Protein AF-A0A899G1Y4-F1 (afdb_monomer_lite)

Sequence (806 aa):
MKIKSWVNHPHIFFKFIDTICAAPNYISNDNKEQNKNSEANNYFNDMNSLYKSNNDQNHQKSSDLHDIEMRFMDSCDSITSRIKNQNTKKCVLDKLKKTHCADNDMLCLCDSKASYRVIYDCSEAQNDLSFEFYFDRLCFSASLHPHCTSAPNPFFPRIICKDPFEGSELDENARNCIKKAAKHSLCKNISYVSCLCDSRTFIFEVGSCIEDISYGENVGIFLNTLCRMTTLPPGCTYSSDYLSNDNGTEHHLYLKDQENIKILSTEFKKPDNDHSLYRLIEMSNKLQVLLINDPQSELFAASMSISIGHYSDPDDIPGLVHLCEHMLFMGTKKYPEEDDFSSYMETHSGKFNARTSSEETNFFFHIAPDYFEQALDRFSQLFIAPLFPRTAIEREIHAINSEFKKNQQNEEWNMLQLEKSLSNEKSPYHKFGTGNYQTLMDNPKKNGKDILEELKNFYLKYYSANLMKLVVISKESLDDLQRLIIKYFSQIPNRGTQKPQFTEKPFTDRHLGTRCWYKSAKNSTKMTLTFPIESQDILYKRSSFIYLRYLLEHQSSNSLYNFLSEKGWILSISTDVEYIVSNVDFFRIILVLTSKGLDESEDLIITIFQYLDFLRNMGPQERIFNELRQLDDMLFRFSDYIASFQRVSILSKVMQKTYLDYSDLLKLDFFSEYNAQYIMDLLNLLRPNNYLLSISSKTKPGDWNAKEFWYGSEYKLEFLPEALVQTNNLAINDLLKMTHFLILKHSCFYFSEYPNIRYTSIRSTIKDLHKYYSTSKLEFQLSIYGFNVHKHVYLKKKVTKFINWI

Structure (mmCIF, N/CA/C/O backbone):
data_AF-A0A899G1Y4-F1
#
_entry.id   AF-A0A899G1Y4-F1
#
loop_
_atom_site.group_PDB
_atom_site.id
_atom_site.type_symbol
_atom_site.label_atom_id
_atom_site.label_alt_id
_atom_site.label_comp_id
_atom_site.label_asym_id
_atom_site.label_entity_id
_atom_site.label_seq_id
_atom_site.pdbx_PDB_ins_code
_atom_site.Cartn_x
_atom_site.Cartn_y
_atom_site.Cartn_z
_atom_site.occupancy
_atom_site.B_iso_or_equiv
_atom_site.auth_seq_id
_atom_site.auth_comp_id
_atom_site.auth_asym_id
_atom_site.auth_atom_id
_atom_site.pdbx_PDB_model_num
ATOM 1 N N . MET A 1 1 ? 17.814 -62.929 -9.741 1.00 28.33 1 MET A N 1
ATOM 2 C CA . MET A 1 1 ? 17.060 -64.001 -9.050 1.00 28.33 1 MET A CA 1
ATOM 3 C C . MET A 1 1 ? 15.638 -63.518 -8.791 1.00 28.33 1 MET A C 1
ATOM 5 O O . MET A 1 1 ? 15.480 -62.422 -8.276 1.00 28.33 1 MET A O 1
ATOM 9 N N . LYS A 1 2 ? 14.620 -64.286 -9.203 1.00 30.11 2 LYS A N 1
ATOM 10 C CA . LYS A 1 2 ? 13.205 -64.059 -8.848 1.00 30.11 2 LYS A CA 1
ATOM 11 C C . LYS A 1 2 ? 12.941 -64.563 -7.423 1.00 30.11 2 LYS A C 1
ATOM 13 O O . LYS A 1 2 ? 13.466 -65.619 -7.106 1.00 30.11 2 LYS A O 1
ATOM 18 N N . ILE A 1 3 ? 12.102 -63.841 -6.668 1.00 24.03 3 ILE A N 1
ATOM 19 C CA . ILE A 1 3 ? 11.123 -64.220 -5.606 1.00 24.03 3 ILE A CA 1
ATOM 20 C C . ILE A 1 3 ? 10.677 -62.848 -5.034 1.00 24.03 3 ILE A C 1
ATOM 22 O O . ILE A 1 3 ? 11.529 -62.111 -4.563 1.00 24.03 3 ILE A O 1
ATOM 26 N N . LYS A 1 4 ? 9.477 -62.274 -5.233 1.00 26.19 4 LYS A N 1
ATOM 27 C CA . LYS A 1 4 ? 8.079 -62.683 -4.956 1.00 26.19 4 LYS A CA 1
ATOM 28 C C . LYS A 1 4 ? 7.788 -63.048 -3.487 1.00 26.19 4 LYS A C 1
ATOM 30 O O . LYS A 1 4 ? 7.617 -64.208 -3.151 1.00 26.19 4 LYS A O 1
ATOM 35 N N . SER A 1 5 ? 7.696 -62.031 -2.636 1.00 25.36 5 SER A N 1
ATOM 36 C CA . SER A 1 5 ? 6.735 -61.811 -1.530 1.00 25.36 5 SER A CA 1
ATOM 37 C C . SER A 1 5 ? 7.367 -60.701 -0.674 1.00 25.36 5 SER A C 1
ATOM 39 O O . SER A 1 5 ? 8.571 -60.718 -0.468 1.00 25.36 5 SER A O 1
ATOM 41 N N . TRP A 1 6 ? 6.701 -59.602 -0.341 1.00 26.00 6 TRP A N 1
ATOM 42 C CA . TRP A 1 6 ? 5.816 -59.458 0.813 1.00 26.00 6 TRP A CA 1
ATOM 43 C C . TRP A 1 6 ? 4.896 -58.253 0.542 1.00 26.00 6 TRP A C 1
ATOM 45 O O . TRP A 1 6 ? 5.337 -57.110 0.580 1.00 26.00 6 TRP A O 1
ATOM 55 N N . VAL A 1 7 ? 3.624 -58.517 0.241 1.00 29.88 7 VAL A N 1
ATOM 56 C CA . VAL A 1 7 ? 2.563 -57.497 0.096 1.00 29.88 7 VAL A CA 1
ATOM 57 C C . VAL A 1 7 ? 1.518 -57.606 1.221 1.00 29.88 7 VAL A C 1
ATOM 59 O O . VAL A 1 7 ? 0.636 -56.770 1.317 1.00 29.88 7 VAL A O 1
ATOM 62 N N . ASN A 1 8 ? 1.623 -58.558 2.155 1.00 28.48 8 ASN A N 1
ATOM 63 C CA . ASN A 1 8 ? 0.464 -58.945 2.975 1.00 28.48 8 ASN A CA 1
ATOM 64 C C . ASN A 1 8 ? 0.605 -58.839 4.504 1.00 28.48 8 ASN A C 1
ATOM 66 O O . ASN A 1 8 ? -0.085 -59.577 5.195 1.00 28.48 8 ASN A O 1
ATOM 70 N N . HIS A 1 9 ? 1.401 -57.924 5.078 1.00 32.00 9 HIS A N 1
ATOM 71 C CA . HIS A 1 9 ? 1.354 -57.708 6.542 1.00 32.00 9 HIS A CA 1
ATOM 72 C C . HIS A 1 9 ? 1.509 -56.238 6.991 1.00 32.00 9 HIS A C 1
ATOM 74 O O . HIS A 1 9 ? 2.562 -55.862 7.510 1.00 32.00 9 HIS A O 1
ATOM 80 N N . PRO A 1 10 ? 0.443 -55.414 6.913 1.00 31.89 10 PRO A N 1
ATOM 81 C CA . PRO A 1 10 ? 0.408 -54.080 7.530 1.00 31.89 10 PRO A CA 1
ATOM 82 C C . PRO A 1 10 ? 0.582 -54.137 9.058 1.00 31.89 10 PRO A C 1
ATOM 84 O O . PRO A 1 10 ? 1.180 -53.251 9.660 1.00 31.89 10 PRO A O 1
ATOM 87 N N . HIS A 1 11 ? 0.141 -55.228 9.692 1.00 31.38 11 HIS A N 1
ATOM 88 C CA . HIS A 1 11 ? 0.218 -55.415 11.144 1.00 31.38 11 HIS A CA 1
ATOM 89 C C . HIS A 1 11 ? 1.641 -55.593 11.697 1.00 31.38 11 HIS A C 1
ATOM 91 O O . HIS A 1 11 ? 1.841 -55.380 12.886 1.00 31.38 11 HIS A O 1
ATOM 97 N N . ILE A 1 12 ? 2.636 -55.949 10.875 1.00 33.06 12 ILE A N 1
ATOM 98 C CA . ILE A 1 12 ? 4.042 -56.047 11.319 1.00 33.06 12 ILE A CA 1
ATOM 99 C C . ILE A 1 12 ? 4.717 -54.665 11.285 1.00 33.06 12 ILE A C 1
ATOM 101 O O . ILE A 1 12 ? 5.552 -54.372 12.136 1.00 33.06 12 ILE A O 1
ATOM 105 N N . PHE A 1 13 ? 4.289 -53.777 10.380 1.00 33.88 13 PHE A N 1
ATOM 106 C CA . PHE A 1 13 ? 4.712 -52.374 10.366 1.00 33.88 13 PHE A CA 1
ATOM 107 C C . PHE A 1 13 ? 4.057 -51.579 11.507 1.00 33.88 13 PHE A C 1
ATOM 109 O O . PHE A 1 13 ? 4.746 -50.841 12.206 1.00 33.88 13 PHE A O 1
ATOM 116 N N . PHE A 1 14 ? 2.767 -51.813 11.782 1.00 32.50 14 PHE A N 1
ATOM 117 C CA . PHE A 1 14 ? 2.104 -51.225 12.950 1.00 32.50 14 PHE A CA 1
ATOM 118 C C . PHE A 1 14 ? 2.611 -51.809 14.275 1.00 32.50 14 PHE A C 1
ATOM 120 O O . PHE A 1 14 ? 2.851 -51.035 15.185 1.00 32.50 14 PHE A O 1
ATOM 127 N N . LYS A 1 15 ? 2.960 -53.105 14.367 1.00 30.00 15 LYS A N 1
ATOM 128 C CA . LYS A 1 15 ? 3.648 -53.638 15.562 1.00 30.00 15 LYS A CA 1
ATOM 129 C C . LYS A 1 15 ? 5.060 -53.083 15.763 1.00 30.00 15 LYS A C 1
ATOM 131 O O . LYS A 1 15 ? 5.495 -52.993 16.904 1.00 30.00 15 LYS A O 1
ATOM 136 N N . PHE A 1 16 ? 5.780 -52.695 14.710 1.00 31.48 16 PHE A N 1
ATOM 137 C CA . PHE A 1 16 ? 7.088 -52.038 14.841 1.00 31.48 16 PHE A CA 1
ATOM 138 C C . PHE A 1 16 ? 6.955 -50.580 15.316 1.00 31.48 16 PHE A C 1
ATOM 140 O O . PHE A 1 16 ? 7.772 -50.123 16.109 1.00 31.48 16 PHE A O 1
ATOM 147 N N . ILE A 1 17 ? 5.893 -49.880 14.900 1.00 30.94 17 ILE A N 1
ATOM 148 C CA . ILE A 1 17 ? 5.538 -48.539 15.393 1.00 30.94 17 ILE A CA 1
ATOM 149 C C . ILE A 1 17 ? 4.981 -48.607 16.831 1.00 30.94 17 ILE A C 1
ATOM 151 O O . ILE A 1 17 ? 5.403 -47.826 17.677 1.00 30.94 17 ILE A O 1
ATOM 155 N N . ASP A 1 18 ? 4.151 -49.602 17.159 1.00 29.83 18 ASP A N 1
ATOM 156 C CA . ASP A 1 18 ? 3.610 -49.821 18.510 1.00 29.83 18 ASP A CA 1
ATOM 157 C C . ASP A 1 18 ? 4.698 -50.259 19.507 1.00 29.83 18 ASP A C 1
ATOM 159 O O . ASP A 1 18 ? 4.645 -49.893 20.676 1.00 29.83 18 ASP A O 1
ATOM 163 N N . THR A 1 19 ? 5.746 -50.960 19.051 1.00 29.73 19 THR A N 1
ATOM 164 C CA . THR A 1 19 ? 6.918 -51.299 19.890 1.00 29.73 19 THR A CA 1
ATOM 165 C C . THR A 1 19 ? 7.820 -50.080 20.151 1.00 29.73 19 THR A C 1
ATOM 167 O O . THR A 1 19 ? 8.605 -50.088 21.094 1.00 29.73 19 THR A O 1
ATOM 170 N N . ILE A 1 20 ? 7.703 -49.011 19.352 1.00 30.09 20 ILE A N 1
ATOM 171 C CA . ILE A 1 20 ? 8.434 -47.747 19.552 1.00 30.09 20 ILE A CA 1
ATOM 172 C C . ILE A 1 20 ? 7.578 -46.717 20.317 1.00 30.09 20 ILE A C 1
ATOM 174 O O . ILE A 1 20 ? 8.133 -45.813 20.940 1.00 30.09 20 ILE A O 1
ATOM 178 N N . CYS A 1 21 ? 6.249 -46.872 20.342 1.00 27.64 21 CYS A N 1
ATOM 179 C CA . CYS A 1 21 ? 5.325 -45.907 20.948 1.00 27.64 21 CYS A CA 1
ATOM 180 C C . CYS A 1 21 ? 4.522 -46.412 22.165 1.00 27.64 21 CYS A C 1
ATOM 182 O O . CYS A 1 21 ? 3.718 -45.651 22.698 1.00 27.64 21 CYS A O 1
ATOM 184 N N . ALA A 1 22 ? 4.769 -47.623 22.674 1.00 23.14 22 ALA A N 1
ATOM 185 C CA . ALA A 1 22 ? 4.164 -48.118 23.913 1.00 23.14 22 ALA A CA 1
ATOM 186 C C . ALA A 1 22 ? 5.216 -48.619 24.920 1.00 23.14 22 ALA A C 1
ATOM 188 O O . ALA A 1 22 ? 5.585 -49.789 24.911 1.00 23.14 22 ALA A O 1
ATOM 189 N N . ALA A 1 23 ? 5.683 -47.739 25.812 1.00 22.12 23 ALA A N 1
ATOM 190 C CA . ALA A 1 23 ? 5.460 -47.883 27.257 1.00 22.12 23 ALA A CA 1
ATOM 191 C C . ALA A 1 23 ? 6.217 -46.816 28.084 1.00 22.12 23 ALA A C 1
ATOM 193 O O . ALA A 1 23 ? 7.266 -46.333 27.661 1.00 22.12 23 ALA A O 1
ATOM 194 N N . PRO A 1 24 ? 5.677 -46.441 29.258 1.00 25.91 24 PRO A N 1
ATOM 195 C CA . PRO A 1 24 ? 5.788 -45.099 29.816 1.00 25.91 24 PRO A CA 1
ATOM 196 C C . PRO A 1 24 ? 6.366 -45.057 31.251 1.00 25.91 24 PRO A C 1
ATOM 198 O O . PRO A 1 24 ? 6.651 -46.082 31.864 1.00 25.91 24 PRO A O 1
ATOM 201 N N . ASN A 1 25 ? 6.405 -43.831 31.784 1.00 23.23 25 ASN A N 1
ATOM 202 C CA . ASN A 1 25 ? 6.352 -43.423 33.197 1.00 23.23 25 ASN A CA 1
ATOM 203 C C . ASN A 1 25 ? 7.656 -43.246 33.997 1.00 23.23 25 ASN A C 1
ATOM 205 O O . ASN A 1 25 ? 8.321 -44.181 34.431 1.00 23.23 25 ASN A O 1
ATOM 209 N N . TYR A 1 26 ? 7.887 -41.973 34.333 1.00 22.36 26 TYR A N 1
ATOM 210 C CA . TYR A 1 26 ? 8.274 -41.537 35.674 1.00 22.36 26 TYR A CA 1
ATOM 211 C C . TYR A 1 26 ? 7.502 -42.318 36.747 1.00 22.36 26 TYR A C 1
ATOM 213 O O . TYR A 1 26 ? 6.282 -42.194 36.787 1.00 22.36 26 TYR A O 1
ATOM 221 N N . ILE A 1 27 ? 8.207 -43.008 37.647 1.00 22.95 27 ILE A N 1
ATOM 222 C CA . ILE A 1 27 ? 7.853 -43.098 39.072 1.00 22.95 27 ILE A CA 1
ATOM 223 C C . ILE A 1 27 ? 9.162 -43.143 39.874 1.00 22.95 27 ILE A C 1
ATOM 225 O O . ILE A 1 27 ? 9.947 -44.082 39.752 1.00 22.95 27 ILE A O 1
ATOM 229 N N . SER A 1 28 ? 9.394 -42.126 40.706 1.00 22.48 28 SER A N 1
ATOM 230 C CA . SER A 1 28 ? 10.196 -42.267 41.923 1.00 22.48 28 SER A CA 1
ATOM 231 C C . SER A 1 28 ? 9.313 -42.885 43.006 1.00 22.48 28 SER A C 1
ATOM 233 O O . SER A 1 28 ? 8.190 -42.430 43.217 1.00 22.48 28 SER A O 1
ATOM 235 N N . ASN A 1 29 ? 9.831 -43.929 43.644 1.00 22.22 29 ASN A N 1
ATOM 236 C CA . ASN A 1 29 ? 9.186 -44.729 44.680 1.00 22.22 29 ASN A CA 1
ATOM 237 C C . ASN A 1 29 ? 8.923 -43.983 45.997 1.00 22.22 29 ASN A C 1
ATOM 239 O O . ASN A 1 29 ? 9.615 -43.021 46.322 1.00 22.22 29 ASN A O 1
ATOM 243 N N . ASP A 1 30 ? 8.018 -44.619 46.754 1.00 23.19 30 ASP A N 1
ATOM 244 C CA . ASP A 1 30 ? 7.795 -44.628 48.210 1.00 23.19 30 ASP A CA 1
ATOM 245 C C . ASP A 1 30 ? 6.540 -43.870 48.682 1.00 23.19 30 ASP A C 1
ATOM 247 O O . ASP A 1 30 ? 6.345 -42.710 48.357 1.00 23.19 30 ASP A O 1
ATOM 251 N N . ASN A 1 31 ? 5.649 -44.429 49.510 1.00 23.36 31 ASN A N 1
ATOM 252 C CA . ASN A 1 31 ? 5.498 -45.783 50.048 1.00 23.36 31 ASN A CA 1
ATOM 253 C C . ASN A 1 31 ? 4.111 -45.893 50.723 1.00 23.36 31 ASN A C 1
ATOM 255 O O . ASN A 1 31 ? 3.688 -44.949 51.378 1.00 23.36 31 ASN A O 1
ATOM 259 N N . LYS A 1 32 ? 3.527 -47.102 50.667 1.00 24.19 32 LYS A N 1
ATOM 260 C CA . LYS A 1 32 ? 2.625 -47.740 51.657 1.00 24.19 32 LYS A CA 1
ATOM 261 C C . LYS A 1 32 ? 1.237 -47.136 51.935 1.00 24.19 32 LYS A C 1
ATOM 263 O O . LYS A 1 32 ? 1.125 -46.148 52.636 1.00 24.19 32 LYS A O 1
ATOM 268 N N . GLU A 1 33 ? 0.199 -47.918 51.620 1.00 24.75 33 GLU A N 1
ATOM 269 C CA . GLU A 1 33 ? -0.645 -48.526 52.665 1.00 24.75 33 GLU A CA 1
ATOM 270 C C . GLU A 1 33 ? -1.509 -49.691 52.140 1.00 24.75 33 GLU A C 1
ATOM 272 O O . GLU A 1 33 ? -2.119 -49.635 51.075 1.00 24.75 33 GLU A O 1
ATOM 277 N N . GLN A 1 34 ? -1.511 -50.777 52.918 1.00 23.70 34 GLN A N 1
ATOM 278 C CA . GLN A 1 34 ? -2.439 -51.905 52.872 1.00 23.70 34 GLN A CA 1
ATOM 279 C C . GLN A 1 34 ? -3.525 -51.673 53.933 1.00 23.70 34 GLN A C 1
ATOM 281 O O . GLN A 1 34 ? -3.162 -51.375 55.066 1.00 23.70 34 GLN A O 1
ATOM 286 N N . ASN A 1 35 ? -4.804 -51.889 53.595 1.00 24.17 35 ASN A N 1
ATOM 287 C CA . ASN A 1 35 ? -5.882 -52.511 54.404 1.00 24.17 35 ASN A CA 1
ATOM 288 C C . ASN A 1 35 ? -7.222 -52.283 53.670 1.00 24.17 35 ASN A C 1
ATOM 290 O O . ASN A 1 35 ? -7.550 -51.162 53.315 1.00 24.17 35 ASN A O 1
ATOM 294 N N . LYS A 1 36 ? -7.881 -53.325 53.144 1.00 22.94 36 LYS A N 1
ATOM 295 C CA . LYS A 1 36 ? -8.922 -54.158 53.787 1.00 22.94 36 LYS A CA 1
ATOM 296 C C . LYS A 1 36 ? -10.142 -53.381 54.299 1.00 22.94 36 LYS A C 1
ATOM 298 O O . LYS A 1 36 ? -10.008 -52.674 55.285 1.00 22.94 36 LYS A O 1
ATOM 303 N N . ASN A 1 37 ? -11.298 -53.763 53.730 1.00 21.70 37 ASN A N 1
ATOM 304 C CA . ASN A 1 37 ? -12.662 -53.736 54.285 1.00 21.70 37 ASN A CA 1
ATOM 305 C C . ASN A 1 37 ? -13.213 -52.347 54.648 1.00 21.70 37 ASN A C 1
ATOM 307 O O . ASN A 1 37 ? -12.514 -51.515 55.188 1.00 21.70 37 ASN A O 1
ATOM 311 N N . SER A 1 38 ? -14.479 -52.000 54.495 1.00 22.58 38 SER A N 1
ATOM 312 C CA . SER A 1 38 ? -15.708 -52.569 53.942 1.00 22.58 38 SER A CA 1
ATOM 313 C C . SER A 1 38 ? -16.749 -51.515 54.332 1.00 22.58 38 SER A C 1
ATOM 315 O O . SER A 1 38 ? -16.694 -51.113 55.487 1.00 22.58 38 SER A O 1
ATOM 317 N N . GLU A 1 39 ? -17.640 -51.092 53.431 1.00 25.05 39 GLU A N 1
ATOM 318 C CA . GLU A 1 39 ? -18.982 -50.513 53.697 1.00 25.05 39 GLU A CA 1
ATOM 319 C C . GLU A 1 39 ? -19.349 -49.476 52.630 1.00 25.05 39 GLU A C 1
ATOM 321 O O . GLU A 1 39 ? -18.991 -48.311 52.725 1.00 25.05 39 GLU A O 1
ATOM 326 N N . ALA A 1 40 ? -20.052 -49.937 51.592 1.00 22.61 40 ALA A N 1
ATOM 327 C CA . ALA A 1 40 ? -21.154 -49.222 50.930 1.00 22.61 40 ALA A CA 1
ATOM 328 C C . ALA A 1 40 ? -21.742 -50.086 49.792 1.00 22.61 40 ALA A C 1
ATOM 330 O O . ALA A 1 40 ? -22.037 -49.612 48.700 1.00 22.61 40 ALA A O 1
ATOM 331 N N . ASN A 1 41 ? -21.920 -51.387 50.043 1.00 25.08 41 ASN A N 1
ATOM 332 C CA . ASN A 1 41 ? -22.961 -52.155 49.368 1.00 25.08 41 ASN A CA 1
ATOM 333 C C . ASN A 1 41 ? -24.217 -51.953 50.210 1.00 25.08 41 ASN A C 1
ATOM 335 O O . ASN A 1 41 ? -24.247 -52.503 51.306 1.00 25.08 41 ASN A O 1
ATOM 339 N N . ASN A 1 42 ? -25.181 -51.147 49.744 1.00 30.22 42 ASN A N 1
ATOM 340 C CA . ASN A 1 42 ? -26.616 -51.293 50.056 1.00 30.22 42 ASN A CA 1
ATOM 341 C C . ASN A 1 42 ? -27.504 -50.216 49.398 1.00 30.22 42 ASN A C 1
ATOM 343 O O . ASN A 1 42 ? -28.295 -49.588 50.083 1.00 30.22 42 ASN A O 1
ATOM 347 N N . TYR A 1 43 ? -27.433 -50.010 48.076 1.00 26.53 43 TYR A N 1
ATOM 348 C CA . TYR A 1 43 ? -28.514 -49.283 47.369 1.00 26.53 43 TYR A CA 1
ATOM 349 C C . TYR A 1 43 ? -28.753 -49.725 45.910 1.00 26.53 43 TYR A C 1
ATOM 351 O O . TYR A 1 43 ? -29.296 -48.972 45.112 1.00 26.53 43 TYR A O 1
ATOM 359 N N . PHE A 1 44 ? -28.385 -50.964 45.549 1.00 27.03 44 PHE A N 1
ATOM 360 C CA . PHE A 1 44 ? -28.617 -51.514 44.197 1.00 27.03 44 PHE A CA 1
ATOM 361 C C . PHE A 1 44 ? -29.355 -52.865 44.155 1.00 27.03 44 PHE A C 1
ATOM 363 O O . PHE A 1 44 ? -29.469 -53.465 43.088 1.00 27.03 44 PHE A O 1
ATOM 370 N N . ASN A 1 45 ? -29.906 -53.337 45.281 1.00 26.78 45 ASN A N 1
ATOM 371 C CA . ASN A 1 45 ? -30.550 -54.658 45.351 1.00 26.78 45 ASN A CA 1
ATOM 372 C C . ASN A 1 45 ? -32.089 -54.679 45.298 1.00 26.78 45 ASN A C 1
ATOM 374 O O . ASN A 1 45 ? -32.634 -55.774 45.209 1.00 26.78 45 ASN A O 1
ATOM 378 N N . ASP A 1 46 ? -32.791 -53.541 45.220 1.00 29.34 46 ASP A N 1
ATOM 379 C CA . ASP A 1 46 ? -34.271 -53.542 45.271 1.00 29.34 46 ASP A CA 1
ATOM 380 C C . ASP A 1 46 ? -35.010 -53.248 43.950 1.00 29.34 46 ASP A C 1
ATOM 382 O O . ASP A 1 46 ? -36.235 -53.204 43.936 1.00 29.34 46 ASP A O 1
ATOM 386 N N . MET A 1 47 ? -34.325 -53.146 42.803 1.00 27.33 47 MET A N 1
ATOM 387 C CA . MET A 1 47 ? -34.994 -52.981 41.488 1.00 27.33 47 MET A CA 1
ATOM 388 C C . MET A 1 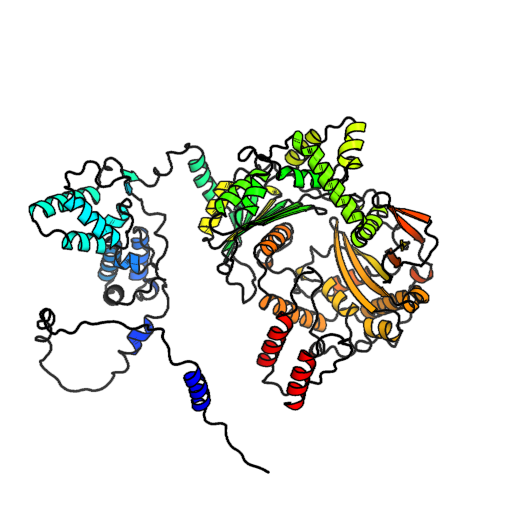47 ? -34.831 -54.167 40.524 1.00 27.33 47 MET A C 1
ATOM 390 O O . MET A 1 47 ? -35.335 -54.131 39.404 1.00 27.33 47 MET A O 1
ATOM 394 N N . ASN A 1 48 ? -34.196 -55.260 40.961 1.00 29.36 48 ASN A N 1
ATOM 395 C CA . ASN A 1 48 ? -34.020 -56.480 40.157 1.00 29.36 48 ASN A CA 1
ATOM 396 C C . ASN A 1 48 ? -35.033 -57.602 40.466 1.00 29.36 48 ASN A C 1
ATOM 398 O O . ASN A 1 48 ? -34.904 -58.704 39.931 1.00 29.36 48 ASN A O 1
ATOM 402 N N . SER A 1 49 ? -36.061 -57.348 41.285 1.00 27.55 49 SER A N 1
ATOM 403 C CA . SER A 1 49 ? -37.064 -58.359 41.666 1.00 27.55 49 SER A CA 1
ATOM 404 C C . SER A 1 49 ? -38.411 -58.256 40.933 1.00 27.55 49 SER A C 1
ATOM 406 O O . SER A 1 49 ? -39.256 -59.123 41.131 1.00 27.55 49 SER A O 1
ATOM 408 N N . LEU A 1 50 ? -38.607 -57.285 40.029 1.00 28.23 50 LEU A N 1
ATOM 409 C CA . LEU A 1 50 ? -39.857 -57.151 39.254 1.00 28.23 50 LEU A CA 1
ATOM 410 C C . LEU A 1 50 ? -39.766 -57.553 37.770 1.00 28.23 50 LEU A C 1
ATOM 412 O O . LEU A 1 50 ? -40.796 -57.632 37.110 1.00 28.23 50 LEU A O 1
ATOM 416 N N . TYR A 1 51 ? -38.582 -57.895 37.247 1.00 27.95 51 TYR A N 1
ATOM 417 C CA . TYR A 1 51 ? -38.406 -58.297 35.837 1.00 27.95 51 TYR A CA 1
ATOM 418 C C . TYR A 1 51 ? -37.747 -59.673 35.654 1.00 27.95 51 TYR A C 1
ATOM 420 O O . TYR A 1 51 ? -36.996 -59.918 34.713 1.00 27.95 51 TYR A O 1
ATOM 428 N N . LYS A 1 52 ? -38.080 -60.618 36.539 1.00 29.09 52 LYS A N 1
ATOM 429 C CA . LYS A 1 52 ? -37.938 -62.056 36.272 1.00 29.09 52 LYS A CA 1
ATOM 430 C C . LYS A 1 52 ? -39.271 -62.766 36.485 1.00 29.09 52 LYS A C 1
ATOM 432 O O . LYS A 1 52 ? -39.470 -63.454 37.477 1.00 29.09 52 LYS A O 1
ATOM 437 N N . SER A 1 53 ? -40.162 -62.659 35.507 1.00 27.97 53 SER A N 1
ATOM 438 C CA . SER A 1 53 ? -41.008 -63.801 35.167 1.00 27.97 53 SER A CA 1
ATOM 439 C C . SER A 1 53 ? -41.266 -63.813 33.663 1.00 27.97 53 SER A C 1
ATOM 441 O O . SER A 1 53 ? -41.713 -62.820 33.098 1.00 27.97 53 SER A O 1
ATOM 443 N N . ASN A 1 54 ? -40.946 -64.959 33.066 1.00 26.69 54 ASN A N 1
ATOM 444 C CA . ASN A 1 54 ? -41.227 -65.392 31.698 1.00 26.69 54 ASN A CA 1
ATOM 445 C C . ASN A 1 54 ? -40.261 -64.917 30.602 1.00 26.69 54 ASN A C 1
ATOM 447 O O . ASN A 1 54 ? -40.571 -64.098 29.741 1.00 26.69 54 ASN A O 1
ATOM 451 N N . ASN A 1 55 ? -39.099 -65.579 30.598 1.00 30.28 55 ASN A N 1
ATOM 452 C CA . ASN A 1 55 ? -38.532 -66.141 29.372 1.00 30.28 55 ASN A CA 1
ATOM 453 C C . ASN A 1 55 ? -39.637 -66.822 28.540 1.00 30.28 55 ASN A C 1
ATOM 455 O O . ASN A 1 55 ? -40.417 -67.588 29.099 1.00 30.28 55 ASN A O 1
ATOM 459 N N . ASP A 1 56 ? -39.686 -66.588 27.230 1.00 27.09 56 ASP A N 1
ATOM 460 C CA . ASP A 1 56 ? -39.240 -67.586 26.246 1.00 27.09 56 ASP A CA 1
ATOM 461 C C . ASP A 1 56 ? -39.638 -67.198 24.806 1.00 27.09 56 ASP A C 1
ATOM 463 O O . ASP A 1 56 ? -40.775 -66.841 24.520 1.00 27.09 56 ASP A O 1
ATOM 467 N N . GLN A 1 57 ? -38.664 -67.349 23.899 1.00 28.75 57 GLN A N 1
ATOM 468 C CA . GLN A 1 57 ? -38.790 -67.448 22.434 1.00 28.75 57 GLN A CA 1
ATOM 469 C C . GLN A 1 57 ? -39.096 -66.171 21.623 1.00 28.75 57 GLN A C 1
ATOM 471 O O . GLN A 1 57 ? -40.214 -65.922 21.188 1.00 28.75 57 GLN A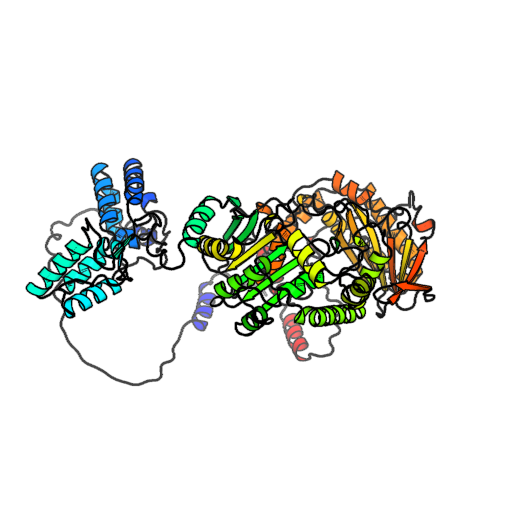 O 1
ATOM 476 N N . ASN A 1 58 ? -38.044 -65.438 21.238 1.00 29.20 58 ASN A N 1
ATOM 477 C CA . ASN A 1 58 ? -37.484 -65.560 19.880 1.00 29.20 58 ASN A CA 1
ATOM 478 C C . ASN A 1 58 ? -36.289 -64.619 19.672 1.00 29.20 58 ASN A C 1
ATOM 480 O O . ASN A 1 58 ? -36.377 -63.399 19.789 1.00 29.20 58 ASN A O 1
ATOM 484 N N . HIS A 1 59 ? -35.157 -65.225 19.323 1.00 33.06 59 HIS A N 1
ATOM 485 C CA . HIS A 1 59 ? -33.945 -64.558 18.871 1.00 33.06 59 HIS A CA 1
ATOM 486 C C . HIS A 1 59 ? -34.164 -63.878 17.514 1.00 33.06 59 HIS A C 1
ATOM 488 O O . HIS A 1 59 ? -34.249 -64.563 16.500 1.00 33.06 59 HIS A O 1
ATOM 494 N N . GLN A 1 60 ? -34.147 -62.544 17.482 1.00 31.58 60 GLN A N 1
ATOM 495 C CA . GLN A 1 60 ? -33.559 -61.746 16.398 1.00 31.58 60 GLN A CA 1
ATOM 496 C C . GLN A 1 60 ? -33.504 -60.268 16.816 1.00 31.58 60 GLN A C 1
ATOM 498 O O . GLN A 1 60 ? -34.479 -59.744 17.339 1.00 31.58 60 GLN A O 1
ATOM 503 N N . LYS A 1 61 ? -32.369 -59.612 16.522 1.00 31.88 61 LYS A N 1
ATOM 504 C CA . LYS A 1 61 ? -31.975 -58.216 16.834 1.00 31.88 61 LYS A CA 1
ATOM 505 C C . LYS A 1 61 ? -31.277 -57.983 18.181 1.00 31.88 61 LYS A C 1
ATOM 507 O O . LYS A 1 61 ? -31.807 -57.344 19.078 1.00 31.88 61 LYS A O 1
ATOM 512 N N . SER A 1 62 ? -30.012 -58.398 18.264 1.00 31.58 62 SER A N 1
ATOM 513 C CA . SER A 1 62 ? -29.031 -57.804 19.191 1.00 31.58 62 SER A CA 1
ATOM 514 C C . SER A 1 62 ? -27.986 -56.942 18.459 1.00 31.58 62 SER A C 1
ATOM 516 O O . SER A 1 62 ? -26.859 -56.814 18.928 1.00 31.58 62 SER A O 1
ATOM 518 N N . SER A 1 63 ? -28.338 -56.370 17.300 1.00 30.67 63 SER A N 1
ATOM 519 C CA . SER A 1 63 ? -27.514 -55.383 16.579 1.00 30.67 63 SER A CA 1
ATOM 520 C C . SER A 1 63 ? -27.925 -53.932 16.846 1.00 30.67 63 SER A C 1
ATOM 522 O O . SER A 1 63 ? -27.210 -53.029 16.440 1.00 30.67 63 SER A O 1
ATOM 524 N N . ASP A 1 64 ? -29.039 -53.691 17.545 1.00 32.69 64 ASP A N 1
ATOM 525 C CA . ASP A 1 64 ? -29.624 -52.345 17.647 1.00 32.69 64 ASP A CA 1
ATOM 526 C C . ASP A 1 64 ? -29.275 -51.611 18.956 1.00 32.69 64 ASP A C 1
ATOM 528 O O . ASP A 1 64 ? -29.598 -50.437 19.083 1.00 32.69 64 ASP A O 1
ATOM 532 N N . LEU A 1 65 ? -28.599 -52.246 19.929 1.00 31.92 65 LEU A N 1
ATOM 533 C CA . LEU A 1 65 ? -28.186 -51.557 21.168 1.00 31.92 65 LEU A CA 1
ATOM 534 C C . LEU A 1 65 ? -26.802 -50.903 21.072 1.00 31.92 65 LEU A C 1
ATOM 536 O O . LEU A 1 65 ? -26.612 -49.815 21.607 1.00 31.92 65 LEU A O 1
ATOM 540 N N . HIS A 1 66 ? -25.857 -51.512 20.353 1.00 29.27 66 HIS A N 1
ATOM 541 C CA . HIS A 1 66 ? -24.513 -50.941 20.179 1.00 29.27 66 HIS A CA 1
ATOM 542 C C . HIS A 1 66 ? -24.487 -49.791 19.153 1.00 29.27 66 HIS A C 1
ATOM 544 O O . HIS A 1 66 ? -23.615 -48.929 19.187 1.00 29.27 66 HIS A O 1
ATOM 550 N N . ASP A 1 67 ? -25.506 -49.732 18.292 1.00 32.19 67 ASP A N 1
ATOM 551 C CA . ASP A 1 67 ? -25.712 -48.668 17.305 1.00 32.19 67 ASP A CA 1
ATOM 552 C C . ASP A 1 67 ? -26.363 -47.406 17.908 1.00 32.19 67 ASP A C 1
ATOM 554 O O . ASP A 1 67 ? -26.413 -46.355 17.267 1.00 32.19 67 ASP A O 1
ATOM 558 N N . ILE A 1 68 ? -26.867 -47.493 19.146 1.00 36.38 68 ILE A N 1
ATOM 559 C CA . ILE A 1 68 ? -27.436 -46.353 19.877 1.00 36.38 68 ILE A CA 1
ATOM 560 C C . ILE A 1 68 ? -26.330 -45.586 20.609 1.00 36.38 68 ILE A C 1
ATOM 562 O O . ILE A 1 68 ? -26.331 -44.362 20.545 1.00 36.38 68 ILE A O 1
ATOM 566 N N . GLU A 1 69 ? -25.352 -46.264 21.218 1.00 34.12 69 GLU A N 1
ATOM 567 C CA . GLU A 1 69 ? -24.235 -45.605 21.921 1.00 34.12 69 GLU A CA 1
ATOM 568 C C . GLU A 1 69 ? -23.270 -44.877 20.967 1.00 34.12 69 GLU A C 1
ATOM 570 O O . GLU A 1 69 ? -22.782 -43.800 21.301 1.00 34.12 69 GLU A O 1
ATOM 575 N N . MET A 1 70 ? -23.061 -45.377 19.740 1.00 32.62 70 MET A N 1
ATOM 576 C CA . MET A 1 70 ? -22.203 -44.707 18.743 1.00 32.62 70 MET A CA 1
ATOM 577 C C . MET A 1 70 ? -22.859 -43.521 18.013 1.00 32.62 70 MET A C 1
ATOM 579 O O . MET A 1 70 ? -22.152 -42.743 17.380 1.00 32.62 70 MET A O 1
ATOM 583 N N . ARG A 1 71 ? -24.184 -43.323 18.108 1.00 39.59 71 ARG A N 1
ATOM 584 C CA . ARG A 1 71 ? -24.882 -42.186 17.463 1.00 39.59 71 ARG A CA 1
ATOM 585 C C . ARG A 1 71 ? -24.967 -40.919 18.316 1.00 39.59 71 ARG A C 1
ATOM 587 O O . ARG A 1 71 ? -25.455 -39.908 17.817 1.00 39.59 71 ARG A O 1
ATOM 594 N N . PHE A 1 72 ? -24.515 -40.962 19.569 1.00 41.69 72 PHE A N 1
ATOM 595 C CA . PHE A 1 72 ? -24.480 -39.797 20.466 1.00 41.69 72 PHE A CA 1
ATOM 596 C C . PHE A 1 72 ? -23.172 -38.991 20.377 1.00 41.69 72 PHE A C 1
ATOM 598 O O . PHE A 1 72 ? -23.006 -38.018 21.103 1.00 41.69 72 PHE A O 1
ATOM 605 N N . MET A 1 73 ? -22.265 -39.370 19.470 1.00 38.97 73 MET A N 1
ATOM 606 C CA . MET A 1 73 ? -20.967 -38.714 19.256 1.00 38.97 73 MET A CA 1
ATOM 607 C C . MET A 1 73 ? -20.984 -37.623 18.170 1.00 38.97 73 MET A C 1
ATOM 609 O O . MET A 1 73 ? -19.977 -36.944 17.994 1.00 38.97 73 MET A O 1
ATOM 613 N N . ASP A 1 74 ? -22.116 -37.401 17.489 1.00 36.91 74 ASP A N 1
ATOM 614 C CA . ASP A 1 74 ? -22.227 -36.395 16.428 1.00 36.91 74 ASP A CA 1
ATOM 615 C C . ASP A 1 74 ? -23.075 -35.185 16.859 1.00 36.91 74 ASP A C 1
ATOM 617 O O . ASP A 1 74 ? -24.305 -35.237 16.897 1.00 36.91 74 ASP A O 1
ATOM 621 N N . SER A 1 75 ? -22.364 -34.072 17.082 1.00 47.84 75 SER A N 1
ATOM 622 C CA . SER A 1 75 ? -22.788 -32.659 17.102 1.00 47.84 75 SER A CA 1
ATOM 623 C C . SER A 1 75 ? -23.631 -32.149 18.285 1.00 47.84 75 SER A C 1
ATOM 625 O O . SER A 1 75 ? -24.732 -32.622 18.556 1.00 47.84 75 SER A O 1
ATOM 627 N N . CYS A 1 76 ? -23.161 -31.067 18.921 1.00 53.66 76 CYS A N 1
ATOM 628 C CA . CYS A 1 76 ? -23.981 -30.152 19.730 1.00 53.66 76 CYS A CA 1
ATOM 629 C C . CYS A 1 76 ? -24.942 -29.334 18.822 1.00 53.66 76 CYS A C 1
ATOM 631 O O . CYS A 1 76 ? -25.063 -28.117 18.958 1.00 53.66 76 CYS A O 1
ATOM 633 N N . ASP A 1 77 ? -25.572 -29.986 17.841 1.00 59.03 77 ASP A N 1
ATOM 634 C CA . ASP A 1 77 ? -26.607 -29.396 16.999 1.00 59.03 77 ASP A CA 1
ATOM 635 C C . ASP A 1 77 ? -27.903 -29.253 17.809 1.00 59.03 77 ASP A C 1
ATOM 637 O O . ASP A 1 77 ? -28.153 -30.001 18.756 1.00 59.03 77 ASP A O 1
ATOM 641 N N . SER A 1 78 ? -28.743 -28.285 17.420 1.00 71.94 78 SER A N 1
ATOM 642 C CA . SER A 1 78 ? -30.048 -27.995 18.035 1.00 71.94 78 SER A CA 1
ATOM 643 C C . SER A 1 78 ? -30.781 -29.265 18.480 1.00 71.94 78 SER A C 1
ATOM 645 O O . SER A 1 78 ? -31.018 -30.168 17.671 1.00 71.94 78 SER A O 1
ATOM 647 N N . ILE A 1 79 ? -31.238 -29.311 19.735 1.00 74.44 79 ILE A N 1
ATOM 648 C CA . ILE A 1 79 ? -32.037 -30.410 20.298 1.00 74.44 79 ILE A CA 1
ATOM 649 C C . ILE A 1 79 ? -33.294 -30.693 19.472 1.00 74.44 79 ILE A C 1
ATOM 651 O O . ILE A 1 79 ? -33.804 -31.814 19.415 1.00 74.44 79 ILE A O 1
ATOM 655 N N . THR A 1 80 ? -33.763 -29.668 18.761 1.00 75.38 80 THR A N 1
ATOM 656 C CA . THR A 1 80 ? -34.952 -29.724 17.920 1.00 75.38 80 THR A CA 1
ATOM 657 C C . THR A 1 80 ? -34.704 -30.347 16.543 1.00 75.38 80 THR A C 1
ATOM 659 O O . THR A 1 80 ? -35.646 -30.576 15.780 1.00 75.38 80 THR A O 1
ATOM 662 N N . SER A 1 81 ? -33.450 -30.667 16.204 1.00 74.69 81 SER A N 1
ATOM 663 C CA . SER A 1 81 ? -33.070 -31.373 14.971 1.00 74.69 81 SER A CA 1
ATOM 664 C C . SER A 1 81 ? -33.642 -32.794 14.903 1.00 74.69 81 SER A C 1
ATOM 666 O O . SER A 1 81 ? -33.984 -33.269 13.821 1.00 74.69 81 SER A O 1
ATOM 668 N N . ARG A 1 82 ? -33.810 -33.449 16.059 1.00 70.06 82 ARG A N 1
ATOM 669 C CA . ARG A 1 82 ? -34.299 -34.833 16.189 1.00 70.06 82 ARG A CA 1
ATOM 670 C C . ARG A 1 82 ? -35.810 -34.932 16.422 1.00 70.06 82 ARG A C 1
ATOM 672 O O . ARG A 1 82 ? -36.348 -36.039 16.386 1.00 70.06 82 ARG A O 1
ATOM 679 N N . ILE A 1 83 ? -36.500 -33.801 16.600 1.00 79.31 83 ILE A N 1
ATOM 680 C CA . ILE A 1 83 ? -37.961 -33.759 16.716 1.00 79.31 83 ILE A CA 1
ATOM 681 C C . ILE A 1 83 ? -38.577 -34.049 15.344 1.00 79.31 83 ILE A C 1
ATOM 683 O O . ILE A 1 83 ? -38.483 -33.237 14.421 1.00 79.31 83 ILE A O 1
ATOM 687 N N . LYS A 1 84 ? -39.233 -35.206 15.209 1.00 77.31 84 LYS A N 1
ATOM 688 C CA . LYS A 1 84 ? -39.919 -35.595 13.965 1.00 77.31 84 LYS A CA 1
ATOM 689 C C . LYS A 1 84 ? -41.248 -34.860 13.785 1.00 77.31 84 LYS A C 1
ATOM 691 O O . LYS A 1 84 ? -41.631 -34.568 12.653 1.00 77.31 84 LYS A O 1
ATOM 696 N N . ASN A 1 85 ? -41.947 -34.551 14.877 1.00 82.69 85 ASN A N 1
ATOM 697 C CA . ASN A 1 85 ? -43.203 -33.811 14.836 1.00 82.69 85 ASN A CA 1
ATOM 698 C C . ASN A 1 85 ? -42.943 -32.301 14.674 1.00 82.69 85 ASN A C 1
ATOM 700 O O . ASN A 1 85 ? -42.471 -31.624 15.586 1.00 82.69 85 ASN A O 1
ATOM 704 N N . GLN A 1 86 ? -43.284 -31.746 13.509 1.00 83.06 86 GLN A N 1
ATOM 705 C CA . GLN A 1 86 ? -43.066 -30.324 13.204 1.00 83.06 86 GLN A CA 1
ATOM 706 C C . GLN A 1 86 ? -43.810 -29.374 14.161 1.00 83.06 86 GLN A C 1
ATOM 708 O O . GLN A 1 86 ? -43.317 -28.279 14.437 1.00 83.06 86 GLN A O 1
ATOM 713 N N . ASN A 1 87 ? -44.953 -29.789 14.719 1.00 83.94 87 ASN A N 1
ATOM 714 C CA . ASN A 1 87 ? -45.689 -28.984 15.695 1.00 83.94 87 ASN A CA 1
ATOM 715 C C . ASN A 1 87 ? -44.989 -28.978 17.057 1.00 83.94 87 ASN A C 1
ATOM 717 O O . ASN A 1 87 ? -44.857 -27.914 17.662 1.00 83.94 87 ASN A O 1
ATOM 721 N N . THR A 1 88 ? -44.469 -30.128 17.501 1.00 81.94 88 THR A N 1
ATOM 722 C CA . THR A 1 88 ? -43.617 -30.222 18.699 1.00 81.94 88 THR A CA 1
ATOM 723 C C . THR A 1 88 ? -42.371 -29.363 18.524 1.00 81.94 88 THR A C 1
ATOM 725 O O . THR A 1 88 ? -42.045 -28.563 19.396 1.00 81.94 88 THR A O 1
ATOM 728 N N . LYS A 1 89 ? -41.728 -29.433 17.350 1.00 86.75 89 LYS A N 1
ATOM 729 C CA . LYS A 1 89 ? -40.536 -28.642 17.023 1.00 86.75 89 LYS A CA 1
ATOM 730 C C . LYS A 1 89 ? -40.801 -27.145 17.116 1.00 86.75 89 LYS A C 1
ATOM 732 O O . LYS A 1 89 ? -40.058 -26.424 17.777 1.00 86.75 89 LYS A O 1
ATOM 737 N N . LYS A 1 90 ? -41.884 -26.683 16.490 1.00 86.38 90 LYS A N 1
ATOM 738 C CA . LYS A 1 90 ? -42.298 -25.281 16.545 1.00 86.38 90 LYS A CA 1
ATOM 739 C C . LYS A 1 90 ? -42.643 -24.846 17.972 1.00 86.38 90 LYS A C 1
ATOM 741 O O . LYS A 1 90 ? -42.188 -23.792 18.400 1.00 86.38 90 LYS A O 1
ATOM 746 N N . CYS A 1 91 ? -43.386 -25.667 18.719 1.00 85.81 91 CYS A N 1
ATOM 747 C CA . CYS A 1 91 ? -43.743 -25.392 20.112 1.00 85.81 91 CYS A CA 1
ATOM 748 C C . CYS A 1 91 ? -42.500 -25.223 20.994 1.00 85.81 91 CYS A C 1
ATOM 750 O O . CYS A 1 91 ? -42.399 -24.232 21.718 1.00 85.81 91 CYS A O 1
ATOM 752 N N . VAL A 1 92 ? -41.544 -26.154 20.896 1.00 82.00 92 VAL A N 1
ATOM 753 C CA . VAL A 1 92 ? -40.298 -26.128 21.671 1.00 82.00 92 VAL A CA 1
ATOM 754 C C . VAL A 1 92 ? -39.477 -24.891 21.311 1.00 82.00 92 VAL A C 1
ATOM 756 O O . VAL A 1 92 ? -39.120 -24.140 22.211 1.00 82.00 92 VAL A O 1
ATOM 759 N N . LEU A 1 93 ? -39.258 -24.600 20.024 1.00 82.38 93 LEU A N 1
ATOM 760 C CA . LEU A 1 93 ? -38.511 -23.406 19.602 1.00 82.38 93 LEU A CA 1
ATOM 761 C C . LEU A 1 93 ? -39.174 -22.099 20.060 1.00 82.38 93 LEU A C 1
ATOM 763 O O . LEU A 1 93 ? -38.491 -21.189 20.526 1.00 82.38 93 LEU A O 1
ATOM 767 N N . ASP A 1 94 ? -40.497 -21.983 19.950 1.00 79.50 94 ASP A N 1
ATOM 768 C CA . ASP A 1 94 ? -41.207 -20.756 20.320 1.00 79.50 94 ASP A CA 1
ATOM 769 C C . ASP A 1 94 ? -41.272 -20.540 21.835 1.00 79.50 94 ASP A C 1
ATOM 771 O O . ASP A 1 94 ? -41.191 -19.400 22.300 1.00 79.50 94 ASP A O 1
ATOM 775 N N . LYS A 1 95 ? -41.390 -21.615 22.622 1.00 78.44 95 LYS A N 1
ATOM 776 C CA . LYS A 1 95 ? -41.374 -21.525 24.084 1.00 78.44 95 LYS A CA 1
ATOM 777 C C . LYS A 1 95 ? -39.954 -21.396 24.653 1.00 78.44 95 LYS A C 1
ATOM 779 O O . LYS A 1 95 ? -39.790 -20.650 25.615 1.00 78.44 95 LYS A O 1
ATOM 784 N N . LEU A 1 96 ? -38.932 -22.022 24.054 1.00 75.31 96 LEU A N 1
ATOM 785 C CA . LEU A 1 96 ? -37.528 -21.888 24.485 1.00 75.31 96 LEU A CA 1
ATOM 786 C C . LEU A 1 96 ? -36.998 -20.460 24.322 1.00 75.31 96 LEU A C 1
ATOM 788 O O . LEU A 1 96 ? -36.217 -20.016 25.158 1.00 75.31 96 LEU A O 1
ATOM 792 N N . LYS A 1 97 ? -37.497 -19.683 23.348 1.00 71.75 97 LYS A N 1
ATOM 793 C CA . LYS A 1 97 ? -37.205 -18.235 23.237 1.00 71.75 97 LYS A CA 1
ATOM 794 C C . LYS A 1 97 ? -37.531 -17.444 24.510 1.00 71.75 97 LYS A C 1
ATOM 796 O O . LYS A 1 97 ? -36.999 -16.356 24.698 1.00 71.75 97 LYS A O 1
ATOM 801 N N . LYS A 1 98 ? -38.419 -17.965 25.366 1.00 67.44 98 LYS A N 1
ATOM 802 C CA . LYS A 1 98 ? -38.803 -17.364 26.654 1.00 67.44 98 LYS A CA 1
ATOM 803 C C . LYS A 1 98 ? -37.978 -17.891 27.834 1.00 67.44 98 LYS A C 1
ATOM 805 O O . LYS A 1 98 ? -38.268 -17.538 28.972 1.00 67.44 98 LYS A O 1
ATOM 810 N N . THR A 1 99 ? -36.990 -18.743 27.576 1.00 68.81 99 THR A N 1
ATOM 811 C CA . THR A 1 99 ? -36.069 -19.313 28.566 1.00 68.81 99 THR A CA 1
ATOM 812 C C . THR A 1 99 ? -34.655 -18.770 28.346 1.00 68.81 99 THR A C 1
ATOM 814 O O . THR A 1 99 ? -34.357 -18.173 27.308 1.00 68.81 99 THR A O 1
ATOM 817 N N . HIS A 1 100 ? -33.777 -18.951 29.333 1.00 66.81 100 HIS A N 1
ATOM 818 C CA . HIS A 1 100 ? -32.391 -18.489 29.244 1.00 66.81 100 HIS A CA 1
ATOM 819 C C . HIS A 1 100 ? -31.476 -19.444 28.452 1.00 66.81 100 HIS A C 1
ATOM 821 O O . HIS A 1 100 ? -30.353 -19.063 28.114 1.00 66.81 100 HIS A O 1
ATOM 827 N N . CYS A 1 101 ? -31.955 -20.652 28.141 1.00 70.19 101 CYS A N 1
ATOM 828 C CA . CYS A 1 101 ? -31.207 -21.667 27.412 1.00 70.19 101 CYS A CA 1
ATOM 829 C C . CYS A 1 101 ? -31.431 -21.560 25.906 1.00 70.19 101 CYS A C 1
ATOM 831 O O . CYS A 1 101 ? -32.556 -21.369 25.438 1.00 70.19 101 CYS A O 1
ATOM 833 N N . ALA A 1 102 ? -30.348 -21.707 25.147 1.00 69.88 102 ALA A N 1
ATOM 834 C CA . ALA A 1 102 ? -30.419 -21.882 23.706 1.00 69.88 102 ALA A CA 1
ATOM 835 C C . ALA A 1 102 ? -30.782 -23.336 23.367 1.00 69.88 102 ALA A C 1
ATOM 837 O O . ALA A 1 102 ? -30.521 -24.258 24.139 1.00 69.88 102 ALA A O 1
ATOM 838 N N . ASP A 1 103 ? -31.381 -23.554 22.200 1.00 75.94 103 ASP A N 1
ATOM 839 C CA . ASP A 1 103 ? -31.814 -24.877 21.748 1.00 75.94 103 ASP A CA 1
ATOM 840 C C . ASP A 1 103 ? -30.645 -25.819 21.409 1.00 75.94 103 ASP A C 1
ATOM 842 O O . ASP A 1 103 ? -30.850 -27.022 21.276 1.00 75.94 103 ASP A O 1
ATOM 846 N N . ASN A 1 104 ? -29.427 -25.295 21.291 1.00 71.56 104 ASN A N 1
ATOM 847 C CA . ASN A 1 104 ? -28.182 -26.046 21.137 1.00 71.56 104 ASN A CA 1
ATOM 848 C C . ASN A 1 104 ? -27.375 -26.184 22.447 1.00 71.56 104 ASN A C 1
ATOM 850 O O . ASN A 1 104 ? -26.324 -26.823 22.445 1.00 71.56 104 ASN A O 1
ATOM 854 N N . ASP A 1 105 ? -27.853 -25.630 23.568 1.00 71.38 105 ASP A N 1
ATOM 855 C CA . ASP A 1 105 ? -27.167 -25.693 24.863 1.00 71.38 105 ASP A CA 1
ATOM 856 C C . ASP A 1 105 ? -27.699 -26.841 25.723 1.00 71.38 105 ASP A C 1
ATOM 858 O O . ASP A 1 105 ? -28.532 -26.663 26.612 1.00 71.38 105 ASP A O 1
ATOM 862 N N . MET A 1 106 ? -27.233 -28.056 25.438 1.00 70.25 106 MET A N 1
ATOM 863 C CA . MET A 1 106 ? -27.719 -29.264 26.115 1.00 70.25 106 MET A CA 1
ATOM 864 C C . MET A 1 106 ? -27.517 -29.227 27.634 1.00 70.25 106 MET A C 1
ATOM 866 O O . MET A 1 106 ? -28.374 -29.704 28.376 1.00 70.25 106 MET A O 1
ATOM 870 N N . LEU A 1 107 ? -26.415 -28.638 28.108 1.00 67.00 107 LEU A N 1
ATOM 871 C CA . LEU A 1 107 ? -26.127 -28.534 29.539 1.00 67.00 107 LEU A CA 1
ATOM 872 C C . LEU A 1 107 ? -27.118 -27.591 30.232 1.00 67.00 107 LEU A C 1
ATOM 874 O O . LEU A 1 107 ? -27.696 -27.958 31.255 1.00 67.00 107 LEU A O 1
ATOM 878 N N . CYS A 1 108 ? -27.372 -26.418 29.646 1.00 71.44 108 CYS A N 1
ATOM 879 C CA . CYS A 1 108 ? -28.377 -25.485 30.144 1.00 71.44 108 CYS A CA 1
ATOM 880 C C . CYS A 1 108 ? -29.783 -26.094 30.094 1.00 71.44 108 CYS A C 1
ATOM 882 O O . CYS A 1 108 ? -30.517 -26.036 31.078 1.00 71.44 108 CYS A O 1
ATOM 884 N N . LEU A 1 109 ? -30.163 -26.713 28.971 1.00 74.31 109 LEU A N 1
ATOM 885 C CA . LEU A 1 109 ? -31.495 -27.293 28.782 1.00 74.31 109 LEU A CA 1
ATOM 886 C C . LEU A 1 109 ? -31.804 -28.385 29.815 1.00 74.31 109 LEU A C 1
ATOM 888 O O . LEU A 1 109 ? -32.926 -28.440 30.319 1.00 74.31 109 LEU A O 1
ATOM 892 N N . CYS A 1 110 ? -30.821 -29.225 30.151 1.00 71.75 110 CYS A N 1
ATOM 893 C CA . CYS A 1 110 ? -30.978 -30.274 31.157 1.00 71.75 110 CYS A CA 1
ATOM 894 C C . CYS A 1 110 ? -31.046 -29.728 32.591 1.00 71.75 110 CYS A C 1
ATOM 896 O O . CYS A 1 110 ? -31.771 -30.284 33.426 1.00 71.75 110 CYS A O 1
ATOM 898 N N . ASP A 1 111 ? -30.333 -28.635 32.875 1.00 71.75 111 ASP A N 1
ATOM 899 C CA . ASP A 1 111 ? -30.309 -28.013 34.201 1.00 71.75 111 ASP A CA 1
ATOM 900 C C . ASP A 1 111 ? -31.446 -27.002 34.427 1.00 71.75 111 ASP A C 1
ATOM 902 O O . ASP A 1 111 ? -31.838 -26.776 35.566 1.00 71.75 111 ASP A O 1
ATOM 906 N N . SER A 1 112 ? -32.039 -26.426 33.379 1.00 74.94 112 SER A N 1
ATOM 907 C CA . SER A 1 112 ? -33.108 -25.422 33.483 1.00 74.94 112 SER A CA 1
ATOM 908 C C . SER A 1 112 ? -34.476 -26.049 33.770 1.00 74.94 112 SER A C 1
ATOM 910 O O . SER A 1 112 ? -35.009 -26.832 32.979 1.00 74.94 112 SER A O 1
ATOM 912 N N . LYS A 1 113 ? -35.115 -25.645 34.874 1.00 72.00 113 LYS A N 1
ATOM 913 C CA . LYS A 1 113 ? -36.495 -26.037 35.214 1.00 72.00 113 LYS A CA 1
ATOM 914 C C . LYS A 1 113 ? -37.494 -25.552 34.169 1.00 72.00 113 LYS A C 1
ATOM 916 O O . LYS A 1 113 ? -38.403 -26.298 33.798 1.00 72.00 113 LYS A O 1
ATOM 921 N N . ALA A 1 114 ? -37.346 -24.308 33.713 1.00 69.88 114 ALA A N 1
ATOM 922 C CA . ALA A 1 114 ? -38.222 -23.718 32.712 1.00 69.88 114 ALA A CA 1
ATOM 923 C C . ALA A 1 114 ? -38.107 -24.450 31.369 1.00 69.88 114 ALA A C 1
ATOM 925 O O . ALA A 1 114 ? -39.128 -24.802 30.779 1.00 69.88 114 ALA A O 1
ATOM 926 N N . SER A 1 115 ? -36.885 -24.737 30.918 1.00 75.75 115 SER A N 1
ATOM 927 C CA . SER A 1 115 ? -36.638 -25.427 29.646 1.00 75.75 115 SER A CA 1
ATOM 928 C C . SER A 1 115 ? -37.123 -26.873 29.680 1.00 75.75 115 SER A C 1
ATOM 930 O O . SER A 1 115 ? -37.809 -27.313 28.757 1.00 75.75 115 SER A O 1
ATOM 932 N N . TYR A 1 116 ? -36.863 -27.582 30.783 1.00 75.38 116 TYR A N 1
ATOM 933 C CA . TYR A 1 116 ? -37.354 -28.942 30.994 1.00 75.38 116 TYR A CA 1
ATOM 934 C C . TYR A 1 116 ? -38.888 -29.007 30.910 1.00 75.38 116 TYR A C 1
ATOM 936 O O . TYR A 1 116 ? -39.445 -29.832 30.188 1.00 75.38 116 TYR A O 1
ATOM 944 N N . ARG A 1 117 ? -39.585 -28.066 31.564 1.00 75.88 117 ARG A N 1
ATOM 945 C CA . ARG A 1 117 ? -41.051 -27.973 31.515 1.00 75.88 117 ARG A CA 1
ATOM 946 C C . ARG A 1 117 ? -41.577 -27.614 30.128 1.00 75.88 117 ARG A C 1
ATOM 948 O O . ARG A 1 117 ? -42.584 -28.161 29.699 1.00 75.88 117 ARG A O 1
ATOM 955 N N . VAL A 1 118 ? -40.899 -26.718 29.412 1.00 80.75 118 VAL A N 1
ATOM 956 C CA . VAL A 1 118 ? -41.247 -26.366 28.028 1.00 80.75 118 VAL A CA 1
ATOM 957 C C . VAL A 1 118 ? -41.215 -27.594 27.121 1.00 80.75 118 VAL A C 1
ATOM 959 O O . VAL A 1 118 ? -42.145 -27.788 26.337 1.00 80.75 118 VAL A O 1
ATOM 962 N N . ILE A 1 119 ? -40.170 -28.415 27.235 1.00 79.19 119 ILE A N 1
ATOM 963 C CA . ILE A 1 119 ? -40.015 -29.635 26.439 1.00 79.19 119 ILE A CA 1
ATOM 964 C C . ILE A 1 119 ? -41.115 -30.642 26.783 1.00 79.19 119 ILE A C 1
ATOM 966 O O . ILE A 1 119 ? -41.731 -31.186 25.866 1.00 79.19 119 ILE A O 1
ATOM 970 N N . TYR A 1 120 ? -41.424 -30.812 28.068 1.00 78.69 120 TYR A N 1
ATOM 971 C CA . TYR A 1 120 ? -42.496 -31.692 28.534 1.00 78.69 120 TYR A CA 1
ATOM 972 C C . TYR A 1 120 ? -43.876 -31.243 28.032 1.00 78.69 120 TYR A C 1
ATOM 974 O O . TYR A 1 120 ? -44.534 -31.969 27.292 1.00 78.69 120 TYR A O 1
ATOM 982 N N . ASP A 1 121 ? -44.264 -29.993 28.313 1.00 80.19 121 ASP A N 1
ATOM 983 C CA . ASP A 1 121 ? -45.556 -29.424 27.916 1.00 80.19 121 ASP A CA 1
ATOM 984 C C . ASP A 1 121 ? -45.775 -29.503 26.396 1.00 80.19 121 ASP A C 1
ATOM 986 O O . ASP A 1 121 ? -46.889 -29.720 25.925 1.00 80.19 121 ASP A O 1
ATOM 990 N N . CYS A 1 122 ? -44.726 -29.250 25.603 1.00 84.44 122 CYS A N 1
ATOM 991 C CA . CYS A 1 122 ? -44.813 -29.305 24.146 1.00 84.44 122 CYS A CA 1
ATOM 992 C C . CYS A 1 122 ? -44.878 -30.738 23.611 1.00 84.44 122 CYS A C 1
ATOM 994 O O . CYS A 1 122 ? -45.540 -30.960 22.598 1.00 84.44 122 CYS A O 1
ATOM 996 N N . SER A 1 123 ? -44.208 -31.688 24.263 1.00 82.12 123 SER A N 1
ATOM 997 C CA . SER A 1 123 ? -44.242 -33.102 23.876 1.00 82.12 123 SER A CA 1
ATOM 998 C C . SER A 1 123 ? -45.595 -33.722 24.217 1.00 82.12 123 SER A C 1
ATOM 1000 O O . SER A 1 123 ? -46.212 -34.346 23.354 1.00 82.12 123 SER A O 1
ATOM 1002 N N . GLU A 1 124 ? -46.111 -33.451 25.417 1.00 75.31 124 GLU A N 1
ATOM 1003 C CA . GLU A 1 124 ? -47.417 -33.916 25.887 1.00 75.31 124 GLU A CA 1
ATOM 1004 C C . GLU A 1 124 ? -48.558 -33.312 25.054 1.00 75.31 124 GLU A C 1
ATOM 1006 O O . GLU A 1 124 ? -49.381 -34.041 24.501 1.00 75.31 124 GLU A O 1
ATOM 1011 N N . ALA A 1 125 ? -48.565 -31.987 24.845 1.00 74.06 125 ALA A N 1
ATOM 1012 C CA . ALA A 1 125 ? -49.612 -31.315 24.068 1.00 74.06 125 ALA A CA 1
ATOM 1013 C C . ALA A 1 125 ? -49.679 -31.758 22.595 1.00 74.06 125 ALA A C 1
ATOM 1015 O O . ALA A 1 125 ? -50.689 -31.525 21.929 1.00 74.06 125 ALA A O 1
ATOM 1016 N N . GLN A 1 126 ? -48.604 -32.346 22.064 1.00 81.75 126 GLN A N 1
ATOM 1017 C CA . GLN A 1 126 ? -48.513 -32.811 20.679 1.00 81.75 126 GLN A CA 1
ATOM 1018 C C . GLN A 1 126 ? -48.466 -34.344 20.555 1.00 81.75 126 GLN A C 1
ATOM 1020 O O . GLN A 1 126 ? -48.270 -34.844 19.445 1.00 81.75 126 GLN A O 1
ATOM 1025 N N . ASN A 1 127 ? -48.657 -35.086 21.657 1.00 78.50 127 ASN A N 1
ATOM 1026 C CA . ASN A 1 127 ? -48.527 -36.547 21.730 1.00 78.50 127 ASN A CA 1
ATOM 1027 C C . ASN A 1 127 ? -47.194 -37.088 21.159 1.00 78.50 127 ASN A C 1
ATOM 1029 O O . ASN A 1 127 ? -47.156 -38.165 20.564 1.00 78.50 127 ASN A O 1
ATOM 1033 N N . ASP A 1 128 ? -46.085 -36.361 21.331 1.00 76.19 128 ASP A N 1
ATOM 1034 C CA . ASP A 1 128 ? -44.742 -36.778 20.897 1.00 76.19 128 ASP A CA 1
ATOM 1035 C C . ASP A 1 128 ? -43.898 -37.291 22.074 1.00 76.19 128 ASP A C 1
ATOM 1037 O O . ASP A 1 128 ? -42.811 -36.792 22.366 1.00 76.19 128 ASP A O 1
ATOM 1041 N N . LEU A 1 129 ? -44.399 -38.340 22.737 1.00 74.50 129 LEU A N 1
ATOM 1042 C CA . LEU A 1 129 ? -43.720 -39.016 23.855 1.00 74.50 129 LEU A CA 1
ATOM 1043 C C . LEU A 1 129 ? -42.324 -39.539 23.464 1.00 74.50 129 LEU A C 1
ATOM 1045 O O . LEU A 1 129 ? -41.458 -39.738 24.309 1.00 74.50 129 LEU A O 1
ATOM 1049 N N . SER A 1 130 ? -42.079 -39.759 22.166 1.00 73.25 130 SER A N 1
ATOM 1050 C CA . SER A 1 130 ? -40.784 -40.226 21.663 1.00 73.25 130 SER A CA 1
ATOM 1051 C C . SER A 1 130 ? -39.670 -39.194 21.848 1.00 73.25 130 SER A C 1
ATOM 1053 O O . SER A 1 130 ? -38.529 -39.566 22.131 1.00 73.25 130 SER A O 1
ATOM 1055 N N . PHE A 1 131 ? -40.005 -37.907 21.720 1.00 74.06 131 PHE A N 1
ATOM 1056 C CA . PHE A 1 131 ? -39.064 -36.819 21.939 1.00 74.06 131 PHE A CA 1
ATOM 1057 C C . PHE A 1 131 ? -38.816 -36.568 23.430 1.00 74.06 131 PHE A C 1
ATOM 1059 O O . PHE A 1 131 ? -37.675 -36.334 23.818 1.00 74.06 131 PHE A O 1
ATOM 1066 N N . GLU A 1 132 ? -39.845 -36.706 24.265 1.00 72.25 132 GLU A N 1
ATOM 1067 C CA . GLU A 1 132 ? -39.728 -36.652 25.727 1.00 72.25 132 GLU A CA 1
ATOM 1068 C C . GLU A 1 132 ? -38.734 -37.704 26.247 1.00 72.25 132 GLU A C 1
ATOM 1070 O O . GLU A 1 132 ? -37.735 -37.356 26.876 1.00 72.25 132 GLU A O 1
ATOM 1075 N N . PHE A 1 133 ? -38.909 -38.978 25.867 1.00 69.50 133 PHE A N 1
ATOM 1076 C CA . PHE A 1 133 ? -37.973 -40.049 26.237 1.00 69.50 133 PHE A CA 1
ATOM 1077 C C . PHE A 1 133 ? -36.555 -39.833 25.689 1.00 69.50 133 PHE A C 1
ATOM 1079 O O . PHE A 1 133 ? -35.572 -40.229 26.322 1.00 69.50 133 PHE A O 1
ATOM 1086 N N . TYR A 1 134 ? -36.433 -39.242 24.498 1.00 74.12 134 TYR A N 1
ATOM 1087 C CA . TYR A 1 134 ? -35.139 -38.890 23.914 1.00 74.12 134 TYR A CA 1
ATOM 1088 C C . TYR A 1 134 ? -34.427 -37.812 24.737 1.00 74.12 134 TYR A C 1
ATOM 1090 O O . TYR A 1 134 ? -33.239 -37.954 25.028 1.00 74.12 134 TYR A O 1
ATOM 1098 N N . PHE A 1 135 ? -35.156 -36.771 25.139 1.00 74.56 135 PHE A N 1
ATOM 1099 C CA . PHE A 1 135 ? -34.626 -35.690 25.957 1.00 74.56 135 PHE A CA 1
ATOM 1100 C C . PHE A 1 135 ? -34.206 -36.165 27.351 1.00 74.56 135 PHE A C 1
ATOM 1102 O O . PHE A 1 135 ? -33.099 -35.857 27.789 1.00 74.56 135 PHE A O 1
ATOM 1109 N N . ASP A 1 136 ? -35.018 -36.994 28.010 1.00 69.69 136 ASP A N 1
ATOM 1110 C CA . ASP A 1 136 ? -34.644 -37.566 29.306 1.00 69.69 136 ASP A CA 1
ATOM 1111 C C . ASP A 1 136 ? -33.371 -38.418 29.194 1.00 69.69 136 ASP A C 1
ATOM 1113 O O . ASP A 1 136 ? -32.433 -38.241 29.970 1.00 69.69 136 ASP A O 1
ATOM 1117 N N . ARG A 1 137 ? -33.264 -39.291 28.182 1.00 66.44 137 ARG A N 1
ATOM 1118 C CA . ARG A 1 137 ? -32.036 -40.081 27.976 1.00 66.44 137 ARG A CA 1
ATOM 1119 C C . ARG A 1 137 ? -30.797 -39.218 27.758 1.00 66.44 137 ARG A C 1
ATOM 1121 O O . ARG A 1 137 ? -29.731 -39.585 28.244 1.00 66.44 137 ARG A O 1
ATOM 1128 N N . LEU A 1 138 ? -30.927 -38.102 27.042 1.00 67.88 138 LEU A N 1
ATOM 1129 C CA . LEU A 1 138 ? -29.838 -37.142 26.852 1.00 67.88 138 LEU A CA 1
ATOM 1130 C C . LEU A 1 138 ? -29.360 -36.576 28.189 1.00 67.88 138 LEU A C 1
ATOM 1132 O O . LEU A 1 138 ? -28.166 -36.637 28.481 1.00 67.88 138 LEU A O 1
ATOM 1136 N N . CYS A 1 139 ? -30.287 -36.096 29.019 1.00 66.81 139 CYS A N 1
ATOM 1137 C CA . CYS A 1 139 ? -29.957 -35.494 30.308 1.00 66.81 139 CYS A CA 1
ATOM 1138 C C . CYS A 1 139 ? -29.418 -36.495 31.342 1.00 66.81 139 CYS A C 1
ATOM 1140 O O . CYS A 1 139 ? -28.707 -36.090 32.257 1.00 66.81 139 CYS A O 1
ATOM 1142 N N . PHE A 1 140 ? -29.708 -37.791 31.188 1.00 56.97 140 PHE A N 1
ATOM 1143 C CA . PHE A 1 140 ? -29.191 -38.862 32.050 1.00 56.97 140 PHE A CA 1
ATOM 1144 C C . PHE A 1 140 ? -27.953 -39.586 31.490 1.00 56.97 140 PHE A C 1
ATOM 1146 O O . PHE A 1 140 ? -27.432 -40.496 32.138 1.00 56.97 140 PHE A O 1
ATOM 1153 N N . SER A 1 141 ? -27.458 -39.207 30.308 1.00 55.62 141 SER A N 1
ATOM 1154 C CA . SER A 1 141 ? -26.235 -39.792 29.752 1.00 55.62 141 SER A CA 1
ATOM 1155 C C . SER A 1 141 ? -24.993 -39.250 30.476 1.00 55.62 141 SER A C 1
ATOM 1157 O O . SER A 1 141 ? -24.798 -38.043 30.598 1.00 55.62 141 SER A O 1
ATOM 1159 N N . ALA A 1 142 ? -24.128 -40.142 30.968 1.00 36.78 142 ALA A N 1
ATOM 1160 C CA . ALA A 1 142 ? -22.965 -39.807 31.804 1.00 36.78 142 ALA A CA 1
ATOM 1161 C C . ALA A 1 142 ? -21.812 -39.089 31.058 1.00 36.78 142 ALA A C 1
ATOM 1163 O O . ALA A 1 142 ? -20.702 -38.989 31.577 1.00 36.78 142 ALA A O 1
ATOM 1164 N N . SER A 1 143 ? -22.046 -38.606 29.836 1.00 45.94 143 SER A N 1
ATOM 1165 C CA . SER A 1 143 ? -21.012 -38.134 28.910 1.00 45.94 143 SER A CA 1
ATOM 1166 C C . SER A 1 143 ? -21.443 -36.894 28.118 1.00 45.94 143 SER A C 1
ATOM 1168 O O . SER A 1 143 ? -21.310 -36.852 26.897 1.00 45.94 143 SER A O 1
ATOM 1170 N N . LEU A 1 144 ? -21.946 -35.861 28.796 1.00 51.56 144 LEU A N 1
ATOM 1171 C CA . LEU A 1 144 ? -22.038 -34.522 28.204 1.00 51.56 144 LEU A CA 1
ATOM 1172 C C . LEU A 1 144 ? -20.632 -33.892 28.158 1.00 51.56 144 LEU A C 1
ATOM 1174 O O . LEU A 1 144 ? -20.034 -33.577 29.186 1.00 51.56 144 LEU A O 1
ATOM 1178 N N . HIS A 1 145 ? -20.076 -33.762 26.951 1.00 47.34 145 HIS A N 1
ATOM 1179 C CA . HIS A 1 145 ? -18.727 -33.242 26.708 1.00 47.34 145 HIS A CA 1
ATOM 1180 C C . HIS A 1 145 ? -18.662 -31.717 26.976 1.00 47.34 145 HIS A C 1
ATOM 1182 O O . HIS A 1 145 ? -19.584 -30.996 26.589 1.00 47.34 145 HIS A O 1
ATOM 1188 N N . PRO A 1 146 ? -17.562 -31.173 27.538 1.00 47.66 146 PRO A N 1
ATOM 1189 C CA . PRO A 1 146 ? -17.412 -29.741 27.860 1.00 47.66 146 PRO A CA 1
ATOM 1190 C C . PRO A 1 146 ? -17.475 -28.758 26.671 1.00 47.66 146 PRO A C 1
ATOM 1192 O O . PRO A 1 146 ? -17.406 -27.554 26.885 1.00 47.66 146 PRO A O 1
ATOM 1195 N N . HIS A 1 147 ? -17.613 -29.237 25.430 1.00 48.72 147 HIS A N 1
ATOM 1196 C CA . HIS A 1 147 ? -17.752 -28.400 24.230 1.00 48.72 147 HIS A CA 1
ATOM 1197 C C . HIS A 1 147 ? -19.207 -28.021 23.890 1.00 48.72 147 HIS A C 1
ATOM 1199 O O . HIS A 1 147 ? -19.409 -27.233 22.972 1.00 48.72 147 HIS A O 1
ATOM 1205 N N . CYS A 1 148 ? -20.214 -28.523 24.619 1.00 48.50 148 CYS A N 1
ATOM 1206 C CA . CYS A 1 148 ? -21.626 -28.158 24.414 1.00 48.50 148 CYS A CA 1
ATOM 1207 C C . CYS A 1 148 ? -22.104 -26.990 25.305 1.00 48.50 148 CYS A C 1
ATOM 1209 O O . CYS A 1 148 ? -23.263 -26.960 25.710 1.00 48.50 148 CYS A O 1
ATOM 1211 N N . THR A 1 149 ? -21.220 -26.042 25.634 1.00 47.25 149 THR A N 1
ATOM 1212 C CA . THR A 1 149 ? -21.567 -24.809 26.361 1.00 47.25 149 THR A CA 1
ATOM 1213 C C . THR A 1 149 ? -21.690 -23.643 25.387 1.00 47.25 149 THR A C 1
ATOM 1215 O O . THR A 1 149 ? -20.718 -23.325 24.697 1.00 47.25 149 THR A O 1
ATOM 1218 N N . SER A 1 150 ? -22.843 -22.977 25.348 1.00 47.88 150 SER A N 1
ATOM 1219 C CA . SER A 1 150 ? -23.026 -21.727 24.606 1.00 47.88 150 SER A CA 1
ATOM 1220 C C . SER A 1 150 ? -23.082 -20.533 25.567 1.00 47.88 150 SER A C 1
ATOM 1222 O O . SER A 1 150 ? -23.268 -20.692 26.774 1.00 47.88 150 SER A O 1
ATOM 1224 N N . ALA A 1 151 ? -22.877 -19.315 25.060 1.00 38.88 151 ALA A N 1
ATOM 1225 C CA . ALA A 1 151 ? -23.115 -18.121 25.866 1.00 38.88 151 ALA A CA 1
ATOM 1226 C C . ALA A 1 151 ? -24.628 -17.999 26.158 1.00 38.88 151 ALA A C 1
ATOM 1228 O O . ALA A 1 151 ? -25.431 -18.160 25.237 1.00 38.88 151 ALA A O 1
ATOM 1229 N N . PRO A 1 152 ? -25.044 -17.703 27.405 1.00 45.94 152 PRO A N 1
ATOM 1230 C CA . PRO A 1 152 ? -26.459 -17.661 27.772 1.00 45.94 152 PRO A CA 1
ATOM 1231 C C . PRO A 1 152 ? -27.231 -16.613 26.959 1.00 45.94 152 PRO A C 1
ATOM 1233 O O . PRO A 1 152 ? -26.700 -15.537 26.665 1.00 45.94 152 PRO A O 1
ATOM 1236 N N . ASN A 1 153 ? -28.500 -16.912 26.650 1.00 44.28 153 ASN A N 1
ATOM 1237 C CA . ASN A 1 153 ? -29.375 -16.081 25.817 1.00 44.28 153 ASN A CA 1
ATOM 1238 C C . ASN A 1 153 ? -29.337 -14.596 26.264 1.00 44.28 153 ASN A C 1
ATOM 1240 O O . ASN A 1 153 ? -29.691 -14.288 27.410 1.00 44.28 153 ASN A O 1
ATOM 1244 N N . PRO A 1 154 ? -28.918 -13.654 25.395 1.00 39.53 154 PRO A N 1
ATOM 1245 C CA . PRO A 1 154 ? -28.765 -12.244 25.755 1.00 39.53 154 PRO A CA 1
ATOM 1246 C C . PRO A 1 154 ? -30.094 -11.521 26.030 1.00 39.53 154 PRO A C 1
ATOM 1248 O O . PRO A 1 154 ? -30.074 -10.447 26.621 1.00 39.53 154 PRO A O 1
ATOM 1251 N N . PHE A 1 155 ? -31.241 -12.106 25.663 1.00 40.72 155 PHE A N 1
ATOM 1252 C CA . PHE A 1 155 ? -32.566 -11.491 25.809 1.00 40.72 155 PHE A CA 1
ATOM 1253 C C . PHE A 1 155 ? -33.309 -11.858 27.108 1.00 40.72 155 PHE A C 1
ATOM 1255 O O . PHE A 1 155 ? -34.440 -11.415 27.308 1.00 40.72 155 PHE A O 1
ATOM 1262 N N . PHE A 1 156 ? -32.714 -12.658 28.002 1.00 46.47 156 PHE A N 1
ATOM 1263 C CA . PHE A 1 156 ? -33.357 -13.025 29.269 1.00 46.47 156 PHE A CA 1
ATOM 1264 C C . PHE A 1 156 ? -33.139 -11.935 30.340 1.00 46.47 156 PHE A C 1
ATOM 1266 O O . PHE A 1 156 ? -31.994 -11.522 30.547 1.00 46.47 156 PHE A O 1
ATOM 1273 N N . PRO A 1 157 ? -34.186 -11.461 31.048 1.00 48.62 157 PRO A N 1
ATOM 1274 C CA . PRO A 1 157 ? -34.041 -10.439 32.083 1.00 48.62 157 PRO A CA 1
ATOM 1275 C C . PRO A 1 157 ? -33.165 -10.966 33.228 1.00 48.62 157 PRO A C 1
ATOM 1277 O O . PRO A 1 157 ? -33.544 -11.892 33.947 1.00 48.62 157 PRO A O 1
ATOM 1280 N N . ARG A 1 158 ? -31.966 -10.392 33.389 1.00 61.88 158 ARG A N 1
ATOM 1281 C CA . ARG A 1 158 ? -30.996 -10.845 34.396 1.00 61.88 158 ARG A CA 1
ATOM 1282 C C . ARG A 1 158 ? -31.175 -10.027 35.671 1.00 61.88 158 ARG A C 1
ATOM 1284 O O . ARG A 1 158 ? -30.988 -8.819 35.640 1.00 61.88 158 ARG A O 1
ATOM 1291 N N . ILE A 1 159 ? -31.536 -10.661 36.778 1.00 63.62 159 ILE A N 1
ATOM 1292 C CA . ILE A 1 159 ? -31.450 -10.055 38.108 1.00 63.62 159 ILE A CA 1
ATOM 1293 C C . ILE A 1 159 ? -30.058 -10.382 38.640 1.00 63.62 159 ILE A C 1
ATOM 1295 O O . ILE A 1 159 ? -29.694 -11.559 38.741 1.00 63.62 159 ILE A O 1
ATOM 1299 N N . ILE A 1 160 ? -29.273 -9.347 38.933 1.00 67.81 160 ILE A N 1
ATOM 1300 C CA . ILE A 1 160 ? -27.938 -9.481 39.518 1.00 67.81 160 ILE A CA 1
ATOM 1301 C C . ILE A 1 160 ? -27.961 -8.839 40.899 1.00 67.81 160 ILE A C 1
ATOM 1303 O O . ILE A 1 160 ? -28.389 -7.696 41.042 1.00 67.81 160 ILE A O 1
ATOM 1307 N N . CYS A 1 161 ? -27.490 -9.566 41.907 1.00 69.31 161 CYS A N 1
ATOM 1308 C CA . CYS A 1 161 ? -27.382 -9.071 43.274 1.00 69.31 161 CYS A CA 1
ATOM 1309 C C . CYS A 1 161 ? -25.916 -8.945 43.679 1.00 69.31 161 CYS A C 1
ATOM 1311 O O . CYS A 1 161 ? -25.153 -9.908 43.563 1.00 69.31 161 CYS A O 1
ATOM 1313 N N . LYS A 1 162 ? -25.519 -7.768 44.177 1.00 70.94 162 LYS A N 1
ATOM 1314 C CA . LYS A 1 162 ? -24.161 -7.526 44.689 1.00 70.94 162 LYS A CA 1
ATOM 1315 C C . LYS A 1 162 ? -23.842 -8.468 45.850 1.00 70.94 162 LYS A C 1
ATOM 1317 O O . LYS A 1 162 ? -22.767 -9.060 45.877 1.00 70.94 162 LYS A O 1
ATOM 1322 N N . ASP A 1 163 ? -24.808 -8.644 46.745 1.00 77.94 163 ASP A N 1
ATOM 1323 C CA . ASP A 1 163 ? -24.849 -9.711 47.736 1.00 77.94 163 ASP A CA 1
ATOM 1324 C C . ASP A 1 163 ? -26.294 -10.236 47.834 1.00 77.94 163 ASP A C 1
ATOM 1326 O O . ASP A 1 163 ? -27.167 -9.518 48.318 1.00 77.94 163 ASP A O 1
ATOM 1330 N N . PRO A 1 164 ? -26.593 -11.465 47.371 1.00 74.81 164 PRO A N 1
ATOM 1331 C CA . PRO A 1 164 ? -27.945 -12.016 47.457 1.00 74.81 164 PRO A CA 1
ATOM 1332 C C . PRO A 1 164 ? -28.389 -12.285 48.904 1.00 74.81 164 PRO A C 1
ATOM 1334 O O . PRO A 1 164 ? -29.566 -12.546 49.128 1.00 74.81 164 PRO A O 1
ATOM 1337 N N . PHE A 1 165 ? -27.475 -12.242 49.882 1.00 81.94 165 PHE A N 1
ATOM 1338 C CA . PHE A 1 165 ? -27.771 -12.462 51.298 1.00 81.94 165 PHE A CA 1
ATOM 1339 C C . PHE A 1 165 ? -28.033 -11.167 52.077 1.00 81.94 165 PHE A C 1
ATOM 1341 O O . PHE A 1 165 ? -28.343 -11.232 53.273 1.00 81.94 165 PHE A O 1
ATOM 1348 N N . GLU A 1 166 ? -27.900 -10.001 51.443 1.00 76.44 166 GLU A N 1
ATOM 1349 C CA . GLU A 1 166 ? -28.113 -8.707 52.087 1.00 76.44 166 GLU A CA 1
ATOM 1350 C C . GLU A 1 166 ? -29.575 -8.571 52.545 1.00 76.44 166 GLU A C 1
ATOM 1352 O O . GLU A 1 166 ? -30.513 -8.742 51.770 1.00 76.44 166 GLU A O 1
ATOM 1357 N N . GLY A 1 167 ? -29.784 -8.328 53.843 1.00 69.88 167 GLY A N 1
ATOM 1358 C CA . GLY A 1 167 ? -31.123 -8.296 54.445 1.00 69.88 167 GLY A CA 1
ATOM 1359 C C . GLY A 1 167 ? -31.779 -9.668 54.667 1.00 69.88 167 GLY A C 1
ATOM 1360 O O . GLY A 1 167 ? -32.933 -9.713 55.081 1.00 69.88 167 GLY A O 1
ATOM 1361 N N . SER A 1 168 ? -31.071 -10.780 54.430 1.00 75.44 168 SER A N 1
ATOM 1362 C CA . SER A 1 168 ? -31.563 -12.121 54.780 1.00 75.44 168 SER A CA 1
ATOM 1363 C C . SER A 1 168 ? -31.324 -12.451 56.260 1.00 75.44 168 SER A C 1
ATOM 1365 O O . SER A 1 168 ? -30.246 -12.190 56.799 1.00 75.44 168 SER A O 1
ATOM 1367 N N . GLU A 1 169 ? -32.299 -13.100 56.904 1.00 78.06 169 GLU A N 1
ATOM 1368 C CA . GLU A 1 169 ? -32.178 -13.653 58.268 1.00 78.06 169 GLU A CA 1
ATOM 1369 C C . GLU A 1 169 ? -31.430 -15.006 58.298 1.00 78.06 169 GLU A C 1
ATOM 1371 O O . GLU A 1 169 ? -31.483 -15.741 59.280 1.00 78.06 169 GLU A O 1
ATOM 1376 N N . LEU A 1 170 ? -30.718 -15.357 57.219 1.00 82.12 170 LEU A N 1
ATOM 1377 C CA . LEU A 1 170 ? -29.951 -16.599 57.134 1.00 82.12 170 LEU A CA 1
ATOM 1378 C C . LEU A 1 170 ? -28.679 -16.529 57.983 1.00 82.12 170 LEU A C 1
ATOM 1380 O O . LEU A 1 170 ? -27.893 -15.581 57.852 1.00 82.12 170 LEU A O 1
ATOM 1384 N N . ASP A 1 171 ? -28.439 -17.576 58.772 1.00 83.56 171 ASP A N 1
ATOM 1385 C CA . ASP A 1 171 ? -27.186 -17.777 59.498 1.00 83.56 171 ASP A CA 1
ATOM 1386 C C . ASP A 1 171 ? -26.005 -18.111 58.559 1.00 83.56 171 ASP A C 1
ATOM 1388 O O . ASP A 1 171 ? -26.143 -18.286 57.343 1.00 83.56 171 ASP A O 1
ATOM 1392 N N . GLU A 1 172 ? -24.795 -18.161 59.114 1.00 82.00 172 GLU A N 1
ATOM 1393 C CA . GLU A 1 172 ? -23.576 -18.355 58.326 1.00 82.00 172 GLU A CA 1
ATOM 1394 C C . GLU A 1 172 ? -23.445 -19.768 57.739 1.00 82.00 172 GLU A C 1
ATOM 1396 O O . GLU A 1 172 ? -22.893 -19.935 56.645 1.00 82.00 172 GLU A O 1
ATOM 1401 N N . ASN A 1 173 ? -24.025 -20.775 58.397 1.00 81.00 173 ASN A N 1
ATOM 1402 C CA . ASN A 1 173 ? -24.083 -22.130 57.860 1.00 81.00 173 ASN A CA 1
ATOM 1403 C C . ASN A 1 173 ? -24.948 -22.145 56.589 1.00 81.00 173 ASN A C 1
ATOM 1405 O O . ASN A 1 173 ? -24.499 -22.649 55.556 1.00 81.00 173 ASN A O 1
ATOM 1409 N N . ALA A 1 174 ? -26.106 -21.473 56.614 1.00 80.69 174 ALA A N 1
ATOM 1410 C CA . ALA A 1 174 ? -27.070 -21.410 55.514 1.00 80.69 174 ALA A CA 1
ATOM 1411 C C . ALA A 1 174 ? -26.464 -20.718 54.300 1.00 80.69 174 ALA A C 1
ATOM 1413 O O . ALA A 1 174 ? -26.547 -21.204 53.169 1.00 80.69 174 ALA A O 1
ATOM 1414 N N . ARG A 1 175 ? -25.754 -19.613 54.537 1.00 86.19 175 ARG A N 1
ATOM 1415 C CA . ARG A 1 175 ? -25.032 -18.890 53.485 1.00 86.19 175 ARG A CA 1
ATOM 1416 C C . ARG A 1 175 ? -23.928 -19.746 52.866 1.00 86.19 175 ARG A C 1
ATOM 1418 O O . ARG A 1 175 ? -23.774 -19.749 51.645 1.00 86.19 175 ARG A O 1
ATOM 1425 N N . ASN A 1 176 ? -23.160 -20.478 53.674 1.00 83.62 176 ASN A N 1
ATOM 1426 C CA . ASN A 1 176 ? -22.088 -21.347 53.180 1.00 83.62 176 ASN A CA 1
ATOM 1427 C C . ASN A 1 176 ? -22.625 -22.533 52.378 1.00 83.62 176 ASN A C 1
ATOM 1429 O O . ASN A 1 176 ? -22.054 -22.885 51.344 1.00 83.62 176 ASN A O 1
ATOM 1433 N N . CYS A 1 177 ? -23.754 -23.087 52.804 1.00 83.62 177 CYS A N 1
ATOM 1434 C CA . CYS A 1 177 ? -24.470 -24.132 52.095 1.00 83.62 177 CYS A CA 1
ATOM 1435 C C . CYS A 1 177 ? -24.909 -23.682 50.696 1.00 83.62 177 CYS A C 1
ATOM 1437 O O . CYS A 1 177 ? -24.552 -24.304 49.695 1.00 83.62 177 CYS A O 1
ATOM 1439 N N . ILE A 1 178 ? -25.567 -22.523 50.608 1.00 82.88 178 ILE A N 1
ATOM 1440 C CA . ILE A 1 178 ? -26.001 -21.932 49.337 1.00 82.88 178 ILE A CA 1
ATOM 1441 C C . ILE A 1 178 ? -24.795 -21.587 48.445 1.00 82.88 178 ILE A C 1
ATOM 1443 O O . ILE A 1 178 ? -24.811 -21.855 47.243 1.00 82.88 178 ILE A O 1
ATOM 1447 N N . LYS A 1 179 ? -23.705 -21.056 49.018 1.00 84.88 179 LYS A N 1
ATOM 1448 C CA . LYS A 1 179 ? -22.452 -20.787 48.285 1.00 84.88 179 LYS A CA 1
ATOM 1449 C C . LYS A 1 179 ? -21.817 -22.053 47.715 1.00 84.88 179 LYS A C 1
ATOM 1451 O O . LYS A 1 179 ? -21.298 -22.020 46.599 1.00 84.88 179 LYS A O 1
ATOM 1456 N N . LYS A 1 180 ? -21.834 -23.156 48.465 1.00 82.56 180 LYS A N 1
ATOM 1457 C CA . LYS A 1 180 ? -21.317 -24.451 48.011 1.00 82.56 180 LYS A CA 1
ATOM 1458 C C . LYS A 1 180 ? -22.179 -25.012 46.878 1.00 82.56 180 LYS A C 1
ATOM 1460 O O . LYS A 1 180 ? -21.633 -25.368 45.838 1.00 82.56 180 LYS A O 1
ATOM 1465 N N . ALA A 1 181 ? -23.501 -24.974 47.036 1.00 81.25 181 ALA A N 1
ATOM 1466 C CA . ALA A 1 181 ? -24.445 -25.405 46.010 1.00 81.25 181 ALA A CA 1
ATOM 1467 C C . ALA A 1 181 ? -24.306 -24.601 44.705 1.00 81.25 181 ALA A C 1
ATOM 1469 O O . ALA A 1 181 ? -24.266 -25.181 43.622 1.00 81.25 181 ALA A O 1
ATOM 1470 N N . ALA A 1 182 ? -24.137 -23.275 44.788 1.00 78.94 182 ALA A N 1
ATOM 1471 C CA . ALA A 1 182 ? -23.901 -22.432 43.614 1.00 78.94 182 ALA A CA 1
ATOM 1472 C C . ALA A 1 182 ? -22.617 -22.834 42.867 1.00 78.94 182 ALA A C 1
ATOM 1474 O O . ALA A 1 182 ? -22.634 -22.972 41.646 1.00 78.94 182 ALA A O 1
ATOM 1475 N N . LYS A 1 183 ? -21.519 -23.101 43.592 1.00 76.50 183 LYS A N 1
ATOM 1476 C CA . LYS A 1 183 ? -20.243 -23.546 43.000 1.00 76.50 183 LYS A CA 1
ATOM 1477 C C . LYS A 1 183 ? -20.328 -24.909 42.305 1.00 76.50 183 LYS A C 1
ATOM 1479 O O . LYS A 1 183 ? -19.569 -25.134 41.363 1.00 76.50 183 LYS A O 1
ATOM 1484 N N . HIS A 1 184 ? -21.190 -25.802 42.788 1.00 70.75 184 HIS A N 1
ATOM 1485 C CA . HIS A 1 184 ? -21.417 -27.127 42.201 1.00 70.75 184 HIS A CA 1
ATOM 1486 C C . HIS A 1 184 ? -22.424 -27.107 41.044 1.00 70.75 184 HIS A C 1
ATOM 1488 O O . HIS A 1 184 ? -22.396 -27.994 40.196 1.00 70.75 184 HIS A O 1
ATOM 1494 N N . SER A 1 185 ? -23.282 -26.089 40.979 1.00 71.25 185 SER A N 1
ATOM 1495 C CA . SER A 1 185 ? -24.205 -25.887 39.862 1.00 71.25 185 SER A CA 1
ATOM 1496 C C . SER A 1 185 ? -23.506 -25.345 38.607 1.00 71.25 185 SER A C 1
ATOM 1498 O O . SER A 1 185 ? -22.390 -24.816 38.660 1.00 71.25 185 SER A O 1
ATOM 1500 N N . LEU A 1 186 ? -24.193 -25.404 37.462 1.00 65.25 186 LEU A N 1
ATOM 1501 C CA . LEU A 1 186 ? -23.750 -24.726 36.236 1.00 65.25 186 LEU A CA 1
ATOM 1502 C C . LEU A 1 186 ? -23.812 -23.190 36.367 1.00 65.25 186 LEU A C 1
ATOM 1504 O O . LEU A 1 186 ? -23.081 -22.475 35.681 1.00 65.25 186 LEU A O 1
ATOM 1508 N N . CYS A 1 187 ? -24.591 -22.676 37.321 1.00 67.12 187 CYS A N 1
ATOM 1509 C CA . CYS A 1 187 ? -24.680 -21.263 37.682 1.00 67.12 187 CYS A CA 1
ATOM 1510 C C . CYS A 1 187 ? -23.648 -20.894 38.763 1.00 67.12 187 CYS A C 1
ATOM 1512 O O . CYS A 1 187 ? -23.988 -20.540 39.891 1.00 67.12 187 CYS A O 1
ATOM 1514 N N . LYS A 1 188 ? -22.357 -20.948 38.410 1.00 66.81 188 LYS A N 1
ATOM 1515 C CA . LYS A 1 188 ? -21.241 -20.756 39.361 1.00 66.81 188 LYS A CA 1
ATOM 1516 C C . LYS A 1 188 ? -21.196 -19.381 40.035 1.00 66.81 188 LYS A C 1
ATOM 1518 O O . LYS A 1 188 ? -20.585 -19.238 41.094 1.00 66.81 188 LYS A O 1
ATOM 1523 N N . ASN A 1 189 ? -21.791 -18.360 39.415 1.00 70.81 189 ASN A N 1
ATOM 1524 C CA . ASN A 1 189 ? -21.820 -17.008 39.960 1.00 70.81 189 ASN A CA 1
ATOM 1525 C C . ASN A 1 189 ? -23.062 -16.807 40.833 1.00 70.81 189 ASN A C 1
ATOM 1527 O O . ASN A 1 189 ? -24.175 -16.688 40.324 1.00 70.81 189 ASN A O 1
ATOM 1531 N N . ILE A 1 190 ? -22.848 -16.702 42.145 1.00 74.75 190 ILE A N 1
ATOM 1532 C CA . ILE A 1 190 ? -23.931 -16.568 43.119 1.00 74.75 190 ILE A CA 1
ATOM 1533 C C . ILE A 1 190 ? -24.710 -15.250 43.000 1.00 74.75 190 ILE A C 1
ATOM 1535 O O . ILE A 1 190 ? -25.868 -15.168 43.397 1.00 74.75 190 ILE A O 1
ATOM 1539 N N . SER A 1 191 ? -24.093 -14.222 42.419 1.00 73.06 191 SER A N 1
ATOM 1540 C CA . SER A 1 191 ? -24.748 -12.944 42.151 1.00 73.06 191 SER A CA 1
ATOM 1541 C C . SER A 1 191 ? -25.783 -13.043 41.032 1.00 73.06 191 SER A C 1
ATOM 1543 O O . SER A 1 191 ? -26.620 -12.153 40.911 1.00 73.06 191 SER A O 1
ATOM 1545 N N . TYR A 1 192 ? -25.754 -14.099 40.208 1.00 72.38 192 TYR A N 1
ATOM 1546 C CA . TYR A 1 192 ? -26.669 -14.256 39.082 1.00 72.38 192 TYR A CA 1
ATOM 1547 C C . TYR A 1 192 ? -27.939 -15.016 39.485 1.00 72.38 192 TYR A C 1
ATOM 1549 O O . TYR A 1 192 ? -28.133 -16.192 39.166 1.00 72.38 192 TYR A O 1
ATOM 1557 N N . VAL A 1 193 ? -28.829 -14.312 40.180 1.00 72.06 193 VAL A N 1
ATOM 1558 C CA . VAL A 1 193 ? -30.021 -14.892 40.808 1.00 72.06 193 VAL A CA 1
ATOM 1559 C C . VAL A 1 193 ? -30.969 -15.545 39.804 1.00 72.06 193 VAL A C 1
ATOM 1561 O O . VAL A 1 193 ? -31.452 -16.646 40.059 1.00 72.06 193 VAL A O 1
ATOM 1564 N N . SER A 1 194 ? -31.181 -14.939 38.632 1.00 67.69 194 SER A N 1
ATOM 1565 C CA . SER A 1 194 ? -32.043 -15.531 37.598 1.00 67.69 194 SER A CA 1
ATOM 1566 C C . SER A 1 194 ? -31.552 -16.903 37.117 1.00 67.69 194 SER A C 1
ATOM 1568 O O . SER A 1 194 ? -32.375 -17.765 36.828 1.00 67.69 194 SER A O 1
ATOM 1570 N N . CYS A 1 195 ? -30.233 -17.121 37.060 1.00 69.81 195 CYS A N 1
ATOM 1571 C CA . CYS A 1 195 ? -29.644 -18.416 36.704 1.00 69.81 195 CYS A CA 1
ATOM 1572 C C . CYS A 1 195 ? -29.856 -19.430 37.832 1.00 69.81 195 CYS A C 1
ATOM 1574 O O . CYS A 1 195 ? -30.385 -20.515 37.606 1.00 69.81 195 CYS A O 1
ATOM 1576 N N . LEU A 1 196 ? -29.507 -19.051 39.069 1.00 72.94 196 LEU A N 1
ATOM 1577 C CA . LEU A 1 196 ? -29.653 -19.920 40.241 1.00 72.94 196 LEU A CA 1
ATOM 1578 C C . LEU A 1 196 ? -31.093 -20.415 40.414 1.00 72.94 196 LEU A C 1
ATOM 1580 O O . LEU A 1 196 ? -31.321 -21.597 40.650 1.00 72.94 196 LEU A O 1
ATOM 1584 N N . CYS A 1 197 ? -32.069 -19.521 40.257 1.00 73.06 197 CYS A N 1
ATOM 1585 C CA . CYS A 1 197 ? -33.482 -19.845 40.421 1.00 73.06 197 CYS A CA 1
ATOM 1586 C C . CYS A 1 197 ? -34.028 -20.805 39.357 1.00 73.06 197 CYS A C 1
ATOM 1588 O O . CYS A 1 197 ? -35.000 -21.519 39.627 1.00 73.06 197 CYS A O 1
ATOM 1590 N N . ASP A 1 198 ? -33.405 -20.849 38.178 1.00 68.06 198 ASP A N 1
ATOM 1591 C CA . ASP A 1 198 ? -33.784 -21.769 37.107 1.00 68.06 198 ASP A CA 1
ATOM 1592 C C . ASP A 1 198 ? -32.979 -23.083 37.129 1.00 68.06 198 ASP A C 1
ATOM 1594 O O . ASP A 1 198 ? -33.415 -24.060 36.528 1.00 68.06 198 ASP A O 1
ATOM 1598 N N . SER A 1 199 ? -31.864 -23.161 37.868 1.00 74.50 199 SER A N 1
ATOM 1599 C CA . SER A 1 199 ? -31.016 -24.363 37.959 1.00 74.50 199 SER A CA 1
ATOM 1600 C C . SER A 1 199 ? -31.621 -25.458 38.857 1.00 74.50 199 SER A C 1
ATOM 1602 O O . SER A 1 199 ? -31.912 -25.263 40.042 1.00 74.50 199 SER A O 1
ATOM 1604 N N . ARG A 1 200 ? -31.793 -26.663 38.303 1.00 74.50 200 ARG A N 1
ATOM 1605 C CA . ARG A 1 200 ? -32.207 -27.887 39.011 1.00 74.50 200 ARG A CA 1
ATOM 1606 C C . ARG A 1 200 ? -31.093 -28.396 39.913 1.00 74.50 200 ARG A C 1
ATOM 1608 O O . ARG A 1 200 ? -31.378 -28.757 41.053 1.00 74.50 200 ARG A O 1
ATOM 1615 N N . THR A 1 201 ? -29.856 -28.383 39.422 1.00 72.12 201 THR A N 1
ATOM 1616 C CA . THR A 1 201 ? -28.663 -28.823 40.153 1.00 72.12 201 THR A CA 1
ATOM 1617 C C . THR A 1 201 ? -28.449 -27.964 41.386 1.00 72.12 201 THR A C 1
ATOM 1619 O O . THR A 1 201 ? -28.277 -28.499 42.474 1.00 72.12 201 THR A O 1
ATOM 1622 N N . PHE A 1 202 ? -28.554 -26.637 41.258 1.00 78.44 202 PHE A N 1
ATOM 1623 C CA . PHE A 1 202 ? -28.461 -25.735 42.405 1.00 78.44 202 PHE A CA 1
ATOM 1624 C C . PHE A 1 202 ? -29.486 -26.086 43.491 1.00 78.44 202 PHE A C 1
ATOM 1626 O O . PHE A 1 202 ? -29.141 -26.202 44.662 1.00 78.44 202 PHE A O 1
ATOM 1633 N N . ILE A 1 203 ? -30.742 -26.310 43.108 1.00 74.50 203 ILE A N 1
ATOM 1634 C CA . ILE A 1 203 ? -31.826 -26.590 44.058 1.00 74.50 203 ILE A CA 1
ATOM 1635 C C . ILE A 1 203 ? -31.657 -27.965 44.713 1.00 74.50 203 ILE A C 1
ATOM 1637 O O . ILE A 1 203 ? -31.924 -28.110 45.905 1.00 74.50 203 ILE A O 1
ATOM 1641 N N . PHE A 1 204 ? -31.184 -28.955 43.957 1.00 73.94 204 PHE A N 1
ATOM 1642 C CA . PHE A 1 204 ? -30.855 -30.278 44.479 1.00 73.94 204 PHE A CA 1
ATOM 1643 C C . PHE A 1 204 ? -29.686 -30.233 45.475 1.00 73.94 204 PHE A C 1
ATOM 1645 O O . PHE A 1 204 ? -29.773 -30.815 46.556 1.00 73.94 204 PHE A O 1
ATOM 1652 N N . GLU A 1 205 ? -28.618 -29.504 45.148 1.00 77.12 205 GLU A N 1
ATOM 1653 C CA . GLU A 1 205 ? -27.446 -29.329 46.013 1.00 77.12 205 GLU A CA 1
ATOM 1654 C C . GLU A 1 205 ? -27.788 -28.551 47.289 1.00 77.12 205 GLU A C 1
ATOM 1656 O O . GLU A 1 205 ? -27.319 -28.910 48.368 1.00 77.12 205 GLU A O 1
ATOM 1661 N N . VAL A 1 206 ? -28.648 -27.526 47.201 1.00 80.31 206 VAL A N 1
ATOM 1662 C CA . VAL A 1 206 ? -29.161 -26.840 48.397 1.00 80.31 206 VAL A CA 1
ATOM 1663 C C . VAL A 1 206 ? -29.970 -27.809 49.260 1.00 80.31 206 VAL A C 1
ATOM 1665 O O . VAL A 1 206 ? -29.740 -27.876 50.464 1.00 80.31 206 VAL A O 1
ATOM 1668 N N . GLY A 1 207 ? -30.868 -28.599 48.661 1.00 73.25 207 GLY A N 1
ATOM 1669 C CA . GLY A 1 207 ? -31.662 -29.595 49.387 1.00 73.25 207 GLY A CA 1
ATOM 1670 C C . GLY A 1 207 ? -30.812 -30.670 50.070 1.00 73.25 207 GLY A C 1
ATOM 1671 O O . GLY A 1 207 ? -31.095 -31.043 51.200 1.00 73.25 207 GLY A O 1
ATOM 1672 N N . SER A 1 208 ? -29.729 -31.108 49.424 1.00 71.25 208 SER A N 1
ATOM 1673 C CA . SER A 1 208 ? -28.799 -32.114 49.964 1.00 71.25 208 SER A CA 1
ATOM 1674 C C . SER A 1 208 ? -27.934 -31.592 51.115 1.00 71.25 208 SER A C 1
ATOM 1676 O O . SER A 1 208 ? -27.307 -32.368 51.824 1.00 71.25 208 SER A O 1
ATOM 1678 N N . CYS A 1 209 ? -27.866 -30.275 51.281 1.00 72.25 209 CYS A N 1
ATOM 1679 C CA . CYS A 1 209 ? -27.028 -29.601 52.264 1.00 72.25 209 CYS A CA 1
ATOM 1680 C C . CYS A 1 209 ? -27.834 -29.090 53.483 1.00 72.25 209 CYS A C 1
ATOM 1682 O O . CYS A 1 209 ? -27.267 -28.584 54.453 1.00 72.25 209 CYS A O 1
ATOM 1684 N N . ILE A 1 210 ? -29.158 -29.252 53.458 1.00 74.19 210 ILE A N 1
ATOM 1685 C CA . ILE A 1 210 ? -30.074 -28.920 54.548 1.00 74.19 210 ILE A CA 1
ATOM 1686 C C . ILE A 1 210 ? -30.446 -30.213 55.282 1.00 74.19 210 ILE A C 1
ATOM 1688 O O . ILE A 1 210 ? -31.298 -30.968 54.824 1.00 74.19 210 ILE A O 1
ATOM 1692 N N . GLU A 1 211 ? -29.815 -30.465 56.428 1.00 60.91 211 GLU A N 1
ATOM 1693 C CA . GLU A 1 211 ? -30.114 -31.637 57.272 1.00 60.91 211 GLU A CA 1
ATOM 1694 C C . GLU A 1 211 ? -31.006 -31.297 58.487 1.00 60.91 211 GLU A C 1
ATOM 1696 O O . GLU A 1 211 ? -31.692 -32.174 59.009 1.00 60.91 211 GLU A O 1
ATOM 1701 N N . ASP A 1 212 ? -31.048 -30.028 58.921 1.00 66.94 212 ASP A N 1
ATOM 1702 C CA . ASP A 1 212 ? -31.842 -29.542 60.065 1.00 66.94 212 ASP A CA 1
ATOM 1703 C C . ASP A 1 212 ? -33.146 -28.852 59.598 1.00 66.94 212 ASP A C 1
ATOM 1705 O O . ASP A 1 212 ? -33.153 -28.065 58.648 1.00 66.94 212 ASP A O 1
ATOM 1709 N N . ILE A 1 213 ? -34.265 -29.143 60.273 1.00 61.81 213 ILE A N 1
ATOM 1710 C CA . ILE A 1 213 ? -35.617 -28.663 59.942 1.00 61.81 213 ILE A CA 1
ATOM 1711 C C . ILE A 1 213 ? -35.735 -27.138 60.097 1.00 61.81 213 ILE A C 1
ATOM 1713 O O . ILE A 1 213 ? -36.301 -26.485 59.220 1.00 61.81 213 ILE A O 1
ATOM 1717 N N . SER A 1 214 ? -35.180 -26.554 61.166 1.00 60.03 214 SER A N 1
ATOM 1718 C CA . SER A 1 214 ? -35.265 -25.099 61.411 1.00 60.03 214 SER A CA 1
ATOM 1719 C C . SER A 1 214 ? -34.401 -24.316 60.418 1.00 60.03 214 SER A C 1
ATOM 1721 O O . SER A 1 214 ? -34.759 -23.228 59.966 1.00 60.03 214 SER A O 1
ATOM 1723 N N . TYR A 1 215 ? -33.262 -24.898 60.065 1.00 67.25 215 TYR A N 1
ATOM 1724 C CA . TYR A 1 215 ? -32.327 -24.392 59.074 1.00 67.25 215 TYR A CA 1
ATOM 1725 C C . TYR A 1 215 ? -32.915 -24.449 57.653 1.00 67.25 215 TYR A C 1
ATOM 1727 O O . TYR A 1 215 ? -32.804 -23.496 56.879 1.00 67.25 215 TYR A O 1
ATOM 1735 N N . GLY A 1 216 ? -33.606 -25.543 57.326 1.00 71.25 216 GLY A N 1
ATOM 1736 C CA . GLY A 1 216 ? -34.226 -25.758 56.023 1.00 71.25 216 GLY A CA 1
ATOM 1737 C C . GLY A 1 216 ? -35.420 -24.876 55.724 1.00 71.25 216 GLY A C 1
ATOM 1738 O O . GLY A 1 216 ? -35.576 -24.425 54.588 1.00 71.25 216 GLY A O 1
ATOM 1739 N N . GLU A 1 217 ? -36.237 -24.587 56.733 1.00 73.94 217 GLU A N 1
ATOM 1740 C CA . GLU A 1 217 ? -37.388 -23.700 56.586 1.00 73.94 217 GLU A CA 1
ATOM 1741 C C . GLU A 1 217 ? -36.945 -22.279 56.202 1.00 73.94 217 GLU A C 1
ATOM 1743 O O . GLU A 1 217 ? -37.445 -21.715 55.226 1.00 73.94 217 GLU A O 1
ATOM 1748 N N . ASN A 1 218 ? -35.914 -21.750 56.869 1.00 73.88 218 ASN A N 1
ATOM 1749 C CA . ASN A 1 218 ? -35.356 -20.428 56.575 1.00 73.88 218 ASN A CA 1
ATOM 1750 C C . ASN A 1 218 ? -34.713 -20.354 55.183 1.00 73.88 218 ASN A C 1
ATOM 1752 O O . ASN A 1 218 ? -34.935 -19.386 54.449 1.00 73.88 218 ASN A O 1
ATOM 1756 N N . VAL A 1 219 ? -33.967 -21.386 54.768 1.00 78.12 219 VAL A N 1
ATOM 1757 C CA . VAL A 1 219 ? -33.411 -21.454 53.405 1.00 78.12 219 VAL A CA 1
ATOM 1758 C C . VAL A 1 219 ? -34.523 -21.569 52.357 1.00 78.12 219 VAL A C 1
ATOM 1760 O O . VAL A 1 219 ? -34.455 -20.920 51.312 1.00 78.12 219 VAL A O 1
ATOM 1763 N N . GLY A 1 220 ? -35.579 -22.333 52.639 1.00 70.38 220 GLY A N 1
ATOM 1764 C CA . GLY A 1 220 ? -36.749 -22.459 51.772 1.00 70.38 220 GLY A CA 1
ATOM 1765 C C . GLY A 1 220 ? -37.513 -21.143 51.599 1.00 70.38 220 GLY A C 1
ATOM 1766 O O . GLY A 1 220 ? -37.881 -20.788 50.476 1.00 70.38 220 GLY A O 1
ATOM 1767 N N . ILE A 1 221 ? -37.720 -20.390 52.684 1.00 73.56 221 ILE A N 1
ATOM 1768 C CA . ILE A 1 221 ? -38.335 -19.053 52.656 1.00 73.56 221 ILE A CA 1
ATOM 1769 C C . ILE A 1 221 ? -37.455 -18.081 51.866 1.00 73.56 221 ILE A C 1
ATOM 1771 O O . ILE A 1 221 ? -37.960 -17.370 50.991 1.00 73.56 221 ILE A O 1
ATOM 1775 N N . PHE A 1 222 ? -36.143 -18.087 52.115 1.00 79.56 222 PHE A N 1
ATOM 1776 C CA . PHE A 1 222 ? -35.188 -17.245 51.400 1.00 79.56 222 PHE A CA 1
ATOM 1777 C C . PHE A 1 222 ? -35.192 -17.531 49.896 1.00 79.56 222 PHE A C 1
ATOM 1779 O O . PHE A 1 222 ? -35.372 -16.608 49.108 1.00 79.56 222 PHE A O 1
ATOM 1786 N N . LEU A 1 223 ? -35.080 -18.796 49.476 1.00 75.19 223 LEU A N 1
ATOM 1787 C CA . LEU A 1 223 ? -35.094 -19.162 48.058 1.00 75.19 223 LEU A CA 1
ATOM 1788 C C . LEU A 1 223 ? -36.436 -18.865 47.385 1.00 75.19 223 LEU A C 1
ATOM 1790 O O . LEU A 1 223 ? -36.456 -18.415 46.242 1.00 75.19 223 LEU A O 1
ATOM 1794 N N . ASN A 1 224 ? -37.564 -19.064 48.071 1.00 68.81 224 ASN A N 1
ATOM 1795 C CA . ASN A 1 224 ? -38.865 -18.671 47.527 1.00 68.81 224 ASN A CA 1
ATOM 1796 C C . ASN A 1 224 ? -38.973 -17.154 47.348 1.00 68.81 224 ASN A C 1
ATOM 1798 O O . ASN A 1 224 ? -39.490 -16.705 46.328 1.00 68.81 224 ASN A O 1
ATOM 1802 N N . THR A 1 225 ? -38.456 -16.376 48.297 1.00 70.19 225 THR A N 1
ATOM 1803 C CA . THR A 1 225 ? -38.414 -14.909 48.210 1.00 70.19 225 THR A CA 1
ATOM 1804 C C . THR A 1 225 ? -37.500 -14.458 47.070 1.00 70.19 225 THR A C 1
ATOM 1806 O O . THR A 1 225 ? -37.882 -13.619 46.257 1.00 70.19 225 THR A O 1
ATOM 1809 N N . LEU A 1 226 ? -36.328 -15.082 46.956 1.00 70.00 226 LEU A N 1
ATOM 1810 C CA . LEU A 1 226 ? -35.331 -14.812 45.929 1.00 70.00 226 LEU A CA 1
ATOM 1811 C C . LEU A 1 226 ? -35.829 -15.192 44.519 1.00 70.00 226 LEU A C 1
ATOM 1813 O O . LEU A 1 226 ? -35.547 -14.494 43.554 1.00 70.00 226 LEU A O 1
ATOM 1817 N N . CYS A 1 227 ? -36.606 -16.269 44.378 1.00 69.69 227 CYS A N 1
ATOM 1818 C CA . CYS A 1 227 ? -37.002 -16.801 43.070 1.00 69.69 227 CYS A CA 1
ATOM 1819 C C . CYS A 1 227 ? -38.427 -16.446 42.615 1.00 69.69 227 CYS A C 1
ATOM 1821 O O . CYS A 1 227 ? -38.779 -16.735 41.472 1.00 69.69 227 CYS A O 1
ATOM 1823 N N . ARG A 1 228 ? -39.261 -15.830 43.464 1.00 62.38 228 ARG A N 1
ATOM 1824 C CA . ARG A 1 228 ? -40.653 -15.442 43.135 1.00 62.38 228 ARG A CA 1
ATOM 1825 C C . ARG A 1 228 ? -40.896 -13.927 43.190 1.00 62.38 228 ARG A C 1
ATOM 1827 O O . ARG A 1 228 ? -42.019 -13.495 43.437 1.00 62.38 228 ARG A O 1
ATOM 1834 N N . MET A 1 229 ? -39.848 -13.128 42.989 1.00 59.38 229 MET A N 1
ATOM 1835 C CA . MET A 1 229 ? -39.850 -11.680 43.227 1.00 59.38 229 MET A CA 1
ATOM 1836 C C . MET A 1 229 ? -40.972 -10.929 42.485 1.00 59.38 229 MET A C 1
ATOM 1838 O O . MET A 1 229 ? -41.020 -10.917 41.257 1.00 59.38 229 MET A O 1
ATOM 1842 N N . THR A 1 230 ? -41.822 -10.220 43.235 1.00 48.91 230 THR A N 1
ATOM 1843 C CA . THR A 1 230 ? -42.690 -9.136 42.727 1.00 48.91 230 THR A CA 1
ATOM 1844 C C . THR A 1 230 ? -42.022 -7.757 42.835 1.00 48.91 230 THR A C 1
ATOM 1846 O O . THR A 1 230 ? -42.436 -6.815 42.166 1.00 48.91 230 THR A O 1
ATOM 1849 N N . THR A 1 231 ? -40.979 -7.642 43.665 1.00 54.56 231 THR A N 1
ATOM 1850 C CA . THR A 1 231 ? -40.151 -6.449 43.917 1.00 54.56 231 THR A CA 1
ATOM 1851 C C . THR A 1 231 ? -38.701 -6.888 44.162 1.00 54.56 231 THR A C 1
ATOM 1853 O O . THR A 1 231 ? -38.491 -7.912 44.813 1.00 54.56 231 THR A O 1
ATOM 1856 N N . LEU A 1 232 ? -37.707 -6.148 43.652 1.00 56.53 232 LEU A N 1
ATOM 1857 C CA . LEU A 1 232 ? -36.280 -6.482 43.809 1.00 56.53 232 LEU A CA 1
ATOM 1858 C C . LEU A 1 232 ? -35.817 -6.342 45.280 1.00 56.53 232 LEU A C 1
ATOM 1860 O O . LEU A 1 232 ? -36.135 -5.323 45.898 1.00 56.53 232 LEU A O 1
ATOM 1864 N N . PRO A 1 233 ? -35.060 -7.305 45.846 1.00 62.62 233 PRO A N 1
ATOM 1865 C CA . PRO A 1 233 ? -34.439 -7.174 47.163 1.00 62.62 233 PRO A CA 1
ATOM 1866 C C . PRO A 1 233 ? -33.374 -6.069 47.216 1.00 62.62 233 PRO A C 1
ATOM 1868 O O . PRO A 1 233 ? -32.825 -5.692 46.174 1.00 62.62 233 PRO A O 1
ATOM 1871 N N . PRO A 1 234 ? -33.022 -5.585 48.423 1.00 61.12 234 PRO A N 1
ATOM 1872 C CA . PRO A 1 234 ? -31.887 -4.687 48.617 1.00 61.12 234 PRO A CA 1
ATOM 1873 C C . PRO A 1 234 ? -30.612 -5.273 47.991 1.00 61.12 234 PRO A C 1
ATOM 1875 O O . PRO A 1 234 ? -30.318 -6.450 48.171 1.00 61.12 234 PRO A O 1
ATOM 1878 N N . GLY A 1 235 ? -29.881 -4.469 47.214 1.00 61.28 235 GLY A N 1
ATOM 1879 C CA . GLY A 1 235 ? -28.642 -4.909 46.561 1.00 61.28 235 GLY A CA 1
ATOM 1880 C C . GLY A 1 235 ? -28.824 -5.690 45.250 1.00 61.28 235 GLY A C 1
ATOM 1881 O O . GLY A 1 235 ? -27.818 -6.047 44.632 1.00 61.28 235 GLY A O 1
ATOM 1882 N N . CYS A 1 236 ? -30.063 -5.915 44.796 1.00 65.12 236 CYS A N 1
ATOM 1883 C CA . CYS A 1 236 ? -30.392 -6.549 43.517 1.00 65.12 236 CYS A CA 1
ATOM 1884 C C . CYS A 1 236 ? -30.888 -5.537 42.479 1.00 65.12 236 CYS A C 1
ATOM 1886 O O . CYS A 1 236 ? -31.719 -4.683 42.780 1.00 65.12 236 CYS A O 1
ATOM 1888 N N . THR A 1 237 ? -30.435 -5.666 41.233 1.00 61.28 237 THR A N 1
ATOM 1889 C CA . THR A 1 237 ? -30.879 -4.824 40.115 1.00 61.28 237 THR A CA 1
ATOM 1890 C C . THR A 1 237 ? -31.209 -5.665 38.883 1.00 61.28 237 THR A C 1
ATOM 1892 O O . THR A 1 237 ? -30.680 -6.766 38.696 1.00 61.28 237 THR A O 1
ATOM 1895 N N . TYR A 1 238 ? -32.108 -5.166 38.031 1.00 59.06 238 TYR A N 1
ATOM 1896 C CA . TYR A 1 238 ? -32.265 -5.718 36.687 1.00 59.06 238 TYR A CA 1
ATOM 1897 C C . TYR A 1 238 ? -31.026 -5.346 35.863 1.00 59.06 238 TYR A C 1
ATOM 1899 O O . TYR A 1 238 ? -30.467 -4.269 36.015 1.00 59.06 238 TYR A O 1
ATOM 1907 N N . SER A 1 239 ? -30.580 -6.227 34.973 1.00 52.69 239 SER A N 1
ATOM 1908 C CA . SER A 1 239 ? -29.335 -6.106 34.200 1.00 52.69 239 SER A CA 1
ATOM 1909 C C . SER A 1 239 ? -29.301 -4.967 33.180 1.00 52.69 239 SER A C 1
ATOM 1911 O O . SER A 1 239 ? -28.311 -4.843 32.461 1.00 52.69 239 SER A O 1
ATOM 1913 N N . SER A 1 240 ? -30.319 -4.108 33.143 1.00 42.78 240 SER A N 1
ATOM 1914 C CA . SER A 1 240 ? -30.194 -2.765 32.573 1.00 42.78 240 SER A CA 1
ATOM 1915 C C . SER A 1 240 ? -29.346 -1.828 33.448 1.00 42.78 240 SER A C 1
ATOM 1917 O O . SER A 1 240 ? -28.758 -0.888 32.926 1.00 42.78 240 SER A O 1
ATOM 1919 N N . ASP A 1 241 ? -29.219 -2.112 34.749 1.00 34.06 241 ASP A N 1
ATOM 1920 C CA . ASP A 1 241 ? -28.765 -1.147 35.762 1.00 34.06 241 ASP A CA 1
ATOM 1921 C C . ASP A 1 241 ? -27.399 -1.502 36.384 1.00 34.06 241 ASP A C 1
ATOM 1923 O O . ASP A 1 241 ? -26.878 -0.772 37.223 1.00 34.06 241 ASP A O 1
ATOM 1927 N N . TYR A 1 242 ? -26.747 -2.588 35.946 1.00 30.50 242 TYR A N 1
ATOM 1928 C CA . TYR A 1 242 ? -25.324 -2.837 36.264 1.00 30.50 242 TYR A CA 1
ATOM 1929 C C . TYR A 1 242 ? -24.351 -2.060 35.366 1.00 30.50 242 TYR A C 1
ATOM 1931 O O . TYR A 1 242 ? -23.137 -2.240 35.430 1.00 30.50 242 TYR A O 1
ATOM 1939 N N . LEU A 1 243 ? -24.899 -1.164 34.550 1.00 32.78 243 LEU A N 1
ATOM 1940 C CA . LEU A 1 243 ? -24.195 -0.324 33.592 1.00 32.78 243 LEU A CA 1
ATOM 1941 C C . LEU A 1 243 ? -24.413 1.172 33.864 1.00 32.78 243 LEU A C 1
ATOM 1943 O O . LEU A 1 243 ? -24.170 2.014 33.004 1.00 32.78 243 LEU A O 1
ATOM 1947 N N . SER A 1 244 ? -24.862 1.513 35.074 1.00 29.95 244 SER A N 1
ATOM 1948 C CA . SER A 1 244 ? -25.171 2.883 35.482 1.00 29.95 244 SER A CA 1
ATOM 1949 C C . SER A 1 244 ? -24.459 3.283 36.772 1.00 29.95 244 SER A C 1
ATOM 1951 O O . SER A 1 244 ? -25.074 3.859 37.662 1.00 29.95 244 SER A O 1
ATOM 1953 N N . ASN A 1 245 ? -23.166 2.976 36.879 1.00 29.81 245 ASN A N 1
ATOM 1954 C CA . ASN A 1 245 ? -22.273 3.643 37.834 1.00 29.81 245 ASN A CA 1
ATOM 1955 C C . ASN A 1 245 ? -20.889 3.941 37.238 1.00 29.81 245 ASN A C 1
ATOM 1957 O O . ASN A 1 245 ? -19.899 4.006 37.957 1.00 29.81 245 ASN A O 1
ATOM 1961 N N . ASP A 1 246 ? -20.845 4.188 35.929 1.00 30.06 246 ASP A N 1
ATOM 1962 C CA . ASP A 1 246 ? -19.859 5.090 35.341 1.00 30.06 246 ASP A CA 1
ATOM 1963 C C . ASP A 1 246 ? -20.587 5.926 34.275 1.00 30.06 246 ASP A C 1
ATOM 1965 O O . ASP A 1 246 ? -21.215 5.382 33.371 1.00 30.06 246 ASP A O 1
ATOM 1969 N N . ASN A 1 247 ? -20.643 7.242 34.500 1.00 30.28 247 ASN A N 1
ATOM 1970 C CA . ASN A 1 247 ? -21.219 8.310 33.667 1.00 30.28 247 ASN A CA 1
ATOM 1971 C C . ASN A 1 247 ? -22.236 7.893 32.575 1.00 30.28 247 ASN A C 1
ATOM 1973 O O . ASN A 1 247 ? -21.869 7.566 31.445 1.00 30.28 247 ASN A O 1
ATOM 1977 N N . GLY A 1 248 ? -23.534 8.037 32.889 1.00 28.98 248 GLY A N 1
ATOM 1978 C CA . GLY A 1 248 ? -24.722 7.697 32.078 1.00 28.98 248 GLY A CA 1
ATOM 1979 C C . GLY A 1 248 ? -24.884 8.342 30.687 1.00 28.98 248 GLY A C 1
ATOM 1980 O O . GLY A 1 248 ? -25.988 8.379 30.153 1.00 28.98 248 GLY A O 1
ATOM 1981 N N . THR A 1 249 ? -23.811 8.818 30.068 1.00 32.28 249 THR A N 1
ATOM 1982 C CA . THR A 1 249 ? -23.734 9.192 28.652 1.00 32.28 249 THR A CA 1
ATOM 1983 C C . THR A 1 249 ? -23.191 8.064 27.766 1.00 32.28 249 THR A C 1
ATOM 1985 O O . THR A 1 249 ? -23.658 7.927 26.639 1.00 32.28 249 THR A O 1
ATOM 1988 N N . GLU A 1 250 ? -22.269 7.216 28.243 1.00 32.56 250 GLU A N 1
ATOM 1989 C CA . GLU A 1 250 ? -21.605 6.207 27.389 1.00 32.56 250 GLU A CA 1
ATOM 1990 C C . GLU A 1 250 ? -22.497 5.001 27.055 1.00 32.56 250 GLU A C 1
ATOM 1992 O O . GLU A 1 250 ? -22.484 4.508 25.927 1.00 32.56 250 GLU A O 1
ATOM 1997 N N . HIS A 1 251 ? -23.339 4.550 27.988 1.00 31.89 251 HIS A N 1
ATOM 1998 C CA . HIS A 1 251 ? -24.126 3.334 27.770 1.00 31.89 251 HIS A CA 1
ATOM 1999 C C . HIS A 1 251 ? -25.324 3.514 26.825 1.00 31.89 251 HIS A C 1
ATOM 2001 O O . HIS A 1 251 ? -25.707 2.597 26.093 1.00 31.89 251 HIS A O 1
ATOM 2007 N N . HIS A 1 252 ? -25.900 4.719 26.812 1.00 30.23 252 HIS A N 1
ATOM 2008 C CA . HIS A 1 252 ? -26.953 5.093 25.871 1.00 30.23 252 HIS A CA 1
ATOM 2009 C C . HIS A 1 252 ? -26.399 5.286 24.449 1.00 30.23 252 HIS A C 1
ATOM 2011 O O . HIS A 1 252 ? -27.104 5.000 23.481 1.00 30.23 252 HIS A O 1
ATOM 2017 N N . LEU A 1 253 ? -25.138 5.730 24.324 1.00 34.47 253 LEU A N 1
ATOM 2018 C CA . LEU A 1 253 ? -24.396 5.781 23.060 1.00 34.47 253 LEU A CA 1
ATOM 2019 C C . LEU A 1 253 ? -24.087 4.366 22.549 1.00 34.47 253 LEU A C 1
ATOM 2021 O O . LEU A 1 253 ? -24.382 4.081 21.398 1.00 34.47 253 LEU A O 1
ATOM 2025 N N . TYR A 1 254 ? -23.630 3.451 23.412 1.00 36.03 254 TYR A N 1
ATOM 2026 C CA . TYR A 1 254 ? -23.299 2.067 23.041 1.00 36.03 254 TYR A CA 1
ATOM 2027 C C . TYR A 1 254 ? -24.481 1.269 22.455 1.00 36.03 254 TYR A C 1
ATOM 2029 O O . TYR A 1 254 ? -24.341 0.642 21.406 1.00 36.03 254 TYR A O 1
ATOM 2037 N N . LEU A 1 255 ? -25.658 1.296 23.097 1.00 34.75 255 LEU A N 1
ATOM 2038 C CA . LEU A 1 255 ? -26.848 0.582 22.597 1.00 34.75 255 LEU A CA 1
ATOM 2039 C C . LEU A 1 255 ? -27.374 1.192 21.291 1.00 34.75 255 LEU A C 1
ATOM 2041 O O . LEU A 1 255 ? -27.762 0.470 20.375 1.00 34.75 255 LEU A O 1
ATOM 2045 N N . LYS A 1 256 ? -27.314 2.522 21.175 1.00 40.69 256 LYS A N 1
ATOM 2046 C CA . LYS A 1 256 ? -27.660 3.236 19.944 1.00 40.69 256 LYS A CA 1
ATOM 2047 C C . LYS A 1 256 ? -26.645 2.967 18.827 1.00 40.69 256 LYS A C 1
ATOM 2049 O O . LYS A 1 256 ? -27.028 2.904 17.665 1.00 40.69 256 LYS A O 1
ATOM 2054 N N . ASP A 1 257 ? -25.367 2.791 19.149 1.00 48.38 257 ASP A N 1
ATOM 2055 C CA . ASP A 1 257 ? -24.322 2.463 18.178 1.00 48.38 257 ASP A CA 1
ATOM 2056 C C . ASP A 1 257 ? -24.404 1.005 17.712 1.00 48.38 257 ASP A C 1
ATOM 2058 O O . ASP A 1 257 ? -24.186 0.755 16.529 1.00 48.38 257 ASP A O 1
ATOM 2062 N N . GLN A 1 258 ? -24.805 0.051 18.566 1.00 52.16 258 GLN A N 1
ATOM 2063 C CA . GLN A 1 258 ? -25.076 -1.328 18.131 1.00 52.16 258 GLN A CA 1
ATOM 2064 C C . GLN A 1 258 ? -26.210 -1.407 17.095 1.00 52.16 258 GLN A C 1
ATOM 2066 O O . GLN A 1 258 ? -26.076 -2.136 16.114 1.00 52.16 258 GLN A O 1
ATOM 2071 N N . GLU A 1 259 ? -27.284 -0.628 17.263 1.00 53.03 259 GLU A N 1
ATOM 2072 C CA . GLU A 1 259 ? -28.390 -0.547 16.291 1.00 53.03 259 GLU A CA 1
ATOM 2073 C C . GLU A 1 259 ? -27.987 0.114 14.959 1.00 53.03 259 GLU A C 1
ATOM 2075 O O . GLU A 1 259 ? -28.659 -0.077 13.946 1.00 53.03 259 GLU A O 1
ATOM 2080 N N . ASN A 1 260 ? -26.878 0.864 14.934 1.00 70.44 260 ASN A N 1
ATOM 2081 C CA . ASN A 1 260 ? -26.407 1.615 13.766 1.00 70.44 260 ASN A CA 1
ATOM 2082 C C . ASN A 1 260 ? -25.179 0.995 13.074 1.00 70.44 260 ASN A C 1
ATOM 2084 O O . ASN A 1 260 ? -24.617 1.611 12.163 1.00 70.44 260 ASN A O 1
ATOM 2088 N N . ILE A 1 261 ? -24.762 -0.214 13.466 1.00 88.44 261 ILE A N 1
ATOM 2089 C CA . ILE A 1 261 ? -23.723 -0.960 12.750 1.00 88.44 261 ILE A CA 1
ATOM 2090 C C . ILE A 1 261 ? -24.329 -1.690 11.563 1.00 88.44 261 ILE A C 1
ATOM 2092 O O . ILE A 1 261 ? -25.246 -2.500 11.692 1.00 88.44 261 ILE A O 1
ATOM 2096 N N . LYS A 1 262 ? -23.738 -1.468 10.393 1.00 93.94 262 LYS A N 1
ATOM 2097 C CA . LYS A 1 262 ? -24.076 -2.204 9.182 1.00 93.94 262 LYS A CA 1
ATOM 2098 C C . LYS A 1 262 ? -23.086 -3.346 8.983 1.00 93.94 262 LYS A C 1
ATOM 2100 O O . LYS A 1 262 ? -21.897 -3.103 8.809 1.00 93.94 262 LYS A O 1
ATOM 2105 N N . ILE A 1 263 ? -23.568 -4.586 8.937 1.00 94.19 263 ILE A N 1
ATOM 2106 C CA . ILE A 1 263 ? -22.763 -5.719 8.460 1.00 94.19 263 ILE A CA 1
ATOM 2107 C C . ILE A 1 263 ? -22.654 -5.604 6.937 1.00 94.19 263 ILE A C 1
ATOM 2109 O O . ILE A 1 263 ? -23.664 -5.594 6.235 1.00 94.19 263 ILE A O 1
ATOM 2113 N N . LEU A 1 264 ? -21.430 -5.468 6.434 1.00 94.81 264 LEU A N 1
ATOM 2114 C CA . LEU A 1 264 ? -21.144 -5.348 5.005 1.00 94.81 264 LEU A CA 1
ATOM 2115 C C . LEU A 1 264 ? -20.911 -6.714 4.355 1.00 94.81 264 LEU A C 1
ATOM 2117 O O . LEU A 1 264 ? -21.366 -6.934 3.237 1.00 94.81 264 LEU A O 1
ATOM 2121 N N . SER A 1 265 ? -20.211 -7.620 5.046 1.00 95.06 265 SER A N 1
ATOM 2122 C CA . SER A 1 265 ? -20.028 -9.006 4.609 1.00 95.06 265 SER A CA 1
ATOM 2123 C C . SER A 1 265 ? -19.652 -9.923 5.773 1.00 95.06 265 SER A C 1
ATOM 2125 O O . SER A 1 265 ? -18.924 -9.532 6.688 1.00 95.06 265 SER A O 1
ATOM 2127 N N . THR A 1 266 ? -20.112 -11.167 5.700 1.00 93.62 266 THR A N 1
ATOM 2128 C CA . THR A 1 266 ? -19.662 -12.305 6.521 1.00 93.62 266 THR A CA 1
ATOM 2129 C C . THR A 1 266 ? -19.111 -13.444 5.664 1.00 93.62 266 THR A C 1
ATOM 2131 O O . THR A 1 266 ? -18.672 -14.458 6.197 1.00 93.62 266 THR A O 1
ATOM 2134 N N . GLU A 1 267 ? -19.139 -13.292 4.340 1.00 92.12 267 GLU A N 1
ATOM 2135 C CA . GLU A 1 267 ? -18.742 -14.320 3.385 1.00 92.12 267 GLU A CA 1
ATOM 2136 C C . GLU A 1 267 ? -17.479 -13.876 2.652 1.00 92.12 267 GLU A C 1
ATOM 2138 O O . GLU A 1 267 ? -17.447 -12.824 2.009 1.00 92.12 267 GLU A O 1
ATOM 2143 N N . PHE A 1 268 ? -16.431 -14.691 2.764 1.00 94.31 268 PHE A N 1
ATOM 2144 C CA . PHE A 1 268 ? -15.121 -14.437 2.178 1.00 94.31 268 PHE A CA 1
ATOM 2145 C C . PHE A 1 268 ? -14.590 -15.721 1.552 1.00 94.31 268 PHE A C 1
ATOM 2147 O O . PHE A 1 268 ? -14.691 -16.800 2.142 1.00 94.31 268 PHE A O 1
ATOM 2154 N N . LYS A 1 269 ? -13.990 -15.608 0.367 1.00 91.94 269 LYS A N 1
ATOM 2155 C CA . LYS A 1 269 ? -13.155 -16.669 -0.192 1.00 91.94 269 LYS A CA 1
ATOM 2156 C C . LYS A 1 269 ? -11.898 -16.737 0.659 1.00 91.94 269 LYS A C 1
ATOM 2158 O O . LYS A 1 269 ? -11.229 -15.723 0.832 1.00 91.94 269 LYS A O 1
ATOM 2163 N N . LYS A 1 270 ? -11.589 -17.913 1.191 1.00 92.00 270 LYS A N 1
ATOM 2164 C CA . LYS A 1 270 ? -10.452 -18.118 2.089 1.00 92.00 270 LYS A CA 1
ATOM 2165 C C . LYS A 1 270 ? -9.619 -19.328 1.662 1.00 92.00 270 LYS A C 1
ATOM 2167 O O . LYS A 1 270 ? -10.176 -20.224 1.021 1.00 92.00 270 LYS A O 1
ATOM 2172 N N . PRO A 1 271 ? -8.324 -19.360 2.012 1.00 91.94 271 PRO A N 1
ATOM 2173 C CA . PRO A 1 271 ? -7.500 -20.556 1.879 1.00 91.94 271 PRO A CA 1
ATOM 2174 C C . PRO A 1 271 ? -8.115 -21.760 2.606 1.00 91.94 271 PRO A C 1
ATOM 2176 O O . PRO A 1 271 ? -8.807 -21.599 3.613 1.00 91.94 271 PRO A O 1
ATOM 2179 N N . ASP A 1 272 ? -7.837 -22.979 2.138 1.00 91.12 272 ASP A N 1
ATOM 2180 C CA . ASP A 1 272 ? -8.426 -24.206 2.700 1.00 91.12 272 ASP A CA 1
ATOM 2181 C C . ASP A 1 272 ? -7.957 -24.448 4.153 1.00 91.12 272 ASP A C 1
ATOM 2183 O O . ASP A 1 272 ? -8.667 -25.058 4.953 1.00 91.12 272 ASP A O 1
ATOM 2187 N N . ASN A 1 273 ? -6.764 -23.958 4.505 1.00 88.69 273 ASN A N 1
ATOM 2188 C CA . ASN A 1 273 ? -6.179 -24.036 5.848 1.00 88.69 273 ASN A CA 1
ATOM 2189 C C . ASN A 1 273 ? -6.561 -22.855 6.763 1.00 88.69 273 ASN A C 1
ATOM 2191 O O . ASN A 1 273 ? -6.140 -22.819 7.921 1.00 88.69 273 ASN A O 1
ATOM 2195 N N . ASP A 1 274 ? -7.347 -21.897 6.267 1.00 92.88 274 ASP A N 1
ATOM 2196 C CA . ASP A 1 274 ? -7.791 -20.747 7.041 1.00 92.88 274 ASP A CA 1
ATOM 2197 C C . ASP A 1 274 ? -9.057 -21.090 7.842 1.00 92.88 274 ASP A C 1
ATOM 2199 O O . ASP A 1 274 ? -10.185 -21.156 7.335 1.00 92.88 274 ASP A O 1
ATOM 2203 N N . HIS A 1 275 ? -8.866 -21.308 9.140 1.00 92.44 275 HIS A N 1
ATOM 2204 C CA . HIS A 1 275 ? -9.945 -21.586 10.088 1.00 92.44 275 HIS A CA 1
ATOM 2205 C C . HIS A 1 275 ? -10.460 -20.334 10.806 1.00 92.44 275 HIS A C 1
ATOM 2207 O O . HIS A 1 275 ? -11.312 -20.457 11.685 1.00 92.44 275 HIS A O 1
ATOM 2213 N N . SER A 1 276 ? -9.977 -19.145 10.443 1.00 95.75 276 SER A N 1
ATOM 2214 C CA . SER A 1 276 ? -10.444 -17.897 11.029 1.00 95.75 276 SER A CA 1
ATOM 2215 C C . SER A 1 276 ? -11.894 -17.599 10.619 1.00 95.75 276 SER A C 1
ATOM 2217 O O . SER A 1 276 ? -12.373 -18.012 9.551 1.00 95.75 276 SER A O 1
ATOM 2219 N N . LEU A 1 277 ? -12.605 -16.873 11.481 1.00 96.94 277 LEU A N 1
ATOM 2220 C CA . LEU A 1 277 ? -13.925 -16.310 11.192 1.00 96.94 277 LEU A CA 1
ATOM 2221 C C . LEU A 1 277 ? -13.795 -14.814 10.927 1.00 96.94 277 LEU A C 1
ATOM 2223 O O . LEU A 1 277 ? -12.986 -14.137 11.560 1.00 96.94 277 LEU A O 1
ATOM 2227 N N . TYR A 1 278 ? -14.632 -14.296 10.032 1.00 97.75 278 TYR A N 1
ATOM 2228 C CA . TYR A 1 278 ? -14.548 -12.924 9.545 1.00 97.75 278 TYR A CA 1
ATOM 2229 C C . TYR A 1 278 ? -15.888 -12.215 9.642 1.00 97.75 278 TYR A C 1
ATOM 2231 O O . TYR A 1 278 ? -16.938 -12.798 9.366 1.00 97.75 278 TYR A O 1
ATOM 2239 N N . ARG A 1 279 ? -15.847 -10.921 9.954 1.00 97.56 279 ARG A N 1
ATOM 2240 C CA . ARG A 1 279 ? -16.995 -10.026 9.810 1.00 97.56 279 ARG A CA 1
ATOM 2241 C C . ARG A 1 279 ? -16.514 -8.644 9.406 1.00 97.56 279 ARG A C 1
ATOM 2243 O O . ARG A 1 279 ? -15.759 -8.015 10.141 1.00 97.56 279 ARG A O 1
ATOM 2250 N N . LEU A 1 280 ? -16.972 -8.166 8.256 1.00 98.31 280 LEU A N 1
ATOM 2251 C CA . LEU A 1 280 ? -16.770 -6.789 7.828 1.00 98.31 280 LEU A CA 1
ATOM 2252 C C . LEU A 1 280 ? -17.991 -5.960 8.222 1.00 98.31 280 LEU A C 1
ATOM 2254 O O . LEU A 1 280 ? -19.118 -6.275 7.834 1.00 98.31 280 LEU A O 1
ATOM 2258 N N . ILE A 1 281 ? -17.754 -4.886 8.966 1.00 97.25 281 ILE A N 1
ATOM 2259 C CA . ILE A 1 281 ? -18.784 -3.962 9.436 1.00 97.25 281 ILE A CA 1
ATOM 2260 C C . ILE A 1 281 ? -18.471 -2.521 9.026 1.00 97.25 281 ILE A C 1
ATOM 2262 O O . ILE A 1 281 ? -17.320 -2.159 8.800 1.00 97.25 281 ILE A O 1
ATOM 2266 N N . GLU A 1 282 ? -19.502 -1.688 8.962 1.00 97.31 282 GLU A N 1
ATOM 2267 C CA . GLU A 1 282 ? -19.412 -0.230 8.917 1.00 97.31 282 GLU A CA 1
ATOM 2268 C C . GLU A 1 282 ? -20.066 0.338 10.177 1.00 97.31 282 GLU A C 1
ATOM 2270 O O . GLU A 1 282 ? -21.223 0.037 10.481 1.00 97.31 282 GLU A O 1
ATOM 2275 N N . MET A 1 283 ? -19.309 1.149 10.912 1.00 95.62 283 MET A N 1
ATOM 2276 C CA . MET A 1 283 ? -19.765 1.836 12.117 1.00 95.62 283 MET A CA 1
ATOM 2277 C C . MET A 1 283 ? -20.618 3.068 11.781 1.00 95.62 283 MET A C 1
ATOM 2279 O O . MET A 1 283 ? -20.604 3.579 10.657 1.00 95.62 283 MET A O 1
ATOM 2283 N N . SER A 1 284 ? -21.310 3.609 12.787 1.00 93.19 284 SER A N 1
ATOM 2284 C CA . SER A 1 284 ? -22.121 4.831 12.670 1.00 93.19 284 SER A CA 1
ATOM 2285 C C . SER A 1 284 ? -21.310 6.036 12.159 1.00 93.19 284 SER A C 1
ATOM 2287 O O . SER A 1 284 ? -21.797 6.818 11.338 1.00 93.19 284 SER A O 1
ATOM 2289 N N . ASN A 1 285 ? -20.034 6.137 12.544 1.00 94.06 285 ASN A N 1
ATOM 2290 C CA . ASN A 1 285 ? -19.085 7.150 12.068 1.00 94.06 285 ASN A CA 1
ATOM 2291 C C . ASN A 1 285 ? -18.454 6.840 10.691 1.00 94.06 285 ASN A C 1
ATOM 2293 O O . ASN A 1 285 ? -17.531 7.534 10.279 1.00 94.06 285 ASN A O 1
ATOM 2297 N N . LYS A 1 286 ? -18.943 5.844 9.940 1.00 96.81 286 LYS A N 1
ATOM 2298 C CA . LYS A 1 286 ? -18.422 5.437 8.617 1.00 96.81 286 LYS A CA 1
ATOM 2299 C C . LYS A 1 286 ? -17.039 4.784 8.609 1.00 96.81 286 LYS A C 1
ATOM 2301 O O . LYS A 1 286 ? -16.544 4.472 7.526 1.00 96.81 286 LYS A O 1
ATOM 2306 N N . LEU A 1 287 ? -16.455 4.506 9.774 1.00 98.06 287 LEU A N 1
ATOM 2307 C CA . LEU A 1 287 ? -15.293 3.628 9.865 1.00 98.06 287 LEU A CA 1
ATOM 2308 C C . LEU A 1 287 ? -15.695 2.213 9.432 1.00 98.06 287 LEU A C 1
ATOM 2310 O O . LEU A 1 287 ? -16.658 1.650 9.957 1.00 98.06 287 LEU A O 1
ATOM 2314 N N . GLN A 1 288 ? -14.955 1.629 8.491 1.00 98.25 288 GLN A N 1
ATOM 2315 C CA . GLN A 1 288 ? -15.128 0.222 8.129 1.00 98.25 288 GLN A CA 1
ATOM 2316 C C . GLN A 1 288 ? -14.112 -0.640 8.863 1.00 98.25 288 GLN A C 1
ATOM 2318 O O . GLN A 1 288 ? -12.935 -0.283 8.942 1.00 98.25 288 GLN A O 1
ATOM 2323 N N . VAL A 1 289 ? -14.573 -1.773 9.386 1.00 98.62 289 VAL A N 1
ATOM 2324 C CA . VAL A 1 289 ? -13.789 -2.629 10.272 1.00 98.62 289 VAL A CA 1
ATOM 2325 C C . VAL A 1 289 ? -13.917 -4.088 9.864 1.00 98.62 289 VAL A C 1
ATOM 2327 O O . VAL A 1 289 ? -15.027 -4.612 9.806 1.00 98.62 289 VAL A O 1
ATOM 2330 N N . LEU A 1 290 ? -12.791 -4.751 9.613 1.00 98.69 290 LEU A N 1
ATOM 2331 C CA . LEU A 1 290 ? -12.722 -6.199 9.449 1.00 98.69 290 LEU A CA 1
ATOM 2332 C C . LEU A 1 290 ? -12.302 -6.844 10.770 1.00 98.69 290 LEU A C 1
ATOM 2334 O O . LEU A 1 290 ? -11.169 -6.688 11.230 1.00 98.69 290 LEU A O 1
ATOM 2338 N N . LEU A 1 291 ? -13.234 -7.578 11.364 1.00 98.62 291 LEU A N 1
ATOM 2339 C CA . LEU A 1 291 ? -13.029 -8.367 12.569 1.00 98.62 291 LEU A CA 1
ATOM 2340 C C . LEU A 1 291 ? -12.617 -9.778 12.166 1.00 98.62 291 LEU A C 1
ATOM 2342 O O . LEU A 1 291 ? -13.270 -10.389 11.316 1.00 98.62 291 LEU A O 1
ATOM 2346 N N . ILE A 1 292 ? -11.554 -10.284 12.781 1.00 98.50 292 ILE A N 1
ATOM 2347 C CA . ILE A 1 292 ? -10.992 -11.598 12.494 1.00 98.50 292 ILE A CA 1
ATOM 2348 C C . ILE A 1 292 ? -10.814 -12.342 13.817 1.00 98.50 292 ILE A C 1
ATOM 2350 O O . ILE A 1 292 ? -9.960 -11.991 14.631 1.00 98.50 292 ILE A O 1
ATOM 2354 N N . ASN A 1 293 ? -11.610 -13.389 14.012 1.00 98.00 293 ASN A N 1
ATOM 2355 C CA . ASN A 1 293 ? -11.348 -14.383 15.044 1.00 98.00 293 ASN A CA 1
ATOM 2356 C C . ASN A 1 293 ? -10.363 -15.400 14.465 1.00 98.00 293 ASN A C 1
ATOM 2358 O O . ASN A 1 293 ? -10.718 -16.136 13.547 1.00 98.00 293 ASN A O 1
ATOM 2362 N N . ASP A 1 294 ? -9.138 -15.428 14.974 1.00 97.25 294 ASP A N 1
ATOM 2363 C CA . ASP A 1 294 ? -8.081 -16.327 14.526 1.00 97.25 294 ASP A CA 1
ATOM 2364 C C . ASP A 1 294 ? -7.636 -17.258 15.670 1.00 97.25 294 ASP A C 1
ATOM 2366 O O . ASP A 1 294 ? -6.798 -16.880 16.498 1.00 97.25 294 ASP A O 1
ATOM 2370 N N . PRO A 1 295 ? -8.163 -18.499 15.720 1.00 92.75 295 PRO A N 1
ATOM 2371 C CA . PRO A 1 295 ? -7.811 -19.472 16.752 1.00 92.75 295 PRO A CA 1
ATOM 2372 C C . PRO A 1 295 ? -6.322 -19.839 16.786 1.00 92.75 295 PRO A C 1
ATOM 2374 O O . PRO A 1 295 ? -5.831 -20.283 17.826 1.00 92.75 295 PRO A O 1
ATOM 2377 N N . GLN A 1 296 ? -5.594 -19.665 15.676 1.00 91.94 296 GLN A N 1
ATOM 2378 C CA . GLN A 1 296 ? -4.168 -19.991 15.581 1.00 91.94 296 GLN A CA 1
ATOM 2379 C C . GLN A 1 296 ? -3.270 -18.836 16.037 1.00 91.94 296 GLN A C 1
ATOM 2381 O O . GLN A 1 296 ? -2.079 -19.044 16.269 1.00 91.94 296 GLN A O 1
ATOM 2386 N N . SER A 1 297 ? -3.815 -17.629 16.216 1.00 93.50 297 SER A N 1
ATOM 2387 C CA . SER A 1 297 ? -3.000 -16.456 16.518 1.00 93.50 297 SER A CA 1
ATOM 2388 C C . SER A 1 297 ? -2.424 -16.484 17.938 1.00 93.50 297 SER A C 1
ATOM 2390 O O . SER A 1 297 ? -3.150 -16.548 18.933 1.00 93.50 297 SER A O 1
ATOM 2392 N N . GLU A 1 298 ? -1.099 -16.412 18.054 1.00 94.38 298 GLU A N 1
ATOM 2393 C CA . GLU A 1 298 ? -0.397 -16.309 19.344 1.00 94.38 298 GLU A CA 1
ATOM 2394 C C . GLU A 1 298 ? -0.365 -14.871 19.882 1.00 94.38 298 GLU A C 1
ATOM 2396 O O . GLU A 1 298 ? -0.406 -14.667 21.092 1.00 94.38 298 GLU A O 1
ATOM 2401 N N . LEU A 1 299 ? -0.334 -13.883 18.984 1.00 97.38 299 LEU A N 1
ATOM 2402 C CA . LEU A 1 299 ? -0.326 -12.453 19.300 1.00 97.38 299 LEU A CA 1
ATOM 2403 C C . LEU A 1 299 ? -1.523 -11.782 18.637 1.00 97.38 299 LEU A C 1
ATOM 2405 O O . LEU A 1 299 ? -1.823 -12.053 17.471 1.00 97.38 299 LEU A O 1
ATOM 2409 N N . PHE A 1 300 ? -2.196 -10.893 19.352 1.00 98.31 300 PHE A N 1
ATOM 2410 C CA . PHE A 1 300 ? -3.330 -10.150 18.807 1.00 98.31 300 PHE A CA 1
ATOM 2411 C C . PHE A 1 300 ? -2.830 -8.886 18.140 1.00 98.31 300 PHE A C 1
ATOM 2413 O O . PHE A 1 300 ? -1.805 -8.335 18.536 1.00 98.31 300 PHE A O 1
ATOM 2420 N N . ALA A 1 301 ? -3.509 -8.463 17.084 1.00 98.75 301 ALA A N 1
ATOM 2421 C CA . ALA A 1 301 ? -3.013 -7.412 16.217 1.00 98.75 301 ALA A CA 1
ATOM 2422 C C . ALA A 1 301 ? -4.140 -6.507 15.741 1.00 98.75 301 ALA A C 1
ATOM 2424 O O . ALA A 1 301 ? -5.276 -6.943 15.566 1.00 98.75 301 ALA A O 1
ATOM 2425 N N . ALA A 1 302 ? -3.805 -5.250 15.480 1.00 98.88 302 ALA A N 1
ATOM 2426 C CA . ALA A 1 302 ? -4.710 -4.322 14.827 1.00 98.88 302 ALA A CA 1
ATOM 2427 C C . ALA A 1 302 ? -3.956 -3.423 13.849 1.00 98.88 302 ALA A C 1
ATOM 2429 O O . ALA A 1 302 ? -2.761 -3.168 14.012 1.00 98.88 302 ALA A O 1
ATOM 2430 N N . SER A 1 303 ? -4.655 -2.945 12.823 1.00 98.88 303 SER A N 1
ATOM 2431 C CA . SER A 1 303 ? -4.128 -1.969 11.876 1.00 98.88 303 SER A CA 1
ATOM 2432 C C . SER A 1 303 ? -5.190 -0.977 11.440 1.00 98.88 303 SER A C 1
ATOM 2434 O O . SER A 1 303 ? -6.277 -1.382 11.043 1.00 98.88 303 SER A O 1
ATOM 2436 N N . MET A 1 304 ? -4.842 0.307 11.463 1.00 98.81 304 MET A N 1
ATOM 2437 C CA . MET A 1 304 ? -5.630 1.399 10.910 1.00 98.81 304 MET A CA 1
ATOM 2438 C C . MET A 1 304 ? -4.949 1.921 9.646 1.00 98.81 304 MET A C 1
ATOM 2440 O O . MET A 1 304 ? -3.828 2.425 9.703 1.00 98.81 304 MET A O 1
ATOM 2444 N N . SER A 1 305 ? -5.637 1.823 8.515 1.00 98.56 305 SER A N 1
ATOM 2445 C CA . SER A 1 305 ? -5.248 2.445 7.252 1.00 98.56 305 SER A CA 1
ATOM 2446 C C . SER A 1 305 ? -6.077 3.705 7.030 1.00 98.56 305 SER A C 1
ATOM 2448 O O . SER A 1 305 ? -7.299 3.672 7.168 1.00 98.56 305 SER A O 1
ATOM 2450 N N . ILE A 1 306 ? -5.435 4.806 6.652 1.00 98.19 306 ILE A N 1
ATOM 2451 C CA . ILE A 1 306 ? -6.074 6.061 6.260 1.00 98.19 306 ILE A CA 1
ATOM 2452 C C . ILE A 1 306 ? -5.778 6.273 4.778 1.00 98.19 306 ILE A C 1
ATOM 2454 O O . ILE A 1 306 ? -4.615 6.252 4.387 1.00 98.19 306 ILE A O 1
ATOM 2458 N N . SER A 1 307 ? -6.802 6.516 3.954 1.00 96.62 307 SER A N 1
ATOM 2459 C CA . SER A 1 307 ? -6.655 6.721 2.501 1.00 96.62 307 SER A CA 1
ATOM 2460 C C . SER A 1 307 ? -6.108 8.112 2.129 1.00 96.62 307 SER A C 1
ATOM 2462 O O . SER A 1 307 ? -6.647 8.779 1.240 1.00 96.62 307 SER A O 1
ATOM 2464 N N . ILE A 1 308 ? -5.069 8.560 2.830 1.00 97.31 308 ILE A N 1
ATOM 2465 C CA . ILE A 1 308 ? -4.326 9.795 2.593 1.00 97.31 308 ILE A CA 1
ATOM 2466 C C . ILE A 1 308 ? -2.840 9.482 2.761 1.00 97.31 308 ILE A C 1
ATOM 2468 O O . ILE A 1 308 ? -2.462 8.862 3.745 1.00 97.31 308 ILE A O 1
ATOM 2472 N N . GLY A 1 309 ? -2.012 9.918 1.813 1.00 97.06 309 GLY A N 1
ATOM 2473 C CA . GLY A 1 309 ? -0.559 9.726 1.816 1.00 97.06 309 GLY A CA 1
ATOM 2474 C C . GLY A 1 309 ? 0.173 10.977 1.329 1.00 97.06 309 GLY A C 1
ATOM 2475 O O . GLY A 1 309 ? -0.440 12.037 1.171 1.00 97.06 309 GLY A O 1
ATOM 2476 N N . HIS A 1 310 ? 1.474 10.861 1.055 1.00 97.00 310 HIS A N 1
ATOM 2477 C CA . HIS A 1 310 ? 2.340 12.010 0.748 1.00 97.00 310 HIS A CA 1
ATOM 2478 C C . HIS A 1 310 ? 1.983 12.763 -0.546 1.00 97.00 310 HIS A C 1
ATOM 2480 O O . HIS A 1 310 ? 2.394 13.904 -0.733 1.00 97.00 310 HIS A O 1
ATOM 2486 N N . TYR A 1 311 ? 1.151 12.209 -1.433 1.00 97.12 311 TYR A N 1
ATOM 2487 C CA . TYR A 1 311 ? 0.602 12.984 -2.557 1.00 97.12 311 TYR A CA 1
ATOM 2488 C C . TYR A 1 311 ? -0.250 14.173 -2.103 1.00 97.12 311 TYR A C 1
ATOM 2490 O O . TYR A 1 311 ? -0.391 15.163 -2.826 1.00 97.12 311 TYR A O 1
ATOM 2498 N N . SER A 1 312 ? -0.781 14.088 -0.883 1.00 97.19 312 SER A N 1
ATOM 2499 C CA . SER A 1 312 ? -1.577 15.133 -0.242 1.00 97.19 312 SER A CA 1
ATOM 2500 C C . SER A 1 312 ? -0.743 16.126 0.574 1.00 97.19 312 SER A C 1
ATOM 2502 O O . SER A 1 312 ? -1.335 17.011 1.194 1.00 97.19 312 SER A O 1
ATOM 2504 N N . ASP A 1 313 ? 0.591 16.008 0.575 1.00 97.81 313 ASP A N 1
ATOM 2505 C CA . ASP A 1 313 ? 1.471 17.028 1.155 1.00 97.81 313 ASP A CA 1
ATOM 2506 C C . ASP A 1 313 ? 1.205 18.392 0.498 1.00 97.81 313 ASP A C 1
ATOM 2508 O O . ASP A 1 313 ? 1.040 18.449 -0.729 1.00 97.81 313 ASP A O 1
ATOM 2512 N N . PRO A 1 314 ? 1.192 19.501 1.259 1.00 96.12 314 PRO A N 1
ATOM 2513 C CA . PRO A 1 314 ? 1.287 20.832 0.676 1.00 96.12 314 PRO A CA 1
ATOM 2514 C C . PRO A 1 314 ? 2.552 20.942 -0.178 1.00 96.12 314 PRO A C 1
ATOM 2516 O O . PRO A 1 314 ? 3.618 20.481 0.229 1.00 96.12 314 PRO A O 1
ATOM 2519 N N . ASP A 1 315 ? 2.452 21.577 -1.347 1.00 94.06 315 ASP A N 1
ATOM 2520 C CA . ASP A 1 315 ? 3.577 21.652 -2.291 1.00 94.06 315 ASP A CA 1
ATOM 2521 C C . ASP A 1 315 ? 4.800 22.373 -1.695 1.00 94.06 315 ASP A C 1
ATOM 2523 O O . ASP A 1 315 ? 5.936 22.099 -2.077 1.00 94.06 315 ASP A O 1
ATOM 2527 N N . ASP A 1 316 ? 4.582 23.264 -0.723 1.00 95.25 316 ASP A N 1
ATOM 2528 C CA . ASP A 1 316 ? 5.634 23.997 -0.022 1.00 95.25 316 ASP A CA 1
ATOM 2529 C C . ASP A 1 316 ? 6.098 23.347 1.296 1.00 95.25 316 ASP A C 1
ATOM 2531 O O . ASP A 1 316 ? 7.044 23.846 1.909 1.00 95.25 316 ASP A O 1
ATOM 2535 N N . ILE A 1 317 ? 5.487 22.227 1.710 1.00 97.50 317 ILE A N 1
ATOM 2536 C CA . ILE A 1 317 ? 5.879 21.439 2.892 1.00 97.50 317 ILE A CA 1
ATOM 2537 C C . ILE A 1 317 ? 5.930 19.927 2.564 1.00 97.50 317 ILE A C 1
ATOM 2539 O O . ILE A 1 317 ? 5.148 19.143 3.112 1.00 97.50 317 ILE A O 1
ATOM 2543 N N . PRO A 1 318 ? 6.842 19.474 1.679 1.00 97.75 318 PRO A N 1
ATOM 2544 C CA . PRO A 1 318 ? 7.021 18.045 1.419 1.00 97.75 318 PRO A CA 1
ATOM 2545 C C . PRO A 1 318 ? 7.390 17.256 2.689 1.00 97.75 318 PRO A C 1
ATOM 2547 O O . PRO A 1 318 ? 8.302 17.648 3.429 1.00 97.75 318 PRO A O 1
ATOM 2550 N N . GLY A 1 319 ? 6.708 16.132 2.919 1.00 98.06 319 GLY A N 1
ATOM 2551 C CA . GLY A 1 319 ? 6.852 15.267 4.092 1.00 98.06 319 GLY A CA 1
ATOM 2552 C C . GLY A 1 319 ? 5.914 15.578 5.262 1.00 98.06 319 GLY A C 1
ATOM 2553 O O . GLY A 1 319 ? 6.082 14.989 6.330 1.00 98.06 319 GLY A O 1
ATOM 2554 N N . LEU A 1 320 ? 4.945 16.491 5.117 1.00 98.50 320 LEU A N 1
ATOM 2555 C CA . LEU A 1 320 ? 4.022 16.847 6.203 1.00 98.50 320 LEU A CA 1
ATOM 2556 C C . LEU A 1 320 ? 3.157 15.659 6.651 1.00 98.50 320 LEU A C 1
ATOM 2558 O O . LEU A 1 320 ? 2.940 15.488 7.850 1.00 98.50 320 LEU A O 1
ATOM 2562 N N . VAL A 1 321 ? 2.681 14.823 5.721 1.00 98.44 321 VAL A N 1
ATOM 2563 C CA . VAL A 1 321 ? 1.909 13.612 6.051 1.00 98.44 321 VAL A CA 1
ATOM 2564 C C . VAL A 1 321 ? 2.768 12.639 6.860 1.00 98.44 321 VAL A C 1
ATOM 2566 O O . VAL A 1 321 ? 2.300 12.091 7.856 1.00 98.44 321 VAL A O 1
ATOM 2569 N N . HIS A 1 322 ? 4.036 12.479 6.476 1.00 98.56 322 HIS A N 1
ATOM 2570 C CA . HIS A 1 322 ? 4.984 11.626 7.187 1.00 98.56 322 HIS A CA 1
ATOM 2571 C C . HIS A 1 322 ? 5.310 12.177 8.587 1.00 98.56 322 HIS A C 1
ATOM 2573 O O . HIS A 1 322 ? 5.320 11.434 9.564 1.00 98.56 322 HIS A O 1
ATOM 2579 N N . LEU A 1 323 ? 5.459 13.499 8.733 1.00 98.62 323 LEU A N 1
ATOM 2580 C CA . LEU A 1 323 ? 5.566 14.125 10.053 1.00 98.62 323 LEU A CA 1
ATOM 2581 C C . LEU A 1 323 ? 4.298 13.919 10.892 1.00 98.62 323 LEU A C 1
ATOM 2583 O O . LEU A 1 323 ? 4.391 13.679 12.094 1.00 98.62 323 LEU A O 1
ATOM 2587 N N . CYS A 1 324 ? 3.115 13.982 10.276 1.00 98.50 324 CYS A N 1
ATOM 2588 C CA . CYS A 1 324 ? 1.856 13.694 10.958 1.00 98.50 324 CYS A CA 1
ATOM 2589 C C . CYS A 1 324 ? 1.840 12.266 11.508 1.00 98.50 324 CYS A C 1
ATOM 2591 O O . CYS A 1 324 ? 1.492 12.093 12.672 1.00 98.50 324 CYS A O 1
ATOM 2593 N N . GLU A 1 325 ? 2.297 11.281 10.729 1.00 98.50 325 GLU A N 1
ATOM 2594 C CA . GLU A 1 325 ? 2.448 9.892 11.174 1.00 98.50 325 GLU A CA 1
ATOM 2595 C C . GLU A 1 325 ? 3.300 9.771 12.444 1.00 98.50 325 GLU A C 1
ATOM 2597 O O . GLU A 1 325 ? 2.829 9.219 13.439 1.00 98.50 325 GLU A O 1
ATOM 2602 N N . HIS A 1 326 ? 4.510 10.338 12.438 1.00 98.19 326 HIS A N 1
ATOM 2603 C CA . HIS A 1 326 ? 5.399 10.348 13.605 1.00 98.19 326 HIS A CA 1
ATOM 2604 C C . HIS A 1 326 ? 4.728 10.971 14.830 1.00 98.19 326 HIS A C 1
ATOM 2606 O O . HIS A 1 326 ? 4.724 10.413 15.928 1.00 98.19 326 HIS A O 1
ATOM 2612 N N . MET A 1 327 ? 4.118 12.137 14.628 1.00 98.06 327 MET A N 1
ATOM 2613 C CA . MET A 1 327 ? 3.580 12.933 15.718 1.00 98.06 327 MET A CA 1
ATOM 2614 C C . MET A 1 327 ? 2.327 12.330 16.366 1.00 98.06 327 MET A C 1
ATOM 2616 O O . MET A 1 327 ? 2.004 12.717 17.489 1.00 98.06 327 MET A O 1
ATOM 2620 N N . LEU A 1 328 ? 1.631 11.383 15.722 1.00 97.88 328 LEU A N 1
ATOM 2621 C CA . LEU A 1 328 ? 0.514 10.675 16.361 1.00 97.88 328 LEU A CA 1
ATOM 2622 C C . LEU A 1 328 ? 0.960 9.783 17.518 1.00 97.88 328 LEU A C 1
ATOM 2624 O O . LEU A 1 328 ? 0.187 9.587 18.452 1.00 97.88 328 LEU A O 1
ATOM 2628 N N . PHE A 1 329 ? 2.199 9.294 17.502 1.00 97.50 329 PHE A N 1
ATOM 2629 C CA . PHE A 1 329 ? 2.736 8.504 18.608 1.00 97.50 329 PHE A CA 1
ATOM 2630 C C . PHE A 1 329 ? 3.173 9.354 19.807 1.00 97.50 329 PHE A C 1
ATOM 2632 O O . PHE A 1 329 ? 3.373 8.799 20.880 1.00 97.50 329 PHE A O 1
ATOM 2639 N N . MET A 1 330 ? 3.279 10.681 19.659 1.00 97.25 330 MET A N 1
ATOM 2640 C CA . MET A 1 330 ? 3.833 11.598 20.667 1.00 97.25 330 MET A CA 1
ATOM 2641 C C . MET A 1 330 ? 2.789 12.043 21.707 1.00 97.25 330 MET A C 1
ATOM 2643 O O . MET A 1 330 ? 2.637 13.233 21.987 1.00 97.25 330 MET A O 1
ATOM 2647 N N . GLY A 1 331 ? 2.037 11.094 22.261 1.00 96.25 331 GLY A N 1
ATOM 2648 C CA . GLY A 1 331 ? 1.053 11.348 23.313 1.00 96.25 331 GLY A CA 1
ATOM 2649 C C . GLY A 1 331 ? -0.328 11.813 22.826 1.00 96.25 331 GLY A C 1
ATOM 2650 O O . GLY A 1 331 ? -0.523 12.475 21.800 1.00 96.25 331 GLY A O 1
ATOM 2651 N N . THR A 1 332 ? -1.335 11.467 23.621 1.00 98.06 332 THR A N 1
ATOM 2652 C CA . THR A 1 332 ? -2.759 11.717 23.368 1.00 98.06 332 THR A CA 1
ATOM 2653 C C . THR A 1 332 ? -3.422 12.308 24.607 1.00 98.06 332 THR A C 1
ATOM 2655 O O . THR A 1 332 ? -2.880 12.255 25.705 1.00 98.06 332 THR A O 1
ATOM 2658 N N . LYS A 1 333 ? -4.628 12.867 24.477 1.00 97.25 333 LYS A N 1
ATOM 2659 C CA . LYS A 1 333 ? -5.326 13.472 25.624 1.00 97.25 333 LYS A CA 1
ATOM 2660 C C . LYS A 1 333 ? -5.521 12.498 26.798 1.00 97.25 333 LYS A C 1
ATOM 2662 O O . LYS A 1 333 ? -5.469 12.929 27.946 1.00 97.25 333 LYS A O 1
ATOM 2667 N N . LYS A 1 334 ? -5.774 11.216 26.514 1.00 97.75 334 LYS A N 1
ATOM 2668 C CA . LYS A 1 334 ? -5.986 10.173 27.533 1.00 97.75 334 LYS A CA 1
ATOM 2669 C C . LYS A 1 334 ? -4.671 9.572 28.045 1.00 97.75 334 LYS A C 1
ATOM 2671 O O . LYS A 1 334 ? -4.599 9.209 29.214 1.00 97.75 334 LYS A O 1
ATOM 2676 N N . TYR A 1 335 ? -3.651 9.513 27.191 1.00 97.81 335 TYR A N 1
ATOM 2677 C CA . TYR A 1 335 ? -2.313 9.006 27.503 1.00 97.81 335 TYR A CA 1
ATOM 2678 C C . TYR A 1 335 ? -1.274 10.072 27.123 1.00 97.81 335 TYR A C 1
ATOM 2680 O O . TYR A 1 335 ? -0.776 10.049 25.996 1.00 97.81 335 TYR A O 1
ATOM 2688 N N . PRO A 1 336 ? -1.028 11.067 27.997 1.00 96.88 336 PRO A N 1
ATOM 2689 C CA . PRO A 1 336 ? -0.311 12.287 27.624 1.00 96.88 336 PRO A CA 1
ATOM 2690 C C . PRO A 1 336 ? 1.209 12.138 27.544 1.00 96.88 336 PRO A C 1
ATOM 2692 O O . PRO A 1 336 ? 1.846 12.972 26.904 1.00 96.88 336 PRO A O 1
ATOM 2695 N N . GLU A 1 337 ? 1.782 11.111 28.171 1.00 96.94 337 GLU A N 1
ATOM 2696 C CA . GLU A 1 337 ? 3.221 10.851 28.101 1.00 96.94 337 GLU A CA 1
ATOM 2697 C C . GLU A 1 337 ? 3.624 10.493 26.662 1.00 96.94 337 GLU A C 1
ATOM 2699 O O . GLU A 1 337 ? 2.976 9.670 26.010 1.00 96.94 337 GLU A O 1
ATOM 2704 N N . GLU A 1 338 ? 4.684 11.133 26.156 1.00 93.50 338 GLU A N 1
ATOM 2705 C CA . GLU A 1 338 ? 5.085 11.046 24.743 1.00 93.50 338 GLU A CA 1
ATOM 2706 C C . GLU A 1 338 ? 5.463 9.621 24.309 1.00 93.50 338 GLU A C 1
ATOM 2708 O O . GLU A 1 338 ? 5.324 9.291 23.135 1.00 93.50 338 GLU A O 1
ATOM 2713 N N . ASP A 1 339 ? 5.931 8.780 25.233 1.00 93.75 339 ASP A N 1
ATOM 2714 C CA . ASP A 1 339 ? 6.377 7.410 24.980 1.00 93.75 339 ASP A CA 1
ATOM 2715 C C . ASP A 1 339 ? 5.415 6.335 25.519 1.00 93.75 339 ASP A C 1
ATOM 2717 O O . ASP A 1 339 ? 5.755 5.151 25.455 1.00 93.75 339 ASP A O 1
ATOM 2721 N N . ASP A 1 340 ? 4.216 6.696 26.008 1.00 97.56 340 ASP A N 1
ATOM 2722 C CA . ASP A 1 340 ? 3.287 5.742 26.646 1.00 97.56 340 ASP A CA 1
ATOM 2723 C C . ASP A 1 340 ? 2.951 4.564 25.723 1.00 97.56 340 ASP A C 1
ATOM 2725 O O . ASP A 1 340 ? 3.054 3.410 26.142 1.00 97.56 340 ASP A O 1
ATOM 2729 N N . PHE A 1 341 ? 2.618 4.823 24.452 1.00 97.44 341 PHE A N 1
ATOM 2730 C CA . PHE A 1 341 ? 2.295 3.745 23.514 1.00 97.44 341 PHE A CA 1
ATOM 2731 C C . PHE A 1 341 ? 3.504 2.843 23.252 1.00 97.44 341 PHE A C 1
ATOM 2733 O O . PHE A 1 341 ? 3.385 1.621 23.340 1.00 97.44 341 PHE A O 1
ATOM 2740 N N . SER A 1 342 ? 4.678 3.422 22.977 1.00 97.00 342 SER A N 1
ATOM 2741 C CA . SER A 1 342 ? 5.903 2.651 22.736 1.00 97.00 342 SER A CA 1
ATOM 2742 C C . SER A 1 342 ? 6.315 1.819 23.946 1.00 97.00 342 SER A C 1
ATOM 2744 O O . SER A 1 342 ? 6.555 0.621 23.806 1.00 97.00 342 SER A O 1
ATOM 2746 N N . SER A 1 343 ? 6.312 2.421 25.135 1.00 97.62 343 SER A N 1
ATOM 2747 C CA . SER A 1 343 ? 6.656 1.766 26.396 1.00 97.62 343 SER A CA 1
ATOM 2748 C C . SER A 1 343 ? 5.674 0.637 26.715 1.00 97.62 343 SER A C 1
ATOM 2750 O O . SER A 1 343 ? 6.082 -0.468 27.084 1.00 97.62 343 SER A O 1
ATOM 2752 N N . TYR A 1 344 ? 4.375 0.857 26.477 1.00 98.44 344 TYR A N 1
ATOM 2753 C CA . TYR A 1 344 ? 3.358 -0.177 26.636 1.00 98.44 344 TYR A CA 1
ATOM 2754 C C . TYR A 1 344 ? 3.600 -1.367 25.702 1.00 98.44 344 TYR A C 1
ATOM 2756 O O . TYR A 1 344 ? 3.509 -2.510 26.144 1.00 98.44 344 TYR A O 1
ATOM 2764 N N . MET A 1 345 ? 3.959 -1.134 24.437 1.00 98.12 345 MET A N 1
ATOM 2765 C CA . MET A 1 345 ? 4.269 -2.234 23.521 1.00 98.12 345 MET A CA 1
ATOM 2766 C C . MET A 1 345 ? 5.517 -3.002 23.946 1.00 98.12 345 MET A C 1
ATOM 2768 O O . MET A 1 345 ? 5.477 -4.228 24.039 1.00 98.12 345 MET A O 1
ATOM 2772 N N . GLU A 1 346 ? 6.611 -2.303 24.241 1.00 97.12 346 GLU A N 1
ATOM 2773 C CA . GLU A 1 346 ? 7.890 -2.926 24.591 1.00 97.12 346 GLU A CA 1
ATOM 2774 C C . GLU A 1 346 ? 7.797 -3.790 25.856 1.00 97.12 346 GLU A C 1
ATOM 2776 O O . GLU A 1 346 ? 8.358 -4.887 25.907 1.00 97.12 346 GLU A O 1
ATOM 2781 N N . THR A 1 347 ? 7.039 -3.340 26.858 1.00 97.69 347 THR A N 1
ATOM 2782 C CA . THR A 1 347 ? 6.890 -4.041 28.145 1.00 97.69 347 THR A CA 1
ATOM 2783 C C . THR A 1 347 ? 5.958 -5.255 28.095 1.00 97.69 347 THR A C 1
ATOM 2785 O O . THR A 1 347 ? 6.031 -6.112 28.975 1.00 97.69 347 THR A O 1
ATOM 2788 N N . HIS A 1 348 ? 5.135 -5.390 27.050 1.00 98.06 348 HIS A N 1
ATOM 2789 C CA . HIS A 1 348 ? 4.099 -6.426 26.942 1.00 98.06 348 HIS A CA 1
ATOM 2790 C C . HIS A 1 348 ? 4.274 -7.334 25.713 1.00 98.06 348 HIS A C 1
ATOM 2792 O O . HIS A 1 348 ? 3.305 -7.863 25.162 1.00 98.06 348 HIS A O 1
ATOM 2798 N N . SER A 1 349 ? 5.526 -7.538 25.281 1.00 95.62 349 SER A N 1
ATOM 2799 C CA . SER A 1 349 ? 5.875 -8.361 24.105 1.00 95.62 349 SER A CA 1
ATOM 2800 C C . SER A 1 349 ? 5.155 -7.918 22.827 1.00 95.62 349 SER A C 1
ATOM 2802 O O . SER A 1 349 ? 4.801 -8.730 21.969 1.00 95.62 349 SER A O 1
ATOM 2804 N N . GLY A 1 350 ? 4.902 -6.619 22.724 1.00 97.31 350 GLY A N 1
ATOM 2805 C CA . GLY A 1 350 ? 4.292 -5.989 21.578 1.00 97.31 350 GLY A CA 1
ATOM 2806 C C . GLY A 1 350 ? 5.314 -5.379 20.636 1.00 97.31 350 GLY A C 1
ATOM 2807 O O . GLY A 1 350 ? 6.469 -5.115 20.969 1.00 97.31 350 GLY A O 1
ATOM 2808 N N . LYS A 1 351 ? 4.848 -5.126 19.422 1.00 97.69 351 LYS A N 1
ATOM 2809 C CA . LYS A 1 351 ? 5.563 -4.367 18.406 1.00 97.69 351 LYS A CA 1
ATOM 2810 C C . LYS A 1 351 ? 4.557 -3.525 17.657 1.00 97.69 351 LYS A C 1
ATOM 2812 O O . LYS A 1 351 ? 3.474 -4.001 17.330 1.00 97.69 351 LYS A O 1
ATOM 2817 N N . PHE A 1 352 ? 4.947 -2.312 17.309 1.00 98.19 352 PHE A N 1
ATOM 2818 C CA . PHE A 1 352 ? 4.169 -1.448 16.439 1.00 98.19 352 PHE A CA 1
ATOM 2819 C C . PHE A 1 352 ? 5.047 -0.888 15.329 1.00 98.19 352 PHE A C 1
ATOM 2821 O O . PHE A 1 352 ? 6.277 -0.964 15.388 1.00 98.19 352 PHE A O 1
ATOM 2828 N N . ASN A 1 353 ? 4.403 -0.393 14.284 1.00 97.50 353 ASN A N 1
ATOM 2829 C CA . ASN A 1 353 ? 5.037 0.422 13.268 1.00 97.50 353 ASN A CA 1
ATOM 2830 C C . ASN A 1 353 ? 3.974 1.254 12.543 1.00 97.50 353 ASN A C 1
ATOM 2832 O O . ASN A 1 353 ? 2.769 1.020 12.692 1.00 97.50 353 ASN A O 1
ATOM 2836 N N . ALA A 1 354 ? 4.433 2.182 11.719 1.00 97.44 354 ALA A N 1
ATOM 2837 C CA . ALA A 1 354 ? 3.601 2.844 10.740 1.00 97.44 354 ALA A CA 1
ATOM 2838 C C . ALA A 1 354 ? 4.349 3.003 9.408 1.00 97.44 354 ALA A C 1
ATOM 2840 O O . ALA A 1 354 ? 5.512 2.608 9.275 1.00 97.44 354 ALA A O 1
ATOM 2841 N N . ARG A 1 355 ? 3.621 3.418 8.373 1.00 96.12 355 ARG A N 1
ATOM 2842 C CA . ARG A 1 355 ? 4.182 3.752 7.064 1.00 96.12 355 ARG A CA 1
ATOM 2843 C C . ARG A 1 355 ? 3.313 4.782 6.359 1.00 96.12 355 ARG A C 1
ATOM 2845 O O . ARG A 1 355 ? 2.092 4.621 6.313 1.00 96.12 355 ARG A O 1
ATOM 2852 N N . THR A 1 356 ? 3.951 5.729 5.684 1.00 97.06 356 THR A N 1
ATOM 2853 C CA . THR A 1 356 ? 3.308 6.660 4.758 1.00 97.06 356 THR A CA 1
ATOM 2854 C C . THR A 1 356 ? 3.745 6.327 3.339 1.00 97.06 356 THR A C 1
ATOM 2856 O O . THR A 1 356 ? 4.927 6.277 3.010 1.00 97.06 356 THR A O 1
ATOM 2859 N N . SER A 1 357 ? 2.765 6.069 2.483 1.00 93.94 357 SER A N 1
ATOM 2860 C CA . SER A 1 357 ? 2.930 5.792 1.056 1.00 93.94 357 SER A CA 1
ATOM 2861 C C . SER A 1 357 ? 2.324 6.930 0.226 1.00 93.94 357 SER A C 1
ATOM 2863 O O . SER A 1 357 ? 2.077 8.016 0.751 1.00 93.94 357 SER A O 1
ATOM 2865 N N . SER A 1 358 ? 2.135 6.731 -1.079 1.00 94.62 358 SER A N 1
ATOM 2866 C CA . SER A 1 358 ? 1.612 7.748 -2.006 1.00 94.62 358 SER A CA 1
ATOM 2867 C C . SER A 1 358 ? 0.229 8.271 -1.612 1.00 94.62 358 SER A C 1
ATOM 2869 O O . SER A 1 358 ? 0.043 9.475 -1.458 1.00 94.62 358 SER A O 1
ATOM 2871 N N . GLU A 1 359 ? -0.722 7.369 -1.370 1.00 94.62 359 GLU A N 1
ATOM 2872 C CA . GLU A 1 359 ? -2.126 7.703 -1.085 1.00 94.62 359 GLU A CA 1
ATOM 2873 C C . GLU A 1 359 ? -2.645 7.087 0.225 1.00 94.62 359 GLU A C 1
ATOM 2875 O O . GLU A 1 359 ? -3.847 7.110 0.483 1.00 94.62 359 GLU A O 1
ATOM 2880 N N . GLU A 1 360 ? -1.764 6.518 1.049 1.00 95.44 360 GLU A N 1
ATOM 2881 C CA . GLU A 1 360 ? -2.146 5.818 2.277 1.00 95.44 360 GLU A CA 1
ATOM 2882 C C . GLU A 1 360 ? -1.115 6.007 3.395 1.00 95.44 360 GLU A C 1
ATOM 2884 O O . GLU A 1 360 ? 0.084 5.839 3.150 1.00 95.44 360 GLU A O 1
ATOM 2889 N N . THR A 1 361 ? -1.591 6.223 4.622 1.00 98.50 361 THR A N 1
ATOM 2890 C CA . THR A 1 361 ? -0.822 6.080 5.864 1.00 98.50 361 THR A CA 1
ATOM 2891 C C . THR A 1 361 ? -1.404 4.924 6.680 1.00 98.50 361 THR A C 1
ATOM 2893 O O . THR A 1 361 ? -2.611 4.861 6.915 1.00 98.50 361 THR A O 1
ATOM 2896 N N . ASN A 1 362 ? -0.559 3.982 7.097 1.00 98.50 362 ASN A N 1
ATOM 2897 C CA . ASN A 1 362 ? -0.955 2.740 7.761 1.00 98.50 362 ASN A CA 1
ATOM 2898 C C . ASN A 1 362 ? -0.265 2.630 9.120 1.00 98.50 362 ASN A C 1
ATOM 2900 O O . ASN A 1 362 ? 0.958 2.634 9.170 1.00 98.50 362 ASN A O 1
ATOM 2904 N N . PHE A 1 363 ? -1.033 2.467 10.192 1.00 98.75 363 PHE A N 1
ATOM 2905 C CA . PHE A 1 363 ? -0.540 2.219 11.546 1.00 98.75 363 PHE A CA 1
ATOM 2906 C C . PHE A 1 363 ? -0.912 0.799 11.946 1.00 98.75 363 PHE A C 1
ATOM 2908 O O . PHE A 1 363 ? -2.030 0.361 11.671 1.00 98.75 363 PHE A O 1
ATOM 2915 N N . PHE A 1 364 ? -0.010 0.054 12.574 1.00 98.62 364 PHE A N 1
ATOM 2916 C CA . PHE A 1 364 ? -0.281 -1.337 12.920 1.00 98.62 364 PHE A CA 1
ATOM 2917 C C . PHE A 1 364 ? 0.559 -1.824 14.086 1.00 98.62 364 PHE A C 1
ATOM 2919 O O . PHE A 1 364 ? 1.697 -1.400 14.290 1.00 98.62 364 PHE A O 1
ATOM 2926 N N . PHE A 1 365 ? -0.008 -2.755 14.843 1.00 98.75 365 PHE A N 1
ATOM 2927 C CA . PHE A 1 365 ? 0.661 -3.352 15.980 1.00 98.75 365 PHE A CA 1
ATOM 2928 C C . PHE A 1 365 ? 0.273 -4.809 16.206 1.00 98.75 365 PHE A C 1
ATOM 2930 O O . PHE A 1 365 ? -0.758 -5.269 15.719 1.00 98.75 365 PHE A O 1
ATOM 2937 N N . HIS A 1 366 ? 1.099 -5.521 16.970 1.00 98.50 366 HIS A N 1
ATOM 2938 C CA . HIS A 1 366 ? 0.723 -6.750 17.658 1.00 98.50 366 HIS A CA 1
ATOM 2939 C C . HIS A 1 366 ? 1.149 -6.691 19.123 1.00 98.50 366 HIS A C 1
ATOM 2941 O O . HIS A 1 366 ? 2.067 -5.946 19.464 1.00 98.50 366 HIS A O 1
ATOM 2947 N N . ILE A 1 367 ? 0.511 -7.486 19.973 1.00 98.62 367 ILE A N 1
ATOM 2948 C CA . ILE A 1 367 ? 0.806 -7.585 21.405 1.00 98.62 367 ILE A CA 1
ATOM 2949 C C . ILE A 1 367 ? 0.323 -8.931 21.960 1.00 98.62 367 ILE A C 1
ATOM 2951 O O . ILE A 1 367 ? -0.477 -9.625 21.323 1.00 98.62 367 ILE A O 1
ATOM 2955 N N . ALA A 1 368 ? 0.822 -9.319 23.133 1.00 98.25 368 ALA A N 1
ATOM 2956 C CA . ALA A 1 368 ? 0.326 -10.495 23.835 1.00 98.25 368 ALA A CA 1
ATOM 2957 C C . AL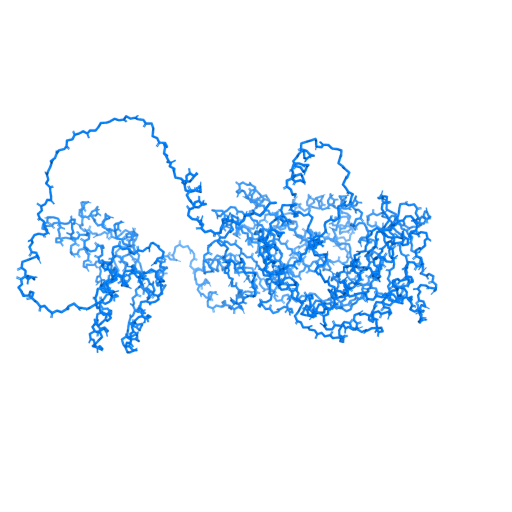A A 1 368 ? -1.167 -10.342 24.232 1.00 98.25 368 ALA A C 1
ATOM 2959 O O . ALA A 1 368 ? -1.592 -9.233 24.568 1.00 98.25 368 ALA A O 1
ATOM 2960 N N . PRO A 1 369 ? -1.959 -11.438 24.212 1.00 97.69 369 PRO A N 1
ATOM 2961 C CA . PRO A 1 369 ? -3.416 -11.414 24.399 1.00 97.69 369 PRO A CA 1
ATOM 2962 C C . PRO A 1 369 ? -3.922 -10.629 25.615 1.00 97.69 369 PRO A C 1
ATOM 2964 O O . PRO A 1 369 ? -4.822 -9.805 25.477 1.00 97.69 369 PRO A O 1
ATOM 2967 N N . ASP A 1 370 ? -3.303 -10.827 26.781 1.00 97.62 370 ASP A N 1
ATOM 2968 C CA . ASP A 1 370 ? -3.751 -10.254 28.063 1.00 97.62 370 ASP A CA 1
ATOM 2969 C C . ASP A 1 370 ? -3.708 -8.715 28.108 1.00 97.62 370 ASP A C 1
ATOM 2971 O O . ASP A 1 370 ? -4.307 -8.095 28.986 1.00 97.62 370 ASP A O 1
ATOM 2975 N N . TYR A 1 371 ? -3.004 -8.098 27.157 1.00 98.25 371 TYR A N 1
ATOM 2976 C CA . TYR A 1 371 ? -2.743 -6.658 27.082 1.00 98.25 371 TYR A CA 1
ATOM 2977 C C . TYR A 1 371 ? -3.413 -5.998 25.867 1.00 98.25 371 TYR A C 1
ATOM 2979 O O . TYR A 1 371 ? -3.221 -4.810 25.591 1.00 98.25 371 TYR A O 1
ATOM 2987 N N . PHE A 1 372 ? -4.188 -6.768 25.098 1.00 98.38 372 PHE A N 1
ATOM 2988 C CA . PHE A 1 372 ? -4.712 -6.323 23.813 1.00 98.38 372 PHE A CA 1
ATOM 2989 C C . PHE A 1 372 ? -5.772 -5.227 23.931 1.00 98.38 372 PHE A C 1
ATOM 2991 O O . PHE A 1 372 ? -5.723 -4.254 23.179 1.00 98.38 372 PHE A O 1
ATOM 2998 N N . GLU A 1 373 ? -6.702 -5.334 24.883 1.00 98.00 373 GLU A N 1
ATOM 2999 C CA . GLU A 1 373 ? -7.761 -4.333 25.058 1.00 98.00 373 GLU A CA 1
ATOM 3000 C C . GLU A 1 373 ? -7.175 -2.951 25.391 1.00 98.00 373 GLU A C 1
ATOM 3002 O O . GLU A 1 373 ? -7.563 -1.942 24.803 1.00 98.00 373 GLU A O 1
ATOM 3007 N N . GLN A 1 374 ? -6.187 -2.893 26.284 1.00 98.19 374 GLN A N 1
ATOM 3008 C CA . GLN A 1 374 ? -5.537 -1.639 26.662 1.00 98.19 374 GLN A CA 1
ATOM 3009 C C . GLN A 1 374 ? -4.615 -1.107 25.554 1.00 98.19 374 GLN A C 1
ATOM 3011 O O . GLN A 1 374 ? -4.417 0.107 25.466 1.00 98.19 374 GLN A O 1
ATOM 3016 N N . ALA A 1 375 ? -4.065 -1.979 24.701 1.00 98.56 375 ALA A N 1
ATOM 3017 C CA . ALA A 1 375 ? -3.373 -1.556 23.486 1.00 98.56 375 ALA A CA 1
ATOM 3018 C C . ALA A 1 375 ? -4.346 -0.939 22.469 1.00 98.56 375 ALA A C 1
ATOM 3020 O O . ALA A 1 375 ? -4.038 0.108 21.904 1.00 98.56 375 ALA A O 1
ATOM 3021 N N . LEU A 1 376 ? -5.530 -1.536 22.269 1.00 98.44 376 LEU A N 1
ATOM 3022 C CA . LEU A 1 376 ? -6.589 -0.977 21.419 1.00 98.44 376 LEU A CA 1
ATOM 3023 C C . LEU A 1 376 ? -7.078 0.378 21.932 1.00 98.44 376 LEU A C 1
ATOM 3025 O O . LEU A 1 376 ? -7.270 1.289 21.127 1.00 98.44 376 LEU A O 1
ATOM 3029 N N . ASP A 1 377 ? -7.232 0.526 23.249 1.00 98.50 377 ASP A N 1
ATOM 3030 C CA . ASP A 1 377 ? -7.588 1.800 23.875 1.00 98.50 377 ASP A CA 1
ATOM 3031 C C . ASP A 1 377 ? -6.579 2.883 23.491 1.00 98.50 377 ASP A C 1
ATOM 3033 O O . ASP A 1 377 ? -6.943 3.852 22.828 1.00 98.50 377 ASP A O 1
ATOM 3037 N N . ARG A 1 378 ? -5.288 2.672 23.780 1.00 98.62 378 ARG A N 1
ATOM 3038 C CA . ARG A 1 378 ? -4.222 3.618 23.413 1.00 98.62 378 ARG A CA 1
ATOM 3039 C C . ARG A 1 378 ? -4.179 3.892 21.916 1.00 98.62 378 ARG A C 1
ATOM 3041 O O . ARG A 1 378 ? -4.132 5.049 21.509 1.00 98.62 378 ARG A O 1
ATOM 3048 N N . PHE A 1 379 ? -4.250 2.839 21.103 1.00 98.75 379 PHE A N 1
ATOM 3049 C CA . PHE A 1 379 ? -4.205 2.936 19.649 1.00 98.75 379 PHE A CA 1
ATOM 3050 C C . PHE A 1 379 ? -5.357 3.776 19.088 1.00 98.75 379 PHE A C 1
ATOM 3052 O O . PHE A 1 379 ? -5.148 4.577 18.182 1.00 98.75 379 PHE A O 1
ATOM 3059 N N . SER A 1 380 ? -6.564 3.653 19.648 1.00 98.62 380 SER A N 1
ATOM 3060 C CA . SER A 1 380 ? -7.709 4.464 19.226 1.00 98.62 380 SER A CA 1
ATOM 3061 C C . SER A 1 380 ? -7.485 5.963 19.453 1.00 98.62 380 SER A C 1
ATOM 3063 O O . SER A 1 380 ? -7.900 6.784 18.632 1.00 98.62 380 SER A O 1
ATOM 3065 N N . GLN A 1 381 ? -6.765 6.335 20.518 1.00 98.50 381 GLN A N 1
ATOM 3066 C CA . GLN A 1 381 ? -6.557 7.734 20.894 1.00 98.50 381 GLN A CA 1
ATOM 3067 C C . GLN A 1 381 ? -5.688 8.507 19.895 1.00 98.50 381 GLN A C 1
ATOM 3069 O O . GLN A 1 381 ? -5.877 9.720 19.768 1.00 98.50 381 GLN A O 1
ATOM 3074 N N . LEU A 1 382 ? -4.828 7.823 19.124 1.00 98.25 382 LEU A N 1
ATOM 3075 C CA . LEU A 1 382 ? -4.077 8.412 18.002 1.00 98.25 382 LEU A CA 1
ATOM 3076 C C . LEU A 1 382 ? -5.027 9.076 16.984 1.00 98.25 382 LEU A C 1
ATOM 3078 O O . LEU A 1 382 ? -4.704 10.095 16.373 1.00 98.25 382 LEU A O 1
ATOM 3082 N N . PHE A 1 383 ? -6.233 8.529 16.822 1.00 98.38 383 PHE A N 1
ATOM 3083 C CA . PHE A 1 383 ? -7.221 8.970 15.830 1.00 98.38 383 PHE A CA 1
ATOM 3084 C C . PHE A 1 383 ? -8.377 9.784 16.432 1.00 98.38 383 PHE A C 1
ATOM 3086 O O . PHE A 1 383 ? -9.212 10.299 15.689 1.00 98.38 383 PHE A O 1
ATOM 3093 N N . ILE A 1 384 ? -8.425 9.915 17.762 1.00 97.88 384 ILE A N 1
ATOM 3094 C CA . ILE A 1 384 ? -9.461 10.672 18.482 1.00 97.88 384 ILE A CA 1
ATOM 3095 C C . ILE A 1 384 ? -8.923 12.032 18.926 1.00 97.88 384 ILE A C 1
ATOM 3097 O O . ILE A 1 384 ? -9.528 13.064 18.629 1.00 97.88 384 ILE A O 1
ATOM 3101 N N . ALA A 1 385 ? -7.808 12.045 19.663 1.00 96.00 385 ALA A N 1
ATOM 3102 C CA . ALA A 1 385 ? -7.305 13.249 20.320 1.00 96.00 385 ALA A CA 1
ATOM 3103 C C . ALA A 1 385 ? -5.775 13.223 20.545 1.00 96.00 385 ALA A C 1
ATOM 3105 O O . ALA A 1 385 ? -5.329 13.221 21.700 1.00 96.00 385 ALA A O 1
ATOM 3106 N N . PRO A 1 386 ? -4.955 13.224 19.476 1.00 97.38 386 PRO A N 1
ATOM 3107 C CA . PRO A 1 386 ? -3.507 13.408 19.583 1.00 97.38 386 PRO A CA 1
ATOM 3108 C C . PRO A 1 386 ? -3.160 14.810 20.108 1.00 97.38 386 PRO A C 1
ATOM 3110 O O . PRO A 1 386 ? -3.851 15.788 19.808 1.00 97.38 386 PRO A O 1
ATOM 3113 N N . LEU A 1 387 ? -2.088 14.922 20.899 1.00 96.62 387 LEU A N 1
ATOM 3114 C CA . LEU A 1 387 ? -1.699 16.192 21.529 1.00 96.62 387 LEU A CA 1
ATOM 3115 C C . LEU A 1 387 ? -0.900 17.109 20.602 1.00 96.62 387 LEU A C 1
ATOM 3117 O O . LEU A 1 387 ? -1.030 18.334 20.689 1.00 96.62 387 LEU A O 1
ATOM 3121 N N . PHE A 1 388 ? -0.075 16.522 19.730 1.00 96.69 388 PHE A N 1
ATOM 3122 C CA . PHE A 1 388 ? 0.926 17.237 18.938 1.00 96.69 388 PHE A CA 1
ATOM 3123 C C . PHE A 1 388 ? 1.784 18.176 19.815 1.00 96.69 388 PHE A C 1
ATOM 3125 O O . PHE A 1 388 ? 1.733 19.403 19.646 1.00 96.69 388 PHE A O 1
ATOM 3132 N N . PRO A 1 389 ? 2.527 17.638 20.803 1.00 96.62 389 PRO A N 1
ATOM 3133 C CA . PRO A 1 389 ? 3.286 18.463 21.732 1.00 96.62 389 PRO A CA 1
ATOM 3134 C C . PRO A 1 389 ? 4.374 19.231 20.980 1.00 96.62 389 PRO A C 1
ATOM 3136 O O . PRO A 1 389 ? 5.181 18.657 20.249 1.00 96.62 389 PRO A O 1
ATOM 3139 N N . ARG A 1 390 ? 4.414 20.557 21.167 1.00 95.56 390 ARG A N 1
ATOM 3140 C CA . ARG A 1 390 ? 5.400 21.422 20.495 1.00 95.56 390 ARG A CA 1
ATOM 3141 C C . ARG A 1 390 ? 6.839 21.004 20.809 1.00 95.56 390 ARG A C 1
ATOM 3143 O O . ARG A 1 390 ? 7.704 21.144 19.953 1.00 95.56 390 ARG A O 1
ATOM 3150 N N . THR A 1 391 ? 7.071 20.483 22.012 1.00 94.94 391 THR A N 1
ATOM 3151 C CA . THR A 1 391 ? 8.365 19.976 22.485 1.00 94.94 391 THR A CA 1
ATOM 3152 C C . THR A 1 391 ? 8.895 18.809 21.655 1.00 94.94 391 THR A C 1
ATOM 3154 O O . THR A 1 391 ? 10.108 18.698 21.504 1.00 94.94 391 THR A O 1
ATOM 3157 N N . ALA A 1 392 ? 8.020 17.982 21.072 1.00 96.06 392 ALA A N 1
ATOM 3158 C CA . ALA A 1 392 ? 8.431 16.814 20.296 1.00 96.06 392 ALA A CA 1
ATOM 3159 C C . ALA A 1 392 ? 8.727 17.124 18.820 1.00 96.06 392 ALA A C 1
ATOM 3161 O O . ALA A 1 392 ? 9.516 16.414 18.206 1.00 96.06 392 ALA A O 1
ATOM 3162 N N . ILE A 1 393 ? 8.141 18.183 18.247 1.00 95.50 393 ILE A N 1
ATOM 3163 C CA . ILE A 1 393 ? 8.168 18.442 16.793 1.00 95.50 393 ILE A CA 1
ATOM 3164 C C . ILE A 1 393 ? 9.582 18.448 16.222 1.00 95.50 393 ILE A C 1
ATOM 3166 O O . ILE A 1 393 ? 9.863 17.746 15.257 1.00 95.50 393 ILE A O 1
ATOM 3170 N N . GLU A 1 394 ? 10.479 19.252 16.792 1.00 96.62 394 GLU A N 1
ATOM 3171 C CA . GLU A 1 394 ? 11.832 19.375 16.249 1.00 96.62 394 GLU A CA 1
ATOM 3172 C C . GLU A 1 394 ? 12.615 18.062 16.385 1.00 96.62 394 GLU A C 1
ATOM 3174 O O . GLU A 1 394 ? 13.341 17.677 15.467 1.00 96.62 394 GLU A O 1
ATOM 3179 N N . ARG A 1 395 ? 12.412 17.323 17.485 1.00 96.75 395 ARG A N 1
ATOM 3180 C CA . ARG A 1 395 ? 13.014 16.000 17.686 1.00 96.75 395 ARG A CA 1
ATOM 3181 C C . ARG A 1 395 ? 12.520 14.999 16.639 1.00 96.75 395 ARG A C 1
ATOM 3183 O O . ARG A 1 395 ? 13.344 14.305 16.047 1.00 96.75 395 ARG A O 1
ATOM 3190 N N . GLU A 1 396 ? 11.220 14.968 16.357 1.00 97.75 396 GLU A N 1
ATOM 3191 C CA . GLU A 1 396 ? 10.659 14.083 15.330 1.00 97.75 396 GLU A CA 1
ATOM 3192 C C . GLU A 1 396 ? 11.096 14.488 13.915 1.00 97.75 396 GLU A C 1
ATOM 3194 O O . GLU A 1 396 ? 11.435 13.632 13.101 1.00 97.75 396 GLU A O 1
ATOM 3199 N N . ILE A 1 397 ? 11.239 15.786 13.628 1.00 98.38 397 ILE A N 1
ATOM 3200 C CA . ILE A 1 397 ? 11.837 16.248 12.365 1.00 98.38 397 ILE A CA 1
ATOM 3201 C C . ILE A 1 397 ? 13.303 15.791 12.249 1.00 98.38 397 ILE A C 1
ATOM 3203 O O . ILE A 1 397 ? 13.753 15.417 11.162 1.00 98.38 397 ILE A O 1
ATOM 3207 N N . HIS A 1 398 ? 14.068 15.762 13.345 1.00 98.31 398 HIS A N 1
ATOM 3208 C CA . HIS A 1 398 ? 15.414 15.180 13.341 1.00 98.31 398 HIS A CA 1
ATOM 3209 C C . HIS A 1 398 ? 15.409 13.662 13.103 1.00 98.31 398 HIS A C 1
ATOM 3211 O O . HIS A 1 398 ? 16.319 13.160 12.428 1.00 98.31 398 HIS A O 1
ATOM 3217 N N . ALA A 1 399 ? 14.404 12.939 13.605 1.00 97.81 399 ALA A N 1
ATOM 3218 C CA . ALA A 1 399 ? 14.222 11.516 13.330 1.00 97.81 399 ALA A CA 1
ATOM 3219 C C . ALA A 1 399 ? 13.950 11.274 11.834 1.00 97.81 399 ALA A C 1
ATOM 3221 O O . ALA A 1 399 ? 14.688 10.519 11.198 1.00 97.81 399 ALA A O 1
ATOM 3222 N N . ILE A 1 400 ? 13.013 12.018 11.237 1.00 98.12 400 ILE A N 1
ATOM 3223 C CA . ILE A 1 400 ? 12.713 11.974 9.794 1.00 98.12 400 ILE A CA 1
ATOM 3224 C C . ILE A 1 400 ? 13.944 12.344 8.965 1.00 98.12 400 ILE A C 1
ATOM 3226 O O . ILE A 1 400 ? 14.275 11.683 7.984 1.00 98.12 400 ILE A O 1
ATOM 3230 N N . ASN A 1 401 ? 14.698 13.365 9.375 1.00 98.38 401 ASN A N 1
ATOM 3231 C CA . ASN A 1 401 ? 15.935 13.735 8.692 1.00 98.38 401 ASN A CA 1
ATOM 3232 C C . ASN A 1 401 ? 16.997 12.622 8.760 1.00 98.38 401 ASN A C 1
ATOM 3234 O O . ASN A 1 401 ? 17.792 12.456 7.833 1.00 98.38 401 ASN A O 1
ATOM 3238 N N . SER A 1 402 ? 17.026 11.853 9.850 1.00 97.81 402 SER A N 1
ATOM 3239 C CA . SER A 1 402 ? 17.906 10.688 9.983 1.00 97.81 402 SER A CA 1
ATOM 3240 C C . SER A 1 402 ? 17.462 9.546 9.068 1.00 97.81 402 SER A C 1
ATOM 3242 O O . SER A 1 402 ? 18.309 8.909 8.439 1.00 97.81 402 SER A O 1
ATOM 3244 N N . GLU A 1 403 ? 16.153 9.332 8.917 1.00 96.81 403 GLU A N 1
ATOM 3245 C CA . GLU A 1 403 ? 15.605 8.400 7.932 1.00 96.81 403 GLU A CA 1
ATOM 3246 C C . GLU A 1 403 ? 15.925 8.832 6.498 1.00 96.81 403 GLU A C 1
ATOM 3248 O O . GLU A 1 403 ? 16.429 8.031 5.713 1.00 96.81 403 GLU A O 1
ATOM 3253 N N . PHE A 1 404 ? 15.740 10.109 6.165 1.00 97.25 404 PHE A N 1
ATOM 3254 C CA . PHE A 1 404 ? 16.127 10.669 4.874 1.00 97.25 404 PHE A CA 1
ATOM 3255 C C . PHE A 1 404 ? 17.605 10.392 4.557 1.00 97.25 404 PHE A C 1
ATOM 3257 O O . PHE A 1 404 ? 17.915 9.866 3.487 1.00 97.25 404 PHE A O 1
ATOM 3264 N N . LYS A 1 405 ? 18.519 10.647 5.504 1.00 96.44 405 LYS A N 1
ATOM 3265 C CA . LYS A 1 405 ? 19.956 10.350 5.344 1.00 96.44 405 LYS A CA 1
ATOM 3266 C C . LYS A 1 405 ? 20.240 8.858 5.173 1.00 96.44 405 LYS A C 1
ATOM 3268 O O . LYS A 1 405 ? 21.133 8.488 4.413 1.00 96.44 405 LYS A O 1
ATOM 3273 N N . LYS A 1 406 ? 19.493 7.993 5.861 1.00 95.31 406 LYS A N 1
ATOM 3274 C CA . LYS A 1 406 ? 19.577 6.538 5.679 1.00 95.31 406 LYS A CA 1
ATOM 3275 C C . LYS A 1 406 ? 19.111 6.136 4.275 1.00 95.31 406 LYS A C 1
ATOM 3277 O O . LYS A 1 406 ? 19.797 5.364 3.609 1.00 95.31 406 LYS A O 1
ATOM 3282 N N . ASN A 1 407 ? 17.993 6.685 3.803 1.00 93.69 407 ASN A N 1
ATOM 3283 C CA . ASN A 1 407 ? 17.445 6.413 2.472 1.00 93.69 407 ASN A CA 1
ATOM 3284 C C . ASN A 1 407 ? 18.374 6.936 1.365 1.00 93.69 407 ASN A C 1
ATOM 3286 O O . ASN A 1 407 ? 18.528 6.272 0.345 1.00 93.69 407 ASN A O 1
ATOM 3290 N N . GLN A 1 408 ? 19.103 8.030 1.607 1.00 91.94 408 GLN A N 1
ATOM 3291 C CA . GLN A 1 408 ? 20.139 8.541 0.703 1.00 91.94 408 GLN A CA 1
ATOM 3292 C C . GLN A 1 408 ? 21.267 7.532 0.437 1.00 91.94 408 GLN A C 1
ATOM 3294 O O . GLN A 1 408 ? 21.884 7.562 -0.623 1.00 91.94 408 GLN A O 1
ATOM 3299 N N . GLN A 1 409 ? 21.532 6.606 1.361 1.00 89.12 409 GLN A N 1
ATOM 3300 C CA . GLN A 1 409 ? 22.520 5.538 1.169 1.00 89.12 409 GLN A CA 1
ATOM 3301 C C . GLN A 1 409 ? 21.942 4.310 0.449 1.00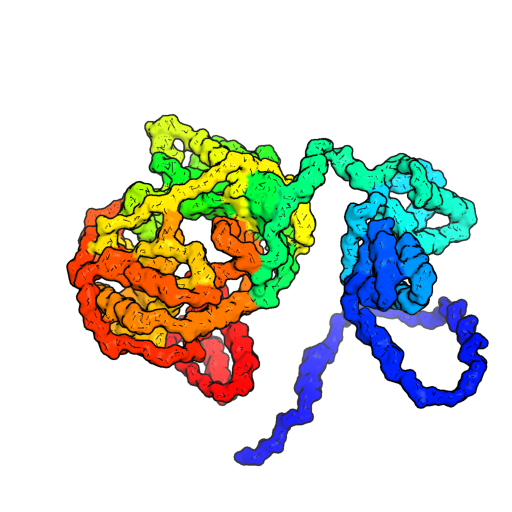 89.12 409 GLN A C 1
ATOM 3303 O O . GLN A 1 409 ? 22.687 3.399 0.082 1.00 89.12 409 GLN A O 1
ATOM 3308 N N . ASN A 1 410 ? 20.624 4.262 0.246 1.00 92.88 410 ASN A N 1
ATOM 3309 C CA . ASN A 1 410 ? 19.941 3.164 -0.418 1.00 92.88 410 ASN A CA 1
ATOM 3310 C C . ASN A 1 410 ? 19.673 3.509 -1.890 1.00 92.88 410 ASN A C 1
ATOM 3312 O O . ASN A 1 410 ? 18.891 4.396 -2.220 1.00 92.88 410 ASN A O 1
ATOM 3316 N N . GLU A 1 411 ? 20.308 2.760 -2.785 1.00 90.88 411 GLU A N 1
ATOM 3317 C CA . GLU A 1 411 ? 20.210 2.961 -4.231 1.00 90.88 411 GLU A CA 1
ATOM 3318 C C . GLU A 1 411 ? 18.780 2.861 -4.788 1.00 90.88 411 GLU A C 1
ATOM 3320 O O . GLU A 1 411 ? 18.451 3.560 -5.739 1.00 90.88 411 GLU A O 1
ATOM 3325 N N . GLU A 1 412 ? 17.920 2.023 -4.209 1.00 91.25 412 GLU A N 1
ATOM 3326 C CA . GLU A 1 412 ? 16.536 1.867 -4.678 1.00 91.25 412 GLU A CA 1
ATOM 3327 C C . GLU A 1 412 ? 15.721 3.137 -4.417 1.00 91.25 412 GLU A C 1
ATOM 3329 O O . GLU A 1 412 ? 15.042 3.620 -5.320 1.00 91.25 412 GLU A O 1
ATOM 3334 N N . TRP A 1 413 ? 15.877 3.739 -3.233 1.00 93.00 413 TRP A N 1
ATOM 3335 C CA . TRP A 1 413 ? 15.269 5.032 -2.898 1.00 93.00 413 TRP A CA 1
ATOM 3336 C C . TRP A 1 413 ? 15.775 6.160 -3.795 1.00 93.00 413 TRP A C 1
ATOM 3338 O O . TRP A 1 413 ? 14.994 6.990 -4.255 1.00 93.00 413 TRP A O 1
ATOM 3348 N N . ASN A 1 414 ? 17.077 6.166 -4.074 1.00 94.06 414 ASN A N 1
ATOM 3349 C CA . ASN A 1 414 ? 17.706 7.140 -4.957 1.00 94.06 414 ASN A CA 1
ATOM 3350 C C . ASN A 1 414 ? 17.168 7.052 -6.394 1.00 94.06 414 ASN A C 1
ATOM 3352 O O . ASN A 1 414 ? 16.803 8.071 -6.975 1.00 94.06 414 ASN A O 1
ATOM 3356 N N . MET A 1 415 ? 17.091 5.843 -6.962 1.00 93.44 415 MET A N 1
ATOM 3357 C CA . MET A 1 415 ? 16.555 5.636 -8.312 1.00 93.44 415 MET A CA 1
ATOM 3358 C C . MET A 1 415 ? 15.072 5.996 -8.394 1.00 93.44 415 MET A C 1
ATOM 3360 O O . MET A 1 415 ? 14.667 6.661 -9.345 1.00 93.44 415 MET A O 1
ATOM 3364 N N . LEU A 1 416 ? 14.277 5.596 -7.396 1.00 94.19 416 LEU A N 1
ATOM 3365 C CA . LEU A 1 416 ? 12.859 5.941 -7.334 1.00 94.19 416 LEU A CA 1
ATOM 3366 C C . LEU A 1 416 ? 12.672 7.461 -7.291 1.00 94.19 416 LEU A C 1
ATOM 3368 O O . LEU A 1 416 ? 11.918 8.015 -8.084 1.00 94.19 416 LEU A O 1
ATOM 3372 N N . GLN A 1 417 ? 13.392 8.159 -6.411 1.00 96.69 417 GLN A N 1
ATOM 3373 C CA . GLN A 1 417 ? 13.274 9.611 -6.318 1.00 96.69 417 GLN A CA 1
ATOM 3374 C C . GLN A 1 417 ? 13.814 10.327 -7.560 1.00 96.69 417 GLN A C 1
ATOM 3376 O O . GLN A 1 417 ? 13.238 11.336 -7.947 1.00 96.69 417 GLN A O 1
ATOM 3381 N N . LEU A 1 418 ? 14.854 9.810 -8.222 1.00 96.81 418 LEU A N 1
ATOM 3382 C CA . LEU A 1 418 ? 15.298 10.345 -9.510 1.00 96.81 418 LEU A CA 1
ATOM 3383 C C . LEU A 1 418 ? 14.201 10.234 -10.572 1.00 96.81 418 LEU A C 1
ATOM 3385 O O . LEU A 1 418 ? 13.935 11.214 -11.262 1.00 96.81 418 LEU A O 1
ATOM 3389 N N . GLU A 1 419 ? 13.544 9.079 -10.689 1.00 96.12 419 GLU A N 1
ATOM 3390 C CA . GLU A 1 419 ? 12.436 8.908 -11.634 1.00 96.12 419 GLU A CA 1
ATOM 3391 C C . GLU A 1 419 ? 11.292 9.890 -11.340 1.00 96.12 419 GLU A C 1
ATOM 3393 O O . GLU A 1 419 ? 10.779 10.535 -12.254 1.00 96.12 419 GLU A O 1
ATOM 3398 N N . LYS A 1 420 ? 10.951 10.075 -10.059 1.00 96.69 420 LYS A N 1
ATOM 3399 C CA . LYS A 1 420 ? 9.961 11.064 -9.609 1.00 96.69 420 LYS A CA 1
ATOM 3400 C C . LYS A 1 420 ? 10.378 12.492 -9.971 1.00 96.69 420 LYS A C 1
ATOM 3402 O O . LYS A 1 420 ? 9.596 13.213 -10.589 1.00 96.69 420 LYS A O 1
ATOM 3407 N N . SER A 1 421 ? 11.615 12.888 -9.677 1.00 96.69 421 SER A N 1
ATOM 3408 C CA . SER A 1 421 ? 12.144 14.226 -9.980 1.00 96.69 421 SER A CA 1
ATOM 3409 C C . SER A 1 421 ? 12.230 14.506 -11.490 1.00 96.69 421 SER A C 1
ATOM 3411 O O . SER A 1 421 ? 12.165 15.662 -11.900 1.00 96.69 421 SER A O 1
ATOM 3413 N N . LEU A 1 422 ? 12.337 13.467 -12.327 1.00 95.69 422 LEU A N 1
ATOM 3414 C CA . LEU A 1 422 ? 12.302 13.571 -13.793 1.00 95.69 422 LEU A CA 1
ATOM 3415 C C . LEU A 1 422 ? 10.894 13.448 -14.395 1.00 95.69 422 LEU A C 1
ATOM 3417 O O . LEU A 1 422 ? 10.739 13.561 -15.610 1.00 95.69 422 LEU A O 1
ATOM 3421 N N . SER A 1 423 ? 9.873 13.211 -13.573 1.00 96.50 423 SER A N 1
ATOM 3422 C CA . SER A 1 423 ? 8.480 13.129 -14.009 1.00 96.50 423 SER A CA 1
ATOM 3423 C C . SER A 1 423 ? 7.834 14.515 -14.162 1.00 96.50 423 SER A C 1
ATOM 3425 O O . SER A 1 423 ? 8.431 15.552 -13.869 1.00 96.50 423 SER A O 1
ATOM 3427 N N . ASN A 1 424 ? 6.590 14.547 -14.637 1.00 96.00 424 ASN A N 1
ATOM 3428 C CA . ASN A 1 424 ? 5.789 15.759 -14.761 1.00 96.00 424 ASN A CA 1
ATOM 3429 C C . ASN A 1 424 ? 5.623 16.461 -13.401 1.00 96.00 424 ASN A C 1
ATOM 3431 O O . ASN A 1 424 ? 4.937 15.941 -12.530 1.00 96.00 424 ASN A O 1
ATOM 3435 N N . GLU A 1 425 ? 6.152 17.679 -13.266 1.00 95.31 425 GLU A N 1
ATOM 3436 C CA . GLU A 1 425 ? 6.081 18.504 -12.044 1.00 95.31 425 GLU A CA 1
ATOM 3437 C C . GLU A 1 425 ? 4.652 18.754 -11.535 1.00 95.31 425 GLU A C 1
ATOM 3439 O O . GLU A 1 425 ? 4.450 18.988 -10.348 1.00 95.31 425 GLU A O 1
ATOM 3444 N N . LYS A 1 426 ? 3.644 18.698 -12.419 1.00 94.19 426 LYS A N 1
ATOM 3445 C CA . LYS A 1 426 ? 2.227 18.826 -12.034 1.00 94.19 426 LYS A CA 1
ATOM 3446 C C . LYS A 1 426 ? 1.638 17.540 -11.455 1.00 94.19 426 LYS A C 1
ATOM 3448 O O . LYS A 1 426 ? 0.595 17.583 -10.810 1.00 94.19 426 LYS A O 1
ATOM 3453 N N . SER A 1 427 ? 2.262 16.395 -11.723 1.00 95.38 427 SER A N 1
ATOM 3454 C CA . SER A 1 427 ? 1.830 15.112 -11.182 1.00 95.38 427 SER A CA 1
ATOM 3455 C C . SER A 1 427 ? 2.258 14.999 -9.723 1.00 95.38 427 SER A C 1
ATOM 3457 O O . SER A 1 427 ? 3.407 15.308 -9.401 1.00 95.38 427 SER A O 1
ATOM 3459 N N . PRO A 1 428 ? 1.408 14.482 -8.821 1.00 95.75 428 PRO A N 1
ATOM 3460 C CA . PRO A 1 428 ? 1.831 14.237 -7.446 1.00 95.75 428 PRO A CA 1
ATOM 3461 C C . PRO A 1 428 ? 2.931 13.169 -7.351 1.00 95.75 428 PRO A C 1
ATOM 3463 O O . PRO A 1 428 ? 3.655 13.151 -6.357 1.00 95.75 428 PRO A O 1
ATOM 3466 N N . TYR A 1 429 ? 3.126 12.343 -8.392 1.00 96.56 429 TYR A N 1
ATOM 3467 C CA . TYR A 1 429 ? 4.270 11.432 -8.485 1.00 96.56 429 TYR A CA 1
ATOM 3468 C C . TYR A 1 429 ? 5.611 12.169 -8.368 1.00 96.56 429 TYR A C 1
ATOM 3470 O O . TYR A 1 429 ? 6.558 11.612 -7.829 1.00 96.56 429 TYR A O 1
ATOM 3478 N N . HIS A 1 430 ? 5.690 13.442 -8.770 1.00 96.94 430 HIS A N 1
ATOM 3479 C CA . HIS A 1 430 ? 6.905 14.249 -8.657 1.00 96.94 430 HIS A CA 1
ATOM 3480 C C . HIS A 1 430 ? 7.304 14.566 -7.201 1.00 96.94 430 HIS A C 1
ATOM 3482 O O . HIS A 1 430 ? 8.468 14.855 -6.918 1.00 96.94 430 HIS A O 1
ATOM 3488 N N . LYS A 1 431 ? 6.363 14.505 -6.248 1.00 96.75 431 LYS A N 1
ATOM 3489 C CA . LYS A 1 431 ? 6.571 14.986 -4.873 1.00 96.75 431 LYS A CA 1
ATOM 3490 C C . LYS A 1 431 ? 7.623 14.190 -4.105 1.00 96.75 431 LYS A C 1
ATOM 3492 O O . LYS A 1 431 ? 7.692 12.965 -4.182 1.00 96.75 431 LYS A O 1
ATOM 3497 N N . PHE A 1 432 ? 8.383 14.877 -3.259 1.00 97.44 432 PHE A N 1
ATOM 3498 C CA . PHE A 1 432 ? 9.295 14.258 -2.299 1.00 97.44 432 PHE A CA 1
ATOM 3499 C C . PHE A 1 432 ? 8.561 13.903 -0.998 1.00 97.44 432 PHE A C 1
ATOM 3501 O O . PHE A 1 432 ? 8.297 14.768 -0.171 1.00 97.44 432 PHE A O 1
ATOM 3508 N N . GLY A 1 433 ? 8.219 12.623 -0.827 1.00 96.56 433 GLY A N 1
ATOM 3509 C CA . GLY A 1 433 ? 7.328 12.179 0.254 1.00 96.56 433 GLY A CA 1
ATOM 3510 C C . GLY A 1 433 ? 7.976 11.967 1.620 1.00 96.56 433 GLY A C 1
ATOM 3511 O O . GLY A 1 433 ? 7.280 11.984 2.628 1.00 96.56 433 GLY A O 1
ATOM 3512 N N . THR A 1 434 ? 9.294 11.761 1.674 1.00 97.56 434 THR A N 1
ATOM 3513 C CA . THR A 1 434 ? 9.991 11.476 2.940 1.00 97.56 434 THR A CA 1
ATOM 3514 C C . THR A 1 434 ? 10.019 12.702 3.852 1.00 97.56 434 THR A C 1
ATOM 3516 O O . THR A 1 434 ? 9.879 12.573 5.066 1.00 97.56 434 THR A O 1
ATOM 3519 N N . GLY A 1 435 ? 10.216 13.890 3.274 1.00 97.75 435 GLY A N 1
ATOM 3520 C CA . GLY A 1 435 ? 10.572 15.092 4.023 1.00 97.75 435 GLY A CA 1
ATOM 3521 C C . GLY A 1 435 ? 12.005 15.059 4.560 1.00 97.75 435 GLY A C 1
ATOM 3522 O O . GLY A 1 435 ? 12.693 14.037 4.544 1.00 97.75 435 GLY A O 1
ATOM 3523 N N . ASN A 1 436 ? 12.488 16.214 5.005 1.00 98.12 436 ASN A N 1
ATOM 3524 C CA . ASN A 1 436 ? 13.748 16.361 5.727 1.00 98.12 436 ASN A CA 1
ATOM 3525 C C . ASN A 1 436 ? 13.714 17.641 6.582 1.00 98.12 436 ASN A C 1
ATOM 3527 O O . ASN A 1 436 ? 12.712 18.355 6.618 1.00 98.12 436 ASN A O 1
ATOM 3531 N N . TYR A 1 437 ? 14.815 17.953 7.272 1.00 98.12 437 TYR A N 1
ATOM 3532 C CA . TYR A 1 437 ? 14.871 19.150 8.122 1.00 98.12 437 TYR A CA 1
ATOM 3533 C C . TYR A 1 437 ? 14.618 20.445 7.327 1.00 98.12 437 TYR A C 1
ATOM 3535 O O . TYR A 1 437 ? 13.923 21.342 7.799 1.00 98.12 437 TYR A O 1
ATOM 3543 N N . GLN A 1 438 ? 15.104 20.521 6.084 1.00 97.69 438 GLN A N 1
ATOM 3544 C CA . GLN A 1 438 ? 14.893 21.687 5.232 1.00 97.69 438 GLN A CA 1
ATOM 3545 C C . GLN A 1 438 ? 13.407 21.869 4.882 1.00 97.69 438 GLN A C 1
ATOM 3547 O O . GLN A 1 438 ? 12.896 22.984 4.966 1.00 97.69 438 GLN A O 1
ATOM 3552 N N . THR A 1 439 ? 12.699 20.801 4.500 1.00 98.00 439 THR A N 1
ATOM 3553 C CA . THR A 1 439 ? 11.291 20.893 4.074 1.00 98.00 439 THR A CA 1
ATOM 3554 C C . THR A 1 439 ? 10.313 21.061 5.230 1.00 98.00 439 THR A C 1
ATOM 3556 O O . THR A 1 439 ? 9.273 21.684 5.042 1.00 98.00 439 THR A O 1
ATOM 3559 N N . LEU A 1 440 ? 10.643 20.543 6.416 1.00 98.31 440 LEU A N 1
ATOM 3560 C CA . LEU A 1 440 ? 9.748 20.537 7.577 1.00 98.31 440 LEU A CA 1
ATOM 3561 C C . LEU A 1 440 ? 10.052 21.638 8.601 1.00 98.31 440 LEU A C 1
ATOM 3563 O O . LEU A 1 440 ? 9.169 21.984 9.381 1.00 98.31 440 LEU A O 1
ATOM 3567 N N . MET A 1 441 ? 11.263 22.207 8.603 1.00 96.62 441 MET A N 1
ATOM 3568 C CA . MET A 1 441 ? 11.661 23.258 9.547 1.00 96.62 441 MET A CA 1
ATOM 3569 C C . MET A 1 441 ? 12.110 24.541 8.840 1.00 96.62 441 MET A C 1
ATOM 3571 O O . MET A 1 441 ? 11.485 25.588 9.022 1.00 96.62 441 MET A O 1
ATOM 3575 N N . ASP A 1 442 ? 13.161 24.485 8.016 1.00 97.06 442 ASP A N 1
ATOM 3576 C CA . ASP A 1 442 ? 13.777 25.703 7.465 1.00 97.06 442 ASP A CA 1
ATOM 3577 C C . ASP A 1 442 ? 12.857 26.438 6.479 1.00 97.06 442 ASP A C 1
ATOM 3579 O O . ASP A 1 442 ? 12.664 27.653 6.595 1.00 97.06 442 ASP A O 1
ATOM 3583 N N . ASN A 1 443 ? 12.270 25.715 5.519 1.00 96.81 443 ASN A N 1
ATOM 3584 C CA . ASN A 1 443 ? 11.399 26.292 4.494 1.00 96.81 443 ASN A CA 1
ATOM 3585 C C . ASN A 1 443 ? 10.100 26.863 5.097 1.00 96.81 443 ASN A C 1
ATOM 3587 O O . ASN A 1 443 ? 9.819 28.037 4.832 1.00 96.81 443 ASN A O 1
ATOM 3591 N N . PRO A 1 444 ? 9.339 26.132 5.945 1.00 96.62 444 PRO A N 1
ATOM 3592 C CA . PRO A 1 444 ? 8.152 26.688 6.594 1.00 96.62 444 PRO A CA 1
ATOM 3593 C C . PRO A 1 444 ? 8.478 27.933 7.424 1.00 96.62 444 PRO A C 1
ATOM 3595 O O . PRO A 1 444 ? 7.831 28.966 7.256 1.00 96.62 444 PRO A O 1
ATOM 3598 N N . LYS A 1 445 ? 9.551 27.891 8.229 1.00 95.38 445 LYS A N 1
ATOM 3599 C CA . LYS A 1 445 ? 9.993 29.030 9.048 1.00 95.38 445 LYS A CA 1
ATOM 3600 C C . LYS A 1 445 ? 10.351 30.248 8.198 1.00 95.38 445 LYS A C 1
ATOM 3602 O O . LYS A 1 445 ? 9.954 31.364 8.530 1.00 95.38 445 LYS A O 1
ATOM 3607 N N . LYS A 1 446 ? 11.072 30.052 7.089 1.00 96.88 446 LYS A N 1
ATOM 3608 C CA . LYS A 1 446 ? 11.417 31.123 6.140 1.00 96.88 446 LYS A CA 1
ATOM 3609 C C . LYS A 1 446 ? 10.177 31.736 5.481 1.00 96.88 446 LYS A C 1
ATOM 3611 O O . LYS A 1 446 ? 10.164 32.936 5.224 1.00 96.88 446 LYS A O 1
ATOM 3616 N N . ASN A 1 447 ? 9.144 30.929 5.251 1.00 95.56 447 ASN A N 1
ATOM 3617 C CA . ASN A 1 447 ? 7.878 31.351 4.655 1.00 95.56 447 ASN A CA 1
ATOM 3618 C C . ASN A 1 447 ? 6.856 31.860 5.691 1.00 95.56 447 ASN A C 1
ATOM 3620 O O . ASN A 1 447 ? 5.715 32.139 5.329 1.00 95.56 447 ASN A O 1
ATOM 3624 N N . GLY A 1 448 ? 7.244 31.996 6.966 1.00 96.38 448 GLY A N 1
ATOM 3625 C CA . GLY A 1 448 ? 6.369 32.496 8.031 1.00 96.38 448 GLY A CA 1
ATOM 3626 C C . GLY A 1 448 ? 5.263 31.524 8.452 1.00 96.38 448 GLY A C 1
ATOM 3627 O O . GLY A 1 448 ? 4.265 31.963 9.016 1.00 96.38 448 GLY A O 1
ATOM 3628 N N . LYS A 1 449 ? 5.423 30.224 8.177 1.00 96.50 449 LYS A N 1
ATOM 3629 C CA . LYS A 1 449 ? 4.481 29.169 8.563 1.00 96.50 449 LYS A CA 1
ATOM 3630 C C . LYS A 1 449 ? 4.921 28.480 9.851 1.00 96.50 449 LYS A C 1
ATOM 3632 O O . LYS A 1 449 ? 6.088 28.113 10.000 1.00 96.50 449 LYS A O 1
ATOM 3637 N N . ASP A 1 450 ? 3.975 28.255 10.758 1.00 96.31 450 ASP A N 1
ATOM 3638 C CA . ASP A 1 450 ? 4.182 27.394 11.921 1.00 96.31 450 ASP A CA 1
ATOM 3639 C C . ASP A 1 450 ? 3.849 25.947 11.554 1.00 96.31 450 ASP A C 1
ATOM 3641 O O . ASP A 1 450 ? 2.691 25.592 11.331 1.00 96.31 450 ASP A O 1
ATOM 3645 N N . ILE A 1 451 ? 4.875 25.095 11.520 1.00 96.94 451 ILE A N 1
ATOM 3646 C CA . ILE A 1 451 ? 4.729 23.683 11.159 1.00 96.94 451 ILE A CA 1
ATOM 3647 C C . ILE A 1 451 ? 3.717 22.947 12.051 1.00 96.94 451 ILE A C 1
ATOM 3649 O O . ILE A 1 451 ? 3.023 22.052 11.575 1.00 96.94 451 ILE A O 1
ATOM 3653 N N . LEU A 1 452 ? 3.574 23.336 13.326 1.00 96.56 452 LEU A N 1
ATOM 3654 C CA . LEU A 1 452 ? 2.594 22.720 14.224 1.00 96.56 452 LEU A CA 1
ATOM 3655 C C . LEU A 1 452 ? 1.159 23.028 13.795 1.00 96.56 452 LEU A C 1
ATOM 3657 O O . LEU A 1 452 ? 0.278 22.174 13.889 1.00 96.56 452 LEU A O 1
ATOM 3661 N N . GLU A 1 453 ? 0.906 24.259 13.364 1.00 97.31 453 GLU A N 1
ATOM 3662 C CA . GLU A 1 453 ? -0.420 24.665 12.909 1.00 97.31 453 GLU A CA 1
ATOM 3663 C C . GLU A 1 453 ? -0.767 23.962 11.598 1.00 97.31 453 GLU A C 1
ATOM 3665 O O . GLU A 1 453 ? -1.854 23.400 11.483 1.00 97.31 453 GLU A O 1
ATOM 3670 N N . GLU A 1 454 ? 0.180 23.890 10.659 1.00 97.88 454 GLU A N 1
ATOM 3671 C CA . GLU A 1 454 ? 0.028 23.151 9.399 1.00 97.88 454 GLU A CA 1
ATOM 3672 C C . GLU A 1 454 ? -0.280 21.666 9.644 1.00 97.88 454 GLU A C 1
ATOM 3674 O O . GLU A 1 454 ? -1.215 21.115 9.062 1.00 97.88 454 GLU A O 1
ATOM 3679 N N . LEU A 1 455 ? 0.431 21.032 10.581 1.00 97.12 455 LEU A N 1
ATOM 3680 C CA . LEU A 1 455 ? 0.204 19.646 10.996 1.00 97.12 455 LEU A CA 1
ATOM 3681 C C . LEU A 1 455 ? -1.196 19.436 11.595 1.00 97.12 455 LEU A C 1
ATOM 3683 O O . LEU A 1 455 ? -1.905 18.499 11.223 1.00 97.12 455 LEU A O 1
ATOM 3687 N N . LYS A 1 456 ? -1.623 20.317 12.509 1.00 97.12 456 LYS A N 1
ATOM 3688 C CA . LYS A 1 456 ? -2.958 20.255 13.126 1.00 97.12 456 LYS A CA 1
ATOM 3689 C C . LYS A 1 456 ? -4.059 20.468 12.094 1.00 97.12 456 LYS A C 1
ATOM 3691 O O . LYS A 1 456 ? -5.045 19.732 12.096 1.00 97.12 456 LYS A O 1
ATOM 3696 N N . ASN A 1 457 ? -3.882 21.432 11.195 1.00 97.12 457 ASN A N 1
ATOM 3697 C CA . ASN A 1 457 ? -4.812 21.701 10.104 1.00 97.12 457 ASN A CA 1
ATOM 3698 C C . ASN A 1 457 ? -4.910 20.501 9.157 1.00 97.12 457 ASN A C 1
ATOM 3700 O O . ASN A 1 457 ? -6.014 20.102 8.781 1.00 97.12 457 ASN A O 1
ATOM 3704 N N . PHE A 1 458 ? -3.776 19.879 8.826 1.00 97.25 458 PHE A N 1
ATOM 3705 C CA . PHE A 1 458 ? -3.728 18.659 8.028 1.00 97.25 458 PHE A CA 1
ATOM 3706 C C . PHE A 1 458 ? -4.496 17.514 8.702 1.00 97.25 458 PHE A C 1
ATOM 3708 O O . PHE A 1 458 ? -5.386 16.923 8.084 1.00 97.25 458 PHE A O 1
ATOM 3715 N N . TYR A 1 459 ? -4.222 17.244 9.983 1.00 97.50 459 TYR A N 1
ATOM 3716 C CA . TYR A 1 459 ? -4.918 16.214 10.755 1.00 97.50 459 TYR A CA 1
ATOM 3717 C C . TYR A 1 459 ? -6.432 16.455 10.787 1.00 97.50 459 TYR A C 1
ATOM 3719 O O . TYR A 1 459 ? -7.218 15.577 10.430 1.00 97.50 459 TYR A O 1
ATOM 3727 N N . LEU A 1 460 ? -6.853 17.674 11.140 1.00 96.12 460 LEU A N 1
ATOM 3728 C CA . LEU A 1 460 ? -8.266 18.048 11.198 1.00 96.12 460 LEU A CA 1
ATOM 3729 C C . LEU A 1 460 ? -8.959 17.949 9.838 1.00 96.12 460 LEU A C 1
ATOM 3731 O O . LEU A 1 460 ? -10.156 17.687 9.796 1.00 96.12 460 LEU A O 1
ATOM 3735 N N . LYS A 1 461 ? -8.242 18.137 8.731 1.00 96.06 461 LYS A N 1
ATOM 3736 C CA . LYS A 1 461 ? -8.806 18.000 7.388 1.00 96.06 461 LYS A CA 1
ATOM 3737 C C . LYS A 1 461 ? -8.957 16.537 6.972 1.00 96.06 461 LYS A C 1
ATOM 3739 O O . LYS A 1 461 ? -9.992 16.172 6.415 1.00 96.06 461 LYS A O 1
ATOM 3744 N N . TYR A 1 462 ? -7.943 15.711 7.217 1.00 97.19 462 TYR A N 1
ATOM 3745 C CA . TYR A 1 462 ? -7.798 14.418 6.543 1.00 97.19 462 TYR A CA 1
ATOM 3746 C C . TYR A 1 462 ? -8.012 13.184 7.423 1.00 97.19 462 TYR A C 1
ATOM 3748 O O . TYR A 1 462 ? -8.464 12.163 6.907 1.00 97.19 462 TYR A O 1
ATOM 3756 N N . TYR A 1 463 ? -7.768 13.255 8.734 1.00 97.50 463 TYR A N 1
ATOM 3757 C CA . TYR A 1 463 ? -7.936 12.112 9.643 1.00 97.50 463 TYR A CA 1
ATOM 3758 C C . TYR A 1 463 ? -9.402 11.921 10.045 1.00 97.50 463 TYR A C 1
ATOM 3760 O O . TYR A 1 463 ? -9.782 12.085 11.201 1.00 97.50 463 TYR A O 1
ATOM 3768 N N . SER A 1 464 ? -10.240 11.590 9.062 1.00 98.00 464 SER A N 1
ATOM 3769 C CA . SER A 1 464 ? -11.685 11.392 9.188 1.00 98.00 464 SER A CA 1
ATOM 3770 C C . SER A 1 464 ? -12.070 9.916 9.081 1.00 98.00 464 SER A C 1
ATOM 3772 O O . SER A 1 464 ? -11.603 9.232 8.171 1.00 98.00 464 SER A O 1
ATOM 3774 N N . ALA A 1 465 ? -12.977 9.445 9.942 1.00 98.19 465 ALA A N 1
ATOM 3775 C CA . ALA A 1 465 ? -13.410 8.043 10.005 1.00 98.19 465 ALA A CA 1
ATOM 3776 C C . ALA A 1 465 ? -13.871 7.456 8.652 1.00 98.19 465 ALA A C 1
ATOM 3778 O O . ALA A 1 465 ? -13.591 6.298 8.358 1.00 98.19 465 ALA A O 1
ATOM 3779 N N . ASN A 1 466 ? -14.504 8.249 7.777 1.00 97.44 466 ASN A N 1
ATOM 3780 C CA . ASN A 1 466 ? -14.947 7.784 6.455 1.00 97.44 466 ASN A CA 1
ATOM 3781 C C . ASN A 1 466 ? -13.802 7.443 5.475 1.00 97.44 466 ASN A C 1
ATOM 3783 O O . ASN A 1 466 ? -14.051 6.798 4.458 1.00 97.44 466 ASN A O 1
ATOM 3787 N N . LEU A 1 467 ? -12.571 7.888 5.754 1.00 97.88 467 LEU A N 1
ATOM 3788 C CA . LEU A 1 467 ? -11.361 7.560 4.987 1.00 97.88 467 LEU A CA 1
ATOM 3789 C C . LEU A 1 467 ? -10.524 6.458 5.654 1.00 97.88 467 LEU A C 1
ATOM 3791 O O . LEU A 1 467 ? -9.441 6.125 5.168 1.00 97.88 467 LEU A O 1
ATOM 3795 N N . MET A 1 468 ? -11.007 5.910 6.770 1.00 98.56 468 MET A N 1
ATOM 3796 C CA . MET A 1 468 ? -10.287 4.948 7.591 1.00 98.56 468 MET A CA 1
ATOM 3797 C C . MET A 1 468 ? -10.810 3.523 7.394 1.00 98.56 468 MET A C 1
ATOM 3799 O O . MET A 1 468 ? -12.012 3.301 7.216 1.00 98.56 468 MET A O 1
ATOM 3803 N N . LYS A 1 469 ? -9.894 2.553 7.448 1.00 98.56 469 LYS A N 1
ATOM 3804 C CA . LYS A 1 469 ? -10.159 1.110 7.425 1.00 98.56 469 LYS A CA 1
ATOM 3805 C C . LYS A 1 469 ? -9.391 0.453 8.564 1.00 98.56 469 LYS A C 1
ATOM 3807 O O . LYS A 1 469 ? -8.169 0.571 8.626 1.00 98.56 469 LYS A O 1
ATOM 3812 N N . LEU A 1 470 ? -10.098 -0.241 9.446 1.00 98.88 470 LEU A N 1
ATOM 3813 C CA . LEU A 1 470 ? -9.521 -0.927 10.597 1.00 98.88 470 LEU A CA 1
ATOM 3814 C C . LEU A 1 470 ? -9.582 -2.445 10.393 1.00 98.88 470 LEU A C 1
ATOM 3816 O O . LEU A 1 470 ? -10.604 -2.979 9.975 1.00 98.88 470 LEU A O 1
ATOM 3820 N N . VAL A 1 471 ? -8.507 -3.154 10.720 1.00 98.88 471 VAL A N 1
ATOM 3821 C CA . VAL A 1 471 ? -8.486 -4.622 10.792 1.00 98.88 471 VAL A CA 1
ATOM 3822 C C . VAL A 1 471 ? -8.035 -5.033 12.176 1.00 98.88 471 VAL A C 1
ATOM 3824 O O . VAL A 1 471 ? -7.090 -4.450 12.703 1.00 98.88 471 VAL A O 1
ATOM 3827 N N . VAL A 1 472 ? -8.698 -6.032 12.755 1.00 98.81 472 VAL A N 1
ATOM 3828 C CA . VAL A 1 472 ? -8.458 -6.482 14.129 1.00 98.81 472 VAL A CA 1
ATOM 3829 C C . VAL A 1 472 ? -8.457 -8.005 14.153 1.00 98.81 472 VAL A C 1
ATOM 3831 O O . VAL A 1 472 ? -9.437 -8.623 13.742 1.00 98.81 472 VAL A O 1
ATOM 3834 N N . ILE A 1 473 ? -7.352 -8.596 14.610 1.00 98.56 473 ILE A N 1
ATOM 3835 C CA . ILE A 1 473 ? -7.158 -10.043 14.753 1.00 98.56 473 ILE A CA 1
ATOM 3836 C C . ILE A 1 473 ? -7.000 -10.381 16.225 1.00 98.56 473 ILE A C 1
ATOM 3838 O O . ILE A 1 473 ? -6.095 -9.861 16.884 1.00 98.56 473 ILE A O 1
ATOM 3842 N N . SER A 1 474 ? -7.816 -11.312 16.709 1.00 97.75 474 SER A N 1
ATOM 3843 C CA . SER A 1 474 ? -7.706 -11.837 18.066 1.00 97.75 474 SER A CA 1
ATOM 3844 C C . SER A 1 474 ? -8.368 -13.222 18.201 1.00 97.75 474 SER A C 1
ATOM 3846 O O . SER A 1 474 ? -8.850 -13.765 17.207 1.00 97.75 474 SER A O 1
ATOM 3848 N N . LYS A 1 475 ? -8.369 -13.837 19.393 1.00 96.38 475 LYS A N 1
ATOM 3849 C CA . LYS A 1 475 ? -9.056 -15.133 19.642 1.00 96.38 475 LYS A CA 1
ATOM 3850 C C . LYS A 1 475 ? -10.464 -14.976 20.213 1.00 96.38 475 LYS A C 1
ATOM 3852 O O . LYS A 1 475 ? -11.198 -15.957 20.321 1.00 96.38 475 LYS A O 1
ATOM 3857 N N . GLU A 1 476 ? -10.835 -13.765 20.594 1.00 91.75 476 GLU A N 1
ATOM 3858 C CA . GLU A 1 476 ? -12.150 -13.389 21.088 1.00 91.75 476 GLU A CA 1
ATOM 3859 C C . GLU A 1 476 ? -13.209 -13.590 20.005 1.00 91.75 476 GLU A C 1
ATOM 3861 O O . GLU A 1 476 ? -12.931 -13.526 18.803 1.00 91.75 476 GLU A O 1
ATOM 3866 N N . SER A 1 477 ? -14.449 -13.831 20.431 1.00 95.50 477 SER A N 1
ATOM 3867 C CA . SER A 1 477 ? -15.565 -13.964 19.501 1.00 95.50 477 SER A CA 1
ATOM 3868 C C . SER A 1 477 ? -15.722 -12.697 18.649 1.00 95.50 477 SER A C 1
ATOM 3870 O O . SER A 1 477 ? -15.373 -11.591 19.068 1.00 95.50 477 SER A O 1
ATOM 3872 N N . LEU A 1 478 ? -16.293 -12.835 17.448 1.00 94.19 478 LEU A N 1
ATOM 3873 C CA . LEU A 1 478 ? -16.559 -11.679 16.581 1.00 94.19 478 LEU A CA 1
ATOM 3874 C C . LEU A 1 478 ? -17.468 -10.639 17.260 1.00 94.19 478 LEU A C 1
ATOM 3876 O O . LEU A 1 478 ? -17.334 -9.448 16.988 1.00 94.19 478 LEU A O 1
ATOM 3880 N N . ASP A 1 479 ? -18.357 -11.069 18.158 1.00 91.25 4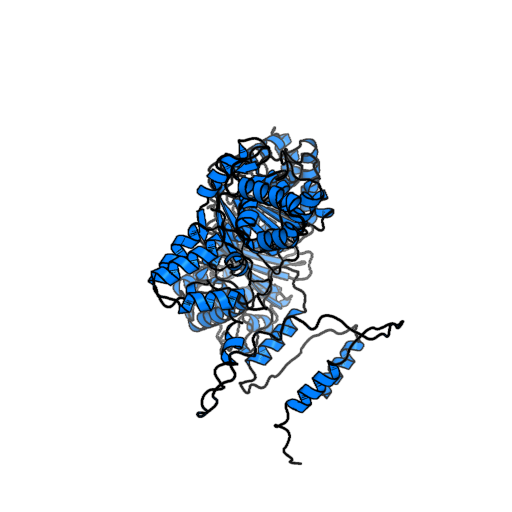79 ASP A N 1
ATOM 3881 C CA . ASP A 1 479 ? -19.244 -10.179 18.912 1.00 91.25 479 ASP A CA 1
ATOM 3882 C C . ASP A 1 479 ? -18.494 -9.416 20.013 1.00 91.25 479 ASP A C 1
ATOM 3884 O O . ASP A 1 479 ? -18.715 -8.217 20.198 1.00 91.25 479 ASP A O 1
ATOM 3888 N N . ASP A 1 480 ? -17.556 -10.073 20.699 1.00 90.44 480 ASP A N 1
ATOM 3889 C CA . ASP A 1 480 ? -16.687 -9.424 21.684 1.00 90.44 480 ASP A CA 1
ATOM 3890 C C . ASP A 1 480 ? -15.743 -8.422 21.028 1.00 90.44 480 ASP A C 1
ATOM 3892 O O . ASP A 1 480 ? -15.632 -7.286 21.493 1.00 90.44 480 ASP A O 1
ATOM 3896 N N . LEU A 1 481 ? -15.127 -8.806 19.908 1.00 94.69 481 LEU A N 1
ATOM 3897 C CA . LEU A 1 481 ? -14.333 -7.900 19.088 1.00 94.69 481 LEU A CA 1
ATOM 3898 C C . LEU A 1 481 ? -15.160 -6.687 18.662 1.00 94.69 481 LEU A C 1
ATOM 3900 O O . LEU A 1 481 ? -14.739 -5.553 18.873 1.00 94.69 481 LEU A O 1
ATOM 3904 N N . GLN A 1 482 ? -16.366 -6.898 18.130 1.00 94.81 482 GLN A N 1
ATOM 3905 C CA . GLN A 1 482 ? -17.254 -5.806 17.735 1.00 94.81 482 GLN A CA 1
ATOM 3906 C C . GLN A 1 482 ? -17.541 -4.853 18.904 1.00 94.81 482 GLN A C 1
ATOM 3908 O O . GLN A 1 482 ? -17.465 -3.638 18.730 1.00 94.81 482 GLN A O 1
ATOM 3913 N N . ARG A 1 483 ? -17.823 -5.378 20.102 1.00 92.50 483 ARG A N 1
ATOM 3914 C CA . ARG A 1 483 ? -18.036 -4.575 21.317 1.00 92.50 483 ARG A CA 1
ATOM 3915 C C . ARG A 1 483 ? -16.811 -3.733 21.677 1.00 92.50 483 ARG A C 1
ATOM 3917 O O . ARG A 1 483 ? -16.971 -2.550 21.978 1.00 92.50 483 ARG A O 1
ATOM 3924 N N . LEU A 1 484 ? -15.608 -4.306 21.622 1.00 93.25 484 LEU A N 1
ATOM 3925 C CA . LEU A 1 484 ? -14.362 -3.563 21.849 1.00 93.25 484 LEU A CA 1
ATOM 3926 C C . LEU A 1 484 ? -14.187 -2.442 20.819 1.00 93.25 484 LEU A C 1
ATOM 3928 O O . LEU A 1 484 ? -13.834 -1.318 21.174 1.00 93.25 484 LEU A O 1
ATOM 3932 N N . ILE A 1 485 ? -14.497 -2.711 19.552 1.00 96.44 485 ILE A N 1
ATOM 3933 C CA . ILE A 1 485 ? -14.368 -1.711 18.492 1.00 96.44 485 ILE A CA 1
ATOM 3934 C C . ILE A 1 485 ? -15.366 -0.567 18.658 1.00 96.44 485 ILE A C 1
ATOM 3936 O O . ILE A 1 485 ? -14.978 0.592 18.518 1.00 96.44 485 ILE A O 1
ATOM 3940 N N . ILE A 1 486 ? -16.612 -0.851 19.042 1.00 92.94 486 ILE A N 1
ATOM 3941 C CA . ILE A 1 486 ? -17.584 0.195 19.393 1.00 92.94 486 ILE A CA 1
ATOM 3942 C C . ILE A 1 486 ? -17.052 1.053 20.534 1.00 92.94 486 ILE A C 1
ATOM 3944 O O . ILE A 1 486 ? -17.049 2.278 20.428 1.00 92.94 486 ILE A O 1
ATOM 3948 N N . LYS A 1 487 ? -16.572 0.418 21.606 1.00 93.12 487 LYS A N 1
ATOM 3949 C CA . LYS A 1 487 ? -16.082 1.108 22.803 1.00 93.12 487 LYS A CA 1
ATOM 3950 C C . LYS A 1 487 ? -14.952 2.087 22.478 1.00 93.12 487 LYS A C 1
ATOM 3952 O O . LYS A 1 487 ? -14.989 3.221 22.943 1.00 93.12 487 LYS A O 1
ATOM 3957 N N . TYR A 1 488 ? -13.975 1.667 21.675 1.00 96.81 488 TYR A N 1
ATOM 3958 C CA . TYR A 1 488 ? -12.754 2.449 21.474 1.00 96.81 488 TYR A CA 1
ATOM 3959 C C . TYR A 1 488 ? -12.743 3.312 20.211 1.00 96.81 488 TYR A C 1
ATOM 3961 O O . TYR A 1 488 ? -12.119 4.363 20.220 1.00 96.81 488 TYR A O 1
ATOM 3969 N N . PHE A 1 489 ? -13.445 2.940 19.138 1.00 97.69 489 PHE A N 1
ATOM 3970 C CA . PHE A 1 489 ? -13.310 3.611 17.834 1.00 97.69 489 PHE A CA 1
ATOM 3971 C C . PHE A 1 489 ? -14.547 4.418 17.405 1.00 97.69 489 PHE A C 1
ATOM 3973 O O . PHE A 1 489 ? -14.480 5.147 16.413 1.00 97.69 489 PHE A O 1
ATOM 3980 N N . SER A 1 490 ? -15.659 4.358 18.148 1.00 94.88 490 SER A N 1
ATOM 3981 C CA . SER A 1 490 ? -16.881 5.143 17.863 1.00 94.88 490 SER A CA 1
ATOM 3982 C C . SER A 1 490 ? -16.653 6.656 17.930 1.00 94.88 490 SER A C 1
ATOM 3984 O O . SER A 1 490 ? -17.246 7.410 17.160 1.00 94.88 490 SER A O 1
ATOM 3986 N N . GLN A 1 491 ? -15.744 7.100 18.802 1.00 94.19 491 GLN A N 1
ATOM 3987 C CA . GLN A 1 491 ? -15.432 8.517 19.007 1.00 94.19 491 GLN A CA 1
ATOM 3988 C C . GLN A 1 491 ? -14.557 9.122 17.903 1.00 94.19 491 GLN A C 1
ATOM 3990 O O . GLN A 1 491 ? -14.349 10.337 17.901 1.00 94.19 491 GLN A O 1
ATOM 3995 N N . ILE A 1 492 ? -14.044 8.319 16.959 1.00 97.06 492 ILE A N 1
ATOM 3996 C CA . ILE A 1 492 ? -13.279 8.863 15.835 1.00 97.06 492 ILE A CA 1
ATOM 3997 C C . ILE A 1 492 ? -14.216 9.750 15.004 1.00 97.06 492 ILE A C 1
ATOM 3999 O O . ILE A 1 492 ? -15.252 9.277 14.521 1.00 97.06 492 ILE A O 1
ATOM 4003 N N . PRO A 1 493 ? -13.876 11.034 14.815 1.00 94.75 493 PRO A N 1
ATOM 4004 C CA . PRO A 1 493 ? -14.746 11.969 14.126 1.00 94.75 493 PRO A CA 1
ATOM 4005 C C . PRO A 1 493 ? -14.876 11.624 12.640 1.00 94.75 493 PRO A C 1
ATOM 4007 O O . PRO A 1 493 ? -13.888 11.483 11.914 1.00 94.75 493 PRO A O 1
ATOM 4010 N N . ASN A 1 494 ? -16.118 11.582 12.164 1.00 96.81 494 ASN A N 1
ATOM 4011 C CA . ASN A 1 494 ? -16.422 11.627 10.742 1.00 96.81 494 ASN A CA 1
ATOM 4012 C C . ASN A 1 494 ? -16.644 13.075 10.308 1.00 96.81 494 ASN A C 1
ATOM 4014 O O . ASN A 1 494 ? -17.633 13.700 10.682 1.00 96.81 494 ASN A O 1
ATOM 4018 N N . ARG A 1 495 ? -15.735 13.600 9.495 1.00 94.56 495 ARG A N 1
ATOM 4019 C CA . ARG A 1 495 ? -15.788 14.963 8.957 1.00 94.56 495 ARG A CA 1
ATOM 4020 C C . ARG A 1 495 ? -16.358 15.024 7.541 1.00 94.56 495 ARG A C 1
ATOM 4022 O O . ARG A 1 495 ? -16.426 16.105 6.967 1.00 94.56 495 ARG A O 1
ATOM 4029 N N . GLY A 1 496 ? -16.746 13.884 6.964 1.00 93.94 496 GLY A N 1
ATOM 4030 C CA . GLY A 1 496 ? -17.215 13.819 5.579 1.00 93.94 496 GLY A CA 1
ATOM 4031 C C . GLY A 1 496 ? -16.139 14.215 4.564 1.00 93.94 496 GLY A C 1
ATOM 4032 O O . GLY A 1 496 ? -16.466 14.702 3.482 1.00 93.94 496 GLY A O 1
ATOM 4033 N N . THR A 1 497 ? -14.860 14.043 4.915 1.00 94.75 497 THR A N 1
ATOM 4034 C CA . THR A 1 497 ? -13.733 14.425 4.061 1.00 94.75 497 THR A CA 1
ATOM 4035 C C . THR A 1 497 ? -13.781 13.648 2.753 1.00 94.75 497 THR A C 1
ATOM 4037 O O . THR A 1 497 ? -13.858 12.418 2.747 1.00 94.75 497 THR A O 1
ATOM 4040 N N . GLN A 1 498 ? -13.703 14.358 1.632 1.00 93.88 498 GLN A N 1
ATOM 4041 C CA . GLN A 1 498 ? -13.589 13.731 0.321 1.00 93.88 498 GLN A CA 1
ATOM 4042 C C . GLN A 1 498 ? -12.149 13.273 0.084 1.00 93.88 498 GLN A C 1
ATOM 4044 O O . GLN A 1 498 ? -11.207 14.037 0.307 1.00 93.88 498 GLN A O 1
ATOM 4049 N N . LYS A 1 499 ? -11.981 12.029 -0.379 1.00 91.69 499 LYS A N 1
ATOM 4050 C CA . LYS A 1 499 ? -10.673 11.501 -0.777 1.00 91.69 499 LYS A CA 1
ATOM 4051 C C . LYS A 1 499 ? -10.130 12.338 -1.952 1.00 91.69 499 LYS A C 1
ATOM 4053 O O . LYS A 1 499 ? -10.833 12.434 -2.962 1.00 91.69 499 LYS A O 1
ATOM 4058 N N . PRO A 1 500 ? -8.911 12.905 -1.859 1.00 92.06 500 PRO A N 1
ATOM 4059 C CA . PRO A 1 500 ? -8.249 13.550 -2.987 1.00 92.06 500 PRO A CA 1
ATOM 4060 C C . PRO A 1 500 ? -8.166 12.612 -4.195 1.00 92.06 500 PRO A C 1
ATOM 4062 O O . PRO A 1 500 ? -7.931 11.415 -4.043 1.00 92.06 500 PRO A O 1
ATOM 4065 N N . GLN A 1 501 ? -8.376 13.161 -5.387 1.00 89.94 501 GLN A N 1
ATOM 4066 C CA . GLN A 1 501 ? -8.252 12.439 -6.651 1.00 89.94 501 GLN A CA 1
ATOM 4067 C C . GLN A 1 501 ? -7.082 13.026 -7.429 1.00 89.94 501 GLN A C 1
ATOM 4069 O O . GLN A 1 501 ? -6.976 14.247 -7.558 1.00 89.94 501 GLN A O 1
ATOM 4074 N N . PHE A 1 502 ? -6.222 12.160 -7.955 1.00 90.62 502 PHE A N 1
ATOM 4075 C CA . PHE A 1 502 ? -4.998 12.562 -8.633 1.00 90.62 502 PHE A CA 1
ATOM 4076 C C . PHE A 1 502 ? -5.027 12.082 -10.078 1.00 90.62 502 PHE A C 1
ATOM 4078 O O . PHE A 1 502 ? -4.900 10.893 -10.342 1.00 90.62 502 PHE A O 1
ATOM 4085 N N . THR A 1 503 ? -5.210 13.004 -11.020 1.00 89.25 503 THR A N 1
ATOM 4086 C CA . THR A 1 503 ? -5.412 12.679 -12.445 1.00 89.25 503 THR A CA 1
ATOM 4087 C C . THR A 1 503 ? -4.264 13.131 -13.347 1.00 89.25 503 THR A C 1
ATOM 4089 O O . THR A 1 503 ? -4.187 12.722 -14.506 1.00 89.25 503 THR A O 1
ATOM 4092 N N . GLU A 1 504 ? -3.356 13.959 -12.828 1.00 93.44 504 GLU A N 1
ATOM 4093 C CA . GLU A 1 504 ? -2.198 14.460 -13.565 1.00 93.44 504 GLU A CA 1
ATOM 4094 C C . GLU A 1 504 ? -1.200 13.330 -13.844 1.00 93.44 504 GLU A C 1
ATOM 4096 O O . GLU A 1 504 ? -0.597 12.757 -12.928 1.00 93.44 504 GLU A O 1
ATOM 4101 N N . LYS A 1 505 ? -1.011 13.022 -15.133 1.00 93.25 505 LYS A N 1
ATOM 4102 C CA . LYS A 1 505 ? -0.168 11.909 -15.582 1.00 93.25 505 LYS A CA 1
ATOM 4103 C C . LYS A 1 505 ? 1.296 12.126 -15.177 1.00 93.25 505 LYS A C 1
ATOM 4105 O O . LYS A 1 505 ? 1.816 13.227 -15.396 1.00 93.25 505 LYS A O 1
ATOM 4110 N N . PRO A 1 506 ? 1.984 11.087 -14.666 1.00 94.75 506 PRO A N 1
ATOM 4111 C CA . PRO A 1 506 ? 3.388 11.186 -14.272 1.00 94.75 506 PRO A CA 1
ATOM 4112 C C . PRO A 1 506 ? 4.304 11.408 -15.479 1.00 94.75 506 PRO A C 1
ATOM 4114 O O . PRO A 1 506 ? 5.260 12.173 -15.397 1.00 94.75 506 PRO A O 1
ATOM 4117 N N . PHE A 1 507 ? 3.978 10.814 -16.630 1.00 94.50 507 PHE A N 1
ATOM 4118 C CA . PHE A 1 507 ? 4.700 11.016 -17.882 1.00 94.50 507 PHE A CA 1
ATOM 4119 C C . PHE A 1 507 ? 3.788 11.611 -18.955 1.00 94.50 507 PHE A C 1
ATOM 4121 O O . PHE A 1 507 ? 2.589 11.349 -19.026 1.00 94.50 507 PHE A O 1
ATOM 4128 N N . THR A 1 508 ? 4.400 12.428 -19.800 1.00 91.56 508 THR A N 1
ATOM 4129 C CA . THR A 1 508 ? 3.816 13.050 -20.996 1.00 91.56 508 THR A CA 1
ATOM 4130 C C . THR A 1 508 ? 4.758 12.771 -22.163 1.00 91.56 508 THR A C 1
ATOM 4132 O O . THR A 1 508 ? 5.867 12.286 -21.934 1.00 91.56 508 THR A O 1
ATOM 4135 N N . ASP A 1 509 ? 4.379 13.131 -23.387 1.00 88.56 509 ASP A N 1
ATOM 4136 C CA . ASP A 1 509 ? 5.172 12.845 -24.594 1.00 88.56 509 ASP A CA 1
ATOM 4137 C C . ASP A 1 509 ? 6.623 13.353 -24.526 1.00 88.56 509 ASP A C 1
ATOM 4139 O O . ASP A 1 509 ? 7.505 12.763 -25.134 1.00 88.56 509 ASP A O 1
ATOM 4143 N N . ARG A 1 510 ? 6.905 14.405 -23.738 1.00 89.56 510 ARG A N 1
ATOM 4144 C CA . ARG A 1 510 ? 8.276 14.922 -23.543 1.00 89.56 510 ARG A CA 1
ATOM 4145 C C . ARG A 1 510 ? 9.172 14.011 -22.690 1.00 89.56 510 ARG A C 1
ATOM 4147 O O . ARG A 1 510 ? 10.386 14.170 -22.714 1.00 89.56 510 ARG A O 1
ATOM 4154 N N . HIS A 1 511 ? 8.568 13.161 -21.860 1.00 93.31 511 HIS A N 1
ATOM 4155 C CA . HIS A 1 511 ? 9.267 12.262 -20.937 1.00 93.31 511 HIS A CA 1
ATOM 4156 C C . HIS A 1 511 ? 9.452 10.872 -21.557 1.00 93.31 511 HIS A C 1
ATOM 4158 O O . HIS A 1 511 ? 10.439 10.194 -21.281 1.00 93.31 511 HIS A O 1
ATOM 4164 N N . LEU A 1 512 ? 8.504 10.443 -22.391 1.00 93.06 512 LEU A N 1
ATOM 4165 C CA . LEU A 1 512 ? 8.602 9.202 -23.156 1.00 93.06 512 LEU A CA 1
ATOM 4166 C C . LEU A 1 512 ? 9.656 9.345 -24.258 1.00 93.06 512 LEU A C 1
ATOM 4168 O O . LEU A 1 512 ? 9.977 10.451 -24.686 1.00 93.06 512 LEU A O 1
ATOM 4172 N N . GLY A 1 513 ? 10.232 8.230 -24.703 1.00 91.88 513 GLY A N 1
ATOM 4173 C CA . GLY A 1 513 ? 11.301 8.282 -25.699 1.00 91.88 513 GLY A CA 1
ATOM 4174 C C . GLY A 1 513 ? 12.635 8.785 -25.128 1.00 91.88 513 GLY A C 1
ATOM 4175 O O . GLY A 1 513 ? 13.497 9.231 -25.884 1.00 91.88 513 GLY A O 1
ATOM 4176 N N . THR A 1 514 ? 12.817 8.748 -23.804 1.00 94.56 514 THR A N 1
ATOM 4177 C CA . THR A 1 514 ? 14.042 9.199 -23.128 1.00 94.56 514 THR A CA 1
ATOM 4178 C C . THR A 1 514 ? 14.786 8.047 -22.458 1.00 94.56 514 THR A C 1
ATOM 4180 O O . THR A 1 514 ? 14.210 7.010 -22.115 1.00 94.56 514 THR A O 1
ATOM 4183 N N . ARG A 1 515 ? 16.096 8.235 -22.282 1.00 95.44 515 ARG A N 1
ATOM 4184 C CA . ARG A 1 515 ? 17.000 7.356 -21.547 1.00 95.44 515 ARG A CA 1
ATOM 4185 C C . ARG A 1 515 ? 17.611 8.104 -20.368 1.00 95.44 515 ARG A C 1
ATOM 4187 O O . ARG A 1 515 ? 18.290 9.113 -20.549 1.00 95.44 515 ARG A O 1
ATOM 4194 N N . CYS A 1 516 ? 17.406 7.573 -19.170 1.00 96.38 516 CYS A N 1
ATOM 4195 C CA . CYS A 1 516 ? 18.026 8.020 -17.936 1.00 96.38 516 CYS A CA 1
ATOM 4196 C C . CYS A 1 516 ? 19.130 7.041 -17.518 1.00 96.38 516 CYS A C 1
ATOM 4198 O O . CYS A 1 516 ? 18.882 5.869 -17.231 1.00 96.38 516 CYS A O 1
ATOM 4200 N N . TRP A 1 517 ? 20.365 7.524 -17.459 1.00 97.06 517 TRP A N 1
ATOM 4201 C CA . TRP A 1 517 ? 21.474 6.804 -16.852 1.00 97.06 517 TRP A CA 1
ATOM 4202 C C . TRP A 1 517 ? 21.606 7.178 -15.388 1.00 97.06 517 TRP A C 1
ATOM 4204 O O . TRP A 1 517 ? 21.721 8.358 -15.077 1.00 97.06 517 TRP A O 1
ATOM 4214 N N . TYR A 1 518 ? 21.705 6.184 -14.513 1.00 96.44 518 TYR A N 1
ATOM 4215 C CA . TYR A 1 518 ? 21.932 6.356 -13.084 1.00 96.44 518 TYR A CA 1
ATOM 4216 C C . TYR A 1 518 ? 23.302 5.803 -12.682 1.00 96.44 518 TYR A C 1
ATOM 4218 O O . TYR A 1 518 ? 23.635 4.652 -12.997 1.00 96.44 518 TYR A O 1
ATOM 4226 N N . LYS A 1 519 ? 24.090 6.591 -11.943 1.00 96.00 519 LYS A N 1
ATOM 4227 C CA . LYS A 1 519 ? 25.393 6.155 -11.436 1.00 96.00 519 LYS A CA 1
ATOM 4228 C C . LYS A 1 519 ? 25.229 5.209 -10.249 1.00 96.00 519 LYS A C 1
ATOM 4230 O O . LYS A 1 519 ? 25.076 5.626 -9.103 1.00 96.00 519 LYS A O 1
ATOM 4235 N N . SER A 1 520 ? 25.320 3.914 -10.525 1.00 93.81 520 SER A N 1
ATOM 4236 C CA . SER A 1 520 ? 25.232 2.873 -9.502 1.00 93.81 520 SER A CA 1
ATOM 4237 C C . SER A 1 520 ? 26.506 2.782 -8.660 1.00 93.81 520 SER A C 1
ATOM 4239 O O . SER A 1 520 ? 27.625 2.834 -9.174 1.00 93.81 520 SER A O 1
ATOM 4241 N N . ALA A 1 521 ? 26.348 2.571 -7.352 1.00 90.62 521 ALA A N 1
ATOM 4242 C CA . ALA A 1 521 ? 27.455 2.164 -6.486 1.00 90.62 521 ALA A CA 1
ATOM 4243 C C . ALA A 1 521 ? 27.759 0.656 -6.614 1.00 90.62 521 ALA A C 1
ATOM 4245 O O . ALA A 1 521 ? 28.891 0.216 -6.361 1.00 90.62 521 ALA A O 1
ATOM 4246 N N . LYS A 1 522 ? 26.757 -0.138 -7.018 1.00 90.69 522 LYS A N 1
ATOM 4247 C CA . LYS A 1 522 ? 26.851 -1.589 -7.207 1.00 90.69 522 LYS A CA 1
ATOM 4248 C C . LYS A 1 522 ? 27.558 -1.917 -8.523 1.00 90.69 522 LYS A C 1
ATOM 4250 O O . LYS A 1 522 ? 27.568 -1.142 -9.469 1.00 90.69 522 LYS A O 1
ATOM 4255 N N . ASN A 1 523 ? 28.161 -3.104 -8.588 1.00 88.69 523 ASN A N 1
ATOM 4256 C CA . ASN A 1 523 ? 28.782 -3.596 -9.825 1.00 88.69 523 ASN A CA 1
ATOM 4257 C C . ASN A 1 523 ? 27.760 -4.218 -10.795 1.00 88.69 523 ASN A C 1
ATOM 4259 O O . ASN A 1 523 ? 28.098 -4.474 -11.945 1.00 88.69 523 ASN A O 1
ATOM 4263 N N . SER A 1 524 ? 26.539 -4.500 -10.335 1.00 91.31 524 SER A N 1
ATOM 4264 C CA . SER A 1 524 ? 25.456 -5.010 -11.175 1.00 91.31 524 SER A CA 1
ATOM 4265 C C . SER A 1 524 ? 24.889 -3.896 -12.049 1.00 91.31 524 SER A C 1
ATOM 4267 O O . SER A 1 524 ? 24.560 -2.831 -11.530 1.00 91.31 524 SER A O 1
ATOM 4269 N N . THR A 1 525 ? 24.700 -4.167 -13.336 1.00 95.81 525 THR A N 1
ATOM 4270 C CA . THR A 1 525 ? 23.986 -3.266 -14.244 1.00 95.81 525 THR A CA 1
ATOM 4271 C C . THR A 1 525 ? 22.523 -3.677 -14.331 1.00 95.81 525 THR A C 1
ATOM 4273 O O . THR A 1 525 ? 22.229 -4.838 -14.619 1.00 95.81 525 THR A O 1
ATOM 4276 N N . LYS A 1 526 ? 21.608 -2.733 -14.104 1.00 96.44 526 LYS A N 1
ATOM 4277 C CA . LYS A 1 526 ? 20.163 -2.948 -14.242 1.00 96.44 526 LYS A CA 1
ATOM 4278 C C . LYS A 1 526 ? 19.630 -2.066 -15.365 1.00 96.44 526 LYS A C 1
ATOM 4280 O O . LYS A 1 526 ? 19.949 -0.885 -15.415 1.00 96.44 526 LYS A O 1
ATOM 4285 N N . MET A 1 527 ? 18.806 -2.625 -16.239 1.00 97.69 527 MET A N 1
ATOM 4286 C CA . MET A 1 527 ? 18.059 -1.897 -17.263 1.00 97.69 527 MET A CA 1
ATOM 4287 C C . MET A 1 527 ? 16.569 -2.068 -16.994 1.00 97.69 527 MET A C 1
ATOM 4289 O O . MET A 1 527 ? 16.121 -3.171 -16.704 1.00 97.69 527 MET A O 1
ATOM 4293 N N . THR A 1 528 ? 15.807 -0.982 -17.057 1.00 97.94 528 THR A N 1
ATOM 4294 C CA . THR A 1 528 ? 14.360 -0.981 -16.831 1.00 97.94 528 THR A CA 1
ATOM 4295 C C . THR A 1 528 ? 13.671 -0.227 -17.957 1.00 97.94 528 THR A C 1
ATOM 4297 O O . THR A 1 528 ? 13.999 0.931 -18.204 1.00 97.94 528 THR A O 1
ATOM 4300 N N . LEU A 1 529 ? 12.731 -0.880 -18.635 1.00 97.88 529 LEU A N 1
ATOM 4301 C CA . LEU A 1 529 ? 11.809 -0.244 -19.572 1.00 97.88 529 LEU A CA 1
ATOM 4302 C C . LEU A 1 529 ? 10.502 -0.002 -18.819 1.00 97.88 529 LEU A C 1
ATOM 4304 O O . LEU A 1 529 ? 9.851 -0.966 -18.418 1.00 97.88 529 LEU A O 1
ATOM 4308 N N . THR A 1 530 ? 10.144 1.262 -18.614 1.00 97.50 530 THR A N 1
ATOM 4309 C CA . THR A 1 530 ? 8.938 1.671 -17.884 1.00 97.50 530 THR A CA 1
ATOM 4310 C C . THR A 1 530 ? 7.889 2.171 -18.869 1.00 97.50 530 THR A C 1
ATOM 4312 O O . THR A 1 530 ? 8.122 3.158 -19.568 1.00 97.50 530 THR A O 1
ATOM 4315 N N . PHE A 1 531 ? 6.733 1.512 -18.903 1.00 96.75 531 PHE A N 1
ATOM 4316 C CA . PHE A 1 531 ? 5.598 1.856 -19.755 1.00 96.75 531 PHE A CA 1
ATOM 4317 C C . PHE A 1 531 ? 4.459 2.406 -18.887 1.00 96.75 531 PHE A C 1
ATOM 4319 O O . PHE A 1 531 ? 3.988 1.681 -18.004 1.00 96.75 531 PHE A O 1
ATOM 4326 N N . PRO A 1 532 ? 3.978 3.643 -19.108 1.00 95.31 532 PRO A N 1
ATOM 4327 C CA . PRO A 1 532 ? 2.722 4.072 -18.514 1.00 95.31 532 PRO A CA 1
ATOM 4328 C C . PRO A 1 532 ? 1.570 3.293 -19.152 1.00 95.31 532 PRO A C 1
ATOM 4330 O O . PRO A 1 532 ? 1.417 3.274 -20.378 1.00 95.31 532 PRO A O 1
ATOM 4333 N N . ILE A 1 533 ? 0.768 2.652 -18.310 1.00 93.69 533 ILE A N 1
ATOM 4334 C CA . ILE A 1 533 ? -0.389 1.857 -18.711 1.00 93.69 533 ILE A CA 1
ATOM 4335 C C . ILE A 1 533 ? -1.653 2.346 -18.004 1.00 93.69 533 ILE A C 1
ATOM 4337 O O . ILE A 1 533 ? -1.591 3.050 -16.995 1.00 93.69 533 ILE A O 1
ATOM 4341 N N . GLU A 1 534 ? -2.814 1.970 -18.536 1.00 89.81 534 GLU A N 1
ATOM 4342 C CA . GLU A 1 534 ? -4.076 2.159 -17.820 1.00 89.81 534 GLU A CA 1
ATOM 4343 C C . GLU A 1 534 ? -4.086 1.325 -16.537 1.00 89.81 534 GLU A C 1
ATOM 4345 O O . GLU A 1 534 ? -3.567 0.203 -16.518 1.00 89.81 534 GLU A O 1
ATOM 4350 N N . SER A 1 535 ? -4.681 1.870 -15.474 1.00 86.75 535 SER A N 1
ATOM 4351 C CA . SER A 1 535 ? -4.658 1.213 -14.168 1.00 86.75 535 SER A CA 1
ATOM 4352 C C . SER A 1 535 ? -5.289 -0.181 -14.209 1.00 86.75 535 SER A C 1
ATOM 4354 O O . SER A 1 535 ? -6.426 -0.366 -14.649 1.00 86.75 535 SER A O 1
ATOM 4356 N N . GLN A 1 536 ? -4.530 -1.171 -13.746 1.00 82.31 536 GLN A N 1
ATOM 4357 C CA . GLN A 1 536 ? -4.915 -2.580 -13.709 1.00 82.31 536 GLN A CA 1
ATOM 4358 C C . GLN A 1 536 ? -5.723 -2.921 -12.457 1.00 82.31 536 GLN A C 1
ATOM 4360 O O . GLN A 1 536 ? -6.392 -3.952 -12.427 1.00 82.31 536 GLN A O 1
ATOM 4365 N N . ASP A 1 537 ? -5.715 -2.041 -11.456 1.00 78.62 537 ASP A N 1
ATOM 4366 C CA . ASP A 1 537 ? -6.411 -2.213 -10.183 1.00 78.62 537 ASP A CA 1
ATOM 4367 C C . ASP A 1 537 ? -7.926 -2.431 -10.391 1.00 78.62 537 ASP A C 1
ATOM 4369 O O . ASP A 1 537 ? -8.492 -3.409 -9.910 1.00 78.62 537 ASP A O 1
ATOM 4373 N N . ILE A 1 538 ? -8.593 -1.622 -11.224 1.00 76.50 538 ILE A N 1
ATOM 4374 C CA . ILE A 1 538 ? -10.024 -1.825 -11.548 1.00 76.50 538 ILE A CA 1
ATOM 4375 C C . ILE A 1 538 ? -10.288 -3.093 -12.379 1.00 76.50 538 ILE A C 1
ATOM 4377 O O . ILE A 1 538 ? -11.425 -3.554 -12.477 1.00 76.50 538 ILE A O 1
ATOM 4381 N N . LEU A 1 539 ? -9.245 -3.659 -12.989 1.00 80.06 539 LEU A N 1
ATOM 4382 C CA . LEU A 1 539 ? -9.288 -4.863 -13.817 1.00 80.06 539 LEU A CA 1
ATOM 4383 C C . LEU A 1 539 ? -8.798 -6.101 -13.053 1.00 80.06 539 LEU A C 1
ATOM 4385 O O . LEU A 1 539 ? -8.497 -7.116 -13.685 1.00 80.06 539 LEU A O 1
ATOM 4389 N N . TYR A 1 540 ? -8.736 -6.038 -11.716 1.00 81.12 540 TYR A N 1
ATOM 4390 C CA . TYR A 1 540 ? -8.084 -7.047 -10.879 1.00 81.12 540 TYR A CA 1
ATOM 4391 C C . TYR A 1 540 ? -8.519 -8.488 -11.184 1.00 81.12 540 TYR A C 1
ATOM 4393 O O . TYR A 1 540 ? -7.679 -9.375 -11.206 1.00 81.12 540 TYR A O 1
ATOM 4401 N N . LYS A 1 541 ? -9.798 -8.734 -11.512 1.00 81.25 541 LYS A N 1
ATOM 4402 C CA . LYS A 1 541 ? -10.320 -10.075 -11.851 1.00 81.25 541 LYS A CA 1
ATOM 4403 C C . LYS A 1 541 ? -9.763 -10.681 -13.136 1.00 81.25 541 LYS A C 1
ATOM 4405 O O . LYS A 1 541 ? -9.834 -11.903 -13.306 1.00 81.25 541 LYS A O 1
ATOM 4410 N N . ARG A 1 542 ? -9.288 -9.829 -14.045 1.00 80.69 542 ARG A N 1
ATOM 4411 C CA . ARG A 1 542 ? -8.821 -10.178 -15.392 1.00 80.69 542 ARG A CA 1
ATOM 4412 C C . ARG A 1 542 ? -7.315 -10.396 -15.423 1.00 80.69 542 ARG A C 1
ATOM 4414 O O . ARG A 1 542 ? -6.846 -11.201 -16.218 1.00 80.69 542 ARG A O 1
ATOM 4421 N N . SER A 1 543 ? -6.572 -9.687 -14.566 1.00 77.31 543 SER A N 1
ATOM 4422 C CA . SER A 1 543 ? -5.125 -9.842 -14.366 1.00 77.31 543 SER A CA 1
ATOM 4423 C C . SER A 1 543 ? -4.305 -9.944 -15.661 1.00 77.31 543 SER A C 1
ATOM 4425 O O . SER A 1 543 ? -3.387 -10.759 -15.779 1.00 77.31 543 SER A O 1
ATOM 4427 N N . SER A 1 544 ? -4.599 -9.082 -16.642 1.00 86.56 544 SER A N 1
ATOM 4428 C CA . SER A 1 544 ? -3.887 -9.030 -17.929 1.00 86.56 544 SER A CA 1
ATOM 4429 C C . SER A 1 544 ? -2.368 -8.929 -17.758 1.00 86.56 544 SER A C 1
ATOM 4431 O O . SER A 1 544 ? -1.609 -9.502 -18.542 1.00 86.56 544 SER A O 1
ATOM 4433 N N . PHE A 1 545 ? -1.908 -8.245 -16.707 1.00 87.00 545 PHE A N 1
ATOM 4434 C CA . PHE A 1 545 ? -0.486 -8.123 -16.418 1.00 87.00 545 PHE A CA 1
ATOM 4435 C C . PHE A 1 545 ? 0.162 -9.440 -15.969 1.00 87.00 545 PHE A C 1
ATOM 4437 O O . PHE A 1 545 ? 1.278 -9.710 -16.397 1.00 87.00 545 PHE A O 1
ATOM 4444 N N . ILE A 1 546 ? -0.517 -10.284 -15.176 1.00 85.81 546 ILE A N 1
ATOM 4445 C CA . ILE A 1 546 ? 0.010 -11.597 -14.752 1.00 85.81 546 ILE A CA 1
ATOM 4446 C C . ILE A 1 546 ? 0.180 -12.502 -15.978 1.00 85.81 546 ILE A C 1
ATOM 4448 O O . ILE A 1 546 ? 1.183 -13.208 -16.102 1.00 85.81 546 ILE A O 1
ATOM 4452 N N . TYR A 1 547 ? -0.759 -12.424 -16.927 1.00 90.56 547 TYR A N 1
ATOM 4453 C CA . TYR A 1 547 ? -0.659 -13.130 -18.203 1.00 90.56 547 TYR A CA 1
ATOM 4454 C C . TYR A 1 547 ? 0.593 -12.705 -18.994 1.00 90.56 547 TYR A C 1
ATOM 4456 O O . TYR A 1 547 ? 1.361 -13.556 -19.446 1.00 90.56 547 TYR A O 1
ATOM 4464 N N . LEU A 1 548 ? 0.834 -11.396 -19.145 1.00 92.12 548 LEU A N 1
ATOM 4465 C CA . LEU A 1 548 ? 2.014 -10.894 -19.862 1.00 92.12 548 LEU A CA 1
ATOM 4466 C C . LEU A 1 548 ? 3.322 -11.153 -19.106 1.00 92.12 548 LEU A C 1
ATOM 4468 O O . LEU A 1 548 ? 4.305 -11.547 -19.732 1.00 92.12 548 LEU A O 1
ATOM 4472 N N . ARG A 1 549 ? 3.325 -10.997 -17.777 1.00 91.31 549 ARG A N 1
ATOM 4473 C CA . ARG A 1 549 ? 4.432 -11.363 -16.881 1.00 91.31 549 ARG A CA 1
ATOM 4474 C C . ARG A 1 549 ? 4.886 -12.790 -17.151 1.00 91.31 549 ARG A C 1
ATOM 4476 O O . ARG A 1 549 ? 6.059 -13.010 -17.440 1.00 91.31 549 ARG A O 1
ATOM 4483 N N . TYR A 1 550 ? 3.951 -13.744 -17.143 1.00 91.00 550 TYR A N 1
ATOM 4484 C CA . TYR A 1 550 ? 4.255 -15.147 -17.413 1.00 91.00 550 TYR A CA 1
ATOM 4485 C C . TYR A 1 550 ? 4.960 -15.335 -18.760 1.00 91.00 550 TYR A C 1
ATOM 4487 O O . TYR A 1 550 ? 5.985 -16.007 -18.826 1.00 91.00 550 TYR A O 1
ATOM 4495 N N . LEU A 1 551 ? 4.448 -14.718 -19.829 1.00 92.06 551 LEU A N 1
ATOM 4496 C CA . LEU A 1 551 ? 5.018 -14.855 -21.172 1.00 92.06 551 LEU A CA 1
ATOM 4497 C C . LEU A 1 551 ? 6.389 -14.189 -21.327 1.00 92.06 551 LEU A C 1
ATOM 4499 O O . LEU A 1 551 ? 7.217 -14.692 -22.087 1.00 92.06 551 LEU A O 1
ATOM 4503 N N . LEU A 1 552 ? 6.627 -13.066 -20.650 1.00 93.50 552 LEU A N 1
ATOM 4504 C CA . LEU A 1 552 ? 7.891 -12.327 -20.712 1.00 93.50 552 LEU A CA 1
ATOM 4505 C C . LEU A 1 552 ? 8.991 -12.990 -19.876 1.00 93.50 552 LEU A C 1
ATOM 4507 O O . LEU A 1 552 ? 10.152 -12.994 -20.282 1.00 93.50 552 LEU A O 1
ATOM 4511 N N . GLU A 1 553 ? 8.626 -13.575 -18.737 1.00 93.25 553 GLU A N 1
ATOM 4512 C CA . GLU A 1 553 ? 9.567 -14.187 -17.793 1.00 93.25 553 GLU A CA 1
ATOM 4513 C C . GLU A 1 553 ? 9.785 -15.685 -18.016 1.00 93.25 553 GLU A C 1
ATOM 4515 O O . GLU A 1 553 ? 10.662 -16.283 -17.387 1.00 93.25 553 GLU A O 1
ATOM 4520 N N . HIS A 1 554 ? 9.007 -16.314 -18.901 1.00 88.25 554 HIS A N 1
ATOM 4521 C CA . HIS A 1 554 ? 9.088 -17.753 -19.105 1.00 88.25 554 HIS A CA 1
ATOM 4522 C C . HIS A 1 554 ? 10.495 -18.201 -19.518 1.00 88.25 554 HIS A C 1
ATOM 4524 O O . HIS A 1 554 ? 11.128 -17.589 -20.378 1.00 88.25 554 HIS A O 1
ATOM 4530 N N . GLN A 1 555 ? 10.966 -19.321 -18.967 1.00 88.50 555 GLN A N 1
ATOM 4531 C CA . GLN A 1 555 ? 12.342 -19.806 -19.156 1.00 88.50 555 GLN A CA 1
ATOM 4532 C C . GLN A 1 555 ? 12.448 -21.060 -20.039 1.00 88.50 555 GLN A C 1
ATOM 4534 O O . GLN A 1 555 ? 13.483 -21.722 -20.057 1.00 88.50 555 GLN A O 1
ATOM 4539 N N . SER A 1 556 ? 11.389 -21.429 -20.765 1.00 83.50 556 SER A N 1
ATOM 4540 C CA . SER A 1 556 ? 11.465 -22.549 -21.713 1.00 83.50 556 SER A CA 1
ATOM 4541 C C . SER A 1 556 ? 12.426 -22.274 -22.864 1.00 83.50 556 SER A C 1
ATOM 4543 O O . SER A 1 556 ? 12.689 -21.131 -23.228 1.00 83.50 556 SER A O 1
ATOM 4545 N N . SER A 1 557 ? 12.854 -23.341 -23.537 1.00 82.69 557 SER A N 1
ATOM 4546 C CA . SER A 1 557 ? 13.558 -23.233 -24.813 1.00 82.69 557 SER A CA 1
ATOM 4547 C C . SER A 1 557 ? 12.806 -22.322 -25.792 1.00 82.69 557 SER A C 1
ATOM 4549 O O . SER A 1 557 ? 11.581 -22.411 -25.919 1.00 82.69 557 SER A O 1
ATOM 4551 N N . ASN A 1 558 ? 13.548 -21.468 -26.497 1.00 81.50 558 ASN A N 1
ATOM 4552 C CA . ASN A 1 558 ? 13.037 -20.457 -27.437 1.00 81.50 558 ASN A CA 1
ATOM 4553 C C . ASN A 1 558 ? 12.183 -19.330 -26.815 1.00 81.50 558 ASN A C 1
ATOM 4555 O O . ASN A 1 558 ? 11.581 -18.556 -27.561 1.00 81.50 558 ASN A O 1
ATOM 4559 N N . SER A 1 559 ? 12.127 -19.206 -25.482 1.00 89.44 559 SER A N 1
ATOM 4560 C CA . SER A 1 559 ? 11.541 -18.029 -24.830 1.00 89.44 559 SER A CA 1
ATOM 4561 C C . SER A 1 559 ? 12.435 -16.793 -24.970 1.00 89.44 559 SER A C 1
ATOM 4563 O O . SER A 1 559 ? 13.625 -16.905 -25.285 1.00 89.44 559 SER A O 1
ATOM 4565 N N . LEU A 1 560 ? 11.878 -15.613 -24.667 1.00 93.25 560 LEU A N 1
ATOM 4566 C CA . LEU A 1 560 ? 12.644 -14.368 -24.591 1.00 93.25 560 LEU A CA 1
ATOM 4567 C C . LEU A 1 560 ? 13.825 -14.501 -23.620 1.00 93.25 560 LEU A C 1
ATOM 4569 O O . LEU A 1 560 ? 14.959 -14.217 -23.999 1.00 93.25 560 LEU A O 1
ATOM 4573 N N . TYR A 1 561 ? 13.584 -14.995 -22.399 1.00 93.81 561 TYR A N 1
ATOM 4574 C CA . TYR A 1 561 ? 14.653 -15.217 -21.424 1.00 93.81 561 TYR A CA 1
ATOM 4575 C C . TYR A 1 561 ? 15.759 -16.121 -21.979 1.00 93.81 561 TYR A C 1
ATOM 4577 O O . TYR A 1 561 ? 16.929 -15.743 -21.930 1.00 93.81 561 TYR A O 1
ATOM 4585 N N . ASN A 1 562 ? 15.398 -17.286 -22.533 1.00 92.81 562 ASN A N 1
ATOM 4586 C CA . ASN A 1 562 ? 16.377 -18.244 -23.047 1.00 92.81 562 ASN A CA 1
ATOM 4587 C C . ASN A 1 562 ? 17.227 -17.623 -24.162 1.00 92.81 562 ASN A C 1
ATOM 4589 O O . ASN A 1 562 ? 18.449 -17.719 -24.124 1.00 92.81 562 ASN A O 1
ATOM 4593 N N . PHE A 1 563 ? 16.595 -16.927 -25.112 1.00 93.56 563 PHE A N 1
ATOM 4594 C CA . PHE A 1 563 ? 17.296 -16.268 -26.214 1.00 93.56 563 PHE A CA 1
ATOM 4595 C C . PHE A 1 563 ? 18.283 -15.196 -25.724 1.00 93.56 563 PHE A C 1
ATOM 4597 O O . PHE A 1 563 ? 19.453 -15.196 -26.112 1.00 93.56 563 PHE A O 1
ATOM 4604 N N . LEU A 1 564 ? 17.835 -14.294 -24.842 1.00 95.62 564 LEU A N 1
ATOM 4605 C CA . LEU A 1 564 ? 18.681 -13.224 -24.302 1.00 95.62 564 LEU A CA 1
ATOM 4606 C C . LEU A 1 564 ? 19.816 -13.784 -23.422 1.00 95.62 564 LEU A C 1
ATOM 4608 O O . LEU A 1 564 ? 20.926 -13.244 -23.409 1.00 95.62 564 LEU A O 1
ATOM 4612 N N . SER A 1 565 ? 19.555 -14.875 -22.697 1.00 95.31 565 SER A N 1
ATOM 4613 C CA . SER A 1 565 ? 20.545 -15.555 -21.859 1.00 95.31 565 SER A CA 1
ATOM 4614 C C . SER A 1 565 ? 21.604 -16.285 -22.695 1.00 95.31 565 SER A C 1
ATOM 4616 O O . SER A 1 565 ? 22.795 -16.101 -22.450 1.00 95.31 565 SER A O 1
ATOM 4618 N N . GLU A 1 566 ? 21.214 -17.023 -23.743 1.00 94.94 566 GLU A N 1
ATOM 4619 C CA . GLU A 1 566 ? 22.140 -17.714 -24.661 1.00 94.94 566 GLU A CA 1
ATOM 4620 C C . GLU A 1 566 ? 23.049 -16.742 -25.427 1.00 94.94 566 GLU A C 1
ATOM 4622 O O . GLU A 1 566 ? 24.225 -17.027 -25.660 1.00 94.94 566 GLU A O 1
ATOM 4627 N N . LYS A 1 567 ? 22.542 -15.550 -25.768 1.00 95.56 567 LYS A N 1
ATOM 4628 C CA . LYS A 1 567 ? 23.356 -14.455 -26.326 1.00 95.56 567 LYS A CA 1
ATOM 4629 C C . LYS A 1 567 ? 24.393 -13.910 -25.338 1.00 95.56 567 LYS A C 1
ATOM 4631 O O . LYS A 1 567 ? 25.328 -13.213 -25.753 1.00 95.56 567 LYS A O 1
ATOM 4636 N N . GLY A 1 568 ? 24.245 -14.238 -24.055 1.00 97.38 568 GLY A N 1
ATOM 4637 C CA . GLY A 1 568 ? 25.063 -13.748 -22.958 1.00 97.38 568 GLY A CA 1
ATOM 4638 C C . GLY A 1 568 ? 24.749 -12.303 -22.596 1.00 97.38 568 GLY A C 1
ATOM 4639 O O . GLY A 1 568 ? 25.642 -11.619 -22.108 1.00 97.38 568 GLY A O 1
ATOM 4640 N N . TRP A 1 569 ? 23.537 -11.809 -22.871 1.00 98.19 569 TRP A N 1
ATOM 4641 C CA . TRP A 1 569 ? 23.159 -10.412 -22.635 1.00 98.19 569 TRP A CA 1
ATOM 4642 C C . TRP A 1 569 ? 22.612 -10.165 -21.230 1.00 98.19 569 TRP A C 1
ATOM 4644 O O . TRP A 1 569 ? 22.925 -9.143 -20.617 1.00 98.19 569 TRP A O 1
ATOM 4654 N N . ILE A 1 570 ? 21.831 -11.101 -20.692 1.00 97.81 570 ILE A N 1
ATOM 4655 C CA . ILE A 1 570 ? 21.166 -10.938 -19.394 1.00 97.81 570 ILE A CA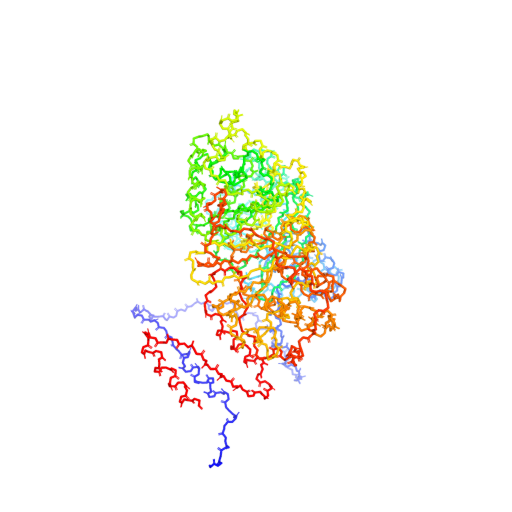 1
ATOM 4656 C C . ILE A 1 570 ? 21.527 -12.050 -18.413 1.00 97.81 570 ILE A C 1
ATOM 4658 O O . ILE A 1 570 ? 21.834 -13.177 -18.799 1.00 97.81 570 ILE A O 1
ATOM 4662 N N . LEU A 1 571 ? 21.438 -11.719 -17.129 1.00 96.38 571 LEU A N 1
ATOM 4663 C CA . LEU A 1 571 ? 21.464 -12.657 -16.010 1.00 96.38 571 LEU A CA 1
ATOM 4664 C C . LEU A 1 571 ? 20.039 -13.013 -15.563 1.00 96.38 571 LEU A C 1
ATOM 4666 O O . LEU A 1 571 ? 19.759 -14.165 -15.235 1.00 96.38 571 LEU A O 1
ATOM 4670 N N . SER A 1 572 ? 19.132 -12.035 -15.577 1.00 96.25 572 SER A N 1
ATOM 4671 C CA . SER A 1 572 ? 17.720 -12.219 -15.239 1.00 96.25 572 SER A CA 1
ATOM 4672 C C . SER A 1 572 ? 16.830 -11.221 -15.975 1.00 96.25 572 SER A C 1
ATOM 4674 O O . SER A 1 572 ? 17.277 -10.132 -16.344 1.00 96.25 572 SER A O 1
ATOM 4676 N N . ILE A 1 573 ? 15.566 -11.607 -16.152 1.00 96.56 573 ILE A N 1
ATOM 4677 C CA . ILE A 1 573 ? 14.456 -10.747 -16.566 1.00 96.56 573 ILE A CA 1
ATOM 4678 C C . ILE A 1 573 ? 13.336 -10.889 -15.533 1.00 96.56 573 ILE A C 1
ATOM 4680 O O . ILE A 1 573 ? 13.105 -11.988 -15.029 1.00 96.56 573 ILE A O 1
ATOM 4684 N N . SER A 1 574 ? 12.675 -9.790 -15.204 1.00 96.31 574 SER A N 1
ATOM 4685 C CA . SER A 1 574 ? 11.479 -9.758 -14.368 1.00 96.31 574 SER A CA 1
ATOM 4686 C C . SER A 1 574 ? 10.568 -8.615 -14.804 1.00 96.31 574 SER A C 1
ATOM 4688 O O . SER A 1 574 ? 10.982 -7.713 -15.533 1.00 96.31 574 SER A O 1
ATOM 4690 N N . THR A 1 575 ? 9.330 -8.634 -14.341 1.00 94.75 575 THR A N 1
ATOM 4691 C CA . THR A 1 575 ? 8.301 -7.658 -14.662 1.00 94.75 575 THR A CA 1
ATOM 4692 C C . THR A 1 575 ? 7.565 -7.218 -13.415 1.00 94.75 575 THR A C 1
ATOM 4694 O O . THR A 1 575 ? 7.314 -7.999 -12.494 1.00 94.75 575 THR A O 1
ATOM 4697 N N . ASP A 1 576 ? 7.189 -5.953 -13.401 1.00 91.38 576 ASP A N 1
ATOM 4698 C CA . ASP A 1 576 ? 6.527 -5.334 -12.265 1.00 91.38 576 ASP A CA 1
ATOM 4699 C C . ASP A 1 576 ? 5.365 -4.459 -12.732 1.00 91.38 576 ASP A C 1
ATOM 4701 O O . ASP A 1 576 ? 5.408 -3.919 -13.841 1.00 91.38 576 ASP A O 1
ATOM 4705 N N . VAL A 1 577 ? 4.331 -4.358 -11.898 1.00 90.50 577 VAL A N 1
ATOM 4706 C CA . VAL A 1 577 ? 3.221 -3.426 -12.095 1.00 90.50 577 VAL A CA 1
ATOM 4707 C C . VAL A 1 577 ? 3.035 -2.620 -10.829 1.00 90.50 577 VAL A C 1
ATOM 4709 O O . VAL A 1 577 ? 2.710 -3.160 -9.777 1.00 90.50 577 VAL A O 1
ATOM 4712 N N . GLU A 1 578 ? 3.213 -1.313 -10.958 1.00 89.94 578 GLU A N 1
ATOM 4713 C CA . GLU A 1 578 ? 3.166 -0.382 -9.842 1.00 89.94 578 GLU A CA 1
ATOM 4714 C C . GLU A 1 578 ? 2.008 0.599 -10.037 1.00 89.94 578 GLU A C 1
ATOM 4716 O O . GLU A 1 578 ? 1.948 1.293 -11.053 1.00 89.94 578 GLU A O 1
ATOM 4721 N N . TYR A 1 579 ? 1.097 0.678 -9.064 1.00 87.62 579 TYR A N 1
ATOM 4722 C CA . TYR A 1 579 ? 0.085 1.735 -9.028 1.00 87.62 579 TYR A CA 1
ATOM 4723 C C . TYR A 1 579 ? 0.759 3.080 -8.750 1.00 87.62 579 TYR A C 1
ATOM 4725 O O . TYR A 1 579 ? 1.446 3.227 -7.735 1.00 87.62 579 TYR A O 1
ATOM 4733 N N . ILE A 1 580 ? 0.534 4.064 -9.623 1.00 90.81 580 ILE A N 1
ATOM 4734 C CA . ILE A 1 580 ? 1.155 5.385 -9.503 1.00 90.81 580 ILE A CA 1
ATOM 4735 C C . ILE A 1 580 ? 0.135 6.412 -9.038 1.00 90.81 580 ILE A C 1
ATOM 4737 O O . ILE A 1 580 ? 0.224 6.894 -7.917 1.00 90.81 580 ILE A O 1
ATOM 4741 N N . VAL A 1 581 ? -0.840 6.739 -9.881 1.00 86.06 581 VAL A N 1
ATOM 4742 C CA . VAL A 1 581 ? -1.907 7.717 -9.613 1.00 86.06 581 VAL A CA 1
ATOM 4743 C C . VAL A 1 581 ? -3.221 7.183 -10.165 1.00 86.06 581 VAL A C 1
ATOM 4745 O O . VAL A 1 581 ? -3.239 6.200 -10.906 1.00 86.06 581 VAL A O 1
ATOM 4748 N N . SER A 1 582 ? -4.335 7.851 -9.864 1.00 81.38 582 SER A N 1
ATOM 4749 C CA . SER A 1 582 ? -5.639 7.420 -10.361 1.00 81.38 582 SER A CA 1
ATOM 4750 C C . SER A 1 582 ? -5.619 7.274 -11.893 1.00 81.38 582 SER A C 1
ATOM 4752 O O . SER A 1 582 ? -5.354 8.229 -12.626 1.00 81.38 582 SER A O 1
ATOM 4754 N N . ASN A 1 583 ? -5.935 6.064 -12.366 1.00 82.00 583 ASN A N 1
ATOM 4755 C CA . ASN A 1 583 ? -5.968 5.628 -13.771 1.00 82.00 583 ASN A CA 1
ATOM 4756 C C . ASN A 1 583 ? -4.620 5.346 -14.456 1.00 82.00 583 ASN A C 1
ATOM 4758 O O . ASN A 1 583 ? -4.646 4.925 -15.614 1.00 82.00 583 ASN A O 1
ATOM 4762 N N . VAL A 1 584 ? -3.473 5.527 -13.793 1.00 90.75 584 VAL A N 1
ATOM 4763 C CA . VAL A 1 584 ? -2.159 5.233 -14.386 1.00 90.75 584 VAL A CA 1
ATOM 4764 C C . VAL A 1 584 ? -1.343 4.326 -13.477 1.00 90.75 584 VAL A C 1
ATOM 4766 O O . VAL A 1 584 ? -0.993 4.707 -12.359 1.00 90.75 584 VAL A O 1
ATOM 4769 N N . ASP A 1 585 ? -0.953 3.183 -14.029 1.00 93.06 585 ASP A N 1
ATOM 4770 C CA . ASP A 1 585 ? 0.048 2.295 -13.445 1.00 93.06 585 ASP A CA 1
ATOM 4771 C C . ASP A 1 585 ? 1.301 2.296 -14.332 1.00 93.06 585 ASP A C 1
ATOM 4773 O O . ASP A 1 585 ? 1.274 2.717 -15.495 1.00 93.06 585 ASP A O 1
ATOM 4777 N N . PHE A 1 586 ? 2.412 1.795 -13.804 1.00 95.44 586 PHE A N 1
ATOM 4778 C CA . PHE A 1 586 ? 3.611 1.506 -14.580 1.00 95.44 586 PHE A CA 1
ATOM 4779 C C . PHE A 1 586 ? 3.786 0.009 -14.761 1.00 95.44 586 PHE A C 1
ATOM 4781 O O . PHE A 1 586 ? 3.911 -0.714 -13.782 1.00 95.44 586 PHE A O 1
ATOM 4788 N N . PHE A 1 587 ? 3.873 -0.441 -16.013 1.00 96.31 587 PHE A N 1
ATOM 4789 C CA . PHE A 1 587 ? 4.372 -1.771 -16.347 1.00 96.31 587 PHE A CA 1
ATOM 4790 C C . PHE A 1 587 ? 5.871 -1.678 -16.604 1.00 96.31 587 PHE A C 1
ATOM 4792 O O . PHE A 1 587 ? 6.312 -0.900 -17.453 1.00 96.31 587 PHE A O 1
ATOM 4799 N N . ARG A 1 588 ? 6.671 -2.464 -15.891 1.00 97.38 588 ARG A N 1
ATOM 4800 C CA . ARG A 1 588 ? 8.131 -2.425 -15.993 1.00 97.38 588 ARG A CA 1
ATOM 4801 C C . ARG A 1 588 ? 8.659 -3.754 -16.499 1.00 97.38 588 ARG A C 1
ATOM 4803 O O . ARG A 1 588 ? 8.292 -4.798 -15.977 1.00 97.38 588 ARG A O 1
ATOM 4810 N N . ILE A 1 589 ? 9.571 -3.710 -17.467 1.00 98.12 589 ILE A N 1
ATOM 4811 C CA . ILE A 1 589 ? 10.430 -4.845 -17.825 1.00 98.12 589 ILE A CA 1
ATOM 4812 C C . ILE A 1 589 ? 11.817 -4.550 -17.269 1.00 98.12 589 ILE A C 1
ATOM 4814 O O . ILE A 1 589 ? 12.454 -3.572 -17.657 1.00 98.12 589 ILE A O 1
ATOM 4818 N N . ILE A 1 590 ? 12.272 -5.385 -16.346 1.00 98.00 590 ILE A N 1
ATOM 4819 C CA . ILE A 1 590 ? 13.490 -5.204 -15.567 1.00 98.00 590 ILE A CA 1
ATOM 4820 C C . ILE A 1 590 ? 14.489 -6.295 -15.945 1.00 98.00 590 ILE A C 1
ATOM 4822 O O . ILE A 1 590 ? 14.188 -7.482 -15.881 1.00 98.00 590 ILE A O 1
ATOM 4826 N N . LEU A 1 591 ? 15.704 -5.896 -16.301 1.00 98.19 591 LEU A N 1
ATOM 4827 C CA . LEU A 1 591 ? 16.768 -6.785 -16.751 1.00 98.19 591 LEU A CA 1
ATOM 4828 C C . LEU A 1 591 ? 18.022 -6.542 -15.912 1.00 98.19 591 LEU A C 1
ATOM 4830 O O . LEU A 1 591 ? 18.427 -5.397 -15.703 1.00 98.19 591 LEU A O 1
ATOM 4834 N N . VAL A 1 592 ? 18.672 -7.615 -15.469 1.00 97.69 592 VAL A N 1
ATOM 4835 C CA . VAL A 1 592 ? 20.042 -7.549 -14.940 1.00 97.69 592 VAL A CA 1
ATOM 4836 C C . VAL A 1 592 ? 20.981 -7.927 -16.076 1.00 97.69 592 VAL A C 1
ATOM 4838 O O . VAL A 1 592 ? 20.898 -9.037 -16.600 1.00 97.69 592 VAL A O 1
ATOM 4841 N N . LEU A 1 593 ? 21.854 -7.005 -16.476 1.00 97.94 593 LEU A N 1
ATOM 4842 C CA . LEU A 1 593 ? 22.683 -7.144 -17.671 1.00 97.94 593 LEU A CA 1
ATOM 4843 C C . LEU A 1 593 ? 24.066 -7.717 -17.355 1.00 97.94 593 LEU A C 1
ATOM 4845 O O . LEU A 1 593 ? 24.645 -7.464 -16.296 1.00 97.94 593 LEU A O 1
ATOM 4849 N N . THR A 1 594 ? 24.627 -8.438 -18.322 1.00 97.31 594 THR A N 1
ATOM 4850 C CA . THR A 1 594 ? 26.072 -8.682 -18.391 1.00 97.31 594 THR A CA 1
ATOM 4851 C C . THR A 1 594 ? 26.778 -7.462 -18.995 1.00 97.31 594 THR A C 1
ATOM 4853 O O . THR A 1 594 ? 26.140 -6.569 -19.555 1.00 97.31 594 THR A O 1
ATOM 4856 N N . SER A 1 595 ? 28.114 -7.434 -18.962 1.00 94.69 595 SER A N 1
ATOM 4857 C CA . SER A 1 595 ? 28.881 -6.404 -19.679 1.00 94.69 595 SER A CA 1
ATOM 4858 C C . SER A 1 595 ? 28.576 -6.403 -21.181 1.00 94.69 595 SER A C 1
ATOM 4860 O O . SER A 1 595 ? 28.365 -5.341 -21.754 1.00 94.69 595 SER A O 1
ATOM 4862 N N . LYS A 1 596 ? 28.455 -7.590 -21.793 1.00 96.56 596 LYS A N 1
ATOM 4863 C CA . LYS A 1 596 ? 28.101 -7.724 -23.210 1.00 96.56 596 LYS A CA 1
ATOM 4864 C C . LYS A 1 596 ? 26.692 -7.197 -23.496 1.00 96.56 596 LYS A C 1
ATOM 4866 O O . LYS A 1 596 ? 26.504 -6.486 -24.470 1.00 96.56 596 LYS A O 1
ATOM 4871 N N . GLY A 1 597 ? 25.710 -7.512 -22.649 1.00 96.75 597 GLY A N 1
ATOM 4872 C CA . GLY A 1 597 ? 24.342 -7.014 -22.828 1.00 96.75 597 GLY A CA 1
ATOM 4873 C C . GLY A 1 597 ? 24.213 -5.503 -22.656 1.00 96.75 597 GLY A C 1
ATOM 4874 O O . GLY A 1 597 ? 23.344 -4.893 -23.264 1.00 96.75 597 GLY A O 1
ATOM 4875 N N . LEU A 1 598 ? 25.086 -4.883 -21.858 1.00 95.62 598 LEU A N 1
ATOM 4876 C CA . LEU A 1 598 ? 25.170 -3.427 -21.780 1.00 95.62 598 LEU A CA 1
ATOM 4877 C C . LEU A 1 598 ? 25.762 -2.819 -23.064 1.00 95.62 598 LEU A C 1
ATOM 4879 O O . LEU A 1 598 ? 25.270 -1.793 -23.535 1.00 95.62 598 LEU A O 1
ATOM 4883 N N . ASP A 1 599 ? 26.799 -3.445 -23.624 1.00 94.38 599 ASP A N 1
ATOM 4884 C CA . ASP A 1 599 ? 27.440 -3.014 -24.874 1.00 94.38 599 ASP A CA 1
ATOM 4885 C C . ASP A 1 599 ? 26.503 -3.162 -26.084 1.00 94.38 599 ASP A C 1
ATOM 4887 O O . ASP A 1 599 ? 26.444 -2.267 -26.920 1.00 94.38 599 ASP A O 1
ATOM 4891 N N . GLU A 1 600 ? 25.723 -4.244 -26.128 1.00 95.00 600 GLU A N 1
ATOM 4892 C CA . GLU A 1 600 ? 24.744 -4.570 -27.180 1.00 95.00 600 GLU A CA 1
ATOM 4893 C C . GLU A 1 600 ? 23.300 -4.223 -26.746 1.00 95.00 600 GLU A C 1
ATOM 4895 O O . GLU A 1 600 ? 22.333 -4.893 -27.107 1.00 95.00 600 GLU A O 1
ATOM 4900 N N . SER A 1 601 ? 23.140 -3.178 -25.925 1.00 93.88 601 SER A N 1
ATOM 4901 C CA . SER A 1 601 ? 21.850 -2.829 -25.307 1.00 93.88 601 SER A CA 1
ATOM 4902 C C . SER A 1 601 ? 20.758 -2.441 -26.308 1.00 93.88 601 SER A C 1
ATOM 4904 O O . SER A 1 601 ? 19.583 -2.691 -26.046 1.00 93.88 601 SER A O 1
ATOM 4906 N N . GLU A 1 602 ? 21.119 -1.863 -27.453 1.00 92.88 602 GLU A N 1
ATOM 4907 C CA . GLU A 1 602 ? 20.154 -1.494 -28.496 1.00 92.88 602 GLU A CA 1
ATOM 4908 C C . GLU A 1 602 ? 19.542 -2.739 -29.155 1.00 92.88 602 GLU A C 1
ATOM 4910 O O . GLU A 1 602 ? 18.318 -2.865 -29.202 1.00 92.88 602 GLU A O 1
ATOM 4915 N N . ASP A 1 603 ? 20.372 -3.710 -29.552 1.00 92.75 603 ASP A N 1
ATOM 4916 C CA . ASP A 1 603 ? 19.923 -4.991 -30.118 1.00 92.75 603 ASP A CA 1
ATOM 4917 C C . ASP A 1 603 ? 19.083 -5.800 -29.119 1.00 92.75 603 ASP A C 1
ATOM 4919 O O . ASP A 1 603 ? 18.091 -6.440 -29.487 1.00 92.75 603 ASP A O 1
ATOM 4923 N N . LEU A 1 604 ? 19.449 -5.744 -27.834 1.00 95.44 604 LEU A N 1
ATOM 4924 C CA . LEU A 1 604 ? 18.682 -6.339 -26.741 1.00 95.44 604 LEU A CA 1
ATOM 4925 C C . LEU A 1 604 ? 17.266 -5.747 -26.687 1.00 95.44 604 LEU A C 1
ATOM 4927 O O . LEU A 1 604 ? 16.285 -6.493 -26.698 1.00 95.44 604 LEU A O 1
ATOM 4931 N N . ILE A 1 605 ? 17.143 -4.416 -26.675 1.00 95.44 605 ILE A N 1
ATOM 4932 C CA . ILE A 1 605 ? 15.848 -3.718 -26.630 1.00 95.44 605 ILE A CA 1
ATOM 4933 C C . ILE A 1 605 ? 15.017 -4.020 -27.883 1.00 95.44 605 ILE A C 1
ATOM 4935 O O . ILE A 1 605 ? 13.829 -4.331 -27.770 1.00 95.44 605 ILE A O 1
ATOM 4939 N N . ILE A 1 606 ? 15.634 -4.001 -29.068 1.00 92.75 606 ILE A N 1
ATOM 4940 C CA . ILE A 1 606 ? 14.978 -4.373 -30.332 1.00 92.75 606 ILE A CA 1
ATOM 4941 C C . ILE A 1 606 ? 14.422 -5.799 -30.246 1.00 92.75 606 ILE A C 1
ATOM 4943 O O . ILE A 1 606 ? 13.277 -6.036 -30.626 1.00 92.75 606 ILE A O 1
ATOM 4947 N N . THR A 1 607 ? 15.185 -6.738 -29.681 1.00 93.44 607 THR A N 1
ATOM 4948 C CA . THR A 1 607 ? 14.746 -8.130 -29.490 1.00 93.44 607 THR A CA 1
ATOM 4949 C C . THR A 1 607 ? 13.531 -8.232 -28.560 1.00 93.44 607 THR A C 1
ATOM 4951 O O . THR A 1 607 ? 12.621 -9.021 -28.819 1.00 93.44 607 THR A O 1
ATOM 4954 N N . ILE A 1 608 ? 13.470 -7.424 -27.494 1.00 95.31 608 ILE A N 1
ATOM 4955 C CA . ILE A 1 608 ? 12.293 -7.366 -26.610 1.00 95.31 608 ILE A CA 1
ATOM 4956 C C . ILE A 1 608 ? 11.064 -6.895 -27.395 1.00 95.31 608 ILE A C 1
ATOM 4958 O O . ILE A 1 608 ? 10.005 -7.517 -27.302 1.00 95.31 608 ILE A O 1
ATOM 4962 N N . PHE A 1 609 ? 11.193 -5.843 -28.208 1.00 94.19 609 PHE A N 1
ATOM 4963 C CA . PHE A 1 609 ? 10.078 -5.360 -29.027 1.00 94.19 609 PHE A CA 1
ATOM 4964 C C . PHE A 1 609 ? 9.662 -6.354 -30.118 1.00 94.19 609 PHE A C 1
ATOM 4966 O O . PHE A 1 609 ? 8.464 -6.545 -30.314 1.00 94.19 609 PHE A O 1
ATOM 4973 N N . GLN A 1 610 ? 10.606 -7.074 -30.736 1.00 91.06 610 GLN A N 1
ATOM 4974 C CA . GLN A 1 610 ? 10.298 -8.191 -31.640 1.00 91.06 610 GLN A CA 1
ATOM 4975 C C . GLN A 1 610 ? 9.476 -9.280 -30.945 1.00 91.06 610 GLN A C 1
ATOM 4977 O O . GLN A 1 610 ? 8.546 -9.825 -31.538 1.00 91.06 610 GLN A O 1
ATOM 4982 N N . TYR A 1 611 ? 9.791 -9.597 -29.686 1.00 93.12 611 TYR A N 1
ATOM 4983 C CA . TYR A 1 611 ? 9.011 -10.560 -28.912 1.00 93.12 611 TYR A CA 1
ATOM 4984 C C . TYR A 1 611 ? 7.607 -10.034 -28.590 1.00 93.12 611 TYR A C 1
ATOM 4986 O O . TYR A 1 611 ? 6.633 -10.769 -28.723 1.00 93.12 611 TYR A O 1
ATOM 4994 N N . LEU A 1 612 ? 7.473 -8.756 -28.227 1.00 93.81 612 LEU A N 1
ATOM 4995 C CA . LEU A 1 612 ? 6.165 -8.132 -28.002 1.00 93.81 612 LEU A CA 1
ATOM 4996 C C . LEU A 1 612 ? 5.307 -8.122 -29.281 1.00 93.81 612 LEU A C 1
ATOM 4998 O O . LEU A 1 612 ? 4.117 -8.422 -29.210 1.00 93.81 612 LEU A O 1
ATOM 5002 N N . ASP A 1 613 ? 5.895 -7.856 -30.450 1.00 91.00 613 ASP A N 1
ATOM 5003 C CA . ASP A 1 613 ? 5.209 -7.961 -31.746 1.00 91.00 613 ASP A CA 1
ATOM 5004 C C . ASP A 1 613 ? 4.824 -9.402 -32.086 1.00 91.00 613 ASP A C 1
ATOM 5006 O O . ASP A 1 613 ? 3.711 -9.656 -32.552 1.00 91.00 613 ASP A O 1
ATOM 5010 N N . PHE A 1 614 ? 5.697 -10.368 -31.793 1.00 90.44 614 PHE A N 1
ATOM 5011 C CA . PHE A 1 614 ? 5.361 -11.786 -31.892 1.00 90.44 614 PHE A CA 1
ATOM 5012 C C . PHE A 1 614 ? 4.126 -12.129 -31.042 1.00 90.44 614 PHE A C 1
ATOM 5014 O O . PHE A 1 614 ? 3.196 -12.757 -31.552 1.00 90.44 614 PHE A O 1
ATOM 5021 N N . LEU A 1 615 ? 4.056 -11.656 -29.790 1.00 92.50 615 LEU A N 1
ATOM 5022 C CA . LEU A 1 615 ? 2.886 -11.860 -28.929 1.00 92.50 615 LEU A CA 1
ATOM 5023 C C . LEU A 1 615 ? 1.616 -11.201 -29.493 1.00 92.50 615 LEU A C 1
ATOM 5025 O O . LEU A 1 615 ? 0.544 -11.801 -29.417 1.00 92.50 615 LEU A O 1
ATOM 5029 N N . ARG A 1 616 ? 1.718 -10.006 -30.098 1.00 93.00 616 ARG A N 1
ATOM 5030 C CA . ARG A 1 616 ? 0.575 -9.323 -30.740 1.00 93.00 616 ARG A CA 1
ATOM 5031 C C . ARG A 1 616 ? 0.035 -10.118 -31.921 1.00 93.00 616 ARG A C 1
ATOM 5033 O O . ARG A 1 616 ? -1.175 -10.273 -32.043 1.00 93.00 616 ARG A O 1
ATOM 5040 N N . ASN A 1 617 ? 0.930 -10.633 -32.763 1.00 90.75 617 ASN A N 1
ATOM 5041 C CA . ASN A 1 617 ? 0.569 -11.418 -33.943 1.00 90.75 617 ASN A CA 1
ATOM 5042 C C . ASN A 1 617 ? -0.044 -12.768 -33.569 1.00 90.75 617 ASN A C 1
ATOM 5044 O O . ASN A 1 617 ? -0.959 -13.244 -34.236 1.00 90.75 617 ASN A O 1
ATOM 5048 N N . MET A 1 618 ? 0.457 -13.384 -32.499 1.00 89.69 618 MET A N 1
ATOM 5049 C CA . MET A 1 618 ? -0.067 -14.646 -31.989 1.00 89.69 618 MET A CA 1
ATOM 5050 C C . MET A 1 618 ? -1.437 -14.480 -31.315 1.00 89.69 618 MET A C 1
ATOM 5052 O O . MET A 1 618 ? -2.271 -15.384 -31.369 1.00 89.69 618 MET A O 1
ATOM 5056 N N . GLY A 1 619 ? -1.660 -13.331 -30.675 1.00 92.56 619 GLY A N 1
ATOM 5057 C CA . GLY A 1 619 ? -2.851 -13.033 -29.892 1.00 92.56 619 GLY A CA 1
ATOM 5058 C C . GLY A 1 619 ? -2.920 -13.799 -28.557 1.00 92.56 619 GLY A C 1
ATOM 5059 O O . GLY A 1 619 ? -2.186 -14.773 -28.332 1.00 92.56 619 GLY A O 1
ATOM 5060 N N . PRO A 1 620 ? -3.807 -13.386 -27.632 1.00 94.38 620 PRO A N 1
ATOM 5061 C CA . PRO A 1 620 ? -3.940 -14.012 -26.321 1.00 94.38 620 PRO A CA 1
ATOM 5062 C C . PRO A 1 620 ? -4.471 -15.441 -26.430 1.00 94.38 620 PRO A C 1
ATOM 5064 O O . PRO A 1 620 ? -5.431 -15.704 -27.147 1.00 94.38 620 PRO A O 1
ATOM 5067 N N . GLN A 1 621 ? -3.898 -16.359 -25.658 1.00 91.62 621 GLN A N 1
ATOM 5068 C CA . GLN A 1 621 ? -4.272 -17.768 -25.656 1.00 91.62 621 GLN A CA 1
ATOM 5069 C C . GLN A 1 621 ? -5.060 -18.102 -24.399 1.00 91.62 621 GLN A C 1
ATOM 5071 O O . GLN A 1 621 ? -4.512 -18.132 -23.295 1.00 91.62 621 GLN A O 1
ATOM 5076 N N . GLU A 1 622 ? -6.333 -18.439 -24.574 1.00 92.06 622 GLU A N 1
ATOM 5077 C CA . GLU A 1 622 ? -7.207 -18.836 -23.468 1.00 92.06 622 GLU A CA 1
ATOM 5078 C C . GLU A 1 622 ? -6.666 -20.055 -22.700 1.00 92.06 622 GLU A C 1
ATOM 5080 O O . GLU A 1 622 ? -6.797 -20.133 -21.480 1.00 92.06 622 GLU A O 1
ATOM 5085 N N . ARG A 1 623 ? -5.975 -20.983 -23.381 1.00 91.62 623 ARG A N 1
ATOM 5086 C CA . ARG A 1 623 ? -5.331 -22.135 -22.726 1.00 91.62 623 ARG A CA 1
ATOM 5087 C C . ARG A 1 623 ? -4.334 -21.702 -21.646 1.00 91.62 623 ARG A C 1
ATOM 5089 O O . ARG A 1 623 ? -4.393 -22.219 -20.537 1.00 91.62 623 ARG A O 1
ATOM 5096 N N . ILE A 1 624 ? -3.449 -20.753 -21.966 1.00 89.56 624 ILE A N 1
ATOM 5097 C CA . ILE A 1 624 ? -2.429 -20.252 -21.030 1.00 89.56 624 ILE A CA 1
ATOM 5098 C C . ILE A 1 624 ? -3.113 -19.553 -19.856 1.00 89.56 624 ILE A C 1
ATOM 5100 O O . ILE A 1 624 ? -2.745 -19.773 -18.706 1.00 89.56 624 ILE A O 1
ATOM 5104 N N . PHE A 1 625 ? -4.159 -18.772 -20.135 1.00 90.75 625 PHE A N 1
ATOM 5105 C CA . PHE A 1 625 ? -4.945 -18.140 -19.084 1.00 90.75 625 PHE A CA 1
ATOM 5106 C C . PHE A 1 625 ? -5.551 -19.180 -18.125 1.00 90.75 625 PHE A C 1
ATOM 5108 O O . PHE A 1 625 ? -5.391 -19.094 -16.911 1.00 90.75 625 PHE A O 1
ATOM 5115 N N . ASN A 1 626 ? -6.214 -20.205 -18.657 1.00 90.25 626 ASN A N 1
ATOM 5116 C CA . ASN A 1 626 ? -6.849 -21.236 -17.838 1.00 90.25 626 ASN A CA 1
ATOM 5117 C C . ASN A 1 626 ? -5.843 -22.027 -16.989 1.00 90.25 626 ASN A C 1
ATOM 5119 O O . ASN A 1 626 ? -6.179 -22.435 -15.879 1.00 90.25 626 ASN A O 1
ATOM 5123 N N . GLU A 1 627 ? -4.624 -22.228 -17.484 1.00 87.75 627 GLU A N 1
ATOM 5124 C CA . GLU A 1 627 ? -3.540 -22.853 -16.726 1.00 87.75 627 GLU A CA 1
ATOM 5125 C C . GLU A 1 627 ? -3.042 -21.958 -15.582 1.00 87.75 627 GLU A C 1
ATOM 5127 O O . GLU A 1 627 ? -2.923 -22.424 -14.449 1.00 87.75 627 GLU A O 1
ATOM 5132 N N . LEU A 1 628 ? -2.822 -20.666 -15.847 1.00 87.94 628 LEU A N 1
ATOM 5133 C CA . LEU A 1 628 ? -2.449 -19.693 -14.817 1.00 87.94 628 LEU A CA 1
ATOM 5134 C C . LEU A 1 628 ? -3.531 -19.557 -13.742 1.00 87.94 628 LEU A C 1
ATOM 5136 O O . LEU A 1 628 ? -3.198 -19.531 -12.562 1.00 87.94 628 LEU A O 1
ATOM 5140 N N . ARG A 1 629 ? -4.815 -19.576 -14.125 1.00 88.50 629 ARG A N 1
ATOM 5141 C CA . ARG A 1 629 ? -5.935 -19.598 -13.170 1.00 88.50 629 ARG A CA 1
ATOM 5142 C C . ARG A 1 629 ? -5.858 -20.792 -12.229 1.00 88.50 629 ARG A C 1
ATOM 5144 O O . ARG A 1 629 ? -6.024 -20.637 -11.028 1.00 88.50 629 ARG A O 1
ATOM 5151 N N . GLN A 1 630 ? -5.613 -21.987 -12.765 1.00 88.12 630 GLN A N 1
ATOM 5152 C CA . GLN A 1 630 ? -5.526 -23.196 -11.943 1.00 88.12 630 GLN A CA 1
ATOM 5153 C C . GLN A 1 630 ? -4.346 -23.139 -10.969 1.00 88.12 630 GLN A C 1
ATOM 5155 O O . GLN A 1 630 ? -4.473 -23.592 -9.832 1.00 88.12 630 GLN A O 1
ATOM 5160 N N . LEU A 1 631 ? -3.211 -22.581 -11.401 1.00 86.94 631 LEU A N 1
ATOM 5161 C CA . LEU A 1 631 ? -2.063 -22.356 -10.527 1.00 86.94 631 LEU A CA 1
ATOM 5162 C C . LEU A 1 631 ? -2.380 -21.339 -9.427 1.00 86.94 631 LEU A C 1
ATOM 5164 O O . LEU A 1 631 ? -2.103 -21.623 -8.267 1.00 86.94 631 LEU A O 1
ATOM 5168 N N . ASP A 1 632 ? -2.976 -20.199 -9.776 1.00 86.06 632 ASP A N 1
ATOM 5169 C CA . ASP A 1 632 ? -3.387 -19.151 -8.834 1.00 86.06 632 ASP A CA 1
ATOM 5170 C C . ASP A 1 632 ? -4.377 -19.685 -7.786 1.00 86.06 632 ASP A C 1
ATOM 5172 O O . ASP A 1 632 ? -4.173 -19.529 -6.583 1.00 86.06 632 ASP A O 1
ATOM 5176 N N . ASP A 1 633 ? -5.403 -20.421 -8.221 1.00 87.31 633 ASP A N 1
ATOM 5177 C CA . ASP A 1 633 ? -6.372 -21.045 -7.317 1.00 87.31 633 ASP A CA 1
ATOM 5178 C C . ASP A 1 633 ? -5.719 -22.088 -6.400 1.00 87.31 633 ASP A C 1
ATOM 5180 O O . ASP A 1 633 ? -6.056 -22.171 -5.218 1.00 87.31 633 ASP A O 1
ATOM 5184 N N . MET A 1 634 ? -4.763 -22.871 -6.907 1.00 88.75 634 MET A N 1
ATOM 5185 C CA . MET A 1 634 ? -3.999 -23.813 -6.087 1.00 88.75 634 MET A CA 1
ATOM 5186 C C . MET A 1 634 ? -3.135 -23.077 -5.053 1.00 88.75 634 MET A C 1
ATOM 5188 O O . MET A 1 634 ? -3.142 -23.451 -3.882 1.00 88.75 634 MET A O 1
ATOM 5192 N N . LEU A 1 635 ? -2.413 -22.031 -5.463 1.00 87.31 635 LEU A N 1
ATOM 5193 C CA . LEU A 1 635 ? -1.562 -21.237 -4.573 1.00 87.31 635 LEU A CA 1
ATOM 5194 C C . LEU A 1 635 ? -2.377 -20.544 -3.481 1.00 87.31 635 LEU A C 1
ATOM 5196 O O . LEU A 1 635 ? -1.954 -20.534 -2.330 1.00 87.31 635 LEU A O 1
ATOM 5200 N N . PHE A 1 636 ? -3.559 -20.026 -3.816 1.00 89.06 636 PHE A N 1
ATOM 5201 C CA . PHE A 1 636 ? -4.457 -19.421 -2.841 1.00 89.06 636 PHE A CA 1
ATOM 5202 C C . PHE A 1 636 ? -5.010 -20.447 -1.847 1.00 89.06 636 PHE A C 1
ATOM 5204 O O . PHE A 1 636 ? -4.972 -20.224 -0.642 1.00 89.06 636 PHE A O 1
ATOM 5211 N N . ARG A 1 637 ? -5.488 -21.602 -2.327 1.00 89.94 637 ARG A N 1
ATOM 5212 C CA . ARG A 1 637 ? -6.044 -22.650 -1.454 1.00 89.94 637 ARG A CA 1
ATOM 5213 C C . ARG A 1 637 ? -5.026 -23.193 -0.457 1.00 89.94 637 ARG A C 1
ATOM 5215 O O . ARG A 1 637 ? -5.400 -23.515 0.667 1.00 89.94 637 ARG A O 1
ATOM 5222 N N . PHE A 1 638 ? -3.762 -23.288 -0.863 1.00 89.12 638 PHE A N 1
ATOM 5223 C CA . PHE A 1 638 ? -2.673 -23.828 -0.049 1.00 89.12 638 PHE A CA 1
ATOM 5224 C C . PHE A 1 638 ? -1.698 -22.752 0.442 1.00 89.12 638 PHE A C 1
ATOM 5226 O O . PHE A 1 638 ? -0.546 -23.069 0.740 1.00 89.12 638 PHE A O 1
ATOM 5233 N N . SER A 1 639 ? -2.132 -21.491 0.517 1.00 86.81 639 SER A N 1
ATOM 5234 C CA . SER A 1 639 ? -1.272 -20.400 0.970 1.00 86.81 639 SER A CA 1
ATOM 5235 C C . SER A 1 639 ? -0.819 -20.609 2.414 1.00 86.81 639 SER A C 1
ATOM 5237 O O . SER A 1 639 ? -1.596 -21.061 3.258 1.00 86.81 639 SER A O 1
ATOM 5239 N N . ASP A 1 640 ? 0.422 -20.237 2.716 1.00 86.19 640 ASP A N 1
ATOM 5240 C CA . ASP A 1 640 ? 0.954 -20.301 4.076 1.00 86.19 640 ASP A CA 1
ATOM 5241 C C . ASP A 1 640 ? 0.218 -19.338 5.026 1.00 86.19 640 ASP A C 1
ATOM 5243 O O . ASP A 1 640 ? -0.265 -18.275 4.628 1.00 86.19 640 ASP A O 1
ATOM 5247 N N . TYR A 1 641 ? 0.180 -19.691 6.314 1.00 88.19 641 TYR A N 1
ATOM 5248 C CA . TYR A 1 641 ? -0.357 -18.814 7.354 1.00 88.19 641 TYR A CA 1
ATOM 5249 C C . TYR A 1 641 ? 0.486 -17.535 7.479 1.00 88.19 641 TYR A C 1
ATOM 5251 O O . TYR A 1 641 ? 1.695 -17.588 7.725 1.00 88.19 641 TYR A O 1
ATOM 5259 N N . ILE A 1 642 ? -0.163 -16.376 7.352 1.00 90.19 642 ILE A N 1
ATOM 5260 C CA . ILE A 1 642 ? 0.470 -15.063 7.512 1.00 90.19 642 ILE A CA 1
ATOM 5261 C C . ILE A 1 642 ? 0.337 -14.622 8.969 1.00 90.19 642 ILE A C 1
ATOM 5263 O O . ILE A 1 642 ? -0.767 -14.520 9.500 1.00 90.19 642 ILE A O 1
ATOM 5267 N N . ALA A 1 643 ? 1.463 -14.291 9.605 1.00 92.19 643 ALA A N 1
ATOM 5268 C CA . ALA A 1 643 ? 1.479 -13.813 10.986 1.00 92.19 643 ALA A CA 1
ATOM 5269 C C . ALA A 1 643 ? 0.603 -12.560 11.177 1.00 92.19 643 ALA A C 1
ATOM 5271 O O . ALA A 1 643 ? 0.617 -11.648 10.343 1.00 92.19 643 ALA A O 1
ATOM 5272 N N . SER A 1 644 ? -0.092 -12.483 12.318 1.00 95.12 644 SER A N 1
ATOM 5273 C CA . SER A 1 644 ? -1.127 -11.477 12.608 1.00 95.12 644 SER A CA 1
ATOM 5274 C C . SER A 1 644 ? -0.679 -10.037 12.340 1.00 95.12 644 SER A C 1
ATOM 5276 O O . SER A 1 644 ? -1.400 -9.287 11.691 1.00 95.12 644 SER A O 1
ATOM 5278 N N . PHE A 1 645 ? 0.549 -9.676 12.723 1.00 95.69 645 PHE A N 1
ATOM 5279 C CA . PHE A 1 645 ? 1.142 -8.352 12.483 1.00 95.69 645 PHE A CA 1
ATOM 5280 C C . PHE A 1 645 ? 1.195 -7.933 11.011 1.00 95.69 645 PHE A C 1
ATOM 5282 O O . PHE A 1 645 ? 0.868 -6.799 10.669 1.00 95.69 645 PHE A O 1
ATOM 5289 N N . GLN A 1 646 ? 1.638 -8.839 10.136 1.00 95.00 646 GLN A N 1
ATOM 5290 C CA . GLN A 1 646 ? 1.709 -8.577 8.698 1.00 95.00 646 GLN A CA 1
ATOM 5291 C C . GLN A 1 646 ? 0.308 -8.622 8.095 1.00 95.00 646 GLN A C 1
ATOM 5293 O O . GLN A 1 646 ? -0.053 -7.763 7.293 1.00 95.00 646 GLN A O 1
ATOM 5298 N N . ARG A 1 647 ? -0.498 -9.590 8.539 1.00 95.50 647 ARG A N 1
ATOM 5299 C CA . ARG A 1 647 ? -1.853 -9.827 8.057 1.00 95.50 647 ARG A CA 1
ATOM 5300 C C . ARG A 1 647 ? -2.756 -8.606 8.244 1.00 95.50 647 ARG A C 1
ATOM 5302 O O . ARG A 1 647 ? -3.376 -8.182 7.273 1.00 95.50 647 ARG A O 1
ATOM 5309 N N . VAL A 1 648 ? -2.778 -7.985 9.430 1.00 97.81 648 VAL A N 1
ATOM 5310 C CA . VAL A 1 648 ? -3.592 -6.773 9.657 1.00 97.81 648 VAL A CA 1
ATOM 5311 C C . VAL A 1 648 ? -3.167 -5.604 8.771 1.00 97.81 648 VAL A C 1
ATOM 5313 O O . VAL A 1 648 ? -4.032 -4.921 8.232 1.00 97.81 648 VAL A O 1
ATOM 5316 N N . SER A 1 649 ? -1.859 -5.394 8.577 1.00 96.19 649 SER A N 1
ATOM 5317 C CA . SER A 1 649 ? -1.332 -4.283 7.770 1.00 96.19 649 SER A CA 1
ATOM 5318 C C . SER A 1 649 ? -1.606 -4.461 6.273 1.00 96.19 649 SER A C 1
ATOM 5320 O O . SER A 1 649 ? -1.856 -3.488 5.559 1.00 96.19 649 SER A O 1
ATOM 5322 N N . ILE A 1 650 ? -1.576 -5.704 5.780 1.00 94.50 650 ILE A N 1
ATOM 5323 C CA . ILE A 1 650 ? -1.942 -6.022 4.395 1.00 94.50 650 ILE A CA 1
ATOM 5324 C C . ILE A 1 650 ? -3.442 -5.806 4.195 1.00 94.50 650 ILE A C 1
ATOM 5326 O O . ILE A 1 650 ? -3.837 -5.060 3.302 1.00 94.50 650 ILE A O 1
ATOM 5330 N N . LEU A 1 651 ? -4.280 -6.412 5.040 1.00 96.38 651 LEU A N 1
ATOM 5331 C CA . LEU A 1 651 ? -5.731 -6.378 4.858 1.00 96.38 651 LEU A CA 1
ATOM 5332 C C . LEU A 1 651 ? -6.308 -4.966 5.016 1.00 96.38 651 LEU A C 1
ATOM 5334 O O . LEU A 1 651 ? -7.196 -4.595 4.253 1.00 96.38 651 LEU A O 1
ATOM 5338 N N . SER A 1 652 ? -5.784 -4.148 5.935 1.00 96.94 652 SER A N 1
ATOM 5339 C CA . SER A 1 652 ? -6.261 -2.768 6.114 1.00 96.94 652 SER A CA 1
ATOM 5340 C C . SER A 1 652 ? -5.957 -1.900 4.893 1.00 96.94 652 SER A C 1
ATOM 5342 O O . SER A 1 652 ? -6.789 -1.081 4.504 1.00 96.94 652 SER A O 1
ATOM 5344 N N . LYS A 1 653 ? -4.817 -2.135 4.231 1.00 93.38 653 LYS A N 1
ATOM 5345 C CA . LYS A 1 653 ? -4.479 -1.528 2.938 1.00 93.38 653 LYS A CA 1
ATOM 5346 C C . LYS A 1 653 ? -5.391 -2.030 1.819 1.00 93.38 653 LYS A C 1
ATOM 5348 O O . LYS A 1 653 ? -5.918 -1.228 1.054 1.00 93.38 653 LYS A O 1
ATOM 5353 N N . VAL A 1 654 ? -5.606 -3.343 1.720 1.00 93.00 654 VAL A N 1
ATOM 5354 C CA . VAL A 1 654 ? -6.486 -3.936 0.695 1.00 93.00 654 VAL A CA 1
ATOM 5355 C C . VAL A 1 654 ? -7.914 -3.404 0.826 1.00 93.00 654 VAL A C 1
ATOM 5357 O O . VAL A 1 654 ? -8.539 -3.091 -0.180 1.00 93.00 654 VAL A O 1
ATOM 5360 N N . MET A 1 655 ? -8.404 -3.176 2.046 1.00 95.38 655 MET A N 1
ATOM 5361 C CA . MET A 1 655 ? -9.708 -2.550 2.298 1.00 95.38 655 MET A CA 1
ATOM 5362 C C . MET A 1 655 ? -9.863 -1.135 1.714 1.00 95.38 655 MET A C 1
ATOM 5364 O O . MET A 1 655 ? -10.994 -0.668 1.565 1.00 95.38 655 MET A O 1
ATOM 5368 N N . GLN A 1 656 ? -8.769 -0.438 1.382 1.00 93.38 656 GLN A N 1
ATOM 5369 C CA . GLN A 1 656 ? -8.836 0.862 0.701 1.00 93.38 656 GLN A CA 1
ATOM 5370 C C . GLN A 1 656 ? -9.174 0.741 -0.788 1.00 93.38 656 GLN A C 1
ATOM 5372 O O . GLN A 1 656 ? -9.586 1.723 -1.410 1.00 93.38 656 GLN A O 1
ATOM 5377 N N . LYS A 1 657 ? -9.033 -0.453 -1.371 1.00 89.88 657 LYS A N 1
ATOM 5378 C CA . LYS A 1 657 ? -9.375 -0.744 -2.763 1.00 89.88 657 LYS A CA 1
ATOM 5379 C C . LYS A 1 657 ? -10.887 -0.936 -2.887 1.00 89.88 657 LYS A C 1
ATOM 5381 O O . LYS A 1 657 ? -11.398 -2.050 -2.901 1.00 89.88 657 LYS A O 1
ATOM 5386 N N . THR A 1 658 ? -11.625 0.169 -2.979 1.00 85.81 658 THR A N 1
ATOM 5387 C CA . THR A 1 658 ? -13.102 0.174 -2.978 1.00 85.81 658 THR A CA 1
ATOM 5388 C C . THR A 1 658 ? -13.749 -0.489 -4.198 1.00 85.81 658 THR A C 1
ATOM 5390 O O . THR A 1 658 ? -14.966 -0.633 -4.222 1.00 85.81 658 THR A O 1
ATOM 5393 N N . TYR A 1 659 ? -12.968 -0.842 -5.222 1.00 85.00 659 TYR A N 1
ATOM 5394 C CA . TYR A 1 659 ? -13.432 -1.591 -6.393 1.00 85.00 659 TYR A CA 1
ATOM 5395 C C . TYR A 1 659 ? -13.473 -3.111 -6.157 1.00 85.00 659 TYR A C 1
ATOM 5397 O O . TYR A 1 659 ? -14.005 -3.830 -7.000 1.00 85.00 659 TYR A O 1
ATOM 5405 N N . LEU A 1 660 ? -12.883 -3.608 -5.062 1.00 87.25 660 LEU A N 1
ATOM 5406 C CA . LEU A 1 660 ? -12.891 -5.030 -4.730 1.00 87.25 660 LEU A CA 1
ATOM 5407 C C . LEU A 1 660 ? -14.254 -5.450 -4.185 1.00 87.25 660 LEU A C 1
ATOM 5409 O O . LEU A 1 660 ? -14.817 -4.792 -3.306 1.00 87.25 660 LEU A O 1
ATOM 5413 N N . ASP A 1 661 ? -14.730 -6.608 -4.636 1.00 89.44 661 ASP A N 1
ATOM 5414 C CA . ASP A 1 661 ? -15.835 -7.285 -3.968 1.00 89.44 661 ASP A CA 1
ATOM 5415 C C . ASP A 1 661 ? -15.403 -7.724 -2.562 1.00 89.44 661 ASP A C 1
ATOM 5417 O O . ASP A 1 661 ? -14.302 -8.237 -2.358 1.00 89.44 661 ASP A O 1
ATOM 5421 N N . TYR A 1 662 ? -16.276 -7.584 -1.561 1.00 91.44 662 TYR A N 1
ATOM 5422 C CA . TYR A 1 662 ? -15.907 -7.955 -0.189 1.00 91.44 662 TYR A CA 1
ATOM 5423 C C . TYR A 1 662 ? -15.551 -9.435 -0.038 1.00 91.44 662 TYR A C 1
ATOM 5425 O O . TYR A 1 662 ? -14.676 -9.762 0.759 1.00 91.44 662 TYR A O 1
ATOM 5433 N N . SER A 1 663 ? -16.161 -10.321 -0.834 1.00 90.31 663 SER A N 1
ATOM 5434 C CA . SER A 1 663 ? -15.827 -11.750 -0.833 1.00 90.31 663 SER A CA 1
ATOM 5435 C C . SER A 1 663 ? -14.386 -12.035 -1.254 1.00 90.31 663 SER A C 1
ATOM 5437 O O . SER A 1 663 ? -13.858 -13.103 -0.960 1.00 90.31 663 SER A O 1
ATOM 5439 N N . ASP A 1 664 ? -13.775 -11.096 -1.970 1.00 90.50 664 ASP A N 1
ATOM 5440 C CA . ASP A 1 664 ? -12.469 -11.216 -2.600 1.00 90.50 664 ASP A CA 1
ATOM 5441 C C . ASP A 1 664 ? -11.339 -10.633 -1.727 1.00 90.50 664 ASP A C 1
ATOM 5443 O O . ASP A 1 664 ? -10.164 -10.841 -2.001 1.00 90.50 664 ASP A O 1
ATOM 5447 N N . LEU A 1 665 ? -11.677 -9.967 -0.623 1.00 90.88 665 LEU A N 1
ATOM 5448 C CA . LEU A 1 665 ? -10.752 -9.187 0.206 1.00 90.88 665 LEU A CA 1
ATOM 5449 C C . LEU A 1 665 ? -9.548 -9.980 0.758 1.00 90.88 665 LEU A C 1
ATOM 5451 O O . LEU A 1 665 ? -8.494 -9.396 1.000 1.00 90.88 665 LEU A O 1
ATOM 5455 N N . LEU A 1 666 ? -9.692 -11.293 0.972 1.00 90.56 666 LEU A N 1
ATOM 5456 C CA . LEU A 1 666 ? -8.629 -12.148 1.524 1.00 90.56 666 LEU A CA 1
ATOM 5457 C C . LEU A 1 666 ? -7.681 -12.728 0.464 1.00 90.56 666 LEU A C 1
ATOM 5459 O O . LEU A 1 666 ? -6.662 -13.316 0.825 1.00 90.56 666 LEU A O 1
ATOM 5463 N N . LYS A 1 667 ? -7.998 -12.591 -0.826 1.00 82.88 667 LYS A N 1
ATOM 5464 C CA . LYS A 1 667 ? -7.149 -13.052 -1.927 1.00 82.88 667 LYS A CA 1
ATOM 5465 C C . LYS A 1 667 ? -6.470 -11.825 -2.545 1.00 82.88 667 LYS A C 1
ATOM 5467 O O . LYS A 1 667 ? -7.120 -10.824 -2.815 1.00 82.88 667 LYS A O 1
ATOM 5472 N N . LEU A 1 668 ? -5.147 -11.869 -2.695 1.00 66.38 668 LEU A N 1
ATOM 5473 C CA . LEU A 1 668 ? -4.370 -10.706 -3.148 1.00 66.38 668 LEU A CA 1
ATOM 5474 C C . LEU A 1 668 ? -4.293 -10.609 -4.678 1.00 66.38 668 LEU A C 1
ATOM 5476 O O . LEU A 1 668 ? -4.331 -9.502 -5.208 1.00 66.38 668 LEU A O 1
ATOM 5480 N N . ASP A 1 669 ? -4.269 -11.753 -5.365 1.00 66.75 669 ASP A N 1
ATOM 5481 C CA . ASP A 1 669 ? -4.209 -11.853 -6.825 1.00 66.75 669 ASP A CA 1
ATOM 5482 C C . ASP A 1 669 ? -5.461 -12.544 -7.373 1.00 66.75 669 ASP A C 1
ATOM 5484 O O . ASP A 1 669 ? -5.961 -13.502 -6.789 1.00 66.75 669 ASP A O 1
ATOM 5488 N N . PHE A 1 670 ? -5.998 -12.069 -8.500 1.00 69.62 670 PHE A N 1
ATOM 5489 C CA . PHE A 1 670 ? -7.214 -12.642 -9.080 1.00 69.62 670 PHE A CA 1
ATOM 5490 C C . PHE A 1 670 ? -7.064 -12.976 -10.546 1.00 69.62 670 PHE A C 1
ATOM 5492 O O . PHE A 1 670 ? -7.093 -12.109 -11.412 1.00 69.62 670 PHE A O 1
ATOM 5499 N N . PHE A 1 671 ? -7.040 -14.266 -10.846 1.00 71.94 671 PHE A N 1
ATOM 5500 C CA . PHE A 1 671 ? -6.963 -14.734 -12.219 1.00 71.94 671 PHE A CA 1
ATOM 5501 C C . PHE A 1 671 ? -8.261 -15.427 -12.657 1.00 71.94 671 PHE A C 1
ATOM 5503 O O . PHE A 1 671 ? -8.280 -16.603 -12.998 1.00 71.94 671 PHE A O 1
ATOM 5510 N N . SER A 1 672 ? -9.394 -14.720 -12.590 1.00 75.31 672 SER A N 1
ATOM 5511 C CA . SER A 1 672 ? -10.727 -15.346 -12.689 1.00 75.31 672 SER A CA 1
ATOM 5512 C C . SER A 1 672 ? -11.411 -15.215 -14.055 1.00 75.31 672 SER A C 1
ATOM 5514 O O . SER A 1 672 ? -12.011 -16.183 -14.531 1.00 75.31 672 SER A O 1
ATOM 5516 N N . GLU A 1 673 ? -11.296 -14.056 -14.708 1.00 85.56 673 GLU A N 1
ATOM 5517 C CA . GLU A 1 673 ? -12.046 -13.709 -15.921 1.00 85.56 673 GLU A CA 1
ATOM 5518 C C . GLU A 1 673 ? -11.121 -13.576 -17.136 1.00 85.56 673 GLU A C 1
ATOM 5520 O O . GLU A 1 673 ? -10.365 -12.611 -17.247 1.00 85.56 673 GLU A O 1
ATOM 5525 N N . TYR A 1 674 ? -11.198 -14.518 -18.081 1.00 89.62 674 TYR A N 1
ATOM 5526 C CA . TYR A 1 674 ? -10.455 -14.393 -19.335 1.00 89.62 674 TYR A CA 1
ATOM 5527 C C . TYR A 1 674 ? -11.049 -13.282 -20.197 1.00 89.62 674 TYR A C 1
ATOM 5529 O O . TYR A 1 674 ? -12.245 -13.282 -20.497 1.00 89.62 674 TYR A O 1
ATOM 5537 N N . ASN A 1 675 ? -10.202 -12.361 -20.654 1.00 90.31 675 ASN A N 1
ATOM 5538 C CA . ASN A 1 675 ? -10.596 -11.381 -21.650 1.00 90.31 675 ASN A CA 1
ATOM 5539 C C . ASN A 1 675 ? -9.432 -11.050 -22.589 1.00 90.31 675 ASN A C 1
ATOM 5541 O O . ASN A 1 675 ? -8.491 -10.343 -22.227 1.00 90.31 675 ASN A O 1
ATOM 5545 N N . ALA A 1 676 ? -9.522 -11.556 -23.820 1.00 93.19 676 ALA A N 1
ATOM 5546 C CA . ALA A 1 676 ? -8.507 -11.338 -24.843 1.00 93.19 676 ALA A CA 1
ATOM 5547 C C . ALA A 1 676 ? -8.318 -9.851 -25.187 1.00 93.19 676 ALA A C 1
ATOM 5549 O O . ALA A 1 676 ? -7.190 -9.421 -25.413 1.00 93.19 676 ALA A O 1
ATOM 5550 N N . GLN A 1 677 ? -9.394 -9.056 -25.193 1.00 93.06 677 GLN A N 1
ATOM 5551 C CA . GLN A 1 677 ? -9.318 -7.643 -25.560 1.00 93.06 677 GLN A CA 1
ATOM 5552 C C . GLN A 1 677 ? -8.470 -6.860 -24.554 1.00 93.06 677 GLN A C 1
ATOM 5554 O O . GLN A 1 677 ? -7.537 -6.194 -24.974 1.00 93.06 677 GLN A O 1
ATOM 5559 N N . TYR A 1 678 ? -8.680 -7.030 -23.244 1.00 91.31 678 TYR A N 1
ATOM 5560 C CA . TYR A 1 678 ? -7.863 -6.329 -22.238 1.00 91.31 678 TYR A CA 1
ATOM 5561 C C . TYR A 1 678 ? -6.393 -6.754 -22.239 1.00 91.31 678 TYR A C 1
ATOM 5563 O O . TYR A 1 678 ? -5.518 -5.934 -21.962 1.00 91.31 678 TYR A O 1
ATOM 5571 N N . ILE A 1 679 ? -6.100 -8.021 -22.548 1.00 93.25 679 ILE A N 1
ATOM 5572 C CA . ILE A 1 679 ? -4.713 -8.474 -22.723 1.00 93.25 679 ILE A CA 1
ATOM 5573 C C . ILE A 1 679 ? -4.094 -7.779 -23.942 1.00 93.25 679 ILE A C 1
ATOM 5575 O O . ILE A 1 679 ? -2.959 -7.307 -23.867 1.00 93.25 679 ILE A O 1
ATOM 5579 N N . MET A 1 680 ? -4.839 -7.682 -25.048 1.00 94.88 680 MET A N 1
ATOM 5580 C CA . MET A 1 680 ? -4.390 -6.973 -26.246 1.00 94.88 680 MET A CA 1
ATOM 5581 C C . MET A 1 680 ? -4.245 -5.471 -26.023 1.00 94.88 680 MET A C 1
ATOM 5583 O O . MET A 1 680 ? -3.272 -4.901 -26.503 1.00 94.88 680 MET A O 1
ATOM 5587 N N . ASP A 1 681 ? -5.154 -4.832 -25.290 1.00 93.31 681 ASP A N 1
ATOM 5588 C CA . ASP A 1 681 ? -5.100 -3.403 -24.978 1.00 93.31 681 ASP A CA 1
ATOM 5589 C C . ASP A 1 681 ? -3.844 -3.081 -24.163 1.00 93.31 681 ASP A C 1
ATOM 5591 O O . ASP A 1 681 ? -3.072 -2.203 -24.547 1.00 93.31 681 ASP A O 1
ATOM 5595 N N . LEU A 1 682 ? -3.554 -3.873 -23.122 1.00 93.56 682 LEU A N 1
ATOM 5596 C CA . LEU A 1 682 ? -2.311 -3.749 -22.361 1.00 93.56 682 LEU A CA 1
ATOM 5597 C C . LEU A 1 682 ? -1.080 -3.975 -23.251 1.00 93.56 682 LEU A C 1
ATOM 5599 O O . LEU A 1 682 ? -0.156 -3.163 -23.262 1.00 93.56 682 LEU A O 1
ATOM 5603 N N . LEU A 1 683 ? -1.071 -5.046 -24.049 1.00 94.50 683 LEU A N 1
ATOM 5604 C CA . LEU A 1 683 ? 0.033 -5.342 -24.963 1.00 94.50 683 LEU A CA 1
ATOM 5605 C C . LEU A 1 683 ? 0.221 -4.237 -26.018 1.00 94.50 683 LEU A C 1
ATOM 5607 O O . LEU A 1 683 ? 1.343 -3.973 -26.454 1.00 94.50 683 LEU A O 1
ATOM 5611 N N . ASN A 1 684 ? -0.850 -3.555 -26.420 1.00 94.25 684 ASN A N 1
ATOM 5612 C CA . ASN A 1 684 ? -0.816 -2.420 -27.336 1.00 94.25 684 ASN A CA 1
ATOM 5613 C C . ASN A 1 684 ? -0.207 -1.160 -26.714 1.00 94.25 684 ASN A C 1
ATOM 5615 O O . ASN A 1 684 ? 0.226 -0.300 -27.476 1.00 94.25 684 ASN A O 1
ATOM 5619 N N . LEU A 1 685 ? -0.105 -1.061 -25.389 1.00 94.62 685 LEU A N 1
ATOM 5620 C CA . LEU A 1 685 ? 0.597 0.033 -24.712 1.00 94.62 685 LEU A CA 1
ATOM 5621 C C . LEU A 1 685 ? 2.109 -0.216 -24.607 1.00 94.62 685 LEU A C 1
ATOM 5623 O O . LEU A 1 685 ? 2.876 0.739 -24.504 1.00 94.62 685 LEU A O 1
ATOM 5627 N N . LEU A 1 686 ? 2.565 -1.472 -24.698 1.00 95.31 686 LEU A N 1
ATOM 5628 C CA . LEU A 1 686 ? 3.985 -1.844 -24.591 1.00 95.31 686 LEU A CA 1
ATOM 5629 C C . LEU A 1 686 ? 4.764 -1.593 -25.897 1.00 95.31 686 LEU A C 1
ATOM 5631 O O . LEU A 1 686 ? 5.303 -2.518 -26.509 1.00 95.31 686 LEU A O 1
ATOM 5635 N N . ARG A 1 687 ? 4.767 -0.349 -26.386 1.00 91.88 687 ARG A N 1
ATOM 5636 C CA . ARG A 1 687 ? 5.306 0.031 -27.702 1.00 91.88 687 ARG A CA 1
ATOM 5637 C C . ARG A 1 687 ? 6.575 0.898 -27.615 1.00 91.88 687 ARG A C 1
ATOM 5639 O O . ARG A 1 687 ? 6.773 1.589 -26.619 1.00 91.88 687 ARG A O 1
ATOM 5646 N N . PRO A 1 688 ? 7.398 0.915 -28.678 1.00 91.38 688 PRO A N 1
ATOM 5647 C CA . PRO A 1 688 ? 8.654 1.679 -28.751 1.00 91.38 688 PRO A CA 1
ATOM 5648 C C . PRO A 1 688 ? 8.514 3.192 -28.532 1.00 91.38 688 PRO A C 1
ATOM 5650 O O . PRO A 1 688 ? 9.423 3.851 -28.046 1.00 91.38 688 PRO A O 1
ATOM 5653 N N . ASN A 1 689 ? 7.357 3.765 -28.848 1.00 89.38 689 ASN A N 1
ATOM 5654 C CA . ASN A 1 689 ? 7.079 5.183 -28.634 1.00 89.38 689 ASN A CA 1
ATOM 5655 C C . ASN A 1 689 ? 6.436 5.492 -27.268 1.00 89.38 689 ASN A C 1
ATOM 5657 O O . ASN A 1 689 ? 6.114 6.647 -27.008 1.00 89.38 689 ASN A O 1
ATOM 5661 N N . ASN A 1 690 ? 6.228 4.488 -26.407 1.00 93.50 690 ASN A N 1
ATOM 5662 C CA . ASN A 1 690 ? 5.504 4.629 -25.141 1.00 93.50 690 ASN A CA 1
ATOM 5663 C C . ASN A 1 690 ? 6.306 4.108 -23.936 1.00 93.50 690 ASN A C 1
ATOM 5665 O O . ASN A 1 690 ? 5.759 3.427 -23.071 1.00 93.50 690 ASN A O 1
ATOM 5669 N N . TYR A 1 691 ? 7.610 4.392 -23.873 1.00 95.69 691 TYR A N 1
ATOM 5670 C CA . TYR A 1 691 ? 8.425 3.995 -22.723 1.00 95.69 691 TYR A CA 1
ATOM 5671 C C . TYR A 1 691 ? 9.511 5.001 -22.352 1.00 95.69 691 TYR A C 1
ATOM 5673 O O . TYR A 1 691 ? 9.958 5.808 -23.169 1.00 95.69 691 TYR A O 1
ATOM 5681 N N . LEU A 1 692 ? 9.931 4.916 -21.093 1.00 95.88 692 LEU A N 1
ATOM 5682 C CA . LEU A 1 692 ? 11.135 5.536 -20.553 1.00 95.88 692 LEU A CA 1
ATOM 5683 C C . LEU A 1 692 ? 12.146 4.428 -20.241 1.00 95.88 692 LEU A C 1
ATOM 5685 O O . LEU A 1 692 ? 11.791 3.394 -19.669 1.00 95.88 692 LEU A O 1
ATOM 5689 N N . LEU A 1 693 ? 13.406 4.631 -20.624 1.00 97.12 693 LEU A N 1
ATOM 5690 C CA . LEU A 1 693 ? 14.490 3.685 -20.379 1.00 97.12 693 LEU A CA 1
ATOM 5691 C C . LEU A 1 693 ? 15.365 4.161 -19.222 1.00 97.12 693 LEU A C 1
ATOM 5693 O O . LEU A 1 693 ? 15.983 5.214 -19.317 1.00 97.12 693 LEU A O 1
ATOM 5697 N N . SER A 1 694 ? 15.508 3.354 -18.178 1.00 96.56 694 SER A N 1
ATOM 5698 C CA . SER A 1 694 ? 16.428 3.626 -17.069 1.00 96.56 694 SER A CA 1
ATOM 5699 C C . SER A 1 694 ? 17.539 2.584 -17.033 1.00 96.56 694 SER A C 1
ATOM 5701 O O . SER A 1 694 ? 17.259 1.385 -17.026 1.00 96.56 694 SER A O 1
ATOM 5703 N N . ILE A 1 695 ? 18.802 3.012 -16.989 1.00 96.69 695 ILE A N 1
ATOM 5704 C CA . ILE A 1 695 ? 19.958 2.114 -16.866 1.00 96.69 695 ILE A CA 1
ATOM 5705 C C . ILE A 1 695 ? 20.800 2.529 -15.663 1.00 96.69 695 ILE A C 1
ATOM 5707 O O . ILE A 1 695 ? 21.396 3.605 -15.661 1.00 96.69 695 ILE A O 1
ATOM 5711 N N . SER A 1 696 ? 20.899 1.658 -14.659 1.00 95.94 696 SER A N 1
ATOM 5712 C CA . SER A 1 696 ? 21.846 1.826 -13.561 1.00 95.94 696 SER A CA 1
ATOM 5713 C C . SER A 1 696 ? 23.150 1.100 -13.875 1.00 95.94 696 SER A C 1
ATOM 5715 O O . SER A 1 696 ? 23.178 -0.095 -14.180 1.00 95.94 696 SER A O 1
ATOM 5717 N N . SER A 1 697 ? 24.256 1.836 -13.841 1.00 94.88 697 SER A N 1
ATOM 5718 C CA . SER A 1 697 ? 25.588 1.295 -14.095 1.00 94.88 697 SER A CA 1
ATOM 5719 C C . SER A 1 697 ? 26.639 2.097 -13.345 1.00 94.88 697 SER A C 1
ATOM 5721 O O . SER A 1 697 ? 26.493 3.294 -13.112 1.00 94.88 697 SER A O 1
ATOM 5723 N N . LYS A 1 698 ? 27.717 1.425 -12.947 1.00 93.44 698 LYS A N 1
ATOM 5724 C CA . LYS A 1 698 ? 28.814 2.048 -12.204 1.00 93.44 698 LYS A CA 1
ATOM 5725 C C . LYS A 1 698 ? 29.744 2.870 -13.087 1.00 93.44 698 LYS A C 1
ATOM 5727 O O . LYS A 1 698 ? 30.300 3.868 -12.638 1.00 93.44 698 LYS A O 1
ATOM 5732 N N . THR A 1 699 ? 29.956 2.418 -14.322 1.00 87.75 699 THR A N 1
ATOM 5733 C CA . THR A 1 699 ? 31.018 2.929 -15.202 1.00 87.75 699 THR A CA 1
ATOM 5734 C C . THR A 1 699 ? 30.499 3.575 -16.477 1.00 87.75 699 THR A C 1
ATOM 5736 O O . THR A 1 699 ? 31.176 4.452 -17.002 1.00 87.75 699 THR A O 1
ATOM 5739 N N . LYS A 1 700 ? 29.319 3.180 -16.971 1.00 90.25 700 LYS A N 1
ATOM 5740 C CA . LYS A 1 700 ? 28.704 3.760 -18.173 1.00 90.25 700 LYS A CA 1
ATOM 5741 C C . LYS A 1 700 ? 27.512 4.651 -17.809 1.00 90.25 700 LYS A C 1
ATOM 5743 O O . LYS A 1 700 ? 26.783 4.281 -16.893 1.00 90.25 700 LYS A O 1
ATOM 5748 N N . PRO A 1 701 ? 27.309 5.786 -18.503 1.00 90.12 701 PRO A N 1
ATOM 5749 C CA . PRO A 1 701 ? 28.080 6.272 -19.649 1.00 90.12 701 PRO A CA 1
ATOM 5750 C C . PRO A 1 701 ? 29.400 6.942 -19.225 1.00 90.12 701 PRO A C 1
ATOM 5752 O O . PRO A 1 701 ? 30.299 7.089 -20.043 1.00 90.12 701 PRO A O 1
ATOM 5755 N N . GLY A 1 702 ? 29.558 7.251 -17.932 1.00 88.88 702 GLY A N 1
ATOM 5756 C CA . GLY A 1 702 ? 30.797 7.755 -17.330 1.00 88.88 702 GLY A CA 1
ATOM 5757 C C . GLY A 1 702 ? 30.899 9.282 -17.284 1.00 88.88 702 GLY A C 1
ATOM 5758 O O . GLY A 1 702 ? 31.565 9.813 -16.398 1.00 88.88 702 GLY A O 1
ATOM 5759 N N . ASP A 1 703 ? 30.187 9.987 -18.164 1.00 93.94 703 ASP A N 1
ATOM 5760 C CA . ASP A 1 703 ? 30.128 11.449 -18.277 1.00 93.94 703 ASP A CA 1
ATOM 5761 C C . ASP A 1 703 ? 28.871 12.042 -17.610 1.00 93.94 703 ASP A C 1
ATOM 5763 O O . ASP A 1 703 ? 28.071 12.753 -18.217 1.00 93.94 703 ASP A O 1
ATOM 5767 N N . TRP A 1 704 ? 28.685 11.725 -16.330 1.00 94.88 704 TRP A N 1
ATOM 5768 C CA . TRP A 1 704 ? 27.565 12.209 -15.517 1.00 94.88 704 TRP A CA 1
ATOM 5769 C C . TRP A 1 704 ? 27.531 13.742 -15.481 1.00 94.88 704 TRP A C 1
ATOM 5771 O O . TRP A 1 704 ? 28.508 14.373 -15.075 1.00 94.88 704 TRP A O 1
ATOM 5781 N N . ASN A 1 705 ? 26.413 14.342 -15.891 1.00 96.00 705 ASN A N 1
ATOM 5782 C CA . ASN A 1 705 ? 26.298 15.792 -16.080 1.00 96.00 705 ASN A CA 1
ATOM 5783 C C . ASN A 1 705 ? 25.207 16.450 -15.221 1.00 96.00 705 ASN A C 1
ATOM 5785 O O . ASN A 1 705 ? 25.074 17.673 -15.252 1.00 96.00 705 ASN A O 1
ATOM 5789 N N . ALA A 1 706 ? 24.450 15.668 -14.447 1.00 97.06 706 ALA A N 1
ATOM 5790 C CA . ALA A 1 706 ? 23.379 16.162 -13.594 1.00 97.06 706 ALA A CA 1
ATOM 5791 C C . ALA A 1 706 ? 23.355 15.458 -12.229 1.00 97.06 706 ALA A C 1
ATOM 5793 O O . ALA A 1 706 ? 23.888 14.356 -12.059 1.00 97.06 706 ALA A O 1
ATOM 5794 N N . LYS A 1 707 ? 22.725 16.117 -11.249 1.00 97.19 707 LYS A N 1
ATOM 5795 C CA . LYS A 1 707 ? 22.459 15.574 -9.913 1.00 97.19 707 LYS A CA 1
ATOM 5796 C C . LYS A 1 707 ? 20.999 15.766 -9.543 1.00 97.19 707 LYS A C 1
ATOM 5798 O O . LYS A 1 707 ? 20.447 16.842 -9.752 1.00 97.19 707 LYS A O 1
ATOM 5803 N N . GLU A 1 708 ? 20.385 14.715 -9.019 1.00 97.12 708 GLU A N 1
ATOM 5804 C CA . GLU A 1 708 ? 19.045 14.769 -8.439 1.00 97.12 708 GLU A CA 1
ATOM 5805 C C . GLU A 1 708 ? 19.070 15.665 -7.194 1.00 97.12 708 GLU A C 1
ATOM 5807 O O . GLU A 1 708 ? 20.040 15.642 -6.435 1.00 97.12 708 GLU A O 1
ATOM 5812 N N . PHE A 1 709 ? 18.036 16.482 -7.007 1.00 95.88 709 PHE A N 1
ATOM 5813 C CA . PHE A 1 709 ? 18.039 17.548 -6.010 1.00 95.88 709 PHE A CA 1
ATOM 5814 C C . PHE A 1 709 ? 18.048 17.031 -4.565 1.00 95.88 709 PHE A C 1
ATOM 5816 O O . PHE A 1 709 ? 18.812 17.541 -3.746 1.00 95.88 709 PHE A O 1
ATOM 5823 N N . TRP A 1 710 ? 17.226 16.029 -4.242 1.00 95.62 710 TRP A N 1
ATOM 5824 C CA . TRP A 1 710 ? 17.031 15.577 -2.863 1.00 95.62 710 TRP A CA 1
ATOM 5825 C C . TRP A 1 710 ? 18.172 14.692 -2.378 1.00 95.62 710 TRP A C 1
ATOM 5827 O O . TRP A 1 710 ? 18.804 14.982 -1.366 1.00 95.62 710 TRP A O 1
ATOM 5837 N N . TYR A 1 711 ? 18.462 13.615 -3.096 1.00 95.06 711 TYR A N 1
ATOM 5838 C CA . TYR A 1 711 ? 19.442 12.623 -2.679 1.00 95.06 711 TYR A CA 1
ATOM 5839 C C . TYR A 1 711 ? 20.823 12.821 -3.313 1.00 95.06 711 TYR A C 1
ATOM 5841 O O . TYR A 1 711 ? 21.788 12.188 -2.880 1.00 95.06 711 TYR A O 1
ATOM 5849 N N . GLY A 1 712 ? 20.967 13.726 -4.286 1.00 94.75 712 GLY A N 1
ATOM 5850 C CA . GLY A 1 712 ? 22.263 14.037 -4.901 1.00 94.75 712 GLY A CA 1
ATOM 5851 C C . GLY A 1 712 ? 22.758 12.971 -5.879 1.00 94.75 712 GLY A C 1
ATOM 5852 O O . GLY A 1 712 ? 23.946 12.948 -6.207 1.00 94.75 712 GLY A O 1
ATOM 5853 N N . SER A 1 713 ? 21.865 12.086 -6.328 1.00 94.38 713 SER A N 1
ATOM 5854 C CA . SER A 1 713 ? 22.170 11.014 -7.275 1.00 94.38 713 SER A CA 1
ATOM 5855 C C . SER A 1 713 ? 22.692 11.558 -8.595 1.00 94.38 713 SER A C 1
ATOM 5857 O O . SER A 1 713 ? 22.048 12.399 -9.214 1.00 94.38 713 SER A O 1
ATOM 5859 N N . GLU A 1 714 ? 23.844 11.062 -9.039 1.00 96.62 714 GLU A N 1
ATOM 5860 C CA . GLU A 1 714 ? 24.441 11.445 -10.318 1.00 96.62 714 GLU A CA 1
ATOM 5861 C C . GLU A 1 714 ? 23.767 10.699 -11.469 1.00 96.62 714 GLU A C 1
ATOM 5863 O O . GLU A 1 714 ? 23.639 9.471 -11.441 1.00 96.62 714 GLU A O 1
ATOM 5868 N N . TYR A 1 715 ? 23.349 11.446 -12.488 1.00 97.25 715 TYR A N 1
ATOM 5869 C CA . TYR A 1 715 ? 22.636 10.893 -13.630 1.00 97.25 715 TYR A CA 1
ATOM 5870 C C . TYR A 1 715 ? 22.970 11.630 -14.931 1.00 97.25 715 TYR A C 1
ATOM 5872 O O . TYR A 1 715 ? 23.644 12.665 -14.935 1.00 97.25 715 TYR A O 1
ATOM 5880 N N . LYS A 1 716 ? 22.507 11.064 -16.048 1.00 97.38 716 LYS A N 1
ATOM 5881 C CA . LYS A 1 716 ? 22.505 11.701 -17.369 1.00 97.38 716 LYS A CA 1
ATOM 5882 C C . LYS A 1 716 ? 21.200 11.369 -18.082 1.00 97.38 716 LYS A C 1
ATOM 5884 O O . LYS A 1 716 ? 20.841 10.199 -18.179 1.00 97.38 716 LYS A O 1
ATOM 5889 N N . LEU A 1 717 ? 20.502 12.389 -18.569 1.00 96.25 717 LEU A N 1
ATOM 5890 C CA . LEU A 1 717 ? 19.265 12.246 -19.336 1.00 96.25 717 LEU A CA 1
ATOM 5891 C C . LEU A 1 717 ? 19.528 12.573 -20.806 1.00 96.25 717 LEU A C 1
ATOM 5893 O O . LEU A 1 717 ? 20.181 13.569 -21.116 1.00 96.25 717 LEU A O 1
ATOM 5897 N N . GLU A 1 718 ? 19.009 11.747 -21.702 1.00 94.94 718 GLU A N 1
ATOM 5898 C CA . GLU A 1 718 ? 19.132 11.926 -23.147 1.00 94.94 718 GLU A CA 1
ATOM 5899 C C . GLU A 1 718 ? 17.909 11.366 -23.878 1.00 94.94 718 GLU A C 1
ATOM 5901 O O . GLU A 1 718 ? 17.146 10.574 -23.326 1.00 94.94 718 GLU A O 1
ATOM 5906 N N . PHE A 1 719 ? 17.703 11.781 -25.126 1.00 93.88 719 PHE A N 1
ATOM 5907 C CA . PHE A 1 719 ? 16.692 11.164 -25.980 1.00 93.88 719 PHE A CA 1
ATOM 5908 C C . PHE A 1 719 ? 17.166 9.789 -26.449 1.00 93.88 719 PHE A C 1
ATOM 5910 O O . PHE A 1 719 ? 18.360 9.570 -26.670 1.00 93.88 719 PHE A O 1
ATOM 5917 N N . LEU A 1 720 ? 16.226 8.861 -26.606 1.00 92.50 720 LEU A N 1
ATOM 5918 C CA . LEU A 1 720 ? 16.513 7.573 -27.217 1.00 92.50 720 LEU A CA 1
ATOM 5919 C C . LEU A 1 720 ? 16.904 7.763 -28.693 1.00 92.50 720 LEU A C 1
ATOM 5921 O O . LEU A 1 720 ? 16.336 8.624 -29.371 1.00 92.50 720 LEU A O 1
ATOM 5925 N N . PRO A 1 721 ? 17.841 6.950 -29.214 1.00 90.06 721 PRO A N 1
ATOM 5926 C CA . PRO A 1 721 ? 18.095 6.870 -30.646 1.00 90.06 721 PRO A CA 1
ATOM 5927 C C . PRO A 1 721 ? 16.803 6.600 -31.424 1.00 90.06 721 PRO A C 1
ATOM 5929 O O . PRO A 1 721 ? 15.958 5.823 -30.979 1.00 90.06 721 PRO A O 1
ATOM 5932 N N . GLU A 1 722 ? 16.675 7.180 -32.619 1.00 84.31 722 GLU A N 1
ATOM 5933 C CA . GLU A 1 722 ? 15.488 7.012 -33.473 1.00 84.31 722 GLU A CA 1
ATOM 5934 C C . GLU A 1 722 ? 15.180 5.531 -33.750 1.00 84.31 722 GLU A C 1
ATOM 5936 O O . GLU A 1 722 ? 14.019 5.122 -33.731 1.00 84.31 722 GLU A O 1
ATOM 5941 N N . ALA A 1 723 ? 16.225 4.706 -33.873 1.00 82.44 723 ALA A N 1
ATOM 5942 C CA . ALA A 1 723 ? 16.135 3.258 -34.042 1.00 82.44 723 ALA A CA 1
ATOM 5943 C C . ALA A 1 723 ? 15.458 2.513 -32.877 1.00 82.44 723 ALA A C 1
ATOM 5945 O O . ALA A 1 723 ? 15.061 1.371 -33.063 1.00 82.44 723 ALA A O 1
ATOM 5946 N N . LEU A 1 724 ? 15.320 3.121 -31.693 1.00 85.75 724 LEU A N 1
ATOM 5947 C CA . LEU A 1 724 ? 14.618 2.540 -30.540 1.00 85.75 724 LEU A CA 1
ATOM 5948 C C . LEU A 1 724 ? 13.210 3.119 -30.335 1.00 85.75 724 LEU A C 1
ATOM 5950 O O . LEU A 1 724 ? 12.445 2.582 -29.539 1.00 85.75 724 LEU A O 1
ATOM 5954 N N . VAL A 1 725 ? 12.860 4.187 -31.058 1.00 82.12 725 VAL A N 1
ATOM 5955 C CA . VAL A 1 725 ? 11.564 4.882 -30.951 1.00 82.12 725 VAL A CA 1
ATOM 5956 C C . VAL A 1 725 ? 10.667 4.595 -32.161 1.00 82.12 725 VAL A C 1
ATOM 5958 O O . VAL A 1 725 ? 9.453 4.469 -32.013 1.00 82.12 725 VAL A O 1
ATOM 5961 N N . GLN A 1 726 ? 11.246 4.460 -33.359 1.00 68.44 726 GLN A N 1
ATOM 5962 C CA . GLN A 1 726 ? 10.534 4.241 -34.625 1.00 68.44 726 GLN A CA 1
ATOM 5963 C C . GLN A 1 726 ? 10.694 2.813 -35.164 1.00 68.44 726 GLN A C 1
ATOM 5965 O O . GLN A 1 726 ? 10.927 2.591 -36.352 1.00 68.44 726 GLN A O 1
ATOM 5970 N N . THR A 1 727 ? 10.541 1.805 -34.314 1.00 60.44 727 THR A N 1
ATOM 5971 C CA . THR A 1 727 ? 10.556 0.399 -34.740 1.00 60.44 727 THR A CA 1
ATOM 5972 C C . THR A 1 727 ? 9.183 -0.051 -35.238 1.00 60.44 727 THR A C 1
ATOM 5974 O O . THR A 1 727 ? 8.565 -0.973 -34.714 1.00 60.44 727 THR A O 1
ATOM 5977 N N . ASN A 1 728 ? 8.669 0.613 -36.274 1.00 52.12 728 ASN A N 1
ATOM 5978 C CA . ASN A 1 728 ? 7.468 0.144 -36.960 1.00 52.12 728 ASN A CA 1
ATOM 5979 C C . ASN A 1 728 ? 7.836 -1.049 -37.856 1.00 52.12 728 ASN A C 1
ATOM 5981 O O . ASN A 1 728 ? 8.662 -0.909 -38.755 1.00 52.12 728 ASN A O 1
ATOM 5985 N N . ASN A 1 729 ? 7.187 -2.197 -37.639 1.00 52.59 729 ASN A N 1
ATOM 5986 C CA . ASN A 1 729 ? 7.364 -3.433 -38.414 1.00 52.59 729 ASN A CA 1
ATOM 5987 C C . ASN A 1 729 ? 8.774 -4.041 -38.325 1.00 52.59 729 ASN A C 1
ATOM 5989 O O . ASN A 1 729 ? 9.395 -4.334 -39.351 1.00 52.59 729 ASN A O 1
ATOM 5993 N N . LEU A 1 730 ? 9.285 -4.269 -37.111 1.00 60.28 730 LEU A N 1
ATOM 5994 C CA . LEU A 1 730 ? 10.465 -5.121 -36.959 1.00 60.28 730 LEU A CA 1
ATOM 5995 C C . LEU A 1 730 ? 10.150 -6.515 -37.510 1.00 60.28 730 LEU A C 1
ATOM 5997 O O . LEU A 1 730 ? 9.117 -7.103 -37.186 1.00 60.28 730 LEU A O 1
ATOM 6001 N N . ALA A 1 731 ? 11.042 -7.052 -38.345 1.00 58.69 731 ALA A N 1
ATOM 6002 C CA . ALA A 1 731 ? 10.931 -8.436 -38.782 1.00 58.69 731 ALA A CA 1
ATOM 6003 C C . ALA A 1 731 ? 10.880 -9.338 -37.541 1.00 58.69 731 ALA A C 1
ATOM 6005 O O . ALA A 1 731 ? 11.724 -9.212 -36.646 1.00 58.69 731 ALA A O 1
ATOM 6006 N N . ILE A 1 732 ? 9.877 -10.219 -37.483 1.00 60.28 732 ILE A N 1
ATOM 6007 C CA . ILE A 1 732 ? 9.770 -11.217 -36.418 1.00 60.28 732 ILE A CA 1
ATOM 6008 C C . ILE A 1 732 ? 11.051 -12.046 -36.462 1.00 60.28 732 ILE A C 1
ATOM 6010 O O . ILE A 1 732 ? 11.442 -12.548 -37.513 1.00 60.28 732 ILE A O 1
ATOM 6014 N N . ASN A 1 733 ? 11.727 -12.170 -35.326 1.00 62.78 733 ASN A N 1
ATOM 6015 C CA . ASN A 1 733 ? 12.890 -13.033 -35.235 1.00 62.78 733 ASN A CA 1
ATOM 6016 C C . ASN A 1 733 ? 12.416 -14.493 -35.271 1.00 62.78 733 ASN A C 1
ATOM 6018 O O . ASN A 1 733 ? 11.836 -14.972 -34.298 1.00 62.78 733 ASN A O 1
ATOM 6022 N N . ASP A 1 734 ? 12.673 -15.197 -36.378 1.00 59.47 734 ASP A N 1
ATOM 6023 C CA . ASP A 1 734 ? 12.233 -16.583 -36.624 1.00 59.47 734 ASP A CA 1
ATOM 6024 C C . ASP A 1 734 ? 12.701 -17.597 -35.559 1.00 59.47 734 ASP A C 1
ATOM 6026 O O . ASP A 1 734 ? 12.198 -18.726 -35.500 1.00 59.47 734 ASP A O 1
ATOM 6030 N N . LEU A 1 735 ? 13.679 -17.223 -34.726 1.00 59.12 735 LEU A N 1
ATOM 6031 C CA . LEU A 1 735 ? 14.180 -18.035 -33.615 1.00 59.12 735 LEU A CA 1
ATOM 6032 C C . LEU A 1 735 ? 13.305 -17.928 -32.356 1.00 59.12 735 LEU A C 1
ATOM 6034 O O . LEU A 1 735 ? 13.331 -18.837 -31.526 1.00 59.12 735 LEU A O 1
ATOM 6038 N N . LEU A 1 736 ? 12.511 -16.862 -32.217 1.00 60.31 736 LEU A N 1
ATOM 6039 C CA . LEU A 1 736 ? 11.537 -16.718 -31.138 1.00 60.31 736 LEU A CA 1
ATOM 6040 C C . LEU A 1 736 ? 10.311 -17.572 -31.474 1.00 60.31 736 LEU A C 1
ATOM 6042 O O . LEU A 1 736 ? 9.578 -17.303 -32.424 1.00 60.31 736 LEU A O 1
ATOM 6046 N N . LYS A 1 737 ? 10.093 -18.640 -30.703 1.00 63.06 737 LYS A N 1
ATOM 6047 C CA . LYS A 1 737 ? 8.961 -19.557 -30.889 1.00 63.06 737 LYS A CA 1
ATOM 6048 C C . LYS A 1 737 ? 8.375 -19.930 -29.540 1.00 63.06 737 LYS A C 1
ATOM 6050 O O . LYS A 1 737 ? 9.113 -20.283 -28.625 1.00 63.06 737 LYS A O 1
ATOM 6055 N N . MET A 1 738 ? 7.047 -19.995 -29.449 1.00 55.06 738 MET A N 1
ATOM 6056 C CA . MET A 1 738 ? 6.422 -20.732 -28.352 1.00 55.06 738 MET A CA 1
ATOM 6057 C C . MET A 1 738 ? 6.680 -22.230 -28.546 1.00 55.06 738 MET A C 1
ATOM 6059 O O . MET A 1 738 ? 6.076 -22.867 -29.409 1.00 55.06 738 MET A O 1
ATOM 6063 N N . THR A 1 739 ? 7.567 -22.818 -27.748 1.00 47.62 739 THR A N 1
ATOM 6064 C CA . THR A 1 739 ? 7.596 -24.279 -27.597 1.00 47.62 739 THR A CA 1
ATOM 6065 C C . THR A 1 739 ? 6.487 -24.717 -26.641 1.00 47.62 739 THR A C 1
ATOM 6067 O O . THR A 1 739 ? 5.997 -23.923 -25.842 1.00 47.62 739 THR A O 1
ATOM 6070 N N . HIS A 1 740 ? 6.025 -25.967 -26.769 1.00 43.94 740 HIS A N 1
ATOM 6071 C CA . HIS A 1 740 ? 4.955 -26.541 -25.945 1.00 43.94 740 HIS A CA 1
ATOM 6072 C C . HIS A 1 740 ? 5.151 -26.219 -24.453 1.00 43.94 740 HIS A C 1
ATOM 6074 O O . HIS A 1 740 ? 6.022 -26.784 -23.793 1.00 43.94 740 HIS A O 1
ATOM 6080 N N . PHE A 1 741 ? 4.305 -25.334 -23.923 1.00 47.00 741 PHE A N 1
ATOM 6081 C CA . PHE A 1 741 ? 4.206 -25.067 -22.495 1.00 47.00 741 PHE A CA 1
ATOM 6082 C C . PHE A 1 741 ? 3.596 -26.296 -21.818 1.00 47.00 741 PHE A C 1
ATOM 6084 O O . PHE A 1 741 ? 2.377 -26.471 -21.799 1.00 47.00 741 PHE A O 1
ATOM 6091 N N . LEU A 1 742 ? 4.458 -27.178 -21.317 1.00 37.59 742 LEU A N 1
ATOM 6092 C CA . LEU A 1 742 ? 4.141 -28.063 -20.205 1.00 37.59 742 LEU A CA 1
ATOM 6093 C C . LEU A 1 742 ? 4.682 -27.373 -18.954 1.00 37.59 742 LEU A C 1
ATOM 6095 O O . LEU A 1 742 ? 5.869 -27.475 -18.645 1.00 37.59 742 LEU A O 1
ATOM 6099 N N . ILE A 1 743 ? 3.804 -26.673 -18.235 1.00 43.41 743 ILE A N 1
ATOM 6100 C CA . ILE A 1 743 ? 4.097 -25.999 -16.956 1.00 43.41 743 ILE A CA 1
ATOM 6101 C C . ILE A 1 743 ? 4.763 -26.944 -15.934 1.00 43.41 743 ILE A C 1
ATOM 6103 O O . ILE A 1 743 ? 5.509 -26.509 -15.061 1.00 43.41 743 ILE A O 1
ATOM 6107 N N . LEU A 1 744 ? 4.583 -28.259 -16.088 1.00 34.62 744 LEU A N 1
ATOM 6108 C CA . LEU A 1 744 ? 5.064 -29.293 -15.169 1.00 34.62 744 LEU A CA 1
ATOM 6109 C C . LEU A 1 744 ? 6.590 -29.503 -15.109 1.00 34.62 744 LEU A C 1
ATOM 6111 O O . LEU A 1 744 ? 7.027 -30.382 -14.370 1.00 34.62 744 LEU A O 1
ATOM 6115 N N . LYS A 1 745 ? 7.420 -28.735 -15.832 1.00 32.09 745 LYS A N 1
ATOM 6116 C CA . LYS A 1 745 ? 8.889 -28.866 -15.727 1.00 32.09 745 LYS A CA 1
ATOM 6117 C C . LYS A 1 745 ? 9.596 -27.846 -14.830 1.00 32.09 745 LYS A C 1
ATOM 6119 O O . LYS A 1 745 ? 10.724 -28.128 -14.439 1.00 32.09 745 LYS A O 1
ATOM 6124 N N . HIS A 1 746 ? 8.977 -26.719 -14.462 1.00 33.94 746 HIS A N 1
ATOM 6125 C CA . HIS A 1 746 ? 9.705 -25.628 -13.787 1.00 33.94 746 HIS A CA 1
ATOM 6126 C C . HIS A 1 746 ? 8.899 -24.855 -12.726 1.00 33.94 746 HIS A C 1
ATOM 6128 O O . HIS A 1 746 ? 9.108 -23.664 -12.532 1.00 33.94 746 HIS A O 1
ATOM 6134 N N . SER A 1 747 ? 8.005 -25.510 -11.985 1.00 28.27 747 SER A N 1
ATOM 6135 C CA . SER A 1 747 ? 7.315 -24.893 -10.843 1.00 28.27 747 SER A CA 1
ATOM 6136 C C . SER A 1 747 ? 8.139 -24.993 -9.552 1.00 28.27 747 SER A C 1
ATOM 6138 O O . SER A 1 747 ? 7.830 -25.754 -8.639 1.00 28.27 747 SER A O 1
ATOM 6140 N N . CYS A 1 748 ? 9.210 -24.209 -9.462 1.00 27.81 748 CYS A N 1
ATOM 6141 C CA . CYS A 1 748 ? 9.805 -23.796 -8.191 1.00 27.81 748 CYS A CA 1
ATOM 6142 C C . CYS A 1 748 ? 10.415 -22.407 -8.393 1.00 27.81 748 CYS A C 1
ATOM 6144 O O . CYS A 1 748 ? 11.091 -22.199 -9.392 1.00 27.81 748 CYS A O 1
ATOM 6146 N N . PHE A 1 749 ? 10.209 -21.520 -7.417 1.00 26.41 749 PHE A N 1
ATOM 6147 C CA . PHE A 1 749 ? 10.574 -20.093 -7.366 1.00 26.41 749 PHE A CA 1
ATOM 6148 C C . PHE A 1 749 ? 9.508 -19.115 -7.880 1.00 26.41 749 PHE A C 1
ATOM 6150 O O . PHE A 1 749 ? 9.611 -18.563 -8.966 1.00 26.41 749 PHE A O 1
ATOM 6157 N N . TYR A 1 750 ? 8.533 -18.832 -7.013 1.00 30.95 750 TYR A N 1
ATOM 6158 C CA . TYR A 1 750 ? 7.727 -17.612 -7.053 1.00 30.95 750 TYR A CA 1
ATOM 6159 C C . TYR A 1 750 ? 7.722 -16.999 -5.652 1.00 30.95 750 TYR A C 1
ATOM 6161 O O . TYR A 1 750 ? 6.992 -17.467 -4.791 1.00 30.95 750 TYR A O 1
ATOM 6169 N N . PHE A 1 751 ? 8.589 -16.014 -5.409 1.00 23.88 751 PHE A N 1
ATOM 6170 C CA . PHE A 1 751 ? 8.508 -15.077 -4.282 1.00 23.88 751 PHE A CA 1
ATOM 6171 C C . PHE A 1 751 ? 9.326 -13.836 -4.652 1.00 23.88 751 PHE A C 1
ATOM 6173 O O . PHE A 1 751 ? 10.556 -13.870 -4.615 1.00 23.88 751 PHE A O 1
ATOM 6180 N N . SER A 1 752 ? 8.663 -12.740 -5.010 1.00 23.50 752 SER A N 1
ATOM 6181 C CA . SER A 1 752 ? 9.294 -11.419 -5.025 1.00 23.50 752 SER A CA 1
ATOM 6182 C C . SER A 1 752 ? 8.284 -10.353 -4.634 1.00 23.50 752 SER A C 1
ATOM 6184 O O . SER A 1 752 ? 7.845 -9.568 -5.454 1.00 23.50 752 SER A O 1
ATOM 6186 N N . GLU A 1 753 ? 7.924 -10.370 -3.362 1.00 25.41 753 GLU A N 1
ATOM 6187 C CA . GLU A 1 753 ? 7.543 -9.221 -2.548 1.00 25.41 753 GLU A CA 1
ATOM 6188 C C . GLU A 1 753 ? 7.648 -9.747 -1.106 1.00 25.41 753 GLU A C 1
ATOM 6190 O O . GLU A 1 753 ? 7.262 -10.881 -0.847 1.00 25.41 753 GLU A O 1
ATOM 6195 N N . TYR A 1 754 ? 8.264 -8.993 -0.191 1.00 26.97 754 TYR A N 1
ATOM 6196 C CA . TYR A 1 754 ? 8.668 -9.389 1.180 1.00 26.97 754 TYR A CA 1
ATOM 6197 C C . TYR A 1 754 ? 10.033 -10.123 1.316 1.00 26.97 754 TYR A C 1
ATOM 6199 O O . TYR A 1 754 ? 10.135 -11.329 1.097 1.00 26.97 754 TYR A O 1
ATOM 6207 N N . PRO A 1 755 ? 11.103 -9.447 1.797 1.00 22.47 755 PRO A N 1
ATOM 6208 C CA . PRO A 1 755 ? 12.455 -10.021 1.901 1.00 22.47 755 PRO A CA 1
ATOM 6209 C C . PRO A 1 755 ? 12.676 -11.077 3.008 1.00 22.47 755 PRO A C 1
ATOM 6211 O O . PRO A 1 755 ? 13.825 -11.362 3.330 1.00 22.47 755 PRO A O 1
ATOM 6214 N N . ASN A 1 756 ? 11.641 -11.647 3.640 1.00 24.91 756 ASN A N 1
ATOM 6215 C CA . ASN A 1 756 ? 11.809 -12.458 4.861 1.00 24.91 756 ASN A CA 1
ATOM 6216 C C . ASN A 1 756 ? 10.938 -13.729 4.921 1.00 24.91 756 ASN A C 1
ATOM 6218 O O . ASN A 1 756 ? 10.266 -13.972 5.922 1.00 24.91 756 ASN A O 1
ATOM 6222 N N . ILE A 1 757 ? 10.995 -14.587 3.899 1.00 24.86 757 ILE A N 1
ATOM 6223 C CA . ILE A 1 757 ? 10.455 -15.958 3.979 1.00 24.86 757 ILE A CA 1
ATOM 6224 C C . ILE A 1 757 ? 11.625 -16.947 4.093 1.00 24.86 757 ILE A C 1
ATOM 6226 O O . ILE A 1 757 ? 12.539 -16.972 3.270 1.00 24.86 757 ILE A O 1
ATOM 6230 N N . ARG A 1 758 ? 11.647 -17.738 5.175 1.00 25.69 758 ARG A N 1
ATOM 6231 C CA . ARG A 1 758 ? 12.722 -18.703 5.470 1.00 25.69 758 ARG A CA 1
ATOM 6232 C C . ARG A 1 758 ? 12.640 -19.934 4.552 1.00 25.69 758 ARG A C 1
ATOM 6234 O O . ARG A 1 758 ? 11.581 -20.522 4.374 1.00 25.69 758 ARG A O 1
ATOM 6241 N N . TYR A 1 759 ? 13.810 -20.388 4.095 1.00 25.55 759 TYR A N 1
ATOM 6242 C CA . TYR A 1 759 ? 14.114 -21.525 3.199 1.00 25.55 759 TYR A CA 1
ATOM 6243 C C . TYR A 1 759 ? 13.571 -22.928 3.589 1.00 25.55 759 TYR A C 1
ATOM 6245 O O . TYR A 1 759 ? 13.922 -23.925 2.958 1.00 25.55 759 TYR A O 1
ATOM 6253 N N . THR A 1 760 ? 12.738 -23.062 4.622 1.00 27.83 760 THR A N 1
ATOM 6254 C CA . THR A 1 760 ? 12.255 -24.359 5.130 1.00 27.83 760 THR A CA 1
ATOM 6255 C C . THR A 1 760 ? 11.022 -24.919 4.400 1.00 27.83 760 THR A C 1
ATOM 6257 O O . THR A 1 760 ? 10.820 -26.132 4.464 1.00 27.83 760 THR A O 1
ATOM 6260 N N . SER A 1 761 ? 10.244 -24.111 3.660 1.00 35.25 761 SER A N 1
ATOM 6261 C CA . SER A 1 761 ? 8.956 -24.535 3.056 1.00 35.25 761 SER A CA 1
ATOM 6262 C C . SER A 1 761 ? 9.054 -25.249 1.696 1.00 35.25 761 SER A C 1
ATOM 6264 O O . SER A 1 761 ? 8.126 -25.947 1.287 1.00 35.25 761 SER A O 1
ATOM 6266 N N . ILE A 1 762 ? 10.205 -25.206 1.016 1.00 33.19 762 ILE A N 1
ATOM 6267 C CA . ILE A 1 762 ? 10.395 -25.944 -0.252 1.00 33.19 762 ILE A CA 1
ATOM 6268 C C . ILE A 1 762 ? 10.309 -27.465 -0.013 1.00 33.19 762 ILE A C 1
ATOM 6270 O O . ILE A 1 762 ? 9.856 -28.229 -0.864 1.00 33.19 762 ILE A O 1
ATOM 6274 N N . ARG A 1 763 ? 10.704 -27.935 1.178 1.00 30.47 763 ARG A N 1
ATOM 6275 C CA . ARG A 1 763 ? 10.799 -29.370 1.485 1.00 30.47 763 ARG A CA 1
ATOM 6276 C C . ARG A 1 763 ? 9.456 -30.025 1.829 1.00 30.47 763 ARG A C 1
ATOM 6278 O O . ARG A 1 763 ? 9.327 -31.226 1.593 1.00 30.47 763 ARG A O 1
ATOM 6285 N N . SER A 1 764 ? 8.495 -29.281 2.389 1.00 36.22 764 SER A N 1
ATOM 6286 C CA . SER A 1 764 ? 7.125 -29.777 2.614 1.00 36.22 764 SER A CA 1
ATOM 6287 C C . SER A 1 764 ? 6.347 -29.786 1.303 1.00 36.22 764 SER A C 1
ATOM 6289 O O . SER A 1 764 ? 5.841 -30.833 0.916 1.00 36.22 764 SER A O 1
ATOM 6291 N N . THR A 1 765 ? 6.421 -28.691 0.542 1.00 36.31 765 THR A N 1
ATOM 6292 C CA . THR A 1 765 ? 5.768 -28.542 -0.767 1.00 36.31 765 THR A CA 1
ATOM 6293 C C . THR A 1 765 ? 6.139 -29.676 -1.732 1.00 36.31 765 THR A C 1
ATOM 6295 O O . THR A 1 765 ? 5.273 -30.281 -2.358 1.00 36.31 765 THR A O 1
ATOM 6298 N N . ILE A 1 766 ? 7.420 -30.064 -1.791 1.00 35.38 766 ILE A N 1
ATOM 6299 C CA . ILE A 1 766 ? 7.877 -31.199 -2.617 1.00 35.38 766 ILE A CA 1
ATOM 6300 C C . ILE A 1 766 ? 7.342 -32.550 -2.106 1.00 35.38 766 ILE A C 1
ATOM 6302 O O . ILE A 1 766 ? 7.028 -33.430 -2.909 1.00 35.38 766 ILE A O 1
ATOM 6306 N N . LYS A 1 767 ? 7.224 -32.744 -0.785 1.00 36.38 767 LYS A N 1
ATOM 6307 C CA . LYS A 1 767 ? 6.666 -33.979 -0.203 1.00 36.38 767 LYS A CA 1
ATOM 6308 C C . LYS A 1 767 ? 5.179 -34.133 -0.516 1.00 36.38 767 LYS A C 1
ATOM 6310 O O . LYS A 1 767 ? 4.744 -35.245 -0.817 1.00 36.38 767 LYS A O 1
ATOM 6315 N N . ASP A 1 768 ? 4.431 -33.039 -0.476 1.00 43.31 768 ASP A N 1
ATOM 6316 C CA . ASP A 1 768 ? 2.988 -33.045 -0.717 1.00 43.31 768 ASP A CA 1
ATOM 6317 C C . ASP A 1 768 ? 2.669 -33.194 -2.213 1.00 43.31 768 ASP A C 1
ATOM 6319 O O . ASP A 1 768 ? 1.804 -33.996 -2.578 1.00 43.31 768 ASP A O 1
ATOM 6323 N N . LEU A 1 769 ? 3.477 -32.580 -3.090 1.00 38.03 769 LEU A N 1
ATOM 6324 C CA . LEU A 1 769 ? 3.460 -32.847 -4.535 1.00 38.03 769 LEU A CA 1
ATOM 6325 C C . LEU A 1 769 ? 3.727 -34.333 -4.843 1.00 38.03 769 LEU A C 1
ATOM 6327 O O . LEU A 1 769 ? 3.032 -34.939 -5.658 1.00 38.03 769 LEU A O 1
ATOM 6331 N N . HIS A 1 770 ? 4.676 -34.967 -4.149 1.00 36.22 770 HIS A N 1
ATOM 6332 C CA . HIS A 1 770 ? 4.990 -36.387 -4.348 1.00 36.22 770 HIS A CA 1
ATOM 6333 C C . HIS A 1 770 ? 3.871 -37.330 -3.865 1.00 36.22 770 HIS A C 1
ATOM 6335 O O . HIS A 1 770 ? 3.703 -38.428 -4.402 1.00 36.22 770 HIS A O 1
ATOM 6341 N N . LYS A 1 771 ? 3.085 -36.921 -2.860 1.00 39.34 771 LYS A N 1
ATOM 6342 C CA . LYS A 1 771 ? 1.924 -37.684 -2.378 1.00 39.34 771 LYS A CA 1
ATOM 6343 C C . LYS A 1 771 ? 0.786 -37.660 -3.405 1.00 39.34 771 LYS A C 1
ATOM 6345 O O . LYS A 1 771 ? 0.181 -38.702 -3.650 1.00 39.34 771 LYS A O 1
ATOM 6350 N N . TYR A 1 772 ? 0.562 -36.511 -4.047 1.00 37.47 772 TYR A N 1
ATOM 6351 C CA . TYR A 1 772 ? -0.508 -36.306 -5.030 1.00 37.47 772 TYR A CA 1
ATOM 6352 C C . TYR A 1 772 ? -0.255 -37.020 -6.373 1.00 37.47 772 TYR A C 1
ATOM 6354 O O . TYR A 1 772 ? -1.187 -37.551 -6.968 1.00 37.47 772 TYR A O 1
ATOM 6362 N N . TYR A 1 773 ? 1.004 -37.110 -6.821 1.00 39.81 773 TYR A N 1
ATOM 6363 C CA . TYR A 1 773 ? 1.366 -37.686 -8.130 1.00 39.81 773 TYR A CA 1
ATOM 6364 C C . TYR A 1 773 ? 1.858 -39.144 -8.095 1.00 39.81 773 TYR A C 1
ATOM 6366 O O . TYR A 1 773 ? 2.265 -39.692 -9.117 1.00 39.81 773 TYR A O 1
ATOM 6374 N N . SER A 1 774 ? 1.763 -39.829 -6.951 1.00 34.03 774 SER A N 1
ATOM 6375 C CA . SER A 1 774 ? 2.136 -41.252 -6.824 1.00 34.03 774 SER A CA 1
ATOM 6376 C C . SER A 1 774 ? 1.240 -42.234 -7.613 1.00 34.03 774 SER A C 1
ATOM 6378 O O . SER A 1 774 ? 1.497 -43.438 -7.622 1.00 34.03 774 SER A O 1
ATOM 6380 N N . THR A 1 775 ? 0.221 -41.736 -8.318 1.00 34.44 775 THR A N 1
ATOM 6381 C CA . THR A 1 775 ? -0.689 -42.503 -9.184 1.00 34.44 775 THR A CA 1
ATOM 6382 C C . THR A 1 775 ? -0.351 -42.431 -10.679 1.00 34.44 775 THR A C 1
ATOM 6384 O O . THR A 1 775 ? -0.946 -43.175 -11.460 1.00 34.44 775 THR A O 1
ATOM 6387 N N . SER A 1 776 ? 0.629 -41.626 -11.105 1.00 31.48 776 SER A N 1
ATOM 6388 C CA . SER A 1 776 ? 1.081 -41.561 -12.501 1.00 31.48 776 SER A CA 1
ATOM 6389 C C . SER A 1 776 ? 2.568 -41.913 -12.623 1.00 31.48 776 SER A C 1
ATOM 6391 O O . SER A 1 776 ? 3.433 -41.352 -11.959 1.00 31.48 776 SER A O 1
ATOM 6393 N N . LYS A 1 777 ? 2.888 -42.889 -13.484 1.00 29.38 777 LYS A N 1
ATOM 6394 C CA . LYS A 1 777 ? 4.272 -43.234 -13.844 1.00 29.38 777 LYS A CA 1
ATOM 6395 C C . LYS A 1 777 ? 4.916 -42.056 -14.586 1.00 29.38 777 LYS A C 1
ATOM 6397 O O . LYS A 1 777 ? 4.755 -41.944 -15.797 1.00 29.38 777 LYS A O 1
ATOM 6402 N N . LEU A 1 778 ? 5.649 -41.208 -13.875 1.00 28.94 778 LEU A N 1
ATOM 6403 C CA . LEU A 1 778 ? 6.529 -40.186 -14.441 1.00 28.94 778 LEU A CA 1
ATOM 6404 C C . LEU A 1 778 ? 7.916 -40.334 -13.805 1.00 28.94 778 LEU A C 1
ATOM 6406 O O . LEU A 1 778 ? 8.067 -40.250 -12.588 1.00 28.94 778 LEU A O 1
ATOM 6410 N N . GLU A 1 779 ? 8.924 -40.610 -14.634 1.00 25.33 779 GLU A N 1
ATOM 6411 C CA . GLU A 1 779 ? 10.332 -40.627 -14.228 1.00 25.33 779 GLU A CA 1
ATOM 6412 C C . GLU A 1 779 ? 10.849 -39.188 -14.080 1.00 25.33 779 GLU A C 1
ATOM 6414 O O . GLU A 1 779 ? 10.687 -38.361 -14.978 1.00 25.33 779 GLU A O 1
ATOM 6419 N N . PHE A 1 780 ? 11.493 -38.889 -12.949 1.00 25.02 780 PHE A N 1
ATOM 6420 C CA . PHE A 1 780 ? 12.151 -37.607 -12.691 1.00 25.02 780 PHE A CA 1
ATOM 6421 C C . PHE A 1 780 ? 13.640 -37.677 -13.069 1.00 25.02 780 PHE A C 1
ATOM 6423 O O . PHE A 1 780 ? 14.355 -38.566 -12.613 1.00 25.02 780 PHE A O 1
ATOM 6430 N N . GLN A 1 781 ? 14.136 -36.690 -13.822 1.00 22.33 781 GLN A N 1
ATOM 6431 C CA . GLN A 1 781 ? 15.569 -36.399 -13.957 1.00 22.33 781 GLN A CA 1
ATOM 6432 C C . GLN A 1 781 ? 15.876 -35.065 -13.265 1.00 22.33 781 GLN A C 1
ATOM 6434 O O . GLN A 1 781 ? 15.356 -34.023 -13.652 1.00 22.33 781 GLN A O 1
ATOM 6439 N N . LEU A 1 782 ? 16.723 -35.103 -12.235 1.00 22.58 782 LEU A N 1
ATOM 6440 C CA . LEU A 1 782 ? 17.243 -33.925 -11.536 1.00 22.58 782 LEU A CA 1
ATOM 6441 C C . LEU A 1 782 ? 18.624 -33.568 -12.100 1.00 22.58 782 LEU A C 1
ATOM 6443 O O . LEU A 1 782 ? 19.565 -34.347 -11.968 1.00 22.58 782 LEU A O 1
ATOM 6447 N N . SER A 1 783 ? 18.767 -32.374 -12.672 1.00 21.25 783 SER A N 1
ATOM 6448 C CA . SER A 1 783 ? 20.062 -31.775 -13.011 1.00 21.25 783 SER A CA 1
ATOM 6449 C C . SER A 1 783 ? 20.399 -30.672 -12.006 1.00 21.25 783 SER A C 1
ATOM 6451 O O . SER A 1 783 ? 19.719 -29.650 -11.954 1.00 21.25 783 SER A O 1
ATOM 6453 N N . ILE A 1 784 ? 21.447 -30.874 -11.202 1.00 24.02 784 ILE A N 1
ATOM 6454 C CA . ILE A 1 784 ? 21.982 -29.873 -10.267 1.00 24.02 784 ILE A CA 1
ATOM 6455 C C . ILE A 1 784 ? 23.208 -29.230 -10.920 1.00 24.02 784 ILE A C 1
ATOM 6457 O O . ILE A 1 784 ? 24.240 -29.886 -11.049 1.00 24.02 784 ILE A O 1
ATOM 6461 N N . TYR A 1 785 ? 23.128 -27.948 -11.278 1.00 22.34 785 TYR A N 1
ATOM 6462 C CA . TYR A 1 785 ? 24.301 -27.136 -11.612 1.00 22.34 785 TYR A CA 1
ATOM 6463 C C . TYR A 1 785 ? 24.424 -25.959 -10.639 1.00 22.34 785 TYR A C 1
ATOM 6465 O O . TYR A 1 785 ? 23.480 -25.204 -10.443 1.00 22.34 785 TYR A O 1
ATOM 6473 N N . GLY A 1 786 ? 25.617 -25.812 -10.048 1.00 26.83 786 GLY A N 1
ATOM 6474 C CA . GLY A 1 786 ? 26.086 -24.551 -9.465 1.00 26.83 786 GLY A CA 1
ATOM 6475 C C . GLY A 1 786 ? 25.800 -24.300 -7.980 1.00 26.83 786 GLY A C 1
ATOM 6476 O O . GLY A 1 786 ? 25.183 -23.297 -7.648 1.00 26.83 786 GLY A O 1
ATOM 6477 N N . PHE A 1 787 ? 26.330 -25.123 -7.067 1.00 23.53 787 PHE A N 1
ATOM 6478 C CA . PHE A 1 787 ? 26.543 -24.700 -5.672 1.00 23.53 787 PHE A CA 1
ATOM 6479 C C . PHE A 1 787 ? 28.039 -24.631 -5.359 1.00 23.53 787 PHE A C 1
ATOM 6481 O O . PHE A 1 787 ? 28.751 -25.634 -5.399 1.00 23.53 787 PHE A O 1
ATOM 6488 N N . ASN A 1 788 ? 28.509 -23.434 -5.013 1.00 24.52 788 ASN A N 1
ATOM 6489 C CA . ASN A 1 788 ? 29.871 -23.190 -4.559 1.00 24.52 788 ASN A CA 1
ATOM 6490 C C . ASN A 1 788 ? 29.981 -23.603 -3.075 1.00 24.52 788 ASN A C 1
ATOM 6492 O O . ASN A 1 788 ? 29.706 -22.821 -2.166 1.00 24.52 788 ASN A O 1
ATOM 6496 N N . VAL A 1 789 ? 30.290 -24.880 -2.818 1.00 28.91 789 VAL A N 1
ATOM 6497 C CA . VAL A 1 789 ? 30.346 -25.466 -1.465 1.00 28.91 789 VAL A CA 1
ATOM 6498 C C . VAL A 1 789 ? 31.772 -25.421 -0.919 1.00 28.91 789 VAL A C 1
ATOM 6500 O O . VAL A 1 789 ? 32.480 -26.426 -0.888 1.00 28.91 789 VAL A O 1
ATOM 6503 N N . HIS A 1 790 ? 32.179 -24.270 -0.394 1.00 27.64 790 HIS A N 1
ATOM 6504 C CA . HIS A 1 790 ? 33.323 -24.182 0.513 1.00 27.64 790 HIS A CA 1
ATOM 6505 C C . HIS A 1 790 ? 32.849 -23.741 1.899 1.00 27.64 790 HIS A C 1
ATOM 6507 O O . HIS A 1 790 ? 33.001 -22.572 2.229 1.00 27.64 790 HIS A O 1
ATOM 6513 N N . LYS A 1 791 ? 32.272 -24.668 2.697 1.00 30.70 791 LYS A N 1
ATOM 6514 C CA . LYS A 1 791 ? 32.415 -24.677 4.182 1.00 30.70 791 LYS A CA 1
ATOM 6515 C C . LYS A 1 791 ? 31.726 -25.775 5.015 1.00 30.70 791 LYS A C 1
ATOM 6517 O O . LYS A 1 791 ? 31.835 -25.710 6.232 1.00 30.70 791 LYS A O 1
ATOM 6522 N N . HIS A 1 792 ? 31.110 -26.829 4.466 1.00 32.03 792 HIS A N 1
ATOM 6523 C CA . HIS A 1 792 ? 30.505 -27.868 5.330 1.00 32.03 792 HIS A CA 1
ATOM 6524 C C . HIS A 1 792 ? 30.809 -29.314 4.905 1.00 32.03 792 HIS A C 1
ATOM 6526 O O . HIS A 1 792 ? 30.070 -29.945 4.153 1.00 32.03 792 HIS A O 1
ATOM 6532 N N . VAL A 1 793 ? 31.879 -29.878 5.483 1.00 32.88 793 VAL A N 1
ATOM 6533 C CA . VAL A 1 793 ? 32.311 -31.288 5.331 1.00 32.88 793 VAL A CA 1
ATOM 6534 C C . VAL A 1 793 ? 31.233 -32.290 5.792 1.00 32.88 793 VAL A C 1
ATOM 6536 O O . VAL A 1 793 ? 31.159 -33.411 5.290 1.00 32.88 793 VAL A O 1
ATOM 6539 N N . TYR A 1 794 ? 30.340 -31.879 6.698 1.00 31.28 794 TYR A N 1
ATOM 6540 C CA . TYR A 1 794 ? 29.281 -32.729 7.250 1.00 31.28 794 TYR A CA 1
ATOM 6541 C C . TYR A 1 794 ? 28.130 -33.007 6.261 1.00 31.28 794 TYR A C 1
ATOM 6543 O O . TYR A 1 794 ? 27.600 -34.119 6.229 1.00 31.28 794 TYR A O 1
ATOM 6551 N N . LEU A 1 795 ? 27.778 -32.043 5.397 1.00 32.22 795 LEU A N 1
ATOM 6552 C CA . LEU A 1 795 ? 26.703 -32.214 4.409 1.00 32.22 795 LEU A CA 1
ATOM 6553 C C . LEU A 1 795 ? 27.099 -33.165 3.273 1.00 32.22 795 LEU A C 1
ATOM 6555 O O . LEU A 1 795 ? 26.278 -33.973 2.839 1.00 32.22 795 LEU A O 1
ATOM 6559 N N . LYS A 1 796 ? 28.372 -33.148 2.857 1.00 32.25 796 LYS A N 1
ATOM 6560 C CA . LYS A 1 796 ? 28.882 -34.014 1.783 1.00 32.25 796 LYS A CA 1
ATOM 6561 C C . LYS A 1 796 ? 28.703 -35.501 2.123 1.00 32.25 796 LYS A C 1
ATOM 6563 O O . LYS A 1 796 ? 28.220 -36.263 1.298 1.00 32.25 796 LYS A O 1
ATOM 6568 N N . LYS A 1 797 ? 28.964 -35.906 3.375 1.00 34.00 797 LYS A N 1
ATOM 6569 C CA . LYS A 1 797 ? 28.792 -37.304 3.825 1.00 34.00 797 LYS A CA 1
ATOM 6570 C C . LYS A 1 797 ? 27.334 -37.781 3.838 1.00 34.00 797 LYS A C 1
ATOM 6572 O O . LYS A 1 797 ? 27.095 -38.955 3.566 1.00 34.00 797 LYS A O 1
ATOM 6577 N N . LYS A 1 798 ? 26.366 -36.913 4.158 1.00 34.03 798 LYS A N 1
ATOM 6578 C CA . LYS A 1 798 ? 24.940 -37.292 4.178 1.00 34.03 798 LYS A CA 1
ATOM 6579 C C . LYS A 1 798 ? 24.344 -37.361 2.774 1.00 34.03 798 LYS A C 1
ATOM 6581 O O . LYS A 1 798 ? 23.593 -38.287 2.494 1.00 34.03 798 LYS A O 1
ATOM 6586 N N . VAL A 1 799 ? 24.738 -36.446 1.890 1.00 34.88 799 VAL A N 1
ATOM 6587 C CA . VAL A 1 799 ? 24.288 -36.443 0.491 1.00 34.88 799 VAL A CA 1
ATOM 6588 C C . VAL A 1 799 ? 24.882 -37.627 -0.278 1.00 34.88 799 VAL A C 1
ATOM 6590 O O . VAL A 1 799 ? 24.146 -38.324 -0.962 1.00 34.88 799 VAL A O 1
ATOM 6593 N N . THR A 1 800 ? 26.163 -37.962 -0.081 1.00 34.16 800 THR A N 1
ATOM 6594 C CA . THR A 1 800 ? 26.764 -39.157 -0.707 1.00 34.16 800 THR A CA 1
ATOM 6595 C C . THR A 1 800 ? 26.160 -40.466 -0.185 1.00 34.16 800 THR A C 1
ATOM 6597 O O . THR A 1 800 ? 25.969 -41.394 -0.960 1.00 34.16 800 THR A O 1
ATOM 6600 N N . LYS A 1 801 ? 25.795 -40.556 1.104 1.00 34.19 801 LYS A N 1
ATOM 6601 C CA . LYS A 1 801 ? 25.083 -41.736 1.636 1.00 34.19 801 LYS A CA 1
ATOM 6602 C C . LYS A 1 801 ? 23.664 -41.881 1.085 1.00 34.19 801 LYS A C 1
ATOM 6604 O O . LYS A 1 801 ? 23.209 -43.003 0.934 1.00 34.19 801 LYS A O 1
ATOM 6609 N N . PHE A 1 802 ? 22.986 -40.770 0.812 1.00 32.91 802 PHE A N 1
ATOM 6610 C CA . PHE A 1 802 ? 21.646 -40.770 0.231 1.00 32.91 802 PHE A CA 1
ATOM 6611 C C . PHE A 1 802 ? 21.678 -41.130 -1.262 1.00 32.91 802 PHE A C 1
ATOM 6613 O O . PHE A 1 802 ? 20.859 -41.921 -1.706 1.00 32.91 802 PHE A O 1
ATOM 6620 N N . ILE A 1 803 ? 22.677 -40.638 -2.004 1.00 35.53 803 ILE A N 1
ATOM 6621 C CA . ILE A 1 803 ? 22.886 -40.977 -3.422 1.00 35.53 803 ILE A CA 1
ATOM 6622 C C . ILE A 1 803 ? 23.328 -42.434 -3.609 1.00 35.53 803 ILE A C 1
ATOM 6624 O O . ILE A 1 803 ? 22.934 -43.043 -4.585 1.00 35.53 803 ILE A O 1
ATOM 6628 N N . ASN A 1 804 ? 24.099 -43.008 -2.679 1.00 34.25 804 ASN A N 1
ATOM 6629 C CA . ASN A 1 804 ? 24.483 -44.427 -2.735 1.00 34.25 804 ASN A CA 1
ATOM 6630 C C . ASN A 1 804 ? 23.390 -45.388 -2.221 1.00 34.25 804 ASN A C 1
ATOM 6632 O O . ASN A 1 804 ? 23.601 -46.598 -2.223 1.00 34.25 804 ASN A O 1
ATOM 6636 N N . TRP A 1 805 ? 22.292 -44.858 -1.675 1.00 35.09 805 TRP A N 1
ATOM 6637 C CA . TRP A 1 805 ? 21.159 -45.639 -1.169 1.00 35.09 805 TRP A CA 1
ATOM 6638 C C . TRP A 1 805 ? 19.998 -45.706 -2.174 1.00 35.09 805 TRP A C 1
ATOM 6640 O O . TRP A 1 805 ? 19.242 -46.676 -2.145 1.00 35.09 805 TRP A O 1
ATOM 6650 N N . ILE A 1 806 ? 19.882 -44.695 -3.042 1.00 32.12 806 ILE A N 1
ATOM 6651 C CA . ILE A 1 806 ? 19.119 -44.752 -4.299 1.00 32.12 806 ILE A CA 1
ATOM 6652 C C . ILE A 1 806 ? 19.874 -45.662 -5.269 1.00 32.12 806 ILE A C 1
ATOM 6654 O O . ILE A 1 806 ? 19.201 -46.484 -5.929 1.00 32.12 806 ILE A O 1
#

Radius of gyration: 36.43 Å; chains: 1; bounding box: 83×100×100 Å

InterPro domains:
  IPR007863 Peptidase M16, C-terminal [PF05193] (452-630)
  IPR008427 Extracellular membrane protein, CFEM domain [PF05730] (169-213)
  IPR011249 Metalloenzyme, LuxS/M16 peptidase-like [SSF63411] (267-499)
  IPR011249 Metalloenzyme, LuxS/M16 peptidase-like [SSF63411] (503-727)
  IPR011765 Peptidase M16, N-terminal [PF00675] (289-411)
  IPR032632 Peptidase M16, middle/third domain [PF16187] (636-729)
  IPR050626 Peptidase M16 [PTHR43690] (265-727)

Foldseek 3Di:
DDDDDDPPPPPVVVVVVCVVVDDDDDDDDDDDDDDDDDDDPDDPPPPPPPPPDDDDDDDDDPPPPVVVVVVVPDDLPFLLVPVPDVQLSVQLQVQCLQPFDDRSQLQLCLFFPSNLVSNVVSCVVRVVVVSNVVSVCSSPDPDDDPVSHDDTDPPHWWKFFPDLCVVAPADPLLVVQLLVLCCQWPNVDPRGLSSLLRGPSSVVSSVVSDPDPVNVVSSVVSSCCSNVDPDADPRIDTVVPVPPPPDPPVVVLLVVFVVAKDFPDQFADAAQPFPKGWTWIATPQRFIEIEIQGPPAQKKKKKKKFQAAQLPPDQLQAQLRVLLLQQLQQAFPVGRHGCVLVVLQVVFVKDWDWDGDLGMIMTMMIGGAVCVLVNLQSVLRSQQGRDSDPVCSVVSLQVLQVVLVVLLVPVVSQVLQVLLCLWDPLFSSVTDHSGHCCSQPVRCVVVVHDSSVVSVVCSVQGSGSSRMYMYIYDNDDSVVVVSSCCSRNVSRHHPVHDRDATDDDRHDLVQFQKEKEFADPDAWKKKKKKFKDFDCLLVQQAPLVVQVQCQQQPDDALGLQVVCVVVQFFPGWGWDWADRGHGIIIIMIMTTTDPVNVVVVLVNLLSSQLSLVVDLVVFDDVVSLVVVQVVLVVCRNPPDDDHNRVQNRQLRVLVSSVSDDPNHSNRDGHSHDHDRVVSNSRSVRPALSGIYMYMYHNPPPPPFDDARDSSRTTMDMDGHDPSSRPPDDDPNDPSRDDDDDPVVPDPDDDDDDDPDDDPPVVVVVVVVVCVVCVPDDDDDDDDDDDDPDPDDPPVVVVVVVVVVVD

pLDDT: mean 75.77, std 25.64, range [21.25, 98.88]

Organism: NCBI:txid38082

Secondary structure (DSSP, 8-state):
-------S-HHHHHHHHHHHH---------------------SSSSSSSSS-S---------SSSHHHHGGGGS----GGGG---HHHHHHHHHHHTTSSS-TT-HHHHHHBHHHHHHHHHHHHHTT-HHHHHHHHHHHT-S---TT---PPPTTS--EEES-TTTT----HHHHHHHHHHHHHSS---TTBHHHHHHBHHHHHHHHHH--SHHHHHHHHHHHHHHHS-SSPPTTEEETTSTT-SS-TTHHHHHHHHHHTPEEEES-----TT---EEEEEE-TTS-EEEEEE-TT-SSEEEEEEES--GGGS-TTSTTHHHHHHHHHTS-BSSS-STTHHHHHHHHTT-EEEEEE-SS-EEEEEEE-GGGHHHHHHHHHHHHH-B---HHHHHHHHHHHHHHHHHHHT-HHHHHHHHHHHTS-TTSGGGS--S--HIIIIIHHHHTT--HHHHHHHHHHHH--GGGEEEEEEESS-HHHHHHHHHHHHTTS----PPPP---S-S--TTTTTEEEEEE-SSS-EEEEEEEEEE-SGGGTTT-HHHHHHHHHH--STTSHHHHHHHTT-EEEEEEEEEEEETTEEEEEEEEEEPHHHHHTHHHHHHHHHHHHHHHHHH---HHHHHHHHHHHHHHHHTPPPPPHHHHHHHHHHHTT-TTS-GGGTT-S-------HHHHHHHHHHS-TTS-EEEEEESSSS----EE-TTT--EEEEEEPPHHHH--TTPPP-TT-------GGG-------S-S---TTTHHHHHHHHHHHTTTS--------------S-HHHHHHHHHHHTT-